Protein AF-A0A950HIV8-F1 (afdb_monomer)

Nearest PDB structures (foldseek):
  5yq4-assembly1_A  TM=6.514E-01  e=1.863E-06  Homo sapiens
  1iub-assembly1_A  TM=6.119E-01  e=8.762E-06  Aleuria aurantia
  5mxc-assembly1_A-2  TM=5.401E-01  e=3.933E-05  Aleuria aurantia
  1ofz-assembly1_B  TM=5.594E-01  e=1.104E-04  Aleuria aurantia
  6gke-assembly1_A-2  TM=5.506E-01  e=9.592E-05  Aleuria aurantia

Secondary structure (DSSP, 8-state):
-EE-STTSSTT---EETB--S--TTT--TTTEEEEEEEE-SS---SPPEEEEEEEETTTEEEEEEEEE-TTSEEEEEESSS-SS-SEEEE-S--EESS-TTSSSTT--SS-SEES--S--EEETTTTEEEEEEEEEETTEEEEEEEEEETTT--B-TT--EE---EEE--STT-BTTEEE--TTTEE--SPPEEETTEEEEEEEESTT-SS-B-EEEEEETTT-PBPS--EETTTTSSB----GGGPPPEE-TT--EEEE--SB-EESSEEEEEEEEEEEBSS--EEEEETTTEEEEEEEBSSTT-EEEEEEESSSS--EEEEEEEEEBSS--EEEEETTEEEEEEEBSSTT-EEEEEEESSSS-----EEEEEE-SS--EEEEETTEEEEEEE-TTSEEEEEEESSSSSB-PPEEEEEE-SS--EEEEETTEEEEEEE--STT-EEEEEEESSSS--EEEEEEEEE-SS--EEEEETTEEEEEEE-SSTT-EEEEEEESSGGGEEEEEEEEEEBSS--EEEEETTEEEEEEEBSSTT-EEEEEEEESPPEESS-EEEE-TTS-EEEEE--TTHHHHHHHT--STTB--EE-TTT--EEEE-TT-EEEEEBTTB-----TT--TTT--TTSSEEEE---SSTT---PPPPPTT---SS---B--EEEEETTTEEEEEE--TTSEEEEEEB-SSSB-SS-SEEEEEEPPTT-SS--EEEEE-BTT-TT--EEEEEEESSS--SSS--BEEEEEEETT-TT-EEEETTSSGGG---BB-TT---EEETTEEEEEBSSSEEEEEEE-

Mean predicted aligned error: 7.16 Å

Radius of gyration: 31.29 Å; Cα contacts (8 Å, |Δi|>4): 2528; chains: 1; bounding box: 80×45×97 Å

Sequence (804 aa):
MQVLTQHYDSARTGANLQETVLSPATVAPDRFGKLFELTVRGHVYAQPLYVDGVSFPGVGRRNALYVATMHNQVSAFDADAGGDPLWSRSLGPFVSLPDANIGPGGYKDIADAVGIVSTPVVSLRHQAIYVVAMTHEGSQYHHRLHALDLVTGEEKLGGPVSVQGSVPGTGDGSSSGTVTFTSNLHNQRPALLLANETIYVAFASYGDRDPYHGWVFGFDAETLARRPNIFITTRFGGRGGIWMAGQGPAADAAGSVYLITGNGTFAQTNIADKVVLGETALGHPALVDHQGQLLVIGWTGTDARRHVNITQTVNGSGVTGKVTLDETSIDGPALASGDGRLFLAWTGTDSAHRLNVSSSTDLRSFGDKVTLSEQSNHGPALAFGDGRLFVAWTGLDGRLNVLSSTDGVTFGNKVSLGQISDSAPGLAFDSGTLFLLWRGTDPNHRLNVLESTDGVTFAGTVTLGDTSDFHPALARHAGGLRLTWTGRDNGQHLNQLAGASPAALGSKDTYGDSARAAPALAVLGTQLFLSWTGTDSGAHLNLAVLTDAPSLGDSIVKLAPDLSLADWFSPWNTQILNQADTDLGSGGALVLPSTGPIVGGGKEGKLYILDPNHLGRLCSTCGDPAGDTQVIQWFQATGTSKGNQSPPQPAPGQGGLHHIHGSPVFWRTRNDGARIYVWGEADWLRAFRFTGPKFDPTPVDISDVTTPAGSMPGGMLTLTANGDQDGTGIIWASHPISLNANQAVVPGMVRAIDAGNLRHELWNSTMRPADDIGLLAKFTPPIVANGKVYVATFSDKICVFGLR

Foldseek 3Di:
DWQFWQLRDLLNQLEAQADDQDFLVQFFPVWWFFDDWAFFPFFFLAFWTWDAFDQAPPPGTAIWIWTAHLQQKIFICRQVDHDHTSDMDHPEGWAAPPDPLAAHPPFFLDPGTGWFNAHWGDDPPQQWIWTWTWYDDPPAIWTWIFTAHNHHRDTPLPDTHTPWDKDQAQEWCDDPRIDTDGRRFWHQQAHWHQDPQKIKTWIFGRHPDPATWIKIWIAGNNRRHTQPDIDTQARHYGGFGQQALSHHWHADPQGKTKTFTAFIAWDQWAWGLKDFDPFFAPAEKEWEDAPLAKIKIWGQGPPPQRWIKIWIDRPQNDIDDIDTDPFHALYYKEWEYDPLKIKIWGQGPPPQSWIKIWIDNPSHDIDDIDTDPFHANEYWYWYDDPQKIKIWFQGPVQWIKIWIDNPRHDIDDIATDPFGAPYYWYWYDDDQKIWIWWQGPPPQRWIWIWIDNPRHDIDDIDTDPFHANATWEWDDAPQWIKIWFQGPPPQSWIKIWIANDSNGTFDMHTHPFHAPYYKYWYDRDRWIKIWGQGPDPRSTIMITTIGSDINRHQKIFIAHNSRHTDAIAHWLCSVLCSQQVQGQSQHHWRQDPPQGWIWGGWSVQKIFTAHPNPRQYHDRPDDPPNISV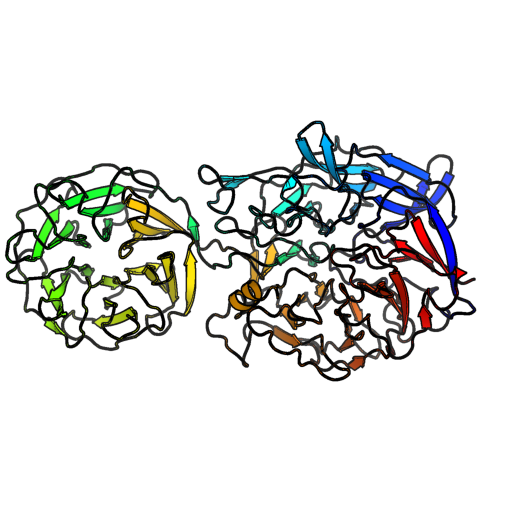SGLDMARRWDPDDQDRDFPPDDRHHRGAFIFHYYWNWAAADPQGIWTWTWAGQTWIFIWHDPRSDTDNGTPATEPDHAEPPAPDTWQWRWYANRRHASRIWIKTKHAPDDYSSSDWGFIKIWIANPNHRHDTNDMQPVDVVNGPGTASGSHTWDDDDQWIWHGHSPSIITIMGTD

Structure (mmCIF, N/CA/C/O backbone):
data_AF-A0A950HIV8-F1
#
_entry.id   AF-A0A950HIV8-F1
#
loop_
_atom_site.group_PDB
_atom_site.id
_atom_site.type_symbol
_atom_site.label_atom_id
_atom_site.label_alt_id
_atom_site.label_comp_id
_atom_site.label_asym_id
_atom_site.label_entity_id
_atom_site.label_seq_id
_atom_site.pdbx_PDB_ins_code
_atom_site.Cartn_x
_atom_site.Cartn_y
_atom_site.Cartn_z
_atom_site.occupancy
_atom_site.B_iso_or_equiv
_atom_site.auth_seq_id
_atom_site.auth_comp_id
_atom_sit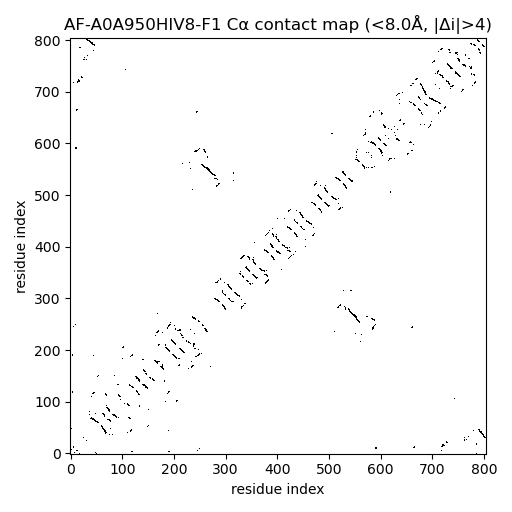e.auth_asym_id
_atom_site.auth_atom_id
_atom_site.pdbx_PDB_model_num
ATOM 1 N N . MET A 1 1 ? 16.633 -12.908 -27.829 1.00 86.44 1 MET A N 1
ATOM 2 C CA . MET A 1 1 ? 16.434 -12.310 -26.482 1.00 86.44 1 MET A CA 1
ATOM 3 C C . MET A 1 1 ? 15.155 -11.480 -26.485 1.00 86.44 1 MET A C 1
ATOM 5 O O . MET A 1 1 ? 14.822 -10.937 -27.527 1.00 86.44 1 MET A O 1
ATOM 9 N N . GLN A 1 2 ? 14.431 -11.387 -25.367 1.00 93.81 2 GLN A N 1
ATOM 10 C CA . GLN A 1 2 ? 13.165 -10.649 -25.259 1.00 93.81 2 GLN A CA 1
ATOM 11 C C . GLN A 1 2 ? 13.173 -9.761 -24.007 1.00 93.81 2 GLN A C 1
ATOM 13 O O . GLN A 1 2 ? 13.502 -10.246 -22.930 1.00 93.81 2 GLN A O 1
ATOM 18 N N . VAL A 1 3 ? 12.779 -8.492 -24.128 1.00 97.25 3 VAL A N 1
ATOM 19 C CA . VAL A 1 3 ? 12.569 -7.571 -22.996 1.00 97.25 3 VAL A CA 1
ATOM 20 C C . VAL A 1 3 ? 11.121 -7.101 -23.059 1.00 97.25 3 VAL A C 1
ATOM 22 O O . VAL A 1 3 ? 10.810 -6.083 -23.671 1.00 97.25 3 VAL A O 1
ATOM 25 N N . LEU A 1 4 ? 10.223 -7.908 -22.492 1.00 97.88 4 LEU A N 1
ATOM 26 C CA . LEU A 1 4 ? 8.771 -7.747 -22.656 1.00 97.88 4 LEU A CA 1
ATOM 27 C C . LEU A 1 4 ? 8.119 -6.926 -21.541 1.00 97.88 4 LEU A C 1
ATOM 29 O O . LEU A 1 4 ? 6.966 -6.526 -21.661 1.00 97.88 4 LEU A O 1
ATOM 33 N N . THR A 1 5 ? 8.832 -6.702 -20.443 1.00 97.62 5 THR A N 1
ATOM 34 C CA . THR A 1 5 ? 8.353 -5.955 -19.282 1.00 97.62 5 THR A CA 1
ATOM 35 C C . THR A 1 5 ? 9.523 -5.246 -18.603 1.00 97.62 5 THR A C 1
ATOM 37 O O . THR A 1 5 ? 10.697 -5.513 -18.890 1.00 97.62 5 THR A O 1
ATOM 40 N N . GLN A 1 6 ? 9.198 -4.333 -17.696 1.00 96.25 6 GLN A N 1
ATOM 41 C CA . GLN A 1 6 ? 10.167 -3.652 -16.848 1.00 96.25 6 GLN A CA 1
ATOM 42 C C . GLN A 1 6 ? 11.005 -4.676 -16.053 1.00 96.25 6 GLN A C 1
ATOM 44 O O . GLN A 1 6 ? 10.465 -5.645 -15.527 1.00 96.25 6 GLN A O 1
ATOM 49 N N . HIS A 1 7 ? 12.330 -4.502 -15.997 1.00 93.88 7 HIS A N 1
ATOM 50 C CA . HIS A 1 7 ? 13.245 -5.463 -15.345 1.00 93.88 7 HIS A CA 1
ATOM 51 C C . HIS A 1 7 ? 13.159 -6.923 -15.853 1.00 93.88 7 HIS A C 1
ATOM 53 O O . HIS A 1 7 ? 13.382 -7.865 -15.094 1.00 93.88 7 HIS A O 1
ATOM 59 N N . TYR A 1 8 ? 12.943 -7.092 -17.164 1.00 95.88 8 TYR A N 1
ATOM 60 C CA . TYR A 1 8 ? 13.047 -8.338 -17.954 1.00 95.88 8 TYR A CA 1
ATOM 61 C C . TYR A 1 8 ? 11.995 -9.416 -17.690 1.00 95.88 8 TYR A C 1
ATOM 63 O O . TYR A 1 8 ? 11.556 -10.056 -18.645 1.00 95.88 8 TYR A O 1
ATOM 71 N N . ASP A 1 9 ? 11.564 -9.609 -16.449 1.00 95.44 9 ASP A N 1
ATOM 72 C CA . ASP A 1 9 ? 10.622 -10.658 -16.070 1.00 95.44 9 ASP A CA 1
ATOM 73 C C . ASP A 1 9 ? 9.637 -10.207 -14.981 1.00 95.44 9 ASP A C 1
ATOM 75 O O . ASP A 1 9 ? 9.755 -9.131 -14.392 1.00 95.44 9 ASP A O 1
ATOM 79 N N . SER A 1 10 ? 8.623 -11.039 -14.724 1.00 95.50 10 SER A N 1
ATOM 80 C CA . SER A 1 10 ? 7.608 -10.771 -13.702 1.00 95.50 10 SER A CA 1
ATOM 81 C C . SER A 1 10 ? 8.161 -10.834 -12.280 1.00 95.50 10 SER A C 1
ATOM 83 O O . SER A 1 10 ? 7.574 -10.233 -11.389 1.00 95.50 10 SER A O 1
ATOM 85 N N . ALA A 1 11 ? 9.281 -11.523 -12.054 1.00 95.75 11 ALA A N 1
ATOM 86 C CA . ALA A 1 11 ? 9.949 -11.579 -10.757 1.00 95.75 11 ALA A CA 1
ATOM 87 C C . ALA A 1 11 ? 10.765 -10.305 -10.461 1.00 95.75 11 ALA A C 1
ATOM 89 O O . ALA A 1 11 ? 11.200 -10.117 -9.325 1.00 95.75 11 ALA A O 1
ATOM 90 N N . ARG A 1 12 ? 10.923 -9.423 -11.462 1.00 95.81 12 ARG A N 1
ATOM 91 C CA . ARG A 1 12 ? 11.681 -8.164 -11.427 1.00 95.81 12 ARG A CA 1
ATOM 92 C C . ARG A 1 12 ? 13.169 -8.371 -11.151 1.00 95.81 12 ARG A C 1
ATOM 94 O O . ARG A 1 12 ? 13.795 -7.538 -10.500 1.00 95.81 12 ARG A O 1
ATOM 101 N N . THR A 1 13 ? 13.756 -9.450 -11.682 1.00 95.56 13 THR A N 1
ATOM 102 C CA . THR A 1 13 ? 15.174 -9.793 -11.442 1.00 95.56 13 THR A CA 1
ATOM 103 C C . THR A 1 13 ? 16.154 -8.720 -11.902 1.00 95.56 13 THR A C 1
ATOM 105 O O . THR A 1 13 ? 17.254 -8.624 -11.353 1.00 95.56 13 THR A O 1
ATOM 108 N N . GLY A 1 14 ? 15.774 -7.931 -12.913 1.00 96.00 14 GLY A N 1
ATOM 109 C CA . GLY A 1 14 ? 16.622 -6.894 -13.492 1.00 96.00 14 GLY A CA 1
ATOM 110 C C . GLY A 1 14 ? 17.810 -7.451 -14.282 1.00 96.00 14 GLY A C 1
ATOM 111 O O . GLY A 1 14 ? 18.764 -6.712 -14.522 1.00 96.00 14 GLY A O 1
ATOM 112 N N . ALA A 1 15 ? 17.781 -8.732 -14.672 1.00 96.00 15 ALA A N 1
ATOM 113 C CA . ALA A 1 15 ? 18.905 -9.408 -15.314 1.00 96.00 15 ALA A CA 1
ATOM 114 C C . ALA A 1 15 ? 18.555 -10.011 -16.686 1.00 96.00 15 ALA A C 1
ATOM 116 O O . ALA A 1 15 ? 17.660 -10.844 -16.817 1.00 96.00 15 ALA A O 1
ATOM 117 N N . ASN A 1 16 ? 19.346 -9.670 -17.705 1.00 96.50 16 ASN A N 1
ATOM 118 C CA . ASN A 1 16 ? 19.404 -10.390 -18.974 1.00 96.50 16 ASN A CA 1
ATOM 119 C C . ASN A 1 16 ? 20.524 -11.438 -18.938 1.00 96.50 16 ASN A C 1
ATOM 121 O O . ASN A 1 16 ? 21.700 -11.107 -19.077 1.00 96.50 16 ASN A O 1
ATOM 125 N N . LEU A 1 17 ? 20.155 -12.712 -18.816 1.00 96.38 17 LEU A N 1
ATOM 126 C CA . LEU A 1 17 ? 21.110 -13.826 -18.787 1.00 96.38 17 LEU A CA 1
ATOM 127 C C . LEU A 1 17 ? 21.357 -14.475 -20.165 1.00 96.38 17 LEU A C 1
ATOM 129 O O . LEU A 1 17 ? 21.941 -15.553 -20.236 1.00 96.38 17 LEU A O 1
ATOM 133 N N . GLN A 1 18 ? 20.889 -13.860 -21.255 1.00 96.69 18 GLN A N 1
ATOM 134 C CA . GLN A 1 18 ? 21.079 -14.327 -22.637 1.00 96.69 18 GLN A CA 1
ATOM 135 C C . GLN A 1 18 ? 22.081 -13.456 -23.419 1.00 96.69 18 GLN A C 1
ATOM 137 O O . GLN A 1 18 ? 22.141 -13.546 -24.645 1.00 96.69 18 GLN A O 1
ATOM 142 N N . GLU A 1 19 ? 22.829 -12.574 -22.750 1.00 96.31 19 GLU A N 1
ATOM 143 C CA . GLU A 1 19 ? 23.775 -11.667 -23.403 1.00 96.31 19 GLU A CA 1
ATOM 144 C C . GLU A 1 19 ? 25.130 -12.357 -23.610 1.00 96.31 19 GLU A C 1
ATOM 146 O O . GLU A 1 19 ? 25.777 -12.789 -22.658 1.00 96.31 19 GLU A O 1
ATOM 151 N N . THR A 1 20 ? 25.560 -12.467 -24.868 1.00 96.31 20 THR A N 1
ATOM 152 C CA . THR A 1 20 ? 26.787 -13.187 -25.256 1.00 96.31 20 THR A CA 1
ATOM 153 C C . THR A 1 20 ? 27.813 -12.308 -25.969 1.00 96.31 20 THR A C 1
ATOM 155 O O . THR A 1 20 ? 28.905 -12.780 -26.277 1.00 96.31 20 THR A O 1
ATOM 158 N N . VAL A 1 21 ? 27.471 -11.057 -26.283 1.00 96.94 21 VAL A N 1
ATOM 159 C CA . VAL A 1 21 ? 28.315 -10.118 -27.036 1.00 96.94 21 VAL A CA 1
ATOM 160 C C . VAL A 1 21 ? 29.008 -9.143 -26.086 1.00 96.94 21 VAL A C 1
ATOM 162 O O . VAL A 1 21 ? 30.223 -8.935 -26.180 1.00 96.94 21 VAL A O 1
ATOM 165 N N . LEU A 1 22 ? 28.259 -8.548 -25.155 1.00 98.50 22 LEU A N 1
ATOM 166 C CA . LEU A 1 22 ? 28.808 -7.618 -24.166 1.00 98.50 22 LEU A CA 1
ATOM 167 C C . LEU A 1 22 ? 29.269 -8.374 -22.921 1.00 98.50 22 LEU A C 1
ATOM 169 O O . LEU A 1 22 ? 28.490 -9.056 -22.266 1.00 98.50 22 LEU A O 1
ATOM 173 N N . SER A 1 23 ? 30.548 -8.229 -22.590 1.00 98.06 23 SER A N 1
ATOM 174 C CA . SER A 1 23 ? 31.164 -8.769 -21.377 1.00 98.06 23 SER A CA 1
ATOM 175 C C . SER A 1 23 ? 32.275 -7.829 -20.893 1.00 98.06 23 SER A C 1
ATOM 177 O O . SER A 1 23 ? 32.719 -6.972 -21.669 1.00 98.06 23 SER A O 1
ATOM 179 N N . PRO A 1 24 ? 32.785 -7.997 -19.659 1.00 98.38 24 PRO A N 1
ATOM 180 C CA . PRO A 1 24 ? 33.962 -7.271 -19.184 1.00 98.38 24 PRO A CA 1
ATOM 181 C C . PRO A 1 24 ? 35.174 -7.326 -20.130 1.00 98.38 24 PRO A C 1
ATOM 183 O O . PRO A 1 24 ? 35.992 -6.413 -20.138 1.00 98.38 24 PRO A O 1
ATOM 186 N N . ALA A 1 25 ? 35.292 -8.361 -20.971 1.00 97.31 25 ALA A N 1
ATOM 187 C CA . ALA A 1 25 ? 36.370 -8.461 -21.955 1.00 97.31 25 ALA A CA 1
ATOM 188 C C . ALA A 1 25 ? 36.154 -7.587 -23.212 1.00 97.31 25 ALA A C 1
ATOM 190 O O . ALA A 1 25 ? 37.121 -7.141 -23.842 1.00 97.31 25 ALA A O 1
ATOM 191 N N . THR A 1 26 ? 34.902 -7.348 -23.610 1.00 97.62 26 THR A N 1
ATOM 192 C CA . THR A 1 26 ? 34.567 -6.649 -24.863 1.00 97.62 26 THR A CA 1
ATOM 193 C C . THR A 1 26 ? 34.245 -5.172 -24.650 1.00 97.62 26 THR A C 1
ATOM 195 O O . THR A 1 26 ? 34.585 -4.357 -25.510 1.00 97.62 26 THR A O 1
ATOM 198 N N . VAL A 1 27 ? 33.673 -4.804 -23.500 1.00 98.44 27 VAL A N 1
ATOM 199 C CA . VAL A 1 27 ? 33.315 -3.418 -23.168 1.00 98.44 27 VAL A CA 1
ATOM 200 C C . VAL A 1 27 ? 34.532 -2.664 -22.632 1.00 98.44 27 VAL A C 1
ATOM 202 O O . VAL A 1 27 ? 35.021 -2.947 -21.545 1.00 98.44 27 VAL A O 1
ATOM 205 N N . ALA A 1 28 ? 35.012 -1.692 -23.408 1.00 96.81 28 ALA A N 1
ATOM 206 C CA . ALA A 1 28 ? 36.108 -0.799 -23.038 1.00 96.81 28 ALA A CA 1
ATOM 207 C C . ALA A 1 28 ? 35.982 0.550 -23.772 1.00 96.81 28 ALA A C 1
ATOM 209 O O . ALA A 1 28 ? 35.357 0.595 -24.838 1.00 96.81 28 ALA A O 1
ATOM 210 N N . PRO A 1 29 ? 36.594 1.647 -23.284 1.00 95.44 29 PRO A N 1
ATOM 211 C CA . PRO A 1 29 ? 36.381 2.984 -23.848 1.00 95.44 29 PRO A CA 1
ATOM 212 C C . PRO A 1 29 ? 36.804 3.147 -25.305 1.00 95.44 29 PRO A C 1
ATOM 214 O O . PRO A 1 29 ? 36.261 3.987 -26.016 1.00 95.44 29 PRO A O 1
ATOM 217 N N . ASP A 1 30 ? 37.766 2.354 -25.766 1.00 94.88 30 ASP A N 1
ATOM 218 C CA . ASP A 1 30 ? 38.263 2.329 -27.138 1.00 94.88 30 ASP A CA 1
ATOM 219 C C . ASP A 1 30 ? 37.427 1.480 -28.101 1.00 94.88 30 ASP A C 1
ATOM 221 O O . ASP A 1 30 ? 37.451 1.766 -29.297 1.00 94.88 30 ASP A O 1
ATOM 225 N N . ARG A 1 31 ? 36.655 0.512 -27.594 1.00 95.94 31 ARG A N 1
ATOM 226 C CA . ARG A 1 31 ? 35.910 -0.473 -28.400 1.00 95.94 31 ARG A CA 1
ATOM 227 C C . ARG A 1 31 ? 34.395 -0.414 -28.240 1.00 95.94 31 ARG A C 1
ATOM 229 O O . ARG A 1 31 ? 33.686 -1.036 -29.016 1.00 95.94 31 ARG A O 1
ATOM 236 N N . PHE A 1 32 ? 33.888 0.318 -27.255 1.00 98.56 32 PHE A N 1
ATOM 237 C CA . PHE A 1 32 ? 32.463 0.470 -26.983 1.00 98.56 32 PHE A CA 1
ATOM 238 C C . PHE A 1 32 ? 32.079 1.953 -26.970 1.00 98.56 32 PHE A C 1
ATOM 240 O O . PHE A 1 32 ? 32.867 2.816 -26.576 1.00 98.56 32 PHE A O 1
ATOM 247 N N . GLY A 1 33 ? 30.868 2.264 -27.422 1.00 98.31 33 GLY A N 1
ATOM 248 C CA . GLY A 1 33 ? 30.280 3.589 -27.265 1.00 98.31 33 GLY A CA 1
ATOM 249 C C . GLY A 1 33 ? 29.034 3.784 -28.118 1.00 98.31 33 GLY A C 1
ATOM 250 O O . GLY A 1 33 ? 28.449 2.821 -28.613 1.00 98.31 33 GLY A O 1
ATOM 251 N N . LYS A 1 34 ? 28.597 5.037 -28.254 1.00 98.12 34 LYS A N 1
ATOM 252 C CA . LYS A 1 34 ? 27.352 5.380 -28.938 1.00 98.12 34 LYS A CA 1
ATOM 253 C C . LYS A 1 34 ? 27.465 5.061 -30.426 1.00 98.12 34 LYS A C 1
ATOM 255 O O . LYS A 1 34 ? 28.443 5.454 -31.067 1.00 98.12 34 LYS A O 1
ATOM 260 N N . LEU A 1 35 ? 26.466 4.352 -30.942 1.00 97.69 35 LEU A N 1
ATOM 261 C CA . LEU A 1 35 ? 26.338 3.966 -32.345 1.00 97.69 35 LEU A CA 1
ATOM 262 C C . LEU A 1 35 ? 25.451 4.957 -33.097 1.00 97.69 35 LEU A C 1
ATOM 264 O O . LEU A 1 35 ? 25.840 5.472 -34.140 1.00 97.69 35 LEU A O 1
ATOM 268 N N . PHE A 1 36 ? 24.262 5.226 -32.556 1.00 97.44 36 PHE A N 1
ATOM 269 C CA . PHE A 1 36 ? 23.275 6.133 -33.133 1.00 97.44 36 PHE A CA 1
ATOM 270 C C . PHE A 1 36 ? 22.260 6.585 -32.074 1.00 97.44 36 PHE A C 1
ATOM 272 O O . PHE A 1 36 ? 22.275 6.133 -30.925 1.00 97.44 36 PHE A O 1
ATOM 279 N N . GLU A 1 37 ? 21.383 7.504 -32.468 1.00 97.75 37 GLU A N 1
ATOM 280 C CA . GLU A 1 37 ? 20.292 8.031 -31.651 1.00 97.75 37 GLU A CA 1
ATOM 281 C C . GLU A 1 37 ? 18.967 7.818 -32.394 1.00 97.75 37 GLU A C 1
ATOM 283 O O . GLU A 1 37 ? 18.924 7.892 -33.623 1.00 97.75 37 GLU A O 1
ATOM 288 N N . LEU A 1 38 ? 17.897 7.536 -31.652 1.00 98.25 38 LEU A N 1
ATOM 289 C CA . LEU A 1 38 ? 16.535 7.440 -32.179 1.00 98.25 38 LEU A CA 1
ATOM 290 C C . LEU A 1 38 ? 15.740 8.634 -31.665 1.00 98.25 38 LEU A C 1
ATOM 292 O O . LEU A 1 38 ? 15.583 8.782 -30.453 1.00 98.25 38 LEU A O 1
ATOM 296 N N . THR A 1 39 ? 15.258 9.487 -32.564 1.00 98.06 39 THR A N 1
ATOM 297 C CA . THR A 1 39 ? 14.462 10.660 -32.190 1.00 98.06 39 THR A CA 1
ATOM 298 C C . THR A 1 39 ? 13.071 10.236 -31.742 1.00 98.06 39 THR A C 1
ATOM 300 O O . THR A 1 39 ? 12.390 9.470 -32.421 1.00 98.06 39 THR A O 1
ATOM 303 N N . VAL A 1 40 ? 12.634 10.764 -30.603 1.00 97.69 40 VAL A N 1
ATOM 304 C CA . VAL A 1 40 ? 11.280 10.581 -30.072 1.00 97.69 40 VAL A CA 1
ATOM 305 C C . VAL A 1 40 ? 10.666 11.940 -29.764 1.00 97.69 40 VAL A C 1
ATOM 307 O O . VAL A 1 40 ? 11.321 12.971 -29.879 1.00 97.69 40 VAL A O 1
ATOM 310 N N . ARG A 1 41 ? 9.388 11.959 -29.391 1.00 95.00 41 ARG A N 1
ATOM 311 C CA . ARG A 1 41 ? 8.687 13.187 -29.025 1.00 95.00 41 ARG A CA 1
ATOM 312 C C . ARG A 1 41 ? 8.325 13.166 -27.547 1.00 95.00 41 ARG A C 1
ATOM 314 O O . ARG A 1 41 ? 7.481 12.363 -27.142 1.00 95.00 41 ARG A O 1
ATOM 321 N N . GLY A 1 42 ? 8.908 14.079 -26.781 1.00 95.69 42 GLY A N 1
ATOM 322 C CA . GLY A 1 42 ? 8.669 14.217 -25.354 1.00 95.69 42 GLY A CA 1
ATOM 323 C C . GLY A 1 42 ? 9.550 13.295 -24.516 1.00 95.69 42 GLY A C 1
ATOM 324 O O . GLY A 1 42 ? 10.158 12.334 -24.997 1.00 95.69 42 GLY A O 1
ATOM 325 N N . HIS A 1 43 ? 9.576 13.582 -23.218 1.00 97.62 43 HIS A N 1
ATOM 326 C CA . HIS A 1 43 ? 10.362 12.834 -22.242 1.00 97.62 43 HIS A CA 1
ATOM 327 C C . HIS A 1 43 ? 9.967 11.351 -22.176 1.00 97.62 43 HIS A C 1
ATOM 329 O O . HIS A 1 43 ? 8.788 10.996 -22.258 1.00 97.62 43 HIS A O 1
ATOM 335 N N . VAL A 1 44 ? 10.961 10.487 -21.958 1.00 97.88 44 VAL A N 1
ATOM 336 C CA . VAL A 1 44 ? 10.783 9.035 -21.832 1.00 97.88 44 VAL A CA 1
ATOM 337 C C . VAL A 1 44 ? 10.971 8.622 -20.371 1.00 97.88 44 VAL A C 1
ATOM 339 O O . VAL A 1 44 ? 12.098 8.462 -19.917 1.00 97.88 44 VAL A O 1
ATOM 342 N N . TYR A 1 45 ? 9.869 8.484 -19.627 1.00 96.56 45 TYR A N 1
ATOM 343 C CA . TYR A 1 45 ? 9.858 7.929 -18.257 1.00 96.56 45 TYR A CA 1
ATOM 344 C C . TYR A 1 45 ? 9.677 6.402 -18.241 1.00 96.56 45 TYR A C 1
ATOM 346 O O . TYR A 1 45 ? 9.996 5.739 -17.257 1.00 96.56 45 TYR A O 1
ATOM 354 N N . ALA A 1 46 ? 9.148 5.851 -19.333 1.00 96.88 46 ALA A N 1
ATOM 355 C CA . ALA A 1 46 ? 8.932 4.429 -19.515 1.00 96.88 46 ALA A CA 1
ATOM 356 C C . ALA A 1 46 ? 10.221 3.744 -19.987 1.00 96.88 46 ALA A C 1
ATOM 358 O O . ALA A 1 46 ? 10.835 4.170 -20.967 1.00 96.88 46 ALA A O 1
ATOM 359 N N . GLN A 1 47 ? 10.604 2.638 -19.350 1.00 97.56 47 GLN A N 1
ATOM 360 C CA . GLN A 1 47 ? 11.681 1.787 -19.849 1.00 97.56 47 GLN A CA 1
ATOM 361 C C . GLN A 1 47 ? 11.300 1.274 -21.254 1.00 97.56 47 GLN A C 1
ATOM 363 O O . GLN A 1 47 ? 10.208 0.723 -21.420 1.00 97.56 47 GLN A O 1
ATOM 368 N N . PRO A 1 48 ? 12.168 1.413 -22.272 1.00 97.88 48 PRO A N 1
ATOM 369 C CA . PRO A 1 48 ? 11.916 0.812 -23.575 1.00 97.88 48 PRO A CA 1
ATOM 370 C C . PRO A 1 48 ? 11.781 -0.715 -23.485 1.00 97.88 48 PRO A C 1
ATOM 372 O O . PRO A 1 48 ? 12.354 -1.358 -22.599 1.00 97.88 48 PRO A O 1
ATOM 375 N N . LEU A 1 49 ? 11.046 -1.299 -24.431 1.00 98.62 49 LEU A N 1
ATOM 376 C CA . LEU A 1 49 ? 10.864 -2.748 -24.557 1.00 98.62 49 LEU A CA 1
ATOM 377 C C . LEU A 1 49 ? 11.478 -3.244 -25.862 1.00 98.62 49 LEU A C 1
ATOM 379 O O . LEU A 1 49 ? 11.471 -2.534 -26.864 1.00 98.62 49 LEU A O 1
ATOM 383 N N . TYR A 1 50 ? 11.987 -4.472 -25.866 1.00 98.50 50 TYR A N 1
ATOM 384 C CA . TYR A 1 50 ? 12.681 -5.052 -27.014 1.00 98.50 50 TYR A CA 1
ATOM 385 C C . TYR A 1 50 ? 12.062 -6.392 -27.391 1.00 98.50 50 TYR A C 1
ATOM 387 O O . TYR A 1 50 ? 11.922 -7.276 -26.541 1.00 98.50 50 TYR A O 1
ATOM 395 N N . VAL A 1 51 ? 11.750 -6.560 -28.676 1.00 98.31 51 VAL A N 1
ATOM 396 C CA . VAL A 1 51 ? 11.267 -7.825 -29.228 1.00 98.31 51 VAL A CA 1
ATOM 397 C C . VAL A 1 51 ? 12.128 -8.251 -30.408 1.00 98.31 51 VAL A C 1
ATOM 399 O O . VAL A 1 51 ? 12.229 -7.547 -31.411 1.00 98.31 51 VAL A O 1
ATOM 402 N N . ASP A 1 52 ? 12.727 -9.432 -30.296 1.00 96.06 52 ASP A N 1
ATOM 403 C CA . ASP A 1 52 ? 13.528 -10.038 -31.361 1.00 96.06 52 ASP A CA 1
ATOM 404 C C . ASP A 1 52 ? 12.637 -10.579 -32.488 1.00 96.06 52 ASP A C 1
ATOM 406 O O . ASP A 1 52 ? 11.663 -11.299 -32.243 1.00 96.06 52 ASP A O 1
ATOM 410 N N . GLY A 1 53 ? 13.006 -10.259 -33.730 1.00 95.69 53 GLY A N 1
ATOM 411 C CA . GLY A 1 53 ? 12.499 -10.940 -34.917 1.00 95.69 53 GLY A CA 1
ATOM 412 C C . GLY A 1 53 ? 11.030 -10.697 -35.276 1.00 95.69 53 GLY A C 1
ATOM 413 O O . GLY A 1 53 ? 10.388 -11.595 -35.828 1.00 95.69 53 GLY A O 1
ATOM 414 N N . VAL A 1 54 ? 10.504 -9.502 -35.013 1.00 97.12 54 VAL A N 1
ATOM 415 C CA . VAL A 1 54 ? 9.151 -9.083 -35.412 1.00 97.12 54 VAL A CA 1
ATOM 416 C C . VAL A 1 54 ? 9.081 -8.908 -36.930 1.00 97.12 54 VAL A C 1
ATOM 418 O O . VAL A 1 54 ? 9.986 -8.352 -37.549 1.00 97.12 54 VAL A O 1
ATOM 421 N N . SER A 1 55 ? 8.017 -9.406 -37.561 1.00 96.75 55 SER A N 1
ATOM 422 C CA . SER A 1 55 ? 7.843 -9.330 -39.018 1.00 96.75 55 SER A CA 1
ATOM 423 C C . SER A 1 55 ? 6.947 -8.157 -39.401 1.00 96.75 55 SER A C 1
ATOM 425 O O . SER A 1 55 ? 5.734 -8.225 -39.225 1.00 96.75 55 SER A O 1
ATOM 427 N N . PHE A 1 56 ? 7.544 -7.100 -39.954 1.00 96.19 56 PHE A N 1
ATOM 428 C CA . PHE A 1 56 ? 6.838 -5.883 -40.351 1.00 96.19 56 PHE A CA 1
ATOM 429 C C . PHE A 1 56 ? 6.434 -5.916 -41.838 1.00 96.19 56 PHE A C 1
ATOM 431 O O . PHE A 1 56 ? 7.289 -6.178 -42.695 1.00 96.19 56 PHE A O 1
ATOM 438 N N . PRO A 1 57 ? 5.160 -5.644 -42.185 1.00 91.44 57 PRO A N 1
ATOM 439 C CA . PRO A 1 57 ? 4.688 -5.570 -43.563 1.00 91.44 57 PRO A CA 1
ATOM 440 C C . PRO A 1 57 ? 5.525 -4.602 -44.400 1.00 91.44 57 PRO A C 1
ATOM 442 O O . PRO A 1 57 ? 5.784 -3.477 -43.989 1.00 91.44 57 PRO A O 1
ATOM 445 N N . GLY A 1 58 ? 5.980 -5.046 -45.573 1.00 92.56 58 GLY A N 1
ATOM 446 C CA . GLY A 1 58 ? 6.786 -4.226 -46.489 1.00 92.56 58 GLY A CA 1
ATOM 447 C C . GLY A 1 58 ? 8.239 -3.972 -46.059 1.00 92.56 58 GLY A C 1
ATOM 448 O O . GLY A 1 58 ? 9.027 -3.521 -46.884 1.00 92.56 58 GLY A O 1
ATOM 449 N N . VAL A 1 59 ? 8.622 -4.306 -44.822 1.00 93.75 59 VAL A N 1
ATOM 450 C CA . VAL A 1 59 ? 9.983 -4.102 -44.280 1.00 93.75 59 VAL A CA 1
ATOM 451 C C . VAL A 1 59 ? 10.712 -5.434 -44.053 1.00 93.75 59 VAL A C 1
ATOM 453 O O . VAL A 1 59 ? 11.928 -5.539 -44.249 1.00 93.75 59 VAL A O 1
ATOM 456 N N . GLY A 1 60 ? 9.972 -6.479 -43.677 1.00 95.12 60 GLY A N 1
ATOM 457 C CA . GLY A 1 60 ? 10.497 -7.797 -43.333 1.00 95.12 60 GLY A CA 1
ATOM 458 C C . GLY A 1 60 ? 10.788 -7.947 -41.839 1.00 95.12 60 GLY A C 1
ATOM 459 O O . GLY A 1 60 ? 10.307 -7.182 -41.005 1.00 95.12 60 GLY A O 1
ATOM 460 N N . ARG A 1 61 ? 11.562 -8.977 -41.491 1.00 96.75 61 ARG A N 1
ATOM 461 C CA . ARG A 1 61 ? 11.904 -9.292 -40.100 1.00 96.75 61 ARG A CA 1
ATOM 462 C C . ARG A 1 61 ? 12.893 -8.265 -39.544 1.00 96.75 61 ARG A C 1
ATOM 464 O O . ARG A 1 61 ? 13.899 -7.998 -40.202 1.00 96.75 61 ARG A O 1
ATOM 471 N N . ARG A 1 62 ? 12.607 -7.702 -38.369 1.00 96.75 62 ARG A N 1
ATOM 472 C CA . ARG A 1 62 ? 13.447 -6.743 -37.634 1.00 96.75 62 ARG A CA 1
ATOM 473 C C . ARG A 1 62 ? 13.424 -7.019 -36.141 1.00 96.75 62 ARG A C 1
ATOM 475 O O . ARG A 1 62 ? 12.460 -7.577 -35.622 1.00 96.75 62 ARG A O 1
ATOM 482 N N . ASN A 1 63 ? 14.469 -6.582 -35.458 1.00 97.12 63 ASN A N 1
ATOM 483 C CA . ASN A 1 63 ? 14.434 -6.425 -34.015 1.00 97.12 63 ASN A CA 1
ATOM 484 C C . ASN A 1 63 ? 13.738 -5.106 -33.701 1.00 97.12 63 ASN A C 1
ATOM 486 O O . ASN A 1 63 ? 14.105 -4.078 -34.259 1.00 97.12 63 ASN A O 1
ATOM 490 N N . ALA A 1 64 ? 12.715 -5.140 -32.858 1.00 97.88 64 ALA A N 1
ATOM 491 C CA . ALA A 1 64 ? 11.875 -3.984 -32.587 1.00 97.88 64 ALA A CA 1
ATOM 492 C C . ALA A 1 64 ? 12.175 -3.413 -31.203 1.00 97.88 64 ALA A C 1
ATOM 494 O O . ALA A 1 64 ? 12.127 -4.141 -30.210 1.00 97.88 64 ALA A O 1
ATOM 495 N N . LEU A 1 65 ? 12.430 -2.108 -31.140 1.00 98.62 65 LEU A N 1
ATOM 496 C CA . LEU A 1 65 ? 12.464 -1.342 -29.899 1.00 98.62 65 LEU A CA 1
ATOM 497 C C . LEU A 1 65 ? 11.174 -0.525 -29.780 1.00 98.62 65 LEU A C 1
ATOM 499 O O . LEU A 1 65 ? 10.933 0.363 -30.594 1.00 98.62 65 LEU A O 1
ATOM 503 N N . TYR A 1 66 ? 10.366 -0.798 -28.761 1.00 98.81 66 TYR A N 1
ATOM 504 C CA . TYR A 1 66 ? 9.150 -0.042 -28.473 1.00 98.81 66 TYR A CA 1
ATOM 505 C C . TYR A 1 66 ? 9.429 1.033 -27.430 1.00 98.81 66 TYR A C 1
ATOM 507 O O . TYR A 1 66 ? 9.989 0.751 -26.368 1.00 98.81 66 TYR A O 1
ATOM 515 N N . VAL A 1 67 ? 9.013 2.260 -27.730 1.00 98.81 67 VAL A N 1
ATOM 516 C CA . VAL A 1 67 ? 9.215 3.430 -26.873 1.00 98.81 67 VAL A CA 1
ATOM 517 C C . VAL A 1 67 ? 7.885 4.138 -26.666 1.00 98.81 67 VAL A C 1
ATOM 519 O O . VAL A 1 67 ? 7.178 4.409 -27.638 1.00 98.81 67 VAL A O 1
ATOM 522 N N . ALA A 1 68 ? 7.567 4.447 -25.409 1.00 98.62 68 ALA A N 1
ATOM 523 C CA . ALA A 1 68 ? 6.402 5.228 -25.017 1.00 98.62 68 ALA A CA 1
ATOM 524 C C . ALA A 1 68 ? 6.836 6.526 -24.321 1.00 98.62 68 ALA A C 1
ATOM 526 O O . ALA A 1 68 ? 7.802 6.520 -23.555 1.00 98.62 68 ALA A O 1
ATOM 527 N N . THR A 1 69 ? 6.148 7.634 -24.600 1.00 98.56 69 THR A N 1
ATOM 528 C CA . THR A 1 69 ? 6.557 8.966 -24.126 1.00 98.56 69 THR A CA 1
ATOM 529 C C . THR A 1 69 ? 5.451 9.714 -23.386 1.00 98.56 69 THR A C 1
ATOM 531 O O . THR A 1 69 ? 4.254 9.446 -23.536 1.00 98.56 69 THR A O 1
ATOM 534 N N . MET A 1 70 ? 5.861 10.749 -22.651 1.00 97.94 70 MET A N 1
ATOM 535 C CA . MET A 1 70 ? 4.964 11.664 -21.938 1.00 97.94 70 MET A CA 1
ATOM 536 C C . MET A 1 70 ? 4.048 12.476 -22.861 1.00 97.94 70 MET A C 1
ATOM 538 O O . MET A 1 70 ? 3.090 13.077 -22.389 1.00 97.94 70 MET A O 1
ATOM 542 N N . HIS A 1 71 ? 4.291 12.474 -24.177 1.00 98.19 71 HIS A N 1
ATOM 543 C CA . HIS A 1 71 ? 3.397 13.087 -25.169 1.00 98.19 71 HIS A CA 1
ATOM 544 C C . HIS A 1 71 ? 2.373 12.090 -25.736 1.00 98.19 71 HIS A C 1
ATOM 546 O O . HIS A 1 71 ? 1.802 12.325 -26.802 1.00 98.19 71 HIS A O 1
ATOM 552 N N . ASN A 1 72 ? 2.140 10.971 -25.037 1.00 98.44 72 ASN A N 1
ATOM 553 C CA . ASN A 1 72 ? 1.259 9.874 -25.454 1.00 98.44 72 ASN A CA 1
ATOM 554 C C . ASN A 1 72 ? 1.629 9.281 -26.819 1.00 98.44 72 ASN A C 1
ATOM 556 O O . ASN A 1 72 ? 0.755 8.837 -27.566 1.00 98.44 72 ASN A O 1
ATOM 560 N N . GLN A 1 73 ? 2.917 9.286 -27.166 1.00 98.56 73 GLN A N 1
ATOM 561 C CA . GLN A 1 73 ? 3.397 8.674 -28.396 1.00 98.56 73 GLN A CA 1
ATOM 562 C C . GLN A 1 73 ? 3.980 7.295 -28.098 1.00 98.56 73 GLN A C 1
ATOM 564 O O . GLN A 1 73 ? 4.843 7.163 -27.233 1.00 98.56 73 GLN A O 1
ATOM 569 N N . VAL A 1 74 ? 3.524 6.282 -28.834 1.00 98.81 74 VAL A N 1
ATOM 570 C CA . VAL A 1 74 ? 4.104 4.934 -28.841 1.00 98.81 74 VAL A CA 1
ATOM 571 C C . VAL A 1 74 ? 4.687 4.679 -30.219 1.00 98.81 74 VAL A C 1
ATOM 573 O O . VAL A 1 74 ? 4.020 4.906 -31.228 1.00 98.81 74 VAL A O 1
ATOM 576 N N . SER A 1 75 ? 5.940 4.240 -30.276 1.00 98.69 75 SER A N 1
ATOM 577 C CA . SER A 1 75 ? 6.635 3.981 -31.539 1.00 98.69 75 SER A CA 1
ATOM 578 C C . SER A 1 75 ? 7.408 2.676 -31.483 1.00 98.69 75 SER A C 1
ATOM 580 O O . SER A 1 75 ? 7.992 2.359 -30.448 1.00 98.69 75 SER A O 1
ATOM 582 N N . ALA A 1 76 ? 7.453 1.961 -32.605 1.00 98.62 76 ALA A N 1
ATOM 583 C CA . ALA A 1 76 ? 8.377 0.856 -32.824 1.00 98.62 76 ALA A CA 1
ATOM 584 C C . ALA A 1 76 ? 9.516 1.321 -33.730 1.00 98.62 76 ALA A C 1
ATOM 586 O O . ALA A 1 76 ? 9.267 1.827 -34.820 1.00 98.62 76 ALA A O 1
ATOM 587 N N . PHE A 1 77 ? 10.755 1.123 -33.304 1.00 98.50 77 PHE A N 1
ATOM 588 C CA . PHE A 1 77 ? 11.958 1.398 -34.084 1.00 98.50 77 PHE A CA 1
ATOM 589 C C . PHE A 1 77 ? 12.641 0.098 -34.494 1.00 98.50 77 PHE A C 1
ATOM 591 O O . PHE A 1 77 ? 12.546 -0.907 -33.786 1.00 98.50 77 PHE A O 1
ATOM 598 N N . ASP A 1 78 ? 13.368 0.135 -35.609 1.00 97.38 78 ASP A N 1
ATOM 599 C CA . ASP A 1 78 ? 14.361 -0.892 -35.909 1.00 97.38 78 ASP A CA 1
ATOM 600 C C . ASP A 1 78 ? 15.501 -0.768 -34.887 1.00 97.38 78 ASP A C 1
ATOM 602 O O . ASP A 1 78 ? 16.139 0.271 -34.758 1.00 97.38 78 ASP A O 1
ATOM 606 N N . ALA A 1 79 ? 15.735 -1.808 -34.097 1.00 96.50 79 ALA A N 1
ATOM 607 C CA . ALA A 1 79 ? 16.745 -1.795 -33.047 1.00 96.50 79 ALA A CA 1
ATOM 608 C C . ALA A 1 79 ? 18.171 -1.997 -33.598 1.00 96.50 79 ALA A C 1
ATOM 610 O O . ALA A 1 79 ? 19.158 -1.820 -32.875 1.00 96.50 79 ALA A O 1
ATOM 611 N N . ASP A 1 80 ? 18.302 -2.400 -34.865 1.00 94.62 80 ASP A N 1
ATOM 612 C CA . ASP A 1 80 ? 19.583 -2.628 -35.538 1.00 94.62 80 ASP A CA 1
ATOM 613 C C . ASP A 1 80 ? 19.994 -1.484 -36.467 1.00 94.62 80 ASP A C 1
ATOM 615 O O . ASP A 1 80 ? 21.165 -1.403 -36.839 1.00 94.62 80 ASP A O 1
ATOM 619 N N . ALA A 1 81 ? 19.072 -0.575 -36.785 1.00 89.38 81 ALA A N 1
ATOM 620 C CA . ALA A 1 81 ? 19.315 0.575 -37.642 1.00 89.38 81 ALA A CA 1
ATOM 621 C C . ALA A 1 81 ? 18.763 1.859 -37.009 1.00 89.38 81 ALA A C 1
ATOM 623 O O . ALA A 1 81 ? 17.638 1.892 -36.526 1.00 89.38 81 ALA A O 1
ATOM 624 N N . GLY A 1 82 ? 19.541 2.944 -37.035 1.00 83.44 82 GLY A N 1
ATOM 625 C CA . GLY A 1 82 ? 19.007 4.271 -36.719 1.00 83.44 82 GLY A CA 1
ATOM 626 C C . GLY A 1 82 ? 18.015 4.753 -37.786 1.00 83.44 82 GLY A C 1
ATOM 627 O O . GLY A 1 82 ? 18.023 4.254 -38.912 1.00 83.44 82 GLY A O 1
ATOM 628 N N . GLY A 1 83 ? 17.200 5.756 -37.457 1.00 92.50 83 GLY A N 1
ATOM 629 C CA . GLY A 1 83 ? 16.273 6.393 -38.399 1.00 92.50 83 GLY A CA 1
ATOM 630 C C . GLY A 1 83 ? 14.854 6.543 -37.857 1.00 92.50 83 GLY A C 1
ATOM 631 O O . GLY A 1 83 ? 14.628 6.491 -36.646 1.00 92.50 83 GLY A O 1
ATOM 632 N N . ASP A 1 84 ? 13.915 6.753 -38.779 1.00 96.06 84 ASP A N 1
ATOM 633 C CA . ASP A 1 84 ? 12.493 6.915 -38.476 1.00 96.06 84 ASP A CA 1
ATOM 634 C C . ASP A 1 84 ? 11.880 5.624 -37.902 1.00 96.06 84 ASP A C 1
ATOM 636 O O . ASP A 1 84 ? 12.329 4.517 -38.223 1.00 96.06 84 ASP A O 1
ATOM 640 N N . PRO A 1 85 ? 10.834 5.734 -37.064 1.00 97.69 85 PRO A N 1
ATOM 641 C CA . PRO A 1 85 ? 10.156 4.565 -36.528 1.00 97.69 85 PRO A CA 1
ATOM 642 C C . PRO A 1 85 ? 9.479 3.745 -37.636 1.00 97.69 85 PRO A C 1
ATOM 644 O O . PRO A 1 85 ? 8.899 4.287 -38.575 1.00 97.69 85 PRO A O 1
ATOM 647 N N . LEU A 1 86 ? 9.477 2.422 -37.466 1.00 97.50 86 LEU A N 1
ATOM 648 C CA . LEU A 1 86 ? 8.730 1.462 -38.286 1.00 97.50 86 LEU A CA 1
ATOM 649 C C . LEU A 1 86 ? 7.228 1.768 -38.267 1.00 97.50 86 LEU A C 1
ATOM 651 O O . LEU A 1 86 ? 6.546 1.652 -39.284 1.00 97.50 86 LEU A O 1
ATOM 655 N N . TRP A 1 87 ? 6.722 2.183 -37.107 1.00 98.00 87 TRP A N 1
ATOM 656 C CA . TRP A 1 87 ? 5.417 2.810 -36.956 1.00 98.00 87 TRP A CA 1
ATOM 657 C C . TRP A 1 87 ? 5.401 3.704 -35.719 1.00 98.00 87 TRP A C 1
ATOM 659 O O . TRP A 1 87 ? 6.143 3.488 -34.761 1.00 98.00 87 TRP A O 1
ATOM 669 N N . SER A 1 88 ? 4.512 4.697 -35.719 1.00 98.06 88 SER A N 1
ATOM 670 C CA . SER A 1 88 ? 4.270 5.554 -34.561 1.00 98.06 88 SER A CA 1
ATOM 671 C C . SER A 1 88 ? 2.788 5.902 -34.428 1.00 98.06 88 SER A C 1
ATOM 673 O O . SER A 1 88 ? 2.103 6.086 -35.440 1.00 98.06 88 SER A O 1
ATOM 675 N N . ARG A 1 89 ? 2.276 5.961 -33.196 1.00 98.12 89 ARG A N 1
ATOM 676 C CA . ARG A 1 89 ? 0.875 6.263 -32.873 1.00 98.12 89 ARG A CA 1
ATOM 677 C C . ARG A 1 89 ? 0.782 7.237 -31.708 1.00 98.12 89 ARG A C 1
ATOM 679 O O . ARG A 1 89 ? 1.494 7.099 -30.718 1.00 98.12 89 ARG A O 1
ATOM 686 N N . SER A 1 90 ? -0.111 8.215 -31.840 1.00 97.94 90 SER A N 1
ATOM 687 C CA . SER A 1 90 ? -0.515 9.093 -30.742 1.00 97.94 90 SER A CA 1
ATOM 688 C C . SER A 1 90 ? -1.788 8.538 -30.115 1.00 97.94 90 SER A C 1
ATOM 690 O O . SER A 1 90 ? -2.747 8.260 -30.830 1.00 97.94 90 SER A O 1
ATOM 692 N N . LEU A 1 91 ? -1.793 8.395 -28.792 1.00 98.38 91 LEU A N 1
ATOM 693 C CA . LEU A 1 91 ? -2.921 7.858 -28.024 1.00 98.38 91 LEU A CA 1
ATOM 694 C C . LEU A 1 91 ? -3.853 8.952 -27.477 1.00 98.38 91 LEU A C 1
ATOM 696 O O . LEU A 1 91 ? -4.679 8.689 -26.609 1.00 98.38 91 LEU A O 1
ATOM 700 N N . GLY A 1 92 ? -3.729 10.180 -27.989 1.00 97.00 92 GLY A N 1
ATOM 701 C CA . GLY A 1 92 ? -4.569 11.318 -27.617 1.00 97.00 92 GLY A CA 1
ATOM 702 C C . GLY A 1 92 ? -3.807 12.463 -26.938 1.00 97.00 92 GLY A C 1
ATOM 703 O O . GLY A 1 92 ? -2.591 12.383 -26.738 1.00 97.00 92 GLY A O 1
ATOM 704 N N . PRO A 1 93 ? -4.509 13.560 -26.600 1.00 97.56 93 PRO A N 1
ATOM 705 C CA . PRO A 1 93 ? -3.903 14.755 -26.018 1.00 97.56 93 PRO A CA 1
ATOM 706 C C . PRO A 1 93 ? -3.369 14.473 -24.610 1.00 97.56 93 PRO A C 1
ATOM 708 O O . PRO A 1 93 ? -4.123 14.063 -23.734 1.00 97.56 93 PRO A O 1
ATOM 711 N N . PHE A 1 94 ? -2.076 14.700 -24.387 1.00 97.44 94 PHE A N 1
ATOM 712 C CA . PHE A 1 94 ? -1.446 14.616 -23.065 1.00 97.44 94 PHE A CA 1
ATOM 713 C C . PHE A 1 94 ? -1.787 15.836 -22.194 1.00 97.44 94 PHE A C 1
ATOM 715 O O . PHE A 1 94 ? -2.256 16.862 -22.691 1.00 97.44 94 PHE A O 1
ATOM 722 N N . VAL A 1 95 ? -1.517 15.752 -20.891 1.00 97.56 95 VAL A N 1
ATOM 723 C CA . VAL A 1 95 ? -1.648 16.891 -19.972 1.00 97.56 95 VAL A CA 1
ATOM 724 C C . VAL A 1 95 ? -0.374 17.736 -20.046 1.00 97.56 95 VAL A C 1
ATOM 726 O O . VAL A 1 95 ? 0.687 17.268 -19.648 1.00 97.56 95 VAL A O 1
ATOM 729 N N . SER A 1 96 ? -0.432 18.970 -20.545 1.00 95.81 96 SER A N 1
ATOM 730 C CA . SER A 1 96 ? 0.719 19.889 -20.484 1.00 95.81 96 SER A CA 1
ATOM 731 C C . SER A 1 96 ? 0.944 20.393 -19.056 1.00 95.81 96 SER A C 1
ATOM 733 O O . SER A 1 96 ? -0.020 20.736 -18.378 1.00 95.81 96 SER A O 1
ATOM 735 N N . LEU A 1 97 ? 2.199 20.476 -18.605 1.00 95.06 97 LEU A N 1
ATOM 736 C CA . LEU A 1 97 ? 2.548 21.032 -17.296 1.00 95.06 97 LEU A CA 1
ATOM 737 C C . LEU A 1 97 ? 3.144 22.451 -17.418 1.00 95.06 97 LEU A C 1
ATOM 739 O O . LEU A 1 97 ? 3.865 22.735 -18.375 1.00 95.06 97 LEU A O 1
ATOM 743 N N . PRO A 1 98 ? 2.895 23.348 -16.442 1.00 94.56 98 PRO A N 1
ATOM 744 C CA . PRO A 1 98 ? 2.112 23.121 -15.226 1.00 94.56 98 PRO A CA 1
ATOM 745 C C . PRO A 1 98 ? 0.598 23.069 -15.488 1.00 94.56 98 PRO A C 1
ATOM 747 O O . PRO A 1 98 ? 0.069 23.835 -16.289 1.00 94.56 98 PRO A O 1
ATOM 750 N N . ASP A 1 99 ? -0.097 22.210 -14.743 1.00 94.88 99 ASP A N 1
ATOM 751 C CA . ASP A 1 99 ? -1.558 22.124 -14.689 1.00 94.88 99 ASP A CA 1
ATOM 752 C C . ASP A 1 99 ? -1.990 22.251 -13.218 1.00 94.88 99 ASP A C 1
ATOM 754 O O . ASP A 1 99 ? -1.459 21.563 -12.349 1.00 94.88 99 ASP A O 1
ATOM 758 N N . ALA A 1 100 ? -2.934 23.148 -12.914 1.00 93.44 100 ALA A N 1
ATOM 759 C CA . ALA A 1 100 ? -3.367 23.427 -11.539 1.00 93.44 100 ALA A CA 1
ATOM 760 C C . ALA A 1 100 ? -4.098 22.246 -10.862 1.00 93.44 100 ALA A C 1
ATOM 762 O O . ALA A 1 100 ? -4.242 22.206 -9.634 1.00 93.44 100 ALA A O 1
ATOM 763 N N . ASN A 1 101 ? -4.571 21.280 -11.646 1.00 94.75 101 ASN A N 1
ATOM 764 C CA . ASN A 1 101 ? -5.276 20.093 -11.178 1.00 94.75 101 ASN A CA 1
ATOM 765 C C . ASN A 1 101 ? -4.367 18.866 -11.051 1.00 94.75 101 ASN A C 1
ATOM 767 O O . ASN A 1 101 ? -4.858 17.829 -10.606 1.00 94.75 101 ASN A O 1
ATOM 771 N N . ILE A 1 102 ? -3.082 18.983 -11.405 1.00 95.62 102 ILE A N 1
ATOM 772 C CA . ILE A 1 102 ? -2.072 17.932 -11.263 1.00 95.62 102 ILE A CA 1
ATOM 773 C C . ILE A 1 102 ? -1.066 18.333 -10.187 1.00 95.62 102 ILE A C 1
ATOM 775 O O . ILE A 1 102 ? -0.289 19.273 -10.345 1.00 95.62 102 ILE A O 1
ATOM 779 N N . GLY A 1 103 ? -1.071 17.579 -9.089 1.00 94.44 103 GLY A N 1
ATOM 780 C CA . GLY A 1 103 ? -0.176 17.792 -7.956 1.00 94.44 103 GLY A CA 1
ATOM 781 C C . GLY A 1 103 ? -0.404 19.100 -7.190 1.00 94.44 103 GLY A C 1
ATOM 782 O O . GLY A 1 103 ? -1.355 19.838 -7.476 1.00 94.44 103 GLY A O 1
ATOM 783 N N . PRO A 1 104 ? 0.391 19.351 -6.135 1.00 92.62 104 PRO A N 1
ATOM 784 C CA . PRO A 1 104 ? 0.293 20.562 -5.326 1.00 92.62 104 PRO A CA 1
ATOM 785 C C . PRO A 1 104 ? 0.810 21.800 -6.080 1.00 92.62 104 PRO A C 1
ATOM 787 O O . PRO A 1 104 ? 1.453 21.709 -7.126 1.00 92.62 104 PRO A O 1
ATOM 790 N N . GLY A 1 105 ? 0.559 22.992 -5.532 1.00 89.88 105 GLY A N 1
ATOM 791 C CA . GLY A 1 105 ? 1.065 24.240 -6.109 1.00 89.88 105 GLY A CA 1
ATOM 792 C C . GLY A 1 105 ? 2.591 24.219 -6.272 1.00 89.88 105 GLY A C 1
ATOM 793 O O . GLY A 1 105 ? 3.315 23.989 -5.308 1.00 89.88 105 GLY A O 1
ATOM 794 N N . GLY A 1 106 ? 3.079 24.469 -7.491 1.00 88.50 106 GLY A N 1
ATOM 795 C CA . GLY A 1 106 ? 4.511 24.416 -7.805 1.00 88.50 106 GLY A CA 1
ATOM 796 C C . GLY A 1 106 ? 5.063 23.012 -8.083 1.00 88.50 106 GLY A C 1
ATOM 797 O O . GLY A 1 106 ? 6.280 22.848 -8.037 1.00 88.50 106 GLY A O 1
ATOM 798 N N . TYR A 1 107 ? 4.197 22.032 -8.375 1.00 93.12 107 TYR A N 1
ATOM 799 C CA . TYR A 1 107 ? 4.553 20.657 -8.740 1.00 93.12 107 TYR A CA 1
ATOM 800 C C . TYR A 1 107 ? 5.653 20.569 -9.815 1.00 93.12 107 TYR A C 1
ATOM 802 O O . TYR A 1 107 ? 5.562 21.208 -10.866 1.00 93.12 107 TYR A O 1
ATOM 810 N N . LYS A 1 108 ? 6.697 19.770 -9.535 1.00 93.19 108 LYS A N 1
ATOM 811 C CA . LYS A 1 108 ? 7.893 19.596 -10.388 1.00 93.19 108 LYS A CA 1
ATOM 812 C C . LYS A 1 108 ? 8.427 18.160 -10.444 1.00 93.19 108 LYS A C 1
ATOM 814 O O . LYS A 1 108 ? 9.485 17.924 -11.029 1.00 93.19 108 LYS A O 1
ATOM 819 N N . ASP A 1 109 ? 7.732 17.192 -9.845 1.00 91.81 109 ASP A N 1
ATOM 820 C CA . ASP A 1 109 ? 8.201 15.800 -9.850 1.00 91.81 109 ASP A CA 1
ATOM 821 C C . ASP A 1 109 ? 8.155 15.212 -11.261 1.00 91.81 109 ASP A C 1
ATOM 823 O O . ASP A 1 109 ? 9.012 14.416 -11.633 1.00 91.81 109 ASP A O 1
ATOM 827 N N . ILE A 1 110 ? 7.173 15.618 -12.063 1.00 93.44 110 ILE A N 1
ATOM 828 C CA . ILE A 1 110 ? 7.140 15.374 -13.499 1.00 93.44 110 ILE A CA 1
ATOM 829 C C . ILE A 1 110 ? 7.335 16.718 -14.198 1.00 93.44 110 ILE A C 1
ATOM 831 O O . ILE A 1 110 ? 6.746 17.728 -13.817 1.00 93.44 110 ILE A O 1
ATOM 835 N N . ALA A 1 111 ? 8.199 16.723 -15.206 1.00 88.12 111 ALA A N 1
ATOM 836 C CA . ALA A 1 111 ? 8.439 17.879 -16.064 1.00 88.12 111 ALA A CA 1
ATOM 837 C C . ALA A 1 111 ? 7.576 17.812 -17.333 1.00 88.12 111 ALA A C 1
ATOM 839 O O . ALA A 1 111 ? 7.085 16.739 -17.663 1.00 88.12 111 ALA A O 1
ATOM 840 N N . ASP A 1 112 ? 7.495 18.925 -18.070 1.00 90.88 112 ASP A N 1
ATOM 841 C CA . ASP A 1 112 ? 6.940 19.067 -19.432 1.00 90.88 112 ASP A CA 1
ATOM 842 C C . ASP A 1 112 ? 5.462 18.655 -19.619 1.00 90.88 112 ASP A C 1
ATOM 844 O O . ASP A 1 112 ? 4.608 19.501 -19.885 1.00 90.88 112 ASP A O 1
ATOM 848 N N . ALA A 1 113 ? 5.130 17.377 -19.443 1.00 95.88 113 ALA A N 1
ATOM 849 C CA . ALA A 1 113 ? 3.808 16.816 -19.684 1.00 95.88 113 ALA A CA 1
ATOM 850 C C . ALA A 1 113 ? 3.535 15.568 -18.832 1.00 95.88 113 ALA A C 1
ATOM 852 O O . ALA A 1 113 ? 4.465 14.882 -18.425 1.00 95.88 113 ALA A O 1
ATOM 853 N N . VAL A 1 114 ? 2.260 15.224 -18.630 1.00 97.44 114 VAL A N 1
ATOM 854 C CA . VAL A 1 114 ? 1.814 13.909 -18.146 1.00 97.44 114 VAL A CA 1
ATOM 855 C C . VAL A 1 114 ? 1.083 13.173 -19.265 1.00 97.44 114 VAL A C 1
ATOM 857 O O . VAL A 1 114 ? 0.026 13.609 -19.722 1.00 97.44 114 VAL A O 1
ATOM 860 N N . GLY A 1 115 ? 1.648 12.040 -19.674 1.00 98.06 115 GLY A N 1
ATOM 861 C CA . GLY A 1 115 ? 1.073 11.130 -20.662 1.00 98.06 115 GLY A CA 1
ATOM 862 C C . GLY A 1 115 ? 1.313 9.682 -20.255 1.00 98.06 115 GLY A C 1
ATOM 863 O O . GLY A 1 115 ? 0.825 9.249 -19.212 1.00 98.06 115 GLY A O 1
ATOM 864 N N . ILE A 1 116 ? 2.094 8.939 -21.042 1.00 98.56 116 ILE A N 1
ATOM 865 C CA . ILE A 1 116 ? 2.519 7.584 -20.678 1.00 98.56 116 ILE A CA 1
ATOM 866 C C . ILE A 1 116 ? 3.748 7.686 -19.771 1.00 98.56 116 ILE A C 1
ATOM 868 O O . ILE A 1 116 ? 4.866 7.909 -20.237 1.00 98.56 116 ILE A O 1
ATOM 872 N N . VAL A 1 117 ? 3.519 7.545 -18.465 1.00 96.69 117 VAL A N 1
ATOM 873 C CA . VAL A 1 117 ? 4.574 7.573 -17.439 1.00 96.69 117 VAL A CA 1
ATOM 874 C C . VAL A 1 117 ? 5.171 6.183 -17.223 1.00 96.69 117 VAL A C 1
ATOM 876 O O . VAL A 1 117 ? 6.385 6.046 -17.087 1.00 96.69 117 VAL A O 1
ATOM 879 N N . SER A 1 118 ? 4.324 5.154 -17.156 1.00 96.75 118 SER A N 1
ATOM 880 C CA . SER A 1 118 ? 4.738 3.801 -16.795 1.00 96.75 118 SER A CA 1
ATOM 881 C C . SER A 1 118 ? 5.337 3.023 -17.959 1.00 96.75 118 SER A C 1
ATOM 883 O O . SER A 1 118 ? 5.021 3.238 -19.130 1.00 96.75 118 SER A O 1
ATOM 885 N N . THR A 1 119 ? 6.176 2.042 -17.621 1.00 98.44 119 THR A N 1
ATOM 886 C CA . THR A 1 119 ? 6.651 1.063 -18.604 1.00 98.44 119 THR A CA 1
ATOM 887 C C . THR A 1 119 ? 5.495 0.152 -19.052 1.00 98.44 119 THR A C 1
ATOM 889 O O . THR A 1 119 ? 4.864 -0.472 -18.187 1.00 98.44 119 THR A O 1
ATOM 892 N N . PRO A 1 120 ? 5.239 0.026 -20.372 1.00 98.75 120 PRO A N 1
ATOM 893 C CA . PRO A 1 120 ? 4.268 -0.915 -20.936 1.00 98.75 120 PRO A CA 1
ATOM 894 C C . PRO A 1 120 ? 4.602 -2.391 -20.651 1.00 98.75 120 PRO A C 1
ATOM 896 O O . PRO A 1 120 ? 5.656 -2.726 -20.107 1.00 98.75 120 PRO A O 1
ATOM 899 N N . VAL A 1 121 ? 3.737 -3.305 -21.096 1.00 98.81 121 VAL A N 1
ATOM 900 C CA . VAL A 1 121 ? 4.039 -4.747 -21.123 1.00 98.81 121 VAL A CA 1
ATOM 901 C C . VAL A 1 121 ? 3.637 -5.377 -22.455 1.00 98.81 121 VAL A C 1
ATOM 903 O O . VAL A 1 121 ? 2.580 -5.073 -23.000 1.00 98.81 121 VAL A O 1
ATOM 906 N N . VAL A 1 122 ? 4.478 -6.259 -22.993 1.00 98.75 122 VAL A N 1
ATOM 907 C CA . VAL A 1 122 ? 4.248 -6.969 -24.259 1.00 98.75 122 VAL A CA 1
ATOM 908 C C . VAL A 1 122 ? 3.771 -8.396 -24.002 1.00 98.75 122 VAL A C 1
ATOM 910 O O . VAL A 1 122 ? 4.390 -9.145 -23.249 1.00 98.75 122 VAL A O 1
ATOM 913 N N . SER A 1 123 ? 2.721 -8.809 -24.714 1.00 98.00 123 SER A N 1
ATOM 914 C CA . SER A 1 123 ? 2.338 -10.213 -24.863 1.00 98.00 123 SER A CA 1
ATOM 915 C C . SER A 1 123 ? 2.631 -10.693 -26.279 1.00 98.00 123 SER A C 1
ATOM 917 O O . SER A 1 123 ? 1.970 -10.300 -27.242 1.00 98.00 123 SER A O 1
ATOM 919 N N . LEU A 1 124 ? 3.588 -11.615 -26.408 1.00 97.12 124 LEU A N 1
ATOM 920 C CA . LEU A 1 124 ? 3.847 -12.293 -27.681 1.00 97.12 124 LEU A CA 1
ATOM 921 C C . LEU A 1 124 ? 2.710 -13.251 -28.060 1.00 97.12 124 LEU A C 1
ATOM 923 O O . LEU A 1 124 ? 2.475 -13.469 -29.243 1.00 97.12 124 LEU A O 1
ATOM 927 N N . ARG A 1 125 ? 1.974 -13.794 -27.082 1.00 96.44 125 ARG A N 1
ATOM 928 C CA . ARG A 1 125 ? 0.793 -14.636 -27.336 1.00 96.44 125 ARG A CA 1
ATOM 929 C C . ARG A 1 125 ? -0.296 -13.842 -28.055 1.00 96.44 125 ARG A C 1
ATOM 931 O O . ARG A 1 125 ? -0.820 -14.302 -29.061 1.00 96.44 125 ARG A O 1
ATOM 938 N N . HIS A 1 126 ? -0.592 -12.645 -27.552 1.00 96.88 126 HIS A N 1
ATOM 939 C CA . HIS A 1 126 ? -1.658 -11.783 -28.078 1.00 96.88 126 HIS A CA 1
ATOM 940 C C . HIS A 1 126 ? -1.181 -10.865 -29.209 1.00 96.88 126 HIS A C 1
ATOM 942 O O . HIS A 1 126 ? -1.979 -10.152 -29.822 1.00 96.88 126 HIS A O 1
ATOM 948 N N . GL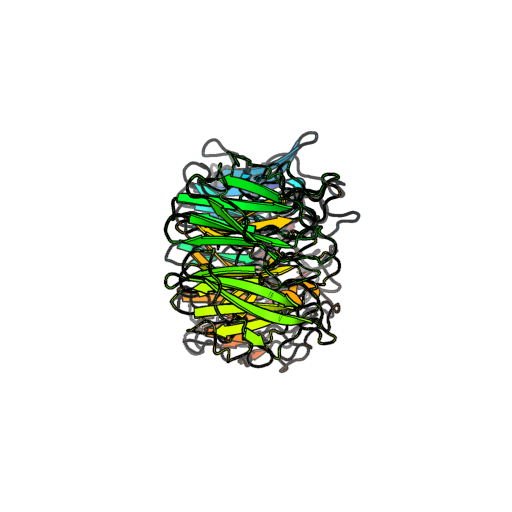N A 1 127 ? 0.124 -10.890 -29.508 1.00 97.19 127 GLN A N 1
ATOM 949 C CA . GL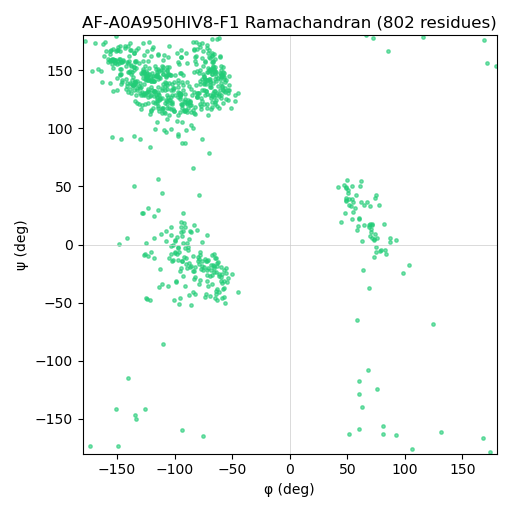N A 1 127 ? 0.780 -9.970 -30.438 1.00 97.19 127 GLN A CA 1
ATOM 950 C C . GLN A 1 127 ? 0.389 -8.518 -30.123 1.00 97.19 127 GLN A C 1
ATOM 952 O O . GLN A 1 127 ? -0.051 -7.781 -31.006 1.00 97.19 127 GLN A O 1
ATOM 957 N N . ALA A 1 128 ? 0.484 -8.141 -28.844 1.00 98.06 128 ALA A N 1
ATOM 958 C CA . ALA A 1 128 ? 0.056 -6.836 -28.356 1.00 98.06 128 ALA A CA 1
ATOM 959 C C . ALA A 1 128 ? 1.057 -6.217 -27.371 1.00 98.06 128 ALA A C 1
ATOM 961 O O . ALA A 1 128 ? 1.708 -6.929 -26.602 1.00 98.06 128 ALA A O 1
ATOM 962 N N . ILE A 1 129 ? 1.137 -4.888 -27.377 1.00 98.75 129 ILE A N 1
ATOM 963 C CA . ILE A 1 129 ? 1.719 -4.073 -26.310 1.00 98.75 129 ILE A CA 1
ATOM 964 C C . ILE A 1 129 ? 0.583 -3.380 -25.553 1.00 98.75 129 ILE A C 1
ATOM 966 O O . ILE A 1 129 ? -0.230 -2.668 -26.142 1.00 98.75 129 ILE A O 1
ATOM 970 N N . TYR A 1 130 ? 0.525 -3.601 -24.242 1.00 98.88 130 TYR A N 1
ATOM 971 C CA . TYR A 1 130 ? -0.440 -2.966 -23.353 1.00 98.88 130 TYR A CA 1
ATOM 972 C C . TYR A 1 130 ? 0.191 -1.753 -22.693 1.00 98.88 130 TYR A C 1
ATOM 974 O O . TYR A 1 130 ? 1.292 -1.847 -22.145 1.00 98.88 130 TYR A O 1
ATOM 982 N N . VAL A 1 131 ? -0.505 -0.622 -22.739 1.00 98.88 131 VAL A N 1
ATOM 983 C CA . VAL A 1 131 ? 0.013 0.668 -22.277 1.00 98.88 131 VAL A CA 1
ATOM 984 C C . VAL A 1 131 ? -1.102 1.503 -21.665 1.00 98.88 131 VAL A C 1
ATOM 986 O O . VAL A 1 131 ? -2.229 1.489 -22.157 1.00 98.88 131 VAL A O 1
ATOM 989 N N . VAL A 1 132 ? -0.794 2.225 -20.587 1.00 98.81 132 VAL A N 1
ATOM 990 C CA . VAL A 1 132 ? -1.729 3.173 -19.977 1.00 98.81 132 VAL A CA 1
ATOM 991 C C . VAL A 1 132 ? -1.330 4.590 -20.356 1.00 98.81 132 VAL A C 1
ATOM 993 O O . VAL A 1 132 ? -0.211 5.018 -20.081 1.00 98.81 132 VAL A O 1
ATOM 996 N N . ALA A 1 133 ? -2.253 5.310 -20.988 1.00 98.56 133 ALA A N 1
ATOM 997 C CA . ALA A 1 133 ? -2.079 6.709 -21.354 1.00 98.56 133 ALA A CA 1
ATOM 998 C C . ALA A 1 133 ? -2.988 7.594 -20.499 1.00 98.56 133 ALA A C 1
ATOM 1000 O O . ALA A 1 133 ? -4.158 7.268 -20.272 1.00 98.56 133 ALA A O 1
ATOM 1001 N N . MET A 1 134 ? -2.445 8.723 -20.045 1.00 98.25 134 MET A N 1
ATOM 1002 C CA . MET A 1 134 ? -3.205 9.797 -19.416 1.00 98.25 134 MET A CA 1
ATOM 1003 C C . MET A 1 134 ? -3.560 10.849 -20.465 1.00 98.25 134 MET A C 1
ATOM 1005 O O . MET A 1 134 ? -2.678 11.381 -21.138 1.00 98.25 134 MET A O 1
ATOM 1009 N N . THR A 1 135 ? -4.844 11.168 -20.596 1.00 97.88 135 THR A N 1
ATOM 1010 C CA . THR A 1 135 ? -5.341 12.142 -21.578 1.00 97.88 135 THR A CA 1
ATOM 1011 C C . THR A 1 135 ? -6.101 13.287 -20.923 1.00 97.88 135 THR A C 1
ATOM 1013 O O . THR A 1 135 ? -6.762 13.093 -19.899 1.00 97.88 135 THR A O 1
ATOM 1016 N N . HIS A 1 136 ? -6.000 14.475 -21.524 1.00 97.00 136 HIS A N 1
ATOM 1017 C CA . HIS A 1 136 ? -6.742 15.673 -21.133 1.00 97.00 136 HIS A CA 1
ATOM 1018 C C . HIS A 1 136 ? -7.699 16.085 -22.256 1.00 97.00 136 HIS A C 1
ATOM 1020 O O . HIS A 1 136 ? -7.288 16.614 -23.289 1.00 97.00 136 HIS A O 1
ATOM 1026 N N . GLU A 1 137 ? -8.988 15.826 -22.059 1.00 95.69 137 GLU A N 1
ATOM 1027 C CA . GLU A 1 137 ? -10.038 16.029 -23.058 1.00 95.69 137 GLU A CA 1
ATOM 1028 C C . GLU A 1 137 ? -11.032 17.078 -22.549 1.00 95.69 137 GLU A C 1
ATOM 1030 O O . GLU A 1 137 ? -11.906 16.808 -21.723 1.00 95.69 137 GLU A O 1
ATOM 1035 N N . GLY A 1 138 ? -10.885 18.318 -23.022 1.00 91.81 138 GLY A N 1
ATOM 1036 C CA . GLY A 1 138 ? -11.678 19.437 -22.516 1.00 91.81 138 GLY A CA 1
ATOM 1037 C C . GLY A 1 138 ? -11.306 19.766 -21.070 1.00 91.81 138 GLY A C 1
ATOM 1038 O O . GLY A 1 138 ? -10.246 20.327 -20.838 1.00 91.81 138 GLY A O 1
ATOM 1039 N N . SER A 1 139 ? -12.186 19.448 -20.117 1.00 91.44 139 SER A N 1
ATOM 1040 C CA . SER A 1 139 ? -11.944 19.611 -18.671 1.00 91.44 139 SER A CA 1
ATOM 1041 C C . SER A 1 139 ? -11.728 18.286 -17.935 1.00 91.44 139 SER A C 1
ATOM 1043 O O . SER A 1 139 ? -11.660 18.271 -16.706 1.00 91.44 139 SER A O 1
ATOM 1045 N N . GLN A 1 140 ? -11.719 17.168 -18.666 1.00 96.38 140 GLN A N 1
ATOM 1046 C CA . GLN A 1 140 ? -11.709 15.830 -18.092 1.00 96.38 140 GLN A CA 1
ATOM 1047 C C . GLN A 1 140 ? -10.354 15.156 -18.265 1.00 96.38 140 GLN A C 1
ATOM 1049 O O . GLN A 1 140 ? -9.678 15.298 -19.284 1.00 96.38 140 GLN A O 1
ATOM 1054 N N . TYR A 1 141 ? -9.996 14.383 -17.248 1.00 98.25 141 TYR A N 1
ATOM 1055 C CA . TYR A 1 141 ? -8.739 13.667 -17.149 1.00 98.25 141 TYR A CA 1
ATOM 1056 C C . TYR A 1 141 ? -9.018 12.165 -17.155 1.00 98.25 141 TYR A C 1
ATOM 1058 O O . TYR A 1 141 ? -9.798 11.676 -16.331 1.00 98.25 141 TYR A O 1
ATOM 1066 N N . HIS A 1 142 ? -8.372 11.421 -18.051 1.00 98.00 142 HIS A N 1
ATOM 1067 C CA . HIS A 1 142 ? -8.646 9.996 -18.229 1.00 98.00 142 HIS A CA 1
ATOM 1068 C C . HIS A 1 142 ? -7.368 9.172 -18.318 1.00 98.00 142 HIS A C 1
ATOM 1070 O O . HIS A 1 142 ? -6.575 9.366 -19.238 1.00 98.00 142 HIS A O 1
ATOM 1076 N N . HIS A 1 143 ? -7.236 8.184 -17.433 1.00 98.75 143 HIS A N 1
ATOM 1077 C CA . HIS A 1 143 ? -6.364 7.041 -17.675 1.00 98.75 143 HIS A CA 1
ATOM 1078 C C . HIS A 1 143 ? -7.107 5.992 -18.499 1.00 98.75 143 HIS A C 1
ATOM 1080 O O . HIS A 1 143 ? -8.214 5.575 -18.139 1.00 98.75 143 HIS A O 1
ATOM 1086 N N . ARG A 1 144 ? -6.491 5.536 -19.589 1.00 98.50 144 ARG A N 1
ATOM 1087 C CA . ARG A 1 144 ? -7.031 4.465 -20.430 1.00 98.50 144 ARG A CA 1
ATOM 1088 C C . ARG A 1 144 ? -5.980 3.401 -20.693 1.00 98.50 144 ARG A C 1
ATOM 1090 O O . ARG A 1 144 ? -4.819 3.730 -20.917 1.00 98.50 144 ARG A O 1
ATOM 1097 N N . LEU A 1 145 ? -6.394 2.139 -20.646 1.00 98.88 145 LEU A N 1
ATOM 1098 C CA . LEU A 1 145 ? -5.583 0.993 -21.036 1.00 98.88 145 LEU A CA 1
ATOM 1099 C C . LEU A 1 145 ? -5.815 0.705 -22.522 1.00 98.88 145 LEU A C 1
ATOM 1101 O O . LEU A 1 145 ? -6.945 0.455 -22.945 1.00 98.88 145 LEU A O 1
ATOM 1105 N N . HIS A 1 146 ? -4.730 0.730 -23.283 1.00 98.88 146 HIS A N 1
ATOM 1106 C CA . HIS A 1 146 ? -4.669 0.446 -24.713 1.00 98.88 146 HIS A CA 1
ATOM 1107 C C . HIS A 1 146 ? -4.060 -0.942 -24.946 1.00 98.88 146 HIS A C 1
ATOM 1109 O O . HIS A 1 146 ? -3.236 -1.393 -24.142 1.00 98.88 146 HIS A O 1
ATOM 1115 N N . ALA A 1 147 ? -4.416 -1.595 -26.054 1.00 98.75 147 ALA A N 1
ATOM 1116 C CA . ALA A 1 147 ? -3.794 -2.839 -26.506 1.00 98.75 147 ALA A CA 1
ATOM 1117 C C . ALA A 1 147 ? -3.408 -2.696 -27.975 1.00 98.75 147 ALA A C 1
ATOM 1119 O O . ALA A 1 147 ? 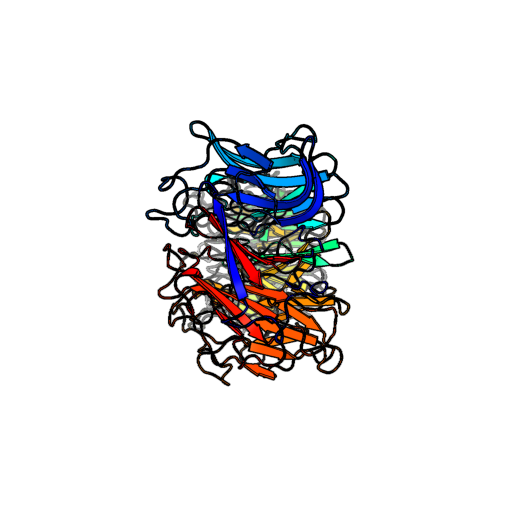-4.187 -3.010 -28.868 1.00 98.75 147 ALA A O 1
ATOM 1120 N N . LEU A 1 148 ? -2.184 -2.247 -28.230 1.00 98.81 148 LEU A N 1
ATOM 1121 C CA . LEU A 1 148 ? -1.736 -1.958 -29.587 1.00 98.81 148 LEU A CA 1
ATOM 1122 C C . LEU A 1 148 ? -1.116 -3.197 -30.219 1.00 98.81 148 LEU A C 1
ATOM 1124 O O . LEU A 1 148 ? -0.358 -3.925 -29.580 1.00 98.81 148 LEU A O 1
ATOM 1128 N N . ASP A 1 149 ? -1.390 -3.419 -31.493 1.00 98.44 149 ASP A N 1
ATOM 1129 C CA . ASP A 1 149 ? -0.747 -4.457 -32.280 1.00 98.44 149 ASP A CA 1
ATOM 1130 C C . ASP A 1 149 ? 0.760 -4.213 -32.400 1.00 98.44 149 ASP A C 1
ATOM 1132 O O . ASP A 1 149 ? 1.198 -3.126 -32.777 1.00 98.44 149 ASP A O 1
ATOM 1136 N N . LEU A 1 150 ? 1.571 -5.236 -32.112 1.00 97.12 150 LEU A N 1
ATOM 1137 C CA . LEU A 1 150 ? 3.037 -5.104 -32.128 1.00 97.12 150 LEU A CA 1
ATOM 1138 C C . LEU A 1 150 ? 3.579 -4.680 -33.498 1.00 97.12 150 LEU A C 1
ATOM 1140 O O . LEU A 1 150 ? 4.592 -3.990 -33.599 1.00 97.12 150 LEU A O 1
ATOM 1144 N N . VAL A 1 151 ? 2.907 -5.090 -34.568 1.00 97.88 151 VAL A N 1
ATOM 1145 C CA . VAL A 1 151 ? 3.403 -4.922 -35.930 1.00 97.88 151 VAL A CA 1
ATOM 1146 C C . VAL A 1 151 ? 2.938 -3.606 -36.538 1.00 97.88 151 VAL A C 1
ATOM 1148 O O . VAL A 1 151 ? 3.683 -2.991 -37.298 1.00 97.88 151 VAL A O 1
ATOM 1151 N N . THR A 1 152 ? 1.719 -3.174 -36.228 1.00 97.44 152 THR A N 1
ATOM 1152 C CA . THR A 1 152 ? 1.094 -2.017 -36.887 1.00 97.44 152 THR A CA 1
ATOM 1153 C C . THR A 1 152 ? 0.897 -0.813 -35.971 1.00 97.44 152 THR A C 1
ATOM 1155 O O . THR A 1 152 ? 0.752 0.303 -36.474 1.00 97.44 152 THR A O 1
ATOM 1158 N N . GLY A 1 153 ? 0.886 -1.022 -34.653 1.00 97.94 153 GLY A N 1
ATOM 1159 C CA . GLY A 1 153 ? 0.509 -0.029 -33.650 1.00 97.94 153 GLY A CA 1
ATOM 1160 C C . GLY A 1 153 ? -0.998 0.234 -33.562 1.00 97.94 153 GLY A C 1
ATOM 1161 O O . GLY A 1 153 ? -1.410 1.043 -32.739 1.00 97.94 153 GLY A O 1
ATOM 1162 N N . GLU A 1 154 ? -1.824 -0.405 -34.394 1.00 98.06 154 GLU A N 1
ATOM 1163 C CA . GLU A 1 154 ? -3.280 -0.221 -34.371 1.00 98.06 154 GLU A CA 1
ATOM 1164 C C . GLU A 1 154 ? -3.910 -0.821 -33.116 1.00 98.06 154 GLU A C 1
ATOM 1166 O O . GLU A 1 154 ? -3.413 -1.810 -32.575 1.00 98.06 154 GLU A O 1
ATOM 1171 N N . GLU A 1 155 ? -5.029 -0.250 -32.673 1.00 98.19 155 GLU A N 1
ATOM 1172 C CA . GLU A 1 155 ? -5.750 -0.789 -31.522 1.00 98.19 155 GLU A CA 1
ATOM 1173 C C . GLU A 1 155 ? -6.314 -2.185 -31.778 1.00 98.19 155 GLU A C 1
ATOM 1175 O O . GLU A 1 155 ? -6.835 -2.499 -32.852 1.00 98.19 155 GLU A O 1
ATOM 1180 N N . LYS A 1 156 ? -6.256 -3.018 -30.739 1.00 95.94 156 LYS A N 1
ATOM 1181 C CA . LYS A 1 156 ? -6.829 -4.364 -30.701 1.00 95.94 156 LYS A CA 1
ATOM 1182 C C . LYS A 1 156 ? -7.890 -4.460 -29.616 1.00 95.94 156 LYS A C 1
ATOM 1184 O O . LYS A 1 156 ? -8.050 -3.591 -28.764 1.00 95.94 156 LYS A O 1
ATOM 1189 N N . LEU A 1 157 ? -8.617 -5.577 -29.648 1.00 94.94 157 LEU A N 1
ATOM 1190 C CA . LEU A 1 157 ? -9.511 -6.010 -28.567 1.00 94.94 157 LEU A CA 1
ATOM 1191 C C . LEU A 1 157 ? -10.642 -5.012 -28.247 1.00 94.94 157 LEU A C 1
ATOM 1193 O O . LEU A 1 157 ? -11.193 -5.028 -27.153 1.00 94.94 157 LEU A O 1
ATOM 1197 N N . GLY A 1 158 ? -10.992 -4.139 -29.200 1.00 93.00 158 GLY A N 1
ATOM 1198 C CA . GLY A 1 158 ? -12.006 -3.098 -29.005 1.00 93.00 158 GLY A CA 1
ATOM 1199 C C . GLY A 1 158 ? -11.589 -1.985 -28.037 1.00 93.00 158 GLY A C 1
ATOM 1200 O O . GLY A 1 158 ? -12.461 -1.273 -27.544 1.00 93.00 158 GLY A O 1
ATOM 1201 N N . GLY A 1 159 ? -10.288 -1.857 -27.747 1.00 91.94 159 GLY A N 1
ATOM 1202 C CA . GLY A 1 159 ? -9.737 -0.813 -26.890 1.00 91.94 159 GLY A CA 1
ATOM 1203 C C . GLY A 1 159 ? -9.733 0.588 -27.527 1.00 91.94 159 GLY A C 1
ATOM 1204 O O . GLY A 1 159 ? -10.019 0.738 -28.719 1.00 91.94 159 GLY A O 1
ATOM 1205 N N . PRO A 1 160 ? -9.397 1.622 -26.733 1.00 97.88 160 PRO A N 1
ATOM 1206 C CA . PRO A 1 160 ? -8.973 1.531 -25.333 1.00 97.88 160 PRO A CA 1
ATOM 1207 C C . PRO A 1 160 ? -10.12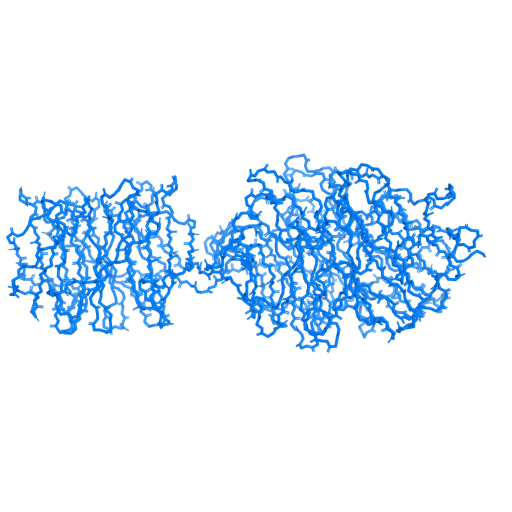9 1.398 -24.329 1.00 97.88 160 PRO A C 1
ATOM 1209 O O . PRO A 1 160 ? -11.270 1.748 -24.622 1.00 97.88 160 PRO A O 1
ATOM 1212 N N . VAL A 1 161 ? -9.821 0.955 -23.106 1.00 98.44 161 VAL A N 1
ATOM 1213 C CA . VAL A 1 161 ? -10.778 0.875 -21.985 1.00 98.44 161 VAL A CA 1
ATOM 1214 C C . VAL A 1 161 ? -10.400 1.831 -20.851 1.00 98.44 161 VAL A C 1
ATOM 1216 O O . VAL A 1 161 ? -9.223 2.013 -20.544 1.00 98.44 161 VAL A O 1
ATOM 1219 N N . SER A 1 162 ? -11.388 2.454 -20.203 1.00 98.12 162 SER A N 1
ATOM 1220 C CA . SER A 1 162 ? -11.141 3.363 -19.074 1.00 98.12 162 SER A CA 1
ATOM 1221 C C . SER A 1 162 ? -10.623 2.619 -17.844 1.00 98.12 162 SER A C 1
ATOM 1223 O O . SER A 1 162 ? -11.200 1.612 -17.427 1.00 98.12 162 SER A O 1
ATOM 1225 N N . VAL A 1 163 ? -9.596 3.173 -17.197 1.00 98.62 163 VAL A N 1
ATOM 1226 C CA . VAL A 1 163 ? -9.184 2.752 -15.854 1.00 98.62 163 VAL A CA 1
ATOM 1227 C C . VAL A 1 163 ? -9.953 3.593 -14.840 1.00 98.62 163 VAL A C 1
ATOM 1229 O O . VAL A 1 163 ? -9.631 4.751 -14.588 1.00 98.62 163 VAL A O 1
ATOM 1232 N N . GLN A 1 164 ? -11.032 3.019 -14.314 1.00 97.56 164 GLN A N 1
ATOM 1233 C CA . GLN A 1 164 ? -11.953 3.686 -13.397 1.00 97.56 164 GLN A CA 1
ATOM 1234 C C . GLN A 1 164 ? -12.621 2.677 -12.461 1.00 97.56 164 GLN A C 1
ATOM 1236 O O . GLN A 1 164 ? -12.763 1.496 -12.792 1.00 97.56 164 GLN A O 1
ATOM 1241 N N . GLY A 1 165 ? -13.082 3.154 -11.309 1.00 97.31 165 GLY A N 1
ATOM 1242 C CA . GLY A 1 165 ? -13.841 2.348 -10.363 1.00 97.31 165 GLY A CA 1
ATOM 1243 C C . GLY A 1 165 ? -14.014 3.033 -9.015 1.00 97.31 165 GLY A C 1
ATOM 1244 O O . GLY A 1 165 ? -13.479 4.114 -8.766 1.00 97.31 165 GLY A O 1
ATOM 1245 N N . SER A 1 166 ? -14.771 2.380 -8.147 1.00 97.44 166 SER A N 1
ATOM 1246 C CA . SER A 1 166 ? -14.987 2.789 -6.767 1.00 97.44 166 SER A CA 1
ATOM 1247 C C . SER A 1 166 ? -15.101 1.557 -5.877 1.00 97.44 166 SER A C 1
ATOM 1249 O O . SER A 1 166 ? -15.376 0.452 -6.355 1.00 97.44 166 SER A O 1
ATOM 1251 N N . VAL A 1 167 ? -14.850 1.743 -4.585 1.00 94.69 167 VAL A N 1
ATOM 1252 C CA . VAL A 1 167 ? -14.888 0.684 -3.573 1.00 94.69 167 VAL A CA 1
ATOM 1253 C C . VAL A 1 167 ? -15.545 1.203 -2.293 1.00 94.69 167 VAL A C 1
ATOM 1255 O O . VAL A 1 167 ? -15.408 2.390 -1.984 1.00 94.69 167 VAL A O 1
ATOM 1258 N N . PRO A 1 168 ? -16.237 0.350 -1.518 1.00 91.00 168 PRO A N 1
ATOM 1259 C CA . PRO A 1 168 ? -16.729 0.740 -0.202 1.00 91.00 168 PRO A CA 1
ATOM 1260 C C . PRO A 1 168 ? -15.571 1.122 0.729 1.00 91.00 168 PRO A C 1
ATOM 1262 O O . PRO A 1 168 ? -14.587 0.384 0.843 1.00 91.00 168 PRO A O 1
ATOM 1265 N N . GLY A 1 169 ? -15.685 2.243 1.426 1.00 88.38 169 GLY A N 1
ATOM 1266 C CA . GLY A 1 169 ? -14.645 2.751 2.314 1.00 88.38 169 GLY A CA 1
ATOM 1267 C C . GLY A 1 169 ? -14.954 4.155 2.818 1.00 88.38 169 GLY A C 1
ATOM 1268 O O . GLY A 1 169 ? -15.706 4.904 2.195 1.00 88.38 169 GLY A O 1
ATOM 1269 N N . THR A 1 170 ? -14.370 4.499 3.958 1.00 84.81 170 THR A N 1
ATOM 1270 C CA . THR A 1 170 ? -14.528 5.796 4.637 1.00 84.81 170 THR A CA 1
ATOM 1271 C C . THR A 1 170 ? -13.243 6.622 4.617 1.00 84.81 170 THR A C 1
ATOM 1273 O O . THR A 1 170 ? -13.175 7.649 5.282 1.00 84.81 170 THR A O 1
ATOM 1276 N N . GLY A 1 171 ? -12.235 6.185 3.854 1.00 87.56 171 GLY A N 1
ATOM 1277 C CA . GLY A 1 171 ? -10.971 6.897 3.700 1.00 87.56 171 GLY A CA 1
ATOM 1278 C C . GLY A 1 171 ? -11.107 8.277 3.051 1.00 87.56 171 GLY A C 1
ATOM 1279 O O . GLY A 1 171 ? -12.193 8.697 2.634 1.00 87.56 171 GLY A O 1
ATOM 1280 N N . ASP A 1 172 ? -9.983 8.980 2.960 1.00 89.75 172 ASP A N 1
ATOM 1281 C CA . ASP A 1 172 ? -9.900 10.339 2.428 1.00 89.75 172 ASP A CA 1
ATOM 1282 C C . ASP A 1 172 ? -10.532 10.459 1.032 1.00 89.75 172 ASP A C 1
ATOM 1284 O O . ASP A 1 172 ? -10.378 9.611 0.160 1.00 89.75 172 ASP A O 1
ATOM 1288 N N . GLY A 1 173 ? -11.292 11.530 0.800 1.00 91.00 173 GLY A N 1
ATOM 1289 C CA . GLY A 1 173 ? -12.010 11.716 -0.466 1.00 91.00 173 GLY A CA 1
ATOM 1290 C C . GLY A 1 173 ? -13.215 10.787 -0.672 1.00 91.00 173 GLY A C 1
ATOM 1291 O O . GLY A 1 173 ? -13.822 10.823 -1.745 1.00 91.00 173 GLY A O 1
ATOM 1292 N N . SER A 1 174 ? -13.600 9.981 0.326 1.00 92.00 174 SER A N 1
ATOM 1293 C CA . SER A 1 174 ? -14.849 9.217 0.277 1.00 92.00 174 SER A CA 1
ATOM 1294 C C . SER A 1 174 ? -16.090 10.113 0.316 1.00 92.00 174 SER A C 1
ATOM 1296 O O . SER A 1 174 ? -16.106 11.214 0.869 1.00 92.00 174 SER A O 1
ATOM 1298 N N . SER A 1 175 ? -17.177 9.613 -0.267 1.00 90.19 175 SER A N 1
ATOM 1299 C CA . SER A 1 175 ? -18.511 10.192 -0.147 1.00 90.19 175 SER A CA 1
ATOM 1300 C C . SER A 1 175 ? -19.521 9.070 0.044 1.00 90.19 175 SER A C 1
ATOM 1302 O O . SER A 1 175 ? -19.507 8.088 -0.696 1.00 90.19 175 SER A O 1
ATOM 1304 N N . SER A 1 176 ? -20.392 9.199 1.048 1.00 84.19 176 SER A N 1
ATOM 1305 C CA . SER A 1 176 ? -21.442 8.212 1.356 1.00 84.19 176 SER A CA 1
ATOM 1306 C C . SER A 1 176 ? -20.913 6.768 1.467 1.00 84.19 176 SER A C 1
ATOM 1308 O O . SER A 1 176 ? -21.482 5.843 0.893 1.00 84.19 176 SER A O 1
ATOM 1310 N N . GLY A 1 177 ? -19.783 6.582 2.163 1.00 82.50 177 GLY A N 1
ATOM 1311 C CA . GLY A 1 177 ? -19.165 5.265 2.377 1.00 82.50 177 GLY A CA 1
ATOM 1312 C C . GLY A 1 177 ? -18.505 4.652 1.138 1.00 82.50 177 GLY A C 1
ATOM 1313 O O . GLY A 1 177 ? -18.264 3.446 1.110 1.00 82.50 177 GLY A O 1
ATOM 1314 N N . THR A 1 178 ? -18.232 5.451 0.103 1.00 92.19 178 THR A N 1
ATOM 1315 C CA . THR A 1 178 ? -17.579 5.006 -1.133 1.00 92.19 178 THR A CA 1
ATOM 1316 C C . THR A 1 178 ? -16.366 5.875 -1.451 1.00 92.19 178 THR A C 1
ATOM 1318 O O . THR A 1 178 ? -16.481 7.097 -1.530 1.00 92.19 178 THR A O 1
ATOM 1321 N N . VAL A 1 179 ? -15.218 5.246 -1.710 1.00 95.81 179 VAL A N 1
ATOM 1322 C CA . VAL A 1 179 ? -14.007 5.892 -2.241 1.00 95.81 179 VAL A CA 1
ATOM 1323 C C . VAL A 1 179 ? -13.986 5.702 -3.759 1.00 95.81 179 VAL A C 1
ATOM 1325 O O . VAL A 1 179 ? -14.153 4.581 -4.247 1.00 95.81 179 VAL A O 1
ATOM 1328 N N . THR A 1 180 ? -13.789 6.779 -4.524 1.00 97.50 180 THR A N 1
ATOM 1329 C CA . THR A 1 180 ? -13.821 6.751 -6.000 1.00 97.50 180 THR A CA 1
ATOM 1330 C C . THR A 1 180 ? -12.473 7.143 -6.595 1.00 97.50 180 THR A C 1
ATOM 1332 O O . THR A 1 180 ? -11.891 8.163 -6.225 1.00 97.50 180 THR A O 1
ATOM 1335 N N . PHE A 1 181 ? -11.983 6.349 -7.549 1.00 98.25 181 PHE A N 1
ATOM 1336 C CA . PHE A 1 181 ? -10.744 6.645 -8.261 1.00 98.25 181 PHE A CA 1
ATOM 1337 C C . PHE A 1 181 ? -10.887 7.908 -9.119 1.00 98.25 181 PHE A C 1
ATOM 1339 O O . PHE A 1 181 ? -11.834 8.043 -9.894 1.00 98.25 181 PHE A O 1
ATOM 1346 N N . THR A 1 182 ? -9.912 8.811 -9.009 1.00 97.06 182 THR A N 1
ATOM 1347 C CA . THR A 1 182 ? -9.906 10.103 -9.708 1.00 97.06 182 THR A CA 1
ATOM 1348 C C . THR A 1 182 ? -8.575 10.302 -10.427 1.00 97.06 182 THR A C 1
ATOM 1350 O O . THR A 1 182 ? -7.527 10.387 -9.783 1.00 97.06 182 THR A O 1
ATOM 1353 N N . SER A 1 183 ? -8.608 10.391 -11.760 1.00 97.69 183 SER A N 1
ATOM 1354 C CA . SER A 1 183 ? -7.403 10.342 -12.602 1.00 97.69 183 SER A CA 1
ATOM 1355 C C . SER A 1 183 ? -6.407 11.473 -12.342 1.00 97.69 183 SER A C 1
ATOM 1357 O O . SER A 1 183 ? -5.212 11.219 -12.310 1.00 97.69 183 SER A O 1
ATOM 1359 N N . ASN A 1 184 ? -6.850 12.713 -12.130 1.00 95.94 184 ASN A N 1
ATOM 1360 C CA . ASN A 1 184 ? -5.930 13.839 -11.917 1.00 95.94 184 ASN A CA 1
ATOM 1361 C C . ASN A 1 184 ? -5.324 13.894 -10.500 1.00 95.94 184 ASN A C 1
ATOM 1363 O O . ASN A 1 184 ? -4.429 14.695 -10.252 1.00 95.94 184 ASN A O 1
ATOM 1367 N N . LEU A 1 185 ? -5.773 13.031 -9.583 1.00 96.69 185 LEU A N 1
ATOM 1368 C CA . LEU A 1 185 ? -5.161 12.866 -8.258 1.00 96.69 185 LEU A CA 1
ATOM 1369 C C . LEU A 1 185 ? -4.153 11.711 -8.225 1.00 96.69 185 LEU A C 1
ATOM 1371 O O . LEU A 1 185 ? -3.246 11.718 -7.398 1.00 96.69 185 LEU A O 1
ATOM 1375 N N . HIS A 1 186 ? -4.276 10.744 -9.140 1.00 97.31 186 HIS A N 1
ATOM 1376 C CA . HIS A 1 186 ? -3.530 9.494 -9.072 1.00 97.31 186 HIS A CA 1
ATOM 1377 C C . HIS A 1 186 ? -2.542 9.335 -10.225 1.00 97.31 186 HIS A C 1
ATOM 1379 O O . HIS A 1 186 ? -2.927 9.269 -11.389 1.00 97.31 186 HIS A O 1
ATOM 1385 N N . ASN A 1 187 ? -1.258 9.224 -9.894 1.00 96.31 187 ASN A N 1
ATOM 1386 C CA . ASN A 1 187 ? -0.184 9.080 -10.871 1.00 96.31 187 ASN A CA 1
ATOM 1387 C C . ASN A 1 187 ? 0.074 7.607 -11.191 1.00 96.31 187 ASN A C 1
ATOM 1389 O O . ASN A 1 187 ? 0.433 6.824 -10.304 1.00 96.31 187 ASN A O 1
ATOM 1393 N N . GLN A 1 188 ? -0.057 7.236 -12.464 1.00 96.44 188 GLN A N 1
ATOM 1394 C CA . GLN A 1 188 ? 0.228 5.889 -12.953 1.00 96.44 188 GLN A CA 1
ATOM 1395 C C . GLN A 1 188 ? 1.730 5.728 -13.234 1.00 96.44 188 GLN A C 1
ATOM 1397 O O . GLN A 1 188 ? 2.172 5.592 -14.370 1.00 96.44 188 GLN A O 1
ATOM 1402 N N . ARG A 1 189 ? 2.534 5.799 -12.168 1.00 93.06 189 ARG A N 1
ATOM 1403 C CA . ARG A 1 189 ? 3.998 5.701 -12.239 1.00 93.06 189 ARG A CA 1
ATOM 1404 C C . ARG A 1 189 ? 4.536 4.262 -12.309 1.00 93.06 189 ARG A C 1
ATOM 1406 O O . ARG A 1 189 ? 5.464 4.046 -13.086 1.00 93.06 189 ARG A O 1
ATOM 1413 N N . PRO A 1 190 ? 4.023 3.285 -11.532 1.00 97.25 190 PRO A N 1
ATOM 1414 C CA . PRO A 1 190 ? 4.515 1.907 -11.586 1.00 97.25 190 PRO A CA 1
ATOM 1415 C C . PRO A 1 190 ? 4.356 1.277 -12.969 1.00 97.25 190 PRO A C 1
ATOM 1417 O O . PRO A 1 190 ? 3.309 1.423 -13.602 1.00 97.25 190 PRO A O 1
ATOM 1420 N N . ALA A 1 191 ? 5.367 0.531 -13.414 1.00 98.19 191 ALA A N 1
ATOM 1421 C CA . ALA A 1 191 ? 5.275 -0.272 -14.629 1.00 98.19 191 ALA A CA 1
ATOM 1422 C C . ALA A 1 191 ? 4.133 -1.296 -14.570 1.00 98.19 191 ALA A C 1
ATOM 1424 O O . ALA A 1 191 ? 3.775 -1.798 -13.501 1.00 98.19 191 ALA A O 1
ATOM 1425 N N . LEU A 1 192 ? 3.602 -1.656 -15.738 1.00 98.81 192 LEU A N 1
ATOM 1426 C CA . LEU A 1 192 ? 2.593 -2.703 -15.832 1.00 98.81 192 LEU A CA 1
ATOM 1427 C C . LEU A 1 192 ? 3.188 -4.082 -15.511 1.00 98.81 192 LEU A C 1
ATOM 1429 O O . LEU A 1 192 ? 4.362 -4.377 -15.767 1.00 98.81 192 LEU A O 1
ATOM 1433 N N . LEU A 1 193 ? 2.347 -4.959 -14.973 1.00 98.69 193 LEU A N 1
ATOM 1434 C CA . LEU A 1 193 ? 2.633 -6.383 -14.817 1.00 98.69 193 LEU A CA 1
ATOM 1435 C C . LEU A 1 193 ? 1.613 -7.173 -15.637 1.00 98.69 193 LEU A C 1
ATOM 1437 O O . LEU A 1 193 ? 0.417 -6.943 -15.500 1.00 98.69 193 LEU A O 1
ATOM 1441 N N . LEU A 1 194 ? 2.080 -8.124 -16.445 1.00 98.50 194 LEU A N 1
ATOM 1442 C CA . LEU A 1 194 ? 1.240 -9.157 -17.046 1.00 98.50 194 LEU A CA 1
ATOM 1443 C C . LEU A 1 194 ? 1.571 -10.492 -16.379 1.00 98.50 194 LEU A C 1
ATOM 1445 O O . LEU A 1 194 ? 2.678 -11.001 -16.540 1.00 98.50 194 LEU A O 1
ATOM 1449 N N . ALA A 1 195 ? 0.616 -11.053 -15.642 1.00 97.19 195 ALA A N 1
ATOM 1450 C CA . ALA A 1 195 ? 0.732 -12.369 -15.020 1.00 97.19 195 ALA A CA 1
ATOM 1451 C C . ALA A 1 195 ? -0.637 -13.057 -15.019 1.00 97.19 195 ALA A C 1
ATOM 1453 O O . ALA A 1 195 ? -1.653 -12.402 -14.804 1.00 97.19 195 ALA A O 1
ATOM 1454 N N . ASN A 1 196 ? -0.676 -14.368 -15.283 1.00 94.50 196 ASN A N 1
ATOM 1455 C CA . ASN A 1 196 ? -1.917 -15.158 -15.319 1.00 94.50 196 ASN A CA 1
ATOM 1456 C C . ASN A 1 196 ? -3.033 -14.520 -16.166 1.00 94.50 196 ASN A C 1
ATOM 1458 O O . ASN A 1 196 ? -4.157 -14.339 -15.696 1.00 94.50 196 ASN A O 1
ATOM 1462 N N . GLU A 1 197 ? -2.694 -14.112 -17.396 1.00 96.19 197 GLU A N 1
ATOM 1463 C CA . GLU A 1 197 ? -3.608 -13.425 -18.328 1.00 96.19 197 GLU A CA 1
ATOM 1464 C C . GLU A 1 197 ? -4.270 -12.163 -17.735 1.00 96.19 197 GLU A C 1
ATOM 1466 O O . GLU A 1 197 ? -5.324 -11.720 -18.188 1.00 96.19 197 GLU A O 1
ATOM 1471 N N . THR A 1 198 ? -3.663 -11.568 -16.704 1.00 98.44 198 THR A N 1
ATOM 1472 C CA . THR A 1 198 ? -4.129 -10.341 -16.060 1.00 98.44 198 THR A CA 1
ATOM 1473 C C . THR A 1 198 ? -3.064 -9.256 -16.154 1.00 98.44 198 THR A C 1
ATOM 1475 O O . THR A 1 198 ? -1.903 -9.464 -15.802 1.00 98.44 198 THR A O 1
ATOM 1478 N N . ILE A 1 199 ? -3.478 -8.088 -16.635 1.00 98.75 199 ILE A N 1
ATOM 1479 C CA . ILE A 1 199 ? -2.703 -6.852 -16.676 1.00 98.75 199 ILE A CA 1
ATOM 1480 C C . ILE A 1 199 ? -3.011 -6.081 -15.396 1.00 98.75 199 ILE A C 1
ATOM 1482 O O . ILE A 1 199 ? -4.144 -5.642 -15.194 1.00 98.75 199 ILE A O 1
ATOM 1486 N N . TYR A 1 200 ? -2.009 -5.915 -14.542 1.00 98.88 200 TYR A N 1
ATOM 1487 C CA . TYR A 1 200 ? -2.107 -5.162 -13.299 1.00 98.88 200 TYR A CA 1
ATOM 1488 C C . TYR A 1 200 ? -1.624 -3.729 -13.519 1.00 98.88 200 TYR A C 1
ATOM 1490 O O . TYR A 1 200 ? -0.519 -3.505 -14.022 1.00 98.88 200 TYR A O 1
ATOM 1498 N N . VAL A 1 201 ? -2.452 -2.768 -13.112 1.00 98.81 201 VAL A N 1
ATOM 1499 C CA . VAL A 1 201 ? -2.193 -1.329 -13.226 1.00 98.81 201 VAL A CA 1
ATOM 1500 C C . VAL A 1 201 ? -2.228 -0.721 -11.830 1.00 98.81 201 VAL A C 1
ATOM 1502 O O . VAL A 1 201 ? -3.291 -0.682 -11.209 1.00 98.81 201 VAL A O 1
ATOM 1505 N N . ALA A 1 202 ? -1.076 -0.256 -11.342 1.00 98.69 202 ALA A N 1
ATOM 1506 C CA . ALA A 1 202 ? -0.941 0.348 -10.019 1.00 98.69 202 ALA A CA 1
ATOM 1507 C C . ALA A 1 202 ? -0.763 1.875 -10.084 1.00 98.69 202 ALA A C 1
ATOM 1509 O O . ALA A 1 202 ? -0.251 2.404 -11.076 1.00 98.69 202 ALA A O 1
ATOM 1510 N N . PHE A 1 203 ? -1.179 2.566 -9.018 1.00 98.62 203 PHE A N 1
ATOM 1511 C CA . PHE A 1 203 ? -1.177 4.028 -8.919 1.00 98.62 203 PHE A CA 1
ATOM 1512 C C . PHE A 1 203 ? -0.644 4.532 -7.571 1.00 98.62 203 PHE A C 1
ATOM 1514 O O . PHE A 1 203 ? -0.800 3.884 -6.535 1.00 98.62 203 PHE A O 1
ATOM 1521 N N . ALA A 1 204 ? -0.083 5.740 -7.598 1.00 96.94 204 ALA A N 1
ATOM 1522 C CA . ALA A 1 204 ? 0.216 6.568 -6.430 1.00 96.94 204 ALA A CA 1
ATOM 1523 C C . ALA A 1 204 ? -0.423 7.957 -6.598 1.00 96.94 204 ALA A C 1
ATOM 1525 O O . ALA A 1 204 ? -1.520 8.046 -7.138 1.00 96.94 204 ALA A O 1
ATOM 1526 N N . SER A 1 205 ? 0.255 9.032 -6.184 1.00 96.25 205 SER A N 1
ATOM 1527 C CA . SER A 1 205 ? -0.225 10.418 -6.274 1.00 96.25 205 SER A CA 1
ATOM 1528 C C . SER A 1 205 ? 0.613 11.280 -7.218 1.00 96.25 205 SER A C 1
ATOM 1530 O O . SER A 1 205 ? 1.746 10.946 -7.567 1.00 96.25 205 SER A O 1
ATOM 1532 N N . TYR A 1 206 ? 0.080 12.427 -7.619 1.00 96.12 206 TYR A N 1
ATOM 1533 C CA . TYR A 1 206 ? 0.909 13.522 -8.116 1.00 96.12 206 TYR A CA 1
ATOM 1534 C C . TYR A 1 206 ? 1.385 14.360 -6.919 1.00 96.12 206 TYR A C 1
ATOM 1536 O O . TYR A 1 206 ? 0.617 15.143 -6.370 1.00 96.12 206 TYR A O 1
ATOM 1544 N N . GLY A 1 207 ? 2.647 14.190 -6.505 1.00 90.88 207 GLY A N 1
ATOM 1545 C CA . GLY A 1 207 ? 3.304 15.028 -5.490 1.00 90.88 207 GLY A CA 1
ATOM 1546 C C . GLY A 1 207 ? 2.595 15.070 -4.136 1.00 90.88 207 GLY A C 1
ATOM 1547 O O . GLY A 1 207 ? 2.412 16.154 -3.589 1.00 90.88 207 GLY A O 1
ATOM 1548 N N . ASP A 1 208 ? 2.129 13.917 -3.650 1.00 92.38 208 ASP A N 1
ATOM 1549 C CA . ASP A 1 208 ? 1.450 13.776 -2.353 1.00 92.38 208 ASP A CA 1
ATOM 1550 C C . ASP A 1 208 ? 0.232 14.695 -2.158 1.00 92.38 208 ASP A C 1
ATOM 1552 O O . ASP A 1 208 ? -0.125 15.059 -1.038 1.00 92.38 208 ASP A O 1
ATOM 1556 N N . ARG A 1 209 ? -0.439 15.080 -3.252 1.00 94.12 209 ARG A N 1
ATOM 1557 C CA . ARG A 1 209 ? -1.670 15.867 -3.171 1.00 94.12 209 ARG A CA 1
ATOM 1558 C C . ARG A 1 209 ? -2.811 15.007 -2.637 1.00 94.12 209 ARG A C 1
ATOM 1560 O O . ARG A 1 209 ? -3.304 14.129 -3.343 1.00 94.12 209 ARG A O 1
ATOM 1567 N N . ASP A 1 210 ? -3.254 15.313 -1.423 1.00 93.88 210 ASP A N 1
ATOM 1568 C CA . ASP A 1 210 ? -4.455 14.732 -0.826 1.00 93.88 210 ASP A CA 1
ATOM 1569 C C . ASP A 1 210 ? -5.740 15.223 -1.549 1.00 93.88 210 ASP A C 1
ATOM 1571 O O . ASP A 1 210 ? -5.780 16.355 -2.056 1.00 93.88 210 ASP A O 1
ATOM 1575 N N . PRO A 1 211 ? -6.816 14.412 -1.593 1.00 95.00 211 PRO A N 1
ATOM 1576 C CA . PRO A 1 211 ? -6.865 13.013 -1.168 1.00 95.00 211 PRO A CA 1
ATOM 1577 C C . PRO A 1 211 ? -6.245 12.082 -2.224 1.00 95.00 211 PRO A C 1
ATOM 1579 O O . PRO A 1 211 ? -6.472 12.251 -3.423 1.00 95.00 211 PRO A O 1
ATOM 1582 N N . TYR A 1 212 ? -5.498 11.066 -1.794 1.00 96.25 212 TYR A N 1
ATOM 1583 C CA . TYR A 1 212 ? -4.994 10.020 -2.688 1.00 96.25 212 TYR A CA 1
ATOM 1584 C C . TYR A 1 212 ? -4.866 8.675 -1.978 1.00 96.25 212 TYR A C 1
ATOM 1586 O O . TYR A 1 212 ? -4.744 8.627 -0.756 1.00 96.25 212 TYR A O 1
ATOM 1594 N N . HIS A 1 213 ? -4.837 7.591 -2.759 1.00 97.75 213 HIS A N 1
ATOM 1595 C CA . HIS A 1 213 ? -4.544 6.243 -2.272 1.00 97.75 213 HIS A CA 1
ATOM 1596 C C . HIS A 1 213 ? -3.627 5.476 -3.226 1.00 97.75 213 HIS A C 1
ATOM 1598 O O . HIS A 1 213 ? -3.449 5.853 -4.386 1.00 97.75 213 HIS A O 1
ATOM 1604 N N . GLY A 1 214 ? -3.080 4.352 -2.771 1.00 98.12 214 GLY A N 1
ATOM 1605 C CA . GLY A 1 214 ? -2.575 3.330 -3.681 1.00 98.12 214 GLY A CA 1
ATOM 1606 C C . GLY A 1 214 ? -3.738 2.541 -4.279 1.00 98.12 214 GLY A C 1
ATOM 1607 O O . GLY A 1 214 ? -4.523 1.970 -3.528 1.00 98.12 214 GLY A O 1
ATOM 1608 N N . TRP A 1 215 ? -3.847 2.489 -5.608 1.00 98.69 215 TRP A N 1
ATOM 1609 C CA . TRP A 1 215 ? -4.870 1.700 -6.313 1.00 98.69 215 TRP A CA 1
ATOM 1610 C C . TRP A 1 215 ? -4.233 0.620 -7.169 1.00 98.69 215 TRP A C 1
ATOM 1612 O O . TRP A 1 215 ? -3.195 0.869 -7.780 1.00 98.69 215 TRP A O 1
ATOM 1622 N N . VAL A 1 216 ? -4.889 -0.538 -7.276 1.00 98.81 216 VAL A N 1
ATOM 1623 C CA . VAL A 1 216 ? -4.537 -1.586 -8.238 1.00 98.81 216 VAL A CA 1
ATOM 1624 C C . VAL A 1 216 ? -5.782 -2.074 -8.966 1.00 98.81 216 VAL A C 1
ATOM 1626 O O . VAL A 1 216 ? -6.728 -2.581 -8.358 1.00 98.81 216 VAL A O 1
ATOM 1629 N N . PHE A 1 217 ? -5.744 -1.955 -10.288 1.00 98.88 217 PHE A N 1
ATOM 1630 C CA . PHE A 1 217 ? -6.744 -2.493 -11.200 1.00 98.88 217 PHE A CA 1
ATOM 1631 C C . PHE A 1 217 ? -6.180 -3.704 -11.938 1.00 98.88 217 PHE A C 1
ATOM 1633 O O . PHE A 1 217 ? -4.981 -3.773 -12.203 1.00 98.88 217 PHE A O 1
ATOM 1640 N N . GLY A 1 218 ? -7.057 -4.637 -12.297 1.00 98.62 218 GLY A N 1
ATOM 1641 C CA . GLY A 1 218 ? -6.729 -5.803 -13.110 1.00 98.62 218 GLY A CA 1
ATOM 1642 C C . GLY A 1 218 ? -7.566 -5.802 -14.380 1.00 98.62 218 GLY A C 1
ATOM 1643 O O . GLY A 1 218 ? -8.755 -5.490 -14.320 1.00 98.62 218 GLY A O 1
ATOM 1644 N N . PHE A 1 219 ? -6.978 -6.187 -15.506 1.00 98.75 219 PHE A N 1
ATOM 1645 C CA . PHE A 1 219 ? -7.674 -6.343 -16.784 1.00 98.75 219 PHE A CA 1
ATOM 1646 C C . PHE A 1 219 ? -7.294 -7.664 -17.433 1.00 98.75 219 PHE A C 1
ATOM 1648 O O . PHE A 1 219 ? -6.144 -8.082 -17.370 1.00 98.75 219 PHE A O 1
ATOM 1655 N N . ASP A 1 220 ? -8.256 -8.328 -18.047 1.00 98.31 220 ASP A N 1
ATOM 1656 C CA . ASP A 1 220 ? -8.021 -9.537 -18.818 1.00 98.31 220 ASP A CA 1
ATOM 1657 C C . ASP A 1 220 ? -7.209 -9.221 -20.083 1.00 98.31 220 ASP A C 1
ATOM 1659 O O . ASP A 1 220 ? -7.554 -8.312 -20.835 1.00 98.31 220 ASP A O 1
ATOM 1663 N N . ALA A 1 221 ? -6.113 -9.940 -20.315 1.00 97.94 221 ALA A N 1
ATOM 1664 C CA . ALA A 1 221 ? -5.209 -9.637 -21.422 1.00 97.94 221 ALA A CA 1
ATOM 1665 C C . ALA A 1 221 ? -5.800 -9.991 -22.797 1.00 97.94 221 ALA A C 1
ATOM 1667 O O . ALA A 1 221 ? -5.442 -9.368 -23.796 1.00 97.94 221 ALA A O 1
ATOM 1668 N N . GLU A 1 222 ? -6.715 -10.956 -22.861 1.00 97.06 222 GLU A N 1
ATOM 1669 C CA . GLU A 1 222 ? -7.342 -11.391 -24.110 1.00 97.06 222 GLU A CA 1
ATOM 1670 C C . GLU A 1 222 ? -8.523 -10.495 -24.505 1.00 97.06 222 GLU A C 1
ATOM 1672 O O . GLU A 1 222 ? -8.791 -10.314 -25.689 1.00 97.06 222 GLU A O 1
ATOM 1677 N N . THR A 1 223 ? -9.219 -9.906 -23.528 1.00 97.50 223 THR A N 1
ATOM 1678 C CA . THR A 1 223 ? -10.487 -9.190 -23.767 1.00 97.50 223 THR A CA 1
ATOM 1679 C C . THR A 1 223 ? -10.510 -7.733 -23.308 1.00 97.50 223 THR A C 1
ATOM 1681 O O . THR A 1 223 ? -11.470 -7.028 -23.602 1.00 97.50 223 THR A O 1
ATOM 1684 N N . LEU A 1 224 ? -9.501 -7.278 -22.558 1.00 97.81 224 LEU A N 1
ATOM 1685 C CA . LEU A 1 224 ? -9.479 -5.997 -21.833 1.00 97.81 224 LEU A CA 1
ATOM 1686 C C . LEU A 1 224 ? -10.609 -5.811 -20.808 1.00 97.81 224 LEU A C 1
ATOM 1688 O O . LEU A 1 224 ? -10.793 -4.715 -20.273 1.00 97.81 224 LEU A O 1
ATOM 1692 N N . ALA A 1 225 ? -11.349 -6.867 -20.466 1.00 97.88 225 ALA A N 1
ATOM 1693 C CA . ALA A 1 225 ? -12.369 -6.794 -19.431 1.00 97.88 225 ALA A CA 1
ATOM 1694 C C . ALA A 1 225 ? -11.724 -6.537 -18.059 1.00 97.88 225 ALA A C 1
ATOM 1696 O O . ALA A 1 225 ? -10.836 -7.275 -17.626 1.00 97.88 225 ALA A O 1
ATOM 1697 N N . ARG A 1 226 ? -12.188 -5.509 -17.337 1.00 97.88 226 ARG A N 1
ATOM 1698 C CA . ARG A 1 226 ? -11.733 -5.241 -15.964 1.00 97.88 226 ARG A CA 1
ATOM 1699 C C . ARG A 1 226 ? -12.086 -6.429 -15.060 1.00 97.88 226 ARG A C 1
ATOM 1701 O O . ARG A 1 226 ? -13.241 -6.853 -15.009 1.00 97.88 226 ARG A O 1
ATOM 1708 N N . ARG A 1 227 ? -11.111 -6.931 -14.301 1.00 97.31 227 ARG A N 1
ATOM 1709 C CA . ARG A 1 227 ? -11.326 -7.893 -13.211 1.00 97.31 227 ARG A CA 1
ATOM 1710 C C . ARG A 1 227 ? -12.263 -7.271 -12.162 1.00 97.31 227 ARG A C 1
ATOM 1712 O O . ARG A 1 227 ? -12.206 -6.061 -11.957 1.00 97.31 227 ARG A O 1
ATOM 1719 N N . PRO A 1 228 ? -13.136 -8.050 -11.501 1.00 96.19 228 PRO A N 1
ATOM 1720 C CA . PRO A 1 228 ? -14.188 -7.498 -10.643 1.00 96.19 228 PRO A CA 1
ATOM 1721 C C . PRO A 1 228 ? -13.635 -6.745 -9.428 1.00 96.19 228 PRO A C 1
ATOM 1723 O O . PRO A 1 228 ? -14.099 -5.640 -9.133 1.00 96.19 228 PRO A O 1
ATOM 1726 N N . ASN A 1 229 ? -12.615 -7.307 -8.782 1.00 97.19 229 ASN A N 1
ATOM 1727 C CA . ASN A 1 229 ? -11.988 -6.730 -7.600 1.00 97.19 229 ASN A CA 1
ATOM 1728 C C . ASN A 1 229 ? -11.085 -5.547 -7.967 1.00 97.19 229 ASN A C 1
ATOM 1730 O O . ASN A 1 229 ? -10.450 -5.523 -9.022 1.00 97.19 229 ASN A O 1
ATOM 1734 N N . ILE A 1 230 ? -11.032 -4.571 -7.065 1.00 98.25 230 ILE A N 1
ATOM 1735 C CA . ILE A 1 230 ? -10.091 -3.453 -7.087 1.00 98.25 230 ILE A CA 1
ATOM 1736 C C . ILE A 1 230 ? -9.434 -3.439 -5.717 1.00 98.25 230 ILE A C 1
ATOM 1738 O O . ILE A 1 230 ? -10.136 -3.451 -4.703 1.00 98.25 230 ILE A O 1
ATOM 1742 N N . PHE A 1 231 ? -8.106 -3.416 -5.688 1.00 98.38 231 PHE A N 1
ATOM 1743 C CA . PHE A 1 231 ? -7.381 -3.260 -4.437 1.00 98.38 231 PHE A CA 1
ATOM 1744 C C . PHE A 1 231 ? -7.056 -1.786 -4.201 1.00 98.38 231 PHE A C 1
ATOM 1746 O O . PHE A 1 231 ? -6.690 -1.056 -5.125 1.00 98.38 231 PHE A O 1
ATOM 1753 N N . ILE A 1 232 ? -7.183 -1.367 -2.948 1.00 97.25 232 ILE A N 1
ATOM 1754 C CA . ILE A 1 232 ? -6.851 -0.031 -2.467 1.00 97.25 232 ILE A CA 1
ATOM 1755 C C . ILE A 1 232 ? -6.071 -0.181 -1.160 1.00 97.25 232 ILE A C 1
ATOM 1757 O O . ILE A 1 232 ? -6.457 -0.955 -0.285 1.00 97.25 232 ILE A O 1
ATOM 1761 N N . THR A 1 233 ? -4.961 0.536 -1.030 1.00 96.94 233 THR A N 1
ATOM 1762 C CA . THR A 1 233 ? -4.027 0.352 0.091 1.00 96.94 233 THR A CA 1
ATOM 1763 C C . THR A 1 233 ? -4.590 0.858 1.416 1.00 96.94 233 THR A C 1
ATOM 1765 O O . THR A 1 233 ? -4.347 0.248 2.450 1.00 96.94 233 THR A O 1
ATOM 1768 N N . THR A 1 234 ? -5.366 1.943 1.404 1.00 95.00 234 THR A N 1
ATOM 1769 C CA . THR A 1 234 ? -5.813 2.673 2.607 1.00 95.00 234 THR A CA 1
ATOM 1770 C C . THR A 1 234 ? -7.303 3.032 2.539 1.00 95.00 234 THR A C 1
ATOM 1772 O O . THR A 1 234 ? -7.697 4.172 2.760 1.00 95.00 234 THR A O 1
ATOM 1775 N N . ARG A 1 235 ? -8.176 2.059 2.234 1.00 91.69 235 ARG A N 1
ATOM 1776 C CA . ARG A 1 235 ? -9.631 2.283 2.027 1.00 91.69 235 ARG A CA 1
ATOM 1777 C C . ARG A 1 235 ? -10.390 2.965 3.174 1.00 91.69 235 ARG A C 1
ATOM 1779 O O . ARG A 1 235 ? -11.491 3.464 2.948 1.00 91.69 235 ARG A O 1
ATOM 1786 N N . PHE A 1 236 ? -9.841 2.938 4.385 1.00 88.50 236 PHE A N 1
ATOM 1787 C CA . PHE A 1 236 ? -10.407 3.552 5.593 1.00 88.50 236 PHE A CA 1
ATOM 1788 C C . PHE A 1 236 ? -9.501 4.651 6.179 1.00 88.50 236 PHE A C 1
ATOM 1790 O O . PHE A 1 236 ? -9.775 5.166 7.255 1.00 88.50 236 PHE A O 1
ATOM 1797 N N . GLY A 1 237 ? -8.414 4.993 5.485 1.00 89.06 237 GLY A N 1
ATOM 1798 C CA . GLY A 1 237 ? -7.464 6.033 5.872 1.00 89.06 237 GLY A CA 1
ATOM 1799 C C . GLY A 1 237 ? -7.131 6.924 4.680 1.00 89.06 237 GLY A C 1
ATOM 1800 O O . GLY A 1 237 ? -7.973 7.127 3.811 1.00 89.06 237 GLY A O 1
ATOM 1801 N N . GLY A 1 238 ? -5.904 7.427 4.607 1.00 92.75 238 GLY A N 1
ATOM 1802 C CA . GLY A 1 238 ? -5.427 8.240 3.488 1.00 92.75 238 GLY A CA 1
ATOM 1803 C C . GLY A 1 238 ? -4.034 7.835 3.022 1.00 92.75 238 GLY A C 1
ATOM 1804 O O . GLY A 1 238 ? -3.295 7.143 3.734 1.00 92.75 238 GLY A O 1
ATOM 1805 N N . ARG A 1 239 ? -3.658 8.301 1.827 1.00 95.69 239 ARG A N 1
ATOM 1806 C CA . ARG A 1 239 ? -2.328 8.139 1.221 1.00 95.69 239 ARG A CA 1
ATOM 1807 C C . ARG A 1 239 ? -1.963 6.671 0.960 1.00 95.69 239 ARG A C 1
ATOM 1809 O O . ARG A 1 239 ? -2.792 5.894 0.501 1.00 95.69 239 ARG A O 1
ATOM 1816 N N . GLY A 1 240 ? -0.725 6.247 1.201 1.00 95.62 240 GLY A N 1
ATOM 1817 C CA . GLY A 1 240 ? -0.275 4.869 0.978 1.00 95.62 240 GLY A CA 1
ATOM 1818 C C . GLY A 1 240 ? -0.102 4.550 -0.507 1.00 95.62 240 GLY A C 1
ATOM 1819 O O . GLY A 1 240 ? -0.506 3.482 -0.967 1.00 95.62 240 GLY A O 1
ATOM 1820 N N . GLY A 1 241 ? 0.428 5.501 -1.280 1.00 97.12 241 GLY A N 1
ATOM 1821 C CA . GLY A 1 241 ? 0.613 5.369 -2.727 1.00 97.12 241 GLY A CA 1
ATOM 1822 C C . GLY A 1 241 ? 1.596 4.256 -3.109 1.00 97.12 241 GLY A C 1
ATOM 1823 O O . GLY A 1 241 ? 2.556 3.987 -2.387 1.00 97.12 241 GLY A O 1
ATOM 1824 N N . ILE A 1 242 ? 1.378 3.625 -4.269 1.00 98.12 242 ILE A N 1
ATOM 1825 C CA . ILE A 1 242 ? 2.270 2.590 -4.818 1.00 98.12 242 ILE A CA 1
ATOM 1826 C C . ILE A 1 242 ? 3.256 3.271 -5.762 1.00 98.12 242 ILE A C 1
ATOM 1828 O O . ILE A 1 242 ? 3.000 3.469 -6.946 1.00 98.12 242 ILE A O 1
ATOM 1832 N N . TRP A 1 243 ? 4.357 3.734 -5.191 1.00 95.12 243 TRP A N 1
ATOM 1833 C CA . TRP A 1 243 ? 5.304 4.648 -5.819 1.00 95.12 243 TRP A CA 1
ATOM 1834 C C . TRP A 1 243 ? 6.359 3.924 -6.659 1.00 95.12 243 TRP A C 1
ATOM 1836 O O . TRP A 1 243 ? 6.616 4.330 -7.799 1.00 95.12 243 TRP A O 1
ATOM 1846 N N . MET A 1 244 ? 7.006 2.938 -6.034 1.00 94.44 244 MET A N 1
ATOM 1847 C CA . MET A 1 244 ? 7.986 1.963 -6.523 1.00 94.44 244 MET A CA 1
ATOM 1848 C C . MET A 1 244 ? 9.100 2.500 -7.435 1.00 94.44 244 MET A C 1
ATOM 1850 O O . MET A 1 244 ? 9.689 1.732 -8.179 1.00 94.44 244 MET A O 1
ATOM 1854 N N . ALA A 1 245 ? 9.384 3.809 -7.438 1.00 92.38 245 ALA A N 1
ATOM 1855 C CA . ALA A 1 245 ? 10.325 4.454 -8.366 1.00 92.38 245 ALA A CA 1
ATOM 1856 C C . ALA A 1 245 ? 10.209 3.941 -9.822 1.00 92.38 245 ALA A C 1
ATOM 1858 O O . ALA A 1 245 ? 11.194 3.535 -10.431 1.00 92.38 245 ALA A O 1
ATOM 1859 N N . GLY A 1 246 ? 8.986 3.887 -10.365 1.00 92.38 246 GLY A N 1
ATOM 1860 C CA . GLY A 1 246 ? 8.732 3.429 -11.742 1.00 92.38 246 GLY A CA 1
ATOM 1861 C C . GLY A 1 246 ? 8.831 1.912 -11.958 1.00 92.38 246 GLY A C 1
ATOM 1862 O O . GLY A 1 246 ? 8.470 1.418 -13.027 1.00 92.38 246 GLY A O 1
ATOM 1863 N N . GLN A 1 247 ? 9.259 1.155 -10.945 1.00 94.31 247 GLN A N 1
ATOM 1864 C CA . GLN A 1 247 ? 9.240 -0.304 -10.953 1.00 94.31 247 GLN A CA 1
ATOM 1865 C C . GLN A 1 247 ? 7.794 -0.801 -10.932 1.00 94.31 247 GLN A C 1
ATOM 1867 O O . GLN A 1 247 ? 6.907 -0.162 -10.360 1.00 94.31 247 GLN A O 1
ATOM 1872 N N . GLY A 1 248 ? 7.543 -1.930 -11.584 1.00 95.56 248 GLY A N 1
ATOM 1873 C CA . GLY A 1 248 ? 6.212 -2.532 -11.594 1.00 95.56 248 GLY A CA 1
ATOM 1874 C C . GLY A 1 248 ? 6.008 -3.507 -10.439 1.00 95.56 248 GLY A C 1
ATOM 1875 O O . GLY A 1 248 ? 6.990 -3.981 -9.862 1.00 95.56 248 GLY A O 1
ATOM 1876 N N . PRO A 1 249 ? 4.753 -3.895 -10.145 1.00 97.94 249 PRO A N 1
ATOM 1877 C CA . PRO A 1 249 ? 4.478 -5.022 -9.260 1.00 97.94 249 PRO A CA 1
ATOM 1878 C C . PRO A 1 249 ? 5.231 -6.273 -9.724 1.00 97.94 249 PRO A C 1
ATOM 1880 O O . PRO A 1 249 ? 5.390 -6.483 -10.933 1.00 97.94 249 PRO A O 1
ATOM 1883 N N . ALA A 1 250 ? 5.688 -7.094 -8.782 1.00 97.56 250 ALA A N 1
ATOM 1884 C CA . ALA A 1 250 ? 6.315 -8.381 -9.073 1.00 97.56 250 ALA A CA 1
ATOM 1885 C C . ALA A 1 250 ? 5.297 -9.519 -8.933 1.00 97.56 250 ALA A C 1
ATOM 1887 O O . ALA A 1 250 ? 4.312 -9.370 -8.215 1.00 97.56 250 ALA A O 1
ATOM 1888 N N . ALA A 1 251 ? 5.530 -10.655 -9.583 1.00 96.88 251 ALA A N 1
ATOM 1889 C CA . ALA A 1 251 ? 4.733 -11.859 -9.404 1.00 96.88 251 ALA A CA 1
ATOM 1890 C C . ALA A 1 251 ? 5.593 -13.110 -9.244 1.00 96.88 251 ALA A C 1
ATOM 1892 O O . ALA A 1 251 ? 6.599 -13.284 -9.939 1.00 96.88 251 ALA A O 1
ATOM 1893 N N . ASP A 1 252 ? 5.160 -13.985 -8.337 1.00 94.62 252 ASP A N 1
ATOM 1894 C CA . ASP A 1 252 ? 5.738 -15.315 -8.164 1.00 94.62 252 ASP A CA 1
ATOM 1895 C C . ASP A 1 252 ? 5.140 -16.336 -9.152 1.00 94.62 252 ASP A C 1
ATOM 1897 O O . ASP A 1 252 ? 4.200 -16.060 -9.901 1.00 94.62 252 ASP A O 1
ATOM 1901 N N . ALA A 1 253 ? 5.686 -17.554 -9.145 1.00 91.50 253 ALA A N 1
ATOM 1902 C CA . ALA A 1 253 ? 5.208 -18.646 -9.994 1.00 91.50 253 ALA A CA 1
ATOM 1903 C C . ALA A 1 253 ? 3.806 -19.165 -9.613 1.00 91.50 253 ALA A C 1
ATOM 1905 O O . ALA A 1 253 ? 3.176 -19.844 -10.422 1.00 91.50 253 ALA A O 1
ATOM 1906 N N . ALA A 1 254 ? 3.321 -18.870 -8.402 1.00 91.12 254 ALA A N 1
ATOM 1907 C CA . ALA A 1 254 ? 1.962 -19.193 -7.969 1.00 91.12 254 ALA A CA 1
ATOM 1908 C C . ALA A 1 254 ? 0.943 -18.133 -8.426 1.00 91.12 254 ALA A C 1
ATOM 1910 O O . ALA A 1 254 ? -0.264 -18.357 -8.331 1.00 91.12 254 ALA A O 1
ATOM 1911 N N . GLY A 1 255 ? 1.414 -16.997 -8.948 1.00 92.94 255 GLY A N 1
ATOM 1912 C CA . GLY A 1 255 ? 0.579 -15.894 -9.391 1.00 92.94 255 GLY A CA 1
ATOM 1913 C C . GLY A 1 255 ? 0.316 -14.817 -8.353 1.00 92.94 255 GLY A C 1
ATOM 1914 O O . GLY A 1 255 ? -0.461 -13.906 -8.636 1.00 92.94 255 GLY A O 1
ATOM 1915 N N . SER A 1 256 ? 0.914 -14.915 -7.166 1.00 96.81 256 SER A N 1
ATOM 1916 C CA . SER A 1 256 ? 0.794 -13.864 -6.161 1.00 96.81 256 SER A CA 1
ATOM 1917 C C . SER A 1 256 ? 1.487 -12.607 -6.664 1.00 96.81 256 SER A C 1
ATOM 1919 O O . SER A 1 256 ? 2.582 -12.694 -7.218 1.00 96.81 256 SER A O 1
ATOM 1921 N N . VAL A 1 257 ? 0.876 -11.449 -6.435 1.00 98.31 257 VAL A N 1
ATOM 1922 C CA . VAL A 1 257 ? 1.401 -10.147 -6.855 1.00 98.31 257 VAL A CA 1
ATOM 1923 C C . VAL A 1 257 ? 1.922 -9.384 -5.643 1.00 98.31 257 VAL A C 1
ATOM 1925 O O . VAL A 1 257 ? 1.238 -9.296 -4.627 1.00 98.31 257 VAL A O 1
ATOM 1928 N N . TYR A 1 258 ? 3.114 -8.807 -5.762 1.00 98.25 258 TYR A N 1
ATOM 1929 C CA . TYR A 1 258 ? 3.809 -8.092 -4.697 1.00 98.25 258 TYR A CA 1
ATOM 1930 C C . TYR A 1 258 ? 4.020 -6.627 -5.061 1.00 98.25 258 TYR A C 1
ATOM 1932 O O . TYR A 1 258 ? 4.485 -6.303 -6.158 1.00 98.25 258 TYR A O 1
ATOM 1940 N N . LEU A 1 259 ? 3.695 -5.745 -4.122 1.00 97.12 259 LEU A N 1
ATOM 1941 C CA . LEU A 1 259 ? 3.806 -4.294 -4.261 1.00 97.12 259 LEU A CA 1
ATOM 1942 C C . LEU A 1 259 ? 4.281 -3.660 -2.954 1.00 97.12 259 LEU A C 1
ATOM 1944 O O . LEU A 1 259 ? 4.129 -4.250 -1.885 1.00 97.12 259 LEU A O 1
ATOM 1948 N N . ILE A 1 260 ? 4.861 -2.465 -3.052 1.00 97.56 260 ILE A N 1
ATOM 1949 C CA . ILE A 1 260 ? 5.374 -1.715 -1.903 1.00 97.56 260 ILE A CA 1
ATOM 1950 C C . ILE A 1 260 ? 4.681 -0.353 -1.845 1.00 97.56 260 ILE A C 1
ATOM 1952 O O . ILE A 1 260 ? 4.577 0.341 -2.861 1.00 97.56 260 ILE A O 1
ATOM 1956 N N . THR A 1 261 ? 4.179 0.005 -0.667 1.00 97.69 261 THR A N 1
ATOM 1957 C CA . THR A 1 261 ? 3.435 1.242 -0.411 1.00 97.69 261 THR A CA 1
ATOM 1958 C C . THR A 1 261 ? 4.294 2.241 0.359 1.00 97.69 261 THR A C 1
ATOM 1960 O O . THR A 1 261 ? 5.146 1.852 1.157 1.00 97.69 261 THR A O 1
ATOM 1963 N N . GLY A 1 262 ? 4.095 3.533 0.089 1.00 95.25 262 GLY A N 1
ATOM 1964 C CA . GLY A 1 262 ? 4.760 4.616 0.819 1.00 95.25 262 GLY A CA 1
ATOM 1965 C C . GLY A 1 262 ? 3.943 5.149 1.993 1.00 95.25 262 GLY A C 1
ATOM 1966 O O . GLY A 1 262 ? 3.001 4.494 2.452 1.00 95.25 262 GLY A O 1
ATOM 1967 N N . ASN A 1 263 ? 4.269 6.374 2.415 1.00 93.31 263 ASN A N 1
ATOM 1968 C CA . ASN A 1 263 ? 3.618 7.087 3.514 1.00 93.31 263 ASN A CA 1
ATOM 1969 C C . ASN A 1 263 ? 2.097 6.997 3.451 1.00 93.31 263 ASN A C 1
ATOM 1971 O O . ASN A 1 263 ? 1.486 7.333 2.434 1.00 93.31 263 ASN A O 1
ATOM 1975 N N . GLY A 1 264 ? 1.467 6.631 4.562 1.00 93.19 264 GLY A N 1
ATOM 1976 C CA . GLY A 1 264 ? 0.022 6.728 4.708 1.00 93.19 264 GLY A CA 1
ATOM 1977 C C . GLY A 1 264 ? -0.502 6.121 5.989 1.00 93.19 264 GLY A C 1
ATOM 1978 O O . GLY A 1 264 ? 0.266 5.657 6.827 1.00 93.19 264 GLY A O 1
ATOM 1979 N N . THR A 1 265 ? -1.821 6.159 6.162 1.00 90.88 265 THR A N 1
ATOM 1980 C CA . THR A 1 265 ? -2.453 5.561 7.338 1.00 90.88 265 THR A CA 1
ATOM 1981 C C . THR A 1 265 ? -2.104 4.077 7.402 1.00 90.88 265 THR A C 1
ATOM 1983 O O . THR A 1 265 ? -2.417 3.318 6.482 1.00 90.88 265 THR A O 1
ATOM 1986 N N . PHE A 1 266 ? -1.479 3.669 8.502 1.00 90.25 266 PHE A N 1
ATOM 1987 C CA . PHE A 1 266 ? -1.312 2.269 8.851 1.00 90.25 266 PHE A CA 1
ATOM 1988 C C . PHE A 1 266 ? -2.263 1.927 10.000 1.00 90.25 266 PHE A C 1
ATOM 1990 O O . PHE A 1 266 ? -2.269 2.614 11.021 1.00 90.25 266 PHE A O 1
ATOM 1997 N N . ALA A 1 267 ? -3.063 0.881 9.818 1.00 86.88 267 ALA A N 1
ATOM 1998 C CA . ALA A 1 267 ? -3.908 0.307 10.859 1.00 86.88 267 ALA A CA 1
ATOM 1999 C C . ALA A 1 267 ? -4.205 -1.156 10.515 1.00 86.88 267 ALA A C 1
ATOM 2001 O O . ALA A 1 267 ? -4.469 -1.477 9.355 1.00 86.88 267 ALA A O 1
ATOM 2002 N N . GLN A 1 268 ? -4.182 -2.043 11.506 1.00 87.00 268 GLN A N 1
ATOM 2003 C CA . GLN A 1 268 ? -4.510 -3.459 11.310 1.00 87.00 268 GLN A CA 1
ATOM 2004 C C . GLN A 1 268 ? -6.016 -3.687 11.236 1.00 87.00 268 GLN A C 1
ATOM 2006 O O . GLN A 1 268 ? -6.477 -4.549 10.489 1.00 87.00 268 GLN A O 1
ATOM 2011 N N . THR A 1 269 ? -6.772 -2.891 11.983 1.00 85.62 269 THR A N 1
ATOM 2012 C CA . THR A 1 269 ? -8.232 -2.855 11.953 1.00 85.62 269 THR A CA 1
ATOM 2013 C C . THR A 1 269 ? -8.722 -1.465 11.576 1.00 85.62 269 THR A C 1
ATOM 2015 O O . THR A 1 269 ? -7.975 -0.493 11.659 1.00 85.62 269 THR A O 1
ATOM 2018 N N . ASN A 1 270 ? -9.982 -1.349 11.159 1.00 86.25 270 ASN A N 1
ATOM 2019 C CA . ASN A 1 270 ? -10.594 -0.057 10.845 1.00 86.25 270 ASN A CA 1
ATOM 2020 C C . ASN A 1 270 ? -12.086 -0.023 11.185 1.00 86.25 270 ASN A C 1
ATOM 2022 O O . ASN A 1 270 ? -12.758 -1.057 11.204 1.00 86.25 270 ASN A O 1
ATOM 2026 N N . ILE A 1 271 ? -12.595 1.194 11.380 1.00 86.75 271 ILE A N 1
ATOM 2027 C CA . ILE A 1 271 ? -14.020 1.502 11.503 1.00 86.75 271 ILE A CA 1
ATOM 2028 C C . ILE A 1 271 ? -14.654 1.480 10.104 1.00 86.75 271 ILE A C 1
ATOM 2030 O O . ILE A 1 271 ? -14.291 2.270 9.232 1.00 86.75 271 ILE A O 1
ATOM 2034 N N . ALA A 1 272 ? -15.623 0.590 9.897 1.00 85.44 272 ALA A N 1
ATOM 2035 C CA . ALA A 1 272 ? -16.430 0.494 8.685 1.00 85.44 272 ALA A CA 1
ATOM 2036 C C . ALA A 1 272 ? -17.925 0.596 9.003 1.00 85.44 272 ALA A C 1
ATOM 2038 O O . ALA A 1 272 ? -18.343 0.499 10.157 1.00 85.44 272 ALA A O 1
ATOM 2039 N N . ASP A 1 273 ? -18.730 0.801 7.958 1.00 84.50 273 ASP A N 1
ATOM 2040 C CA . ASP A 1 273 ? -20.195 0.870 8.040 1.00 84.50 273 ASP A CA 1
ATOM 2041 C C . ASP A 1 273 ? -20.696 1.851 9.115 1.00 84.50 273 ASP A C 1
ATOM 2043 O O . ASP A 1 273 ? -21.713 1.628 9.769 1.00 84.50 273 ASP A O 1
ATOM 2047 N N . LYS A 1 274 ? -19.954 2.950 9.308 1.00 87.94 274 LYS A N 1
ATOM 2048 C CA . LYS A 1 274 ? -20.280 3.981 10.290 1.00 87.94 274 LYS A CA 1
ATOM 2049 C C . LYS A 1 274 ? -21.632 4.613 9.971 1.00 87.94 274 LYS A C 1
ATOM 2051 O O . LYS A 1 274 ? -21.842 5.162 8.888 1.00 87.94 274 LYS A O 1
ATOM 2056 N N . VAL A 1 275 ? -22.494 4.643 10.977 1.00 89.31 275 VAL A N 1
ATOM 2057 C CA . VAL A 1 275 ? -23.765 5.358 10.985 1.00 89.31 275 VAL A CA 1
ATOM 2058 C C . VAL A 1 275 ? -23.709 6.464 12.032 1.00 89.31 275 VAL A C 1
ATOM 2060 O O . VAL A 1 275 ? -23.486 6.206 13.215 1.00 89.31 275 VAL A O 1
ATOM 2063 N N . VAL A 1 276 ? -23.955 7.701 11.597 1.00 91.88 276 VAL A N 1
ATOM 2064 C CA . VAL A 1 276 ? -24.253 8.825 12.494 1.00 91.88 276 VAL A CA 1
ATOM 2065 C C . VAL A 1 276 ? -25.752 8.797 12.772 1.00 91.88 276 VAL A C 1
ATOM 2067 O O . VAL A 1 276 ? -26.561 8.975 11.860 1.00 91.88 276 VAL A O 1
ATOM 2070 N N . LEU A 1 277 ? -26.141 8.531 14.014 1.00 91.38 277 LEU A N 1
ATOM 2071 C CA . LEU A 1 277 ? -27.540 8.526 14.423 1.00 91.38 277 LEU A CA 1
ATOM 2072 C C . LEU A 1 277 ? -28.027 9.969 14.601 1.00 91.38 277 LEU A C 1
ATOM 2074 O O . LEU A 1 277 ? -27.272 10.846 15.006 1.00 91.38 277 LEU A O 1
ATOM 2078 N N . GLY A 1 278 ? -29.319 10.213 14.367 1.00 91.50 278 GLY A N 1
ATOM 2079 C CA . GLY A 1 278 ? -29.948 11.516 14.638 1.00 91.50 278 GLY A CA 1
ATOM 2080 C C . GLY A 1 278 ? -30.128 11.833 16.131 1.00 91.50 278 GLY A C 1
ATOM 2081 O O . GLY A 1 278 ? -30.811 12.792 16.474 1.00 91.50 278 GLY A O 1
ATOM 2082 N N . GLU A 1 279 ? -29.565 11.006 17.010 1.00 94.62 279 GLU A N 1
ATOM 2083 C CA . GLU A 1 279 ? -29.655 11.113 18.462 1.00 94.62 279 GLU A CA 1
ATOM 2084 C C . GLU A 1 279 ? -28.392 11.756 19.021 1.00 94.62 279 GLU A C 1
ATOM 2086 O O . GLU A 1 279 ? -27.295 11.521 18.516 1.00 94.62 279 GLU A O 1
ATOM 2091 N N . THR A 1 280 ? -28.540 12.535 20.087 1.00 97.00 280 THR A N 1
ATOM 2092 C CA . THR A 1 280 ? -27.444 13.287 20.700 1.00 97.00 280 THR A CA 1
ATOM 2093 C C . THR A 1 280 ? -27.259 12.866 22.151 1.00 97.00 280 THR A C 1
ATOM 2095 O O . THR A 1 280 ? -28.233 12.714 22.897 1.00 97.00 280 THR A O 1
ATOM 2098 N N . ALA A 1 281 ? -26.008 12.664 22.563 1.00 97.44 281 ALA A N 1
ATOM 2099 C CA . ALA A 1 281 ? -25.685 12.144 23.889 1.00 97.44 281 ALA A CA 1
ATOM 2100 C C . ALA A 1 281 ? -24.845 13.122 24.723 1.00 97.44 281 ALA A C 1
ATOM 2102 O O . ALA A 1 281 ? -23.945 13.798 24.225 1.00 97.44 281 ALA A O 1
ATOM 2103 N N . LEU A 1 282 ? -25.155 13.194 26.018 1.00 95.19 282 LEU A N 1
ATOM 2104 C CA . LEU A 1 282 ? -24.440 14.030 26.983 1.00 95.19 282 LEU A CA 1
ATOM 2105 C C . LEU A 1 282 ? -23.049 13.464 27.314 1.00 95.19 282 LEU A C 1
ATOM 2107 O O . LEU A 1 282 ? -22.090 14.225 27.397 1.00 95.19 282 LEU A O 1
ATOM 2111 N N . GLY A 1 283 ? -22.960 12.145 27.497 1.00 94.31 283 GLY A N 1
ATOM 2112 C CA . GLY A 1 283 ? -21.762 11.430 27.946 1.00 94.31 283 GLY A CA 1
ATOM 2113 C C . GLY A 1 283 ? -21.475 10.190 27.102 1.00 94.31 283 GLY A C 1
ATOM 2114 O O . GLY A 1 283 ? -21.790 10.159 25.909 1.00 94.31 283 GLY A O 1
ATOM 2115 N N . HIS A 1 284 ? -20.869 9.172 27.715 1.00 96.88 284 HIS A N 1
ATOM 2116 C CA . HIS A 1 284 ? -20.593 7.901 27.045 1.00 96.88 284 HIS A CA 1
ATOM 2117 C C . HIS A 1 284 ? -21.897 7.131 26.762 1.00 96.88 284 HIS A C 1
ATOM 2119 O O . HIS A 1 284 ? -22.808 7.135 27.597 1.00 96.88 284 HIS A O 1
ATOM 2125 N N . PRO A 1 285 ? -22.029 6.475 25.597 1.00 98.06 285 PRO A N 1
ATOM 2126 C CA . PRO A 1 285 ? -23.114 5.535 25.377 1.00 98.06 285 PRO A CA 1
ATOM 2127 C C . PRO A 1 285 ? -22.826 4.195 26.064 1.00 98.06 285 PRO A C 1
ATOM 2129 O O . PRO A 1 285 ? -21.711 3.917 26.505 1.00 98.06 285 PRO A O 1
ATOM 2132 N N . ALA A 1 286 ? -23.840 3.340 26.103 1.00 98.44 286 ALA A N 1
ATOM 2133 C CA . ALA A 1 286 ? -23.735 1.926 26.424 1.00 98.44 286 ALA A CA 1
ATOM 2134 C C . ALA A 1 286 ? -24.136 1.097 25.203 1.00 98.44 286 ALA A C 1
ATOM 2136 O O . ALA A 1 286 ? -25.048 1.478 24.471 1.00 98.44 286 ALA A O 1
ATOM 2137 N N . LEU A 1 287 ? -23.480 -0.043 25.002 1.00 98.19 287 LEU A N 1
ATOM 2138 C CA . LEU A 1 287 ? -23.735 -0.953 23.891 1.00 98.19 287 LEU A CA 1
ATOM 2139 C C . LEU A 1 287 ? -23.636 -2.391 24.401 1.00 98.19 287 LEU A C 1
ATOM 2141 O O . LEU A 1 287 ? -22.663 -2.729 25.070 1.00 98.19 287 LEU A O 1
ATOM 2145 N N . VAL A 1 288 ? -24.623 -3.232 24.096 1.00 97.88 288 VAL A N 1
ATOM 2146 C CA . VAL A 1 288 ? -24.613 -4.646 24.499 1.00 97.88 288 VAL A CA 1
ATOM 2147 C C . VAL A 1 288 ? -25.309 -5.522 23.461 1.00 97.88 288 VAL A C 1
ATOM 2149 O O . VAL A 1 288 ? -26.277 -5.088 22.835 1.00 97.88 288 VAL A O 1
ATOM 2152 N N . ASP A 1 289 ? -24.837 -6.758 23.299 1.00 96.25 289 ASP A N 1
ATOM 2153 C CA . ASP A 1 289 ? -25.594 -7.814 22.624 1.00 96.25 289 ASP A CA 1
ATOM 2154 C C . ASP A 1 289 ? -26.726 -8.316 23.528 1.00 96.25 289 ASP A C 1
ATOM 2156 O O . ASP A 1 289 ? -26.523 -8.688 24.688 1.00 96.25 289 ASP A O 1
ATOM 2160 N N . HIS A 1 290 ? -27.936 -8.340 22.984 1.00 96.94 290 HIS A N 1
ATOM 2161 C CA . HIS A 1 290 ? -29.090 -8.918 23.632 1.00 96.94 290 HIS A CA 1
ATOM 2162 C C . HIS A 1 290 ? -29.471 -10.246 22.980 1.00 96.94 290 HIS A C 1
ATOM 2164 O O . HIS A 1 290 ? -30.028 -10.298 21.882 1.00 96.94 290 HIS A O 1
ATOM 2170 N N . GLN A 1 291 ? -29.195 -11.325 23.719 1.00 93.19 291 GLN A N 1
ATOM 2171 C CA . GLN A 1 291 ? -29.576 -12.702 23.394 1.00 93.19 291 GLN A CA 1
ATOM 2172 C C . GLN A 1 291 ? -28.999 -13.231 22.067 1.00 93.19 291 GLN A C 1
ATOM 2174 O O . GLN A 1 291 ? -29.561 -14.162 21.490 1.00 93.19 291 GLN A O 1
ATOM 2179 N N . GLY A 1 292 ? -27.898 -12.660 21.565 1.00 91.81 292 GLY A N 1
ATOM 2180 C CA . GLY A 1 292 ? -27.309 -13.033 20.278 1.00 91.81 292 GLY A CA 1
ATOM 2181 C C . GLY A 1 292 ? -28.163 -12.636 19.072 1.00 91.81 292 GLY A C 1
ATOM 2182 O O . GLY A 1 292 ? -27.964 -13.179 17.985 1.00 91.81 292 GLY A O 1
ATOM 2183 N N . GLN A 1 293 ? -29.148 -11.751 19.256 1.00 92.69 293 GLN A N 1
ATOM 2184 C CA . GLN A 1 293 ? -30.127 -11.395 18.223 1.00 92.69 293 GLN A CA 1
ATOM 2185 C C . GLN A 1 293 ? -30.004 -9.950 17.752 1.00 92.69 293 GLN A C 1
ATOM 2187 O O . GLN A 1 293 ? -30.249 -9.663 16.580 1.00 92.69 293 GLN A O 1
ATOM 2192 N N . LEU A 1 294 ? -29.683 -9.034 18.663 1.00 95.62 294 LEU A N 1
ATOM 2193 C CA . LEU A 1 294 ? -29.667 -7.605 18.385 1.00 95.62 294 LEU A CA 1
ATOM 2194 C C . LEU A 1 294 ? -28.713 -6.875 19.322 1.00 95.62 294 LEU A C 1
ATOM 2196 O O . LEU A 1 294 ? -28.412 -7.339 20.416 1.00 95.62 294 LEU A O 1
ATOM 2200 N N . LEU A 1 295 ? -28.294 -5.688 18.908 1.00 97.44 295 LEU A N 1
ATOM 2201 C CA . LEU A 1 295 ? -27.597 -4.731 19.752 1.00 97.44 295 LEU A CA 1
ATOM 2202 C C . LEU A 1 295 ? -28.601 -3.772 20.380 1.00 97.44 295 LEU A C 1
ATOM 2204 O O . LEU A 1 295 ? -29.477 -3.247 19.686 1.00 97.44 295 LEU A O 1
ATOM 2208 N N . VAL A 1 296 ? -28.420 -3.489 21.667 1.00 98.12 296 VAL A N 1
ATOM 2209 C CA . VAL A 1 296 ? -29.104 -2.395 22.363 1.00 98.12 296 VAL A CA 1
ATOM 2210 C C . VAL A 1 296 ? -28.103 -1.290 22.649 1.00 98.12 296 VAL A C 1
ATOM 2212 O O . VAL A 1 296 ? -27.010 -1.549 23.153 1.00 98.12 296 VAL A O 1
ATOM 2215 N N . ILE A 1 297 ? -28.501 -0.058 22.344 1.00 98.25 297 ILE A N 1
ATOM 2216 C CA . ILE A 1 297 ? -27.721 1.151 22.595 1.00 98.25 297 ILE A CA 1
ATOM 2217 C C . ILE A 1 297 ? -28.457 1.977 23.642 1.00 98.25 297 ILE A C 1
ATOM 2219 O O . ILE A 1 297 ? -29.645 2.247 23.470 1.00 98.25 297 ILE A O 1
ATOM 2223 N N . GLY A 1 298 ? -27.766 2.382 24.704 1.00 98.25 298 GLY A N 1
ATOM 2224 C CA . GLY A 1 298 ? -28.295 3.242 25.762 1.00 98.25 298 GLY A CA 1
ATOM 2225 C C . GLY A 1 298 ? -27.536 4.560 25.835 1.00 98.25 298 GLY A C 1
ATOM 2226 O O . GLY A 1 298 ? -26.319 4.576 25.672 1.00 98.25 298 GLY A O 1
ATOM 2227 N N . TRP A 1 299 ? -28.226 5.673 26.074 1.00 98.62 299 TRP A N 1
ATOM 2228 C CA . TRP A 1 299 ? -27.575 6.975 26.235 1.00 98.62 299 TRP A CA 1
ATOM 2229 C C . TRP A 1 299 ? -28.400 7.939 27.085 1.00 98.62 299 TRP A C 1
ATOM 2231 O O . TRP A 1 299 ? -29.620 7.821 27.205 1.00 98.62 299 TRP A O 1
ATOM 2241 N N . THR A 1 300 ? -27.719 8.938 27.635 1.00 98.62 300 THR A N 1
ATOM 2242 C CA . THR A 1 300 ? -28.352 10.097 28.268 1.00 98.62 300 THR A CA 1
ATOM 2243 C C . THR A 1 300 ? -28.469 11.204 27.234 1.00 98.62 300 THR A C 1
ATOM 2245 O O . THR A 1 300 ? -27.460 11.624 26.665 1.00 98.62 300 THR A O 1
ATOM 2248 N N . GLY A 1 301 ? -29.691 11.659 26.963 1.00 97.81 301 GLY A N 1
ATOM 2249 C CA . GLY A 1 301 ? -29.968 12.679 25.956 1.00 97.81 301 GLY A CA 1
ATOM 2250 C C . GLY A 1 301 ? -29.410 14.053 26.329 1.00 97.81 301 GLY A C 1
ATOM 2251 O O . GLY A 1 301 ? -29.232 14.376 27.503 1.00 97.81 301 GLY A O 1
ATOM 2252 N N . THR A 1 302 ? -29.181 14.901 25.326 1.00 96.94 302 THR A N 1
ATOM 2253 C CA . THR A 1 302 ? -28.846 16.324 25.539 1.00 96.94 302 THR A CA 1
ATOM 2254 C C . THR A 1 302 ? -30.083 17.213 25.696 1.00 96.94 302 THR A C 1
ATOM 2256 O O . THR A 1 302 ? -29.982 18.439 25.627 1.00 96.94 302 THR A O 1
ATOM 2259 N N . ASP A 1 303 ? -31.268 16.620 25.845 1.00 96.00 303 ASP A N 1
ATOM 2260 C CA . ASP A 1 303 ? -32.491 17.366 26.104 1.00 96.00 303 ASP A CA 1
ATOM 2261 C C . ASP A 1 303 ? -32.442 18.051 27.483 1.00 96.00 303 ASP A C 1
ATOM 2263 O O . ASP A 1 303 ? -31.632 17.711 28.346 1.00 96.00 303 ASP A O 1
ATOM 2267 N N . ALA A 1 304 ? -33.328 19.025 27.708 1.00 95.19 304 ALA A N 1
ATOM 2268 C CA . ALA A 1 304 ? -33.294 19.859 28.910 1.00 95.19 304 ALA A CA 1
ATOM 2269 C C . ALA A 1 304 ? -33.412 19.073 30.230 1.00 95.19 304 ALA A C 1
ATOM 2271 O O . ALA A 1 304 ? -32.944 19.557 31.261 1.00 95.19 304 ALA A O 1
ATOM 2272 N N . ARG A 1 305 ? -34.032 17.885 30.214 1.00 95.31 305 ARG A N 1
ATOM 2273 C CA . ARG A 1 305 ? -34.162 17.021 31.394 1.00 95.31 305 ARG A CA 1
ATOM 2274 C C . ARG A 1 305 ? -33.090 15.935 31.460 1.00 95.31 305 ARG A C 1
ATOM 2276 O O . ARG A 1 305 ? -32.913 15.376 32.535 1.00 95.31 305 ARG A O 1
ATOM 2283 N N . ARG A 1 306 ? -32.349 15.687 30.372 1.00 97.44 306 ARG A N 1
ATOM 2284 C CA . ARG A 1 306 ? -31.311 14.646 30.264 1.00 97.44 306 ARG A CA 1
ATOM 2285 C C . ARG A 1 306 ? -31.890 13.246 30.455 1.00 97.44 306 ARG A C 1
ATOM 2287 O O . ARG A 1 306 ? -31.465 12.503 31.343 1.00 97.44 306 ARG A O 1
ATOM 2294 N N . HIS A 1 307 ? -32.904 12.909 29.660 1.00 98.50 307 HIS A N 1
ATOM 2295 C CA . HIS A 1 307 ? -33.574 11.620 29.802 1.00 98.50 307 HIS A CA 1
ATOM 2296 C C . HIS A 1 307 ? -32.636 10.460 29.463 1.00 98.50 307 HIS A C 1
ATOM 2298 O O . HIS A 1 307 ? -31.774 10.570 28.585 1.00 98.50 307 HIS A O 1
ATOM 2304 N N . VAL A 1 308 ? -32.851 9.323 30.118 1.00 98.44 308 VAL A N 1
ATOM 2305 C CA . VAL A 1 308 ? -32.233 8.049 29.749 1.00 98.44 308 VAL A CA 1
ATOM 2306 C C . VAL A 1 308 ? -33.016 7.437 28.589 1.00 98.44 308 VAL A C 1
ATOM 2308 O O . VAL A 1 308 ? -34.244 7.349 28.616 1.00 98.44 308 VAL A O 1
ATOM 2311 N N . ASN A 1 309 ? -32.304 7.021 27.549 1.00 98.62 309 ASN A N 1
ATOM 2312 C CA . ASN A 1 309 ? -32.877 6.480 26.326 1.00 98.62 309 ASN A CA 1
ATOM 2313 C C . ASN A 1 309 ? -32.250 5.129 25.996 1.00 98.62 309 ASN A C 1
ATOM 2315 O O . ASN A 1 309 ? -31.073 4.904 26.285 1.00 98.62 309 ASN A O 1
ATOM 2319 N N . ILE A 1 310 ? -33.018 4.273 25.323 1.00 98.12 310 ILE A N 1
ATOM 2320 C CA . ILE A 1 310 ? -32.497 3.092 24.635 1.00 98.12 310 ILE A CA 1
ATOM 2321 C C . ILE A 1 310 ? -33.036 2.998 23.206 1.00 98.12 310 ILE A C 1
ATOM 2323 O O . ILE A 1 310 ? -34.098 3.533 22.894 1.00 98.12 310 ILE A O 1
ATOM 2327 N N . THR A 1 311 ? -32.314 2.301 22.336 1.00 97.25 311 THR A N 1
ATOM 2328 C CA . THR A 1 311 ? -32.754 1.906 20.991 1.00 97.25 311 THR A CA 1
ATOM 2329 C C . THR A 1 311 ? -32.091 0.587 20.607 1.00 97.25 311 THR A C 1
ATOM 2331 O O . THR A 1 311 ? -31.179 0.131 21.298 1.00 97.25 311 THR A O 1
ATOM 2334 N N . GLN A 1 312 ? -32.524 -0.032 19.512 1.00 96.44 312 GLN A N 1
ATOM 2335 C CA . GLN A 1 312 ? -32.016 -1.340 19.095 1.00 96.44 312 GLN A CA 1
ATOM 2336 C C . GLN A 1 312 ? -31.753 -1.450 17.595 1.00 96.44 312 GLN A C 1
ATOM 2338 O O . GLN A 1 312 ? -32.394 -0.783 16.779 1.00 96.44 312 GLN A O 1
ATOM 2343 N N . THR A 1 313 ? -30.838 -2.345 17.225 1.00 94.88 313 THR A N 1
ATOM 2344 C CA . THR A 1 313 ? -30.516 -2.683 15.833 1.00 94.88 313 THR A CA 1
ATOM 2345 C C . THR A 1 313 ? -30.111 -4.147 15.691 1.00 94.88 313 THR A C 1
ATOM 2347 O O . THR A 1 313 ? -29.478 -4.706 16.577 1.00 94.88 313 THR A O 1
ATOM 2350 N N . VAL A 1 314 ? -30.455 -4.772 14.565 1.00 91.69 314 VAL A N 1
ATOM 2351 C CA . VAL A 1 314 ? -30.105 -6.176 14.271 1.00 91.69 314 VAL A CA 1
ATOM 2352 C C . VAL A 1 314 ? -28.807 -6.320 13.473 1.00 91.69 314 VAL A C 1
ATOM 2354 O O . VAL A 1 314 ? -28.293 -7.423 13.335 1.00 91.69 314 VAL A O 1
ATOM 2357 N N . ASN A 1 315 ? -28.299 -5.228 12.897 1.00 81.62 315 ASN A N 1
ATOM 2358 C CA . ASN A 1 315 ? -27.181 -5.268 11.948 1.00 81.62 315 ASN A CA 1
ATOM 2359 C C . ASN A 1 315 ? -26.269 -4.029 11.989 1.00 81.62 315 ASN A C 1
ATOM 2361 O O . ASN A 1 315 ? -25.341 -3.931 11.193 1.00 81.62 315 ASN A O 1
ATOM 2365 N N . GLY A 1 316 ? -26.553 -3.053 12.853 1.00 80.12 316 GLY A N 1
ATOM 2366 C CA . GLY A 1 316 ? -25.755 -1.836 12.991 1.00 80.12 316 GLY A CA 1
ATOM 2367 C C . GLY A 1 316 ? -25.990 -0.752 11.935 1.00 80.12 316 GLY A C 1
ATOM 2368 O O . GLY A 1 316 ? -25.458 0.341 12.089 1.00 80.12 316 GLY A O 1
ATOM 2369 N N . SER A 1 317 ? -26.813 -0.992 10.906 1.00 75.31 317 SER A N 1
ATOM 2370 C CA . SER A 1 317 ? -27.034 -0.030 9.812 1.00 75.31 317 SER A CA 1
ATOM 2371 C C . SER A 1 317 ? -28.331 0.785 9.947 1.00 75.31 317 SER A C 1
ATOM 2373 O O . SER A 1 317 ? -28.583 1.694 9.158 1.00 75.31 317 SER A O 1
ATOM 2375 N N . GLY A 1 318 ? -29.184 0.455 10.924 1.00 80.88 318 GLY A N 1
ATOM 2376 C CA . GLY A 1 318 ? -30.440 1.155 11.201 1.00 80.88 318 GLY A CA 1
ATOM 2377 C C . GLY A 1 318 ? -30.985 0.842 12.593 1.00 80.88 318 GLY A C 1
ATOM 2378 O O . GLY A 1 318 ? -30.919 -0.303 13.040 1.00 80.88 318 GLY A O 1
ATOM 2379 N N . VAL A 1 319 ? -31.520 1.855 13.278 1.00 90.31 319 VAL A N 1
ATOM 2380 C CA . VAL A 1 319 ? -32.046 1.738 14.648 1.00 90.31 319 VAL A CA 1
ATOM 2381 C C . VAL A 1 319 ? -33.572 1.800 14.674 1.00 90.31 319 VAL A C 1
ATOM 2383 O O . VAL A 1 319 ? -34.195 2.515 13.890 1.00 90.31 319 VAL A O 1
ATOM 2386 N N . THR A 1 320 ? -34.191 1.049 15.580 1.00 92.69 320 THR A N 1
ATOM 2387 C CA . THR A 1 320 ? -35.648 0.986 15.762 1.00 92.69 320 THR A CA 1
ATOM 2388 C C . THR A 1 320 ? -36.000 0.865 17.239 1.00 92.69 320 THR A C 1
ATOM 2390 O O . THR A 1 320 ? -35.136 0.600 18.067 1.00 92.69 320 THR A O 1
ATOM 2393 N N . GLY A 1 321 ? -37.283 1.025 17.576 1.00 92.25 321 GLY A N 1
ATOM 2394 C CA . GLY A 1 321 ? -37.765 0.727 18.926 1.00 92.25 321 GLY A CA 1
ATOM 2395 C C . GLY A 1 321 ? -37.181 1.634 20.006 1.00 92.25 321 GLY A C 1
ATOM 2396 O O . GLY A 1 321 ? -36.956 1.164 21.114 1.00 92.25 321 GLY A O 1
ATOM 2397 N N . LYS A 1 322 ? -36.925 2.913 19.689 1.00 96.00 322 LYS A N 1
ATOM 2398 C CA . LYS A 1 322 ? -36.459 3.887 20.678 1.00 96.00 322 LYS A CA 1
ATOM 2399 C C . LYS A 1 322 ? -37.450 3.985 21.840 1.00 96.00 322 LYS A C 1
ATOM 2401 O O . LYS A 1 322 ? -38.645 4.186 21.617 1.00 96.00 322 LYS A O 1
ATOM 2406 N N . VAL A 1 323 ? -36.928 3.924 23.058 1.00 97.62 323 VAL A N 1
ATOM 2407 C CA . VAL A 1 323 ? -37.658 4.185 24.300 1.00 97.62 323 VAL A CA 1
ATOM 2408 C C . VAL A 1 323 ? -36.960 5.320 25.031 1.00 97.62 323 VAL A C 1
ATOM 2410 O O . VAL A 1 323 ? -35.757 5.257 25.274 1.00 97.62 323 VAL A O 1
ATOM 2413 N N . THR A 1 324 ? -37.721 6.346 25.395 1.00 97.56 324 THR A N 1
ATOM 2414 C CA . THR A 1 324 ? -37.279 7.413 26.298 1.00 97.56 324 THR A CA 1
ATOM 2415 C C . THR A 1 324 ? -37.933 7.168 27.648 1.00 97.56 324 THR A C 1
ATOM 2417 O O . THR A 1 324 ? -39.160 7.158 27.741 1.00 97.56 324 THR A O 1
ATOM 2420 N N . LEU A 1 325 ? -37.124 6.926 28.675 1.00 97.00 325 LEU A N 1
ATOM 2421 C CA . LEU A 1 325 ? -37.607 6.709 30.032 1.00 97.00 325 LEU A CA 1
ATOM 2422 C C . LEU A 1 325 ? -37.904 8.068 30.681 1.00 97.00 325 LEU A C 1
ATOM 2424 O O . LEU A 1 325 ? -37.205 9.045 30.416 1.00 97.00 325 LEU A O 1
ATOM 2428 N N . ASP A 1 326 ? -38.884 8.126 31.586 1.00 95.06 326 ASP A N 1
ATOM 2429 C CA . ASP A 1 326 ? -39.116 9.294 32.462 1.00 95.06 326 ASP A CA 1
ATOM 2430 C C . ASP A 1 326 ? -38.118 9.309 33.638 1.00 95.06 326 ASP A C 1
ATOM 2432 O O . ASP A 1 326 ? -38.454 9.516 34.800 1.00 95.06 326 ASP A O 1
ATOM 2436 N N . GLU A 1 327 ? -36.863 9.006 33.321 1.00 96.88 327 GLU A N 1
ATOM 2437 C CA . GLU A 1 327 ? -35.736 8.919 34.236 1.00 96.88 327 GLU A CA 1
ATOM 2438 C C . GLU A 1 327 ? -34.611 9.785 33.687 1.00 96.88 327 GLU A C 1
ATOM 2440 O O . GLU A 1 327 ? -34.402 9.860 32.474 1.00 96.88 327 GLU A O 1
ATOM 2445 N N . THR A 1 328 ? -33.879 10.441 34.578 1.00 97.88 328 THR A N 1
ATOM 2446 C CA . THR A 1 328 ? -32.872 11.440 34.219 1.00 97.88 328 THR A CA 1
ATOM 2447 C C . THR A 1 328 ? -31.515 11.062 34.789 1.00 97.88 328 THR A C 1
ATOM 2449 O O . THR A 1 328 ? -31.416 10.574 35.919 1.00 97.88 328 THR A O 1
ATOM 2452 N N . SER A 1 329 ? -30.456 11.304 34.016 1.00 98.25 329 SER A N 1
ATOM 2453 C CA . SER A 1 329 ? -29.084 10.973 34.409 1.00 98.25 329 SER A CA 1
ATOM 2454 C C . SER A 1 329 ? -28.150 12.177 34.304 1.00 98.25 329 SER A C 1
ATOM 2456 O O . SER A 1 329 ? -28.323 13.051 33.451 1.00 98.25 329 SER A O 1
ATOM 2458 N N . ILE A 1 330 ? -27.149 12.235 35.185 1.00 97.44 330 ILE A N 1
ATOM 2459 C CA . ILE A 1 330 ? -26.102 13.269 35.135 1.00 97.44 330 ILE A CA 1
ATOM 2460 C C . ILE A 1 330 ? -24.984 12.944 34.134 1.00 97.44 330 ILE A C 1
ATOM 2462 O O . ILE A 1 330 ? -24.277 13.859 33.721 1.00 97.44 330 ILE A O 1
ATOM 2466 N N . ASP A 1 331 ? -24.849 11.675 33.743 1.00 97.31 331 ASP A N 1
ATOM 2467 C CA . ASP A 1 331 ? -23.783 11.151 32.877 1.00 97.31 331 ASP A CA 1
ATOM 2468 C C . ASP A 1 331 ? -24.297 9.953 32.044 1.00 97.31 331 ASP A C 1
ATOM 2470 O O . ASP A 1 331 ? -25.499 9.659 32.055 1.00 97.31 331 ASP A O 1
ATOM 2474 N N . GLY A 1 332 ? -23.425 9.271 31.300 1.00 97.31 332 GLY A N 1
ATOM 2475 C CA . GLY A 1 332 ? -23.745 8.076 30.519 1.00 97.31 332 GLY A CA 1
ATOM 2476 C C . GLY A 1 332 ? -24.354 6.936 31.356 1.00 97.31 332 GLY A C 1
ATOM 2477 O O . GLY A 1 332 ? -23.932 6.709 32.493 1.00 97.31 332 GLY A O 1
ATOM 2478 N N . PRO A 1 333 ? -25.370 6.218 30.840 1.00 98.50 333 PRO A N 1
ATOM 2479 C CA . PRO A 1 333 ? -25.898 5.026 31.490 1.00 98.50 333 PRO A CA 1
ATOM 2480 C C . PRO A 1 333 ? -25.018 3.804 31.183 1.00 98.50 333 PRO A C 1
ATOM 2482 O O . PRO A 1 333 ? -24.127 3.856 30.336 1.00 98.50 333 PRO A O 1
ATOM 2485 N N . ALA A 1 334 ? -25.326 2.672 31.812 1.00 98.62 334 ALA A N 1
ATOM 2486 C CA . ALA A 1 334 ? -24.727 1.377 31.507 1.00 98.62 334 ALA A CA 1
ATOM 2487 C C . ALA A 1 334 ? -25.784 0.304 31.240 1.00 98.62 334 ALA A C 1
ATOM 2489 O O . ALA A 1 334 ? -26.872 0.330 31.817 1.00 98.62 334 ALA A O 1
ATOM 2490 N N . LEU A 1 335 ? -25.436 -0.653 30.377 1.00 98.62 335 LEU A N 1
ATOM 2491 C CA . LEU A 1 335 ? -26.279 -1.781 29.988 1.00 98.62 335 LEU A CA 1
ATOM 2492 C C . LEU A 1 335 ? -25.567 -3.106 30.256 1.00 98.62 335 LEU A C 1
ATOM 2494 O O . LEU A 1 335 ? -24.362 -3.216 30.050 1.00 98.62 335 LEU A O 1
ATOM 2498 N N . ALA A 1 336 ? -26.326 -4.124 30.651 1.00 98.25 336 ALA A N 1
ATOM 2499 C CA . ALA A 1 336 ? -25.889 -5.516 30.634 1.00 98.25 336 ALA A CA 1
ATOM 2500 C C . ALA A 1 336 ? -27.048 -6.423 30.216 1.00 98.25 336 ALA A C 1
ATOM 2502 O O . ALA A 1 336 ? -28.214 -6.084 30.403 1.00 98.25 336 ALA A O 1
ATOM 2503 N N . SER A 1 337 ? -26.735 -7.579 29.643 1.00 97.50 337 SER A N 1
ATOM 2504 C CA . SER A 1 337 ? -27.721 -8.509 29.098 1.00 97.50 337 SER A CA 1
ATOM 2505 C C . SER A 1 337 ? -27.464 -9.908 29.639 1.00 97.50 337 SER A C 1
ATOM 2507 O O . SER A 1 337 ? -26.335 -10.391 29.592 1.00 97.50 337 SER A O 1
ATOM 2509 N N . GLY A 1 338 ? -28.503 -10.544 30.173 1.00 95.69 338 GLY A N 1
ATOM 2510 C CA . GLY A 1 338 ? -28.385 -11.840 30.831 1.00 95.69 338 GLY A CA 1
ATOM 2511 C C . GLY A 1 338 ? -29.712 -12.345 31.371 1.00 95.69 338 GLY A C 1
ATOM 2512 O O . GLY A 1 338 ? -30.613 -11.551 31.630 1.00 95.69 338 GLY A O 1
ATOM 2513 N N . ASP A 1 339 ? -29.858 -13.665 31.496 1.00 93.44 339 ASP A N 1
ATOM 2514 C CA . ASP A 1 339 ? -31.084 -14.323 31.979 1.00 93.44 339 ASP A CA 1
ATOM 2515 C C . ASP A 1 339 ? -32.372 -13.826 31.293 1.00 93.44 339 ASP A C 1
ATOM 2517 O O . ASP A 1 339 ? -33.423 -13.654 31.909 1.00 93.44 339 ASP A O 1
ATOM 2521 N N . GLY A 1 340 ? -32.280 -13.554 29.986 1.00 93.94 340 GLY A N 1
ATOM 2522 C CA . GLY A 1 340 ? -33.397 -13.057 29.179 1.00 93.94 340 GLY A CA 1
ATOM 2523 C C . GLY A 1 340 ? -33.812 -11.608 29.471 1.00 93.94 340 GLY A C 1
ATOM 2524 O O . GLY A 1 340 ? -34.856 -11.170 28.992 1.00 93.94 340 GLY A O 1
ATOM 2525 N N . ARG A 1 341 ? -33.022 -10.857 30.247 1.00 95.75 341 ARG A N 1
ATOM 2526 C CA . ARG A 1 341 ? -33.296 -9.471 30.646 1.00 95.75 341 ARG A CA 1
ATOM 2527 C C . ARG A 1 341 ? -32.213 -8.532 30.134 1.00 95.75 341 ARG A C 1
ATOM 2529 O O . ARG A 1 341 ? -31.033 -8.878 30.084 1.00 95.75 341 ARG A O 1
ATOM 2536 N N . LEU A 1 342 ? -32.626 -7.324 29.776 1.00 98.00 342 LEU A N 1
ATOM 2537 C CA . LEU A 1 342 ? -31.741 -6.174 29.672 1.00 98.00 342 LEU A CA 1
ATOM 2538 C C . LEU A 1 342 ? -31.749 -5.458 31.021 1.00 98.00 342 LEU A C 1
ATOM 2540 O O . LEU A 1 342 ? -32.809 -5.048 31.487 1.00 98.00 342 LEU A O 1
ATOM 2544 N N . PHE A 1 343 ? -30.583 -5.282 31.623 1.00 98.38 343 PHE A N 1
ATOM 2545 C CA . PHE A 1 343 ? -30.372 -4.450 32.800 1.00 98.38 343 PHE A CA 1
ATOM 2546 C C . PHE A 1 343 ? -29.856 -3.079 32.373 1.00 98.38 343 PHE A C 1
ATOM 2548 O O . PHE A 1 343 ? -29.009 -2.977 31.486 1.00 98.38 343 PHE A O 1
ATOM 2555 N N . LEU A 1 344 ? -30.362 -2.037 33.024 1.00 98.56 344 LEU A N 1
ATOM 2556 C CA . LEU A 1 344 ? -30.016 -0.641 32.788 1.00 98.56 344 LEU A CA 1
ATOM 2557 C C . LEU A 1 344 ? -29.682 0.013 34.127 1.00 98.56 344 LEU A C 1
ATOM 2559 O O . LEU A 1 344 ? -30.467 -0.090 35.071 1.00 98.56 344 LEU A O 1
ATOM 2563 N N . ALA A 1 345 ? -28.547 0.705 34.197 1.00 98.56 345 ALA A N 1
ATOM 2564 C CA . ALA A 1 345 ? -28.160 1.494 35.358 1.00 98.56 345 ALA A CA 1
ATOM 2565 C C . ALA A 1 345 ? -27.766 2.918 34.973 1.00 98.56 345 ALA A C 1
ATOM 2567 O O . ALA A 1 345 ? -27.228 3.155 33.892 1.00 98.56 345 ALA A O 1
ATOM 2568 N N . TRP A 1 346 ? -28.036 3.866 35.865 1.00 98.69 346 TRP A N 1
ATOM 2569 C CA . TRP A 1 346 ? -27.701 5.276 35.675 1.00 98.69 346 TRP A CA 1
ATOM 2570 C C . TRP A 1 346 ? -27.507 5.989 37.011 1.00 98.69 346 TRP A C 1
ATOM 2572 O O . TRP A 1 346 ? -28.004 5.553 38.054 1.00 98.69 346 TRP A O 1
ATOM 2582 N N . THR A 1 347 ? -26.812 7.121 36.961 1.00 98.56 347 THR A N 1
ATOM 2583 C CA . THR A 1 347 ? -26.622 8.005 38.113 1.00 98.56 347 THR A CA 1
ATOM 2584 C C . THR A 1 347 ? -27.652 9.122 38.042 1.00 98.56 347 THR A C 1
ATOM 2586 O O . THR A 1 347 ? -27.619 9.950 37.132 1.00 98.56 347 THR A O 1
ATOM 2589 N N . GLY A 1 348 ? -28.605 9.119 38.973 1.00 97.94 348 GLY A N 1
ATOM 2590 C CA . GLY A 1 348 ? -29.764 10.007 38.926 1.00 97.94 348 GLY A CA 1
ATOM 2591 C C . GLY A 1 348 ? -29.406 11.483 39.098 1.00 97.94 348 GLY A C 1
ATOM 2592 O O . GLY A 1 348 ? -28.405 11.830 39.718 1.00 97.94 348 GLY A O 1
ATOM 2593 N N . THR A 1 349 ? -30.280 12.374 38.628 1.00 97.31 349 THR A N 1
ATOM 2594 C CA . THR A 1 349 ? -30.171 13.825 38.885 1.00 97.31 349 THR A CA 1
ATOM 2595 C C . THR A 1 349 ? -30.760 14.243 40.240 1.00 97.31 349 THR A C 1
ATOM 2597 O O . THR A 1 349 ? -31.092 15.414 40.431 1.00 97.31 349 THR A O 1
ATOM 2600 N N . ASP A 1 350 ? -30.976 13.298 41.162 1.00 96.50 350 ASP A N 1
ATOM 2601 C CA . ASP A 1 350 ? -31.389 13.633 42.526 1.00 96.50 350 ASP A CA 1
ATOM 2602 C C . ASP A 1 350 ? -30.249 14.327 43.281 1.00 96.50 350 ASP A C 1
ATOM 2604 O O . ASP A 1 350 ? -29.091 14.240 42.892 1.00 96.50 350 ASP A O 1
ATOM 2608 N N . SER A 1 351 ? -30.552 15.036 44.369 1.00 96.12 351 SER A N 1
ATOM 2609 C CA . SER A 1 351 ? -29.548 15.849 45.073 1.00 96.12 351 SER A CA 1
ATOM 2610 C C . SER A 1 351 ? -28.372 15.054 45.652 1.00 96.12 351 SER A C 1
ATOM 2612 O O . SER A 1 351 ? -27.389 15.660 46.068 1.00 96.12 351 SER A O 1
ATOM 2614 N N . ALA A 1 352 ? -28.496 13.729 45.752 1.00 96.56 352 ALA A N 1
ATOM 2615 C CA . ALA A 1 352 ? -27.460 12.835 46.251 1.00 96.56 352 ALA A CA 1
ATOM 2616 C C . ALA A 1 352 ? -26.744 12.069 45.122 1.00 96.56 352 ALA A C 1
ATOM 2618 O O . ALA A 1 352 ? -25.839 11.294 45.417 1.00 96.56 352 ALA A O 1
ATOM 2619 N N . HIS A 1 353 ? -27.144 12.265 43.860 1.00 97.75 353 HIS A N 1
ATOM 2620 C CA . HIS A 1 353 ? -26.644 11.545 42.689 1.00 97.75 353 HIS A CA 1
ATOM 2621 C C . HIS A 1 353 ? -26.594 10.024 42.910 1.00 97.75 353 HIS A C 1
ATOM 2623 O O . HIS A 1 353 ? -25.560 9.368 42.740 1.00 97.75 353 HIS A O 1
ATOM 2629 N N . ARG A 1 354 ? -27.716 9.455 43.369 1.00 98.50 354 ARG A N 1
ATOM 2630 C CA . ARG A 1 354 ? -27.792 8.021 43.673 1.00 98.50 354 ARG A CA 1
ATOM 2631 C C . ARG A 1 354 ? -27.802 7.161 42.417 1.00 98.50 354 ARG A C 1
ATOM 2633 O O . ARG A 1 354 ? -28.364 7.540 41.386 1.00 98.50 354 ARG A O 1
ATOM 2640 N N . LEU A 1 355 ? -27.230 5.967 42.543 1.00 98.56 355 LEU A N 1
ATOM 2641 C CA . LEU A 1 355 ? -27.280 4.943 41.504 1.00 98.56 355 LEU A CA 1
ATOM 2642 C C . LEU A 1 355 ? -28.670 4.308 41.440 1.00 98.56 355 LEU A C 1
ATOM 2644 O O . LEU A 1 355 ? -29.279 4.001 42.466 1.00 98.56 355 LEU A O 1
ATOM 2648 N N . ASN A 1 356 ? -29.157 4.077 40.227 1.00 98.62 356 ASN A N 1
ATOM 2649 C CA . ASN A 1 356 ? -30.429 3.417 39.968 1.00 98.62 356 ASN A CA 1
ATOM 2650 C C . ASN A 1 356 ? -30.207 2.219 39.052 1.00 98.62 356 ASN A C 1
ATOM 2652 O O . ASN A 1 356 ? -29.364 2.281 38.158 1.00 98.62 356 ASN A O 1
ATOM 2656 N N . VAL A 1 357 ? -30.978 1.154 39.265 1.00 98.31 357 VAL A N 1
ATOM 2657 C CA . VAL A 1 357 ? -30.992 -0.039 38.414 1.00 98.31 357 VAL A CA 1
ATOM 2658 C C . VAL A 1 357 ? -32.432 -0.383 38.058 1.00 98.31 357 VAL A C 1
ATOM 2660 O O . VAL A 1 357 ? -33.308 -0.384 38.918 1.00 98.31 357 VAL A O 1
ATOM 2663 N N . SER A 1 358 ? -32.684 -0.690 36.793 1.00 97.69 358 SER A N 1
ATOM 2664 C CA . SER A 1 358 ? -33.941 -1.270 36.322 1.00 97.69 358 SER A CA 1
ATOM 2665 C C . SER A 1 358 ? -33.645 -2.351 35.280 1.00 97.69 358 SER A C 1
ATOM 2667 O O . SER A 1 358 ? -32.501 -2.570 34.877 1.00 97.69 358 SER A O 1
ATOM 2669 N N . SER A 1 359 ? -34.677 -3.070 34.857 1.00 96.88 359 SER A N 1
ATOM 2670 C CA . SER A 1 359 ? -34.554 -4.105 33.838 1.00 96.88 359 SER A CA 1
ATOM 2671 C C . SER A 1 359 ? -35.809 -4.224 32.988 1.00 96.88 359 SER A C 1
ATOM 2673 O O . SER A 1 359 ? -36.899 -3.833 33.408 1.00 96.88 359 SER A O 1
ATOM 2675 N N . SER A 1 360 ? -35.648 -4.810 31.809 1.00 97.19 360 SER A N 1
ATOM 2676 C CA . SER A 1 360 ? -36.721 -5.082 30.861 1.00 97.19 360 SER A CA 1
ATOM 2677 C C . SER A 1 360 ? -36.554 -6.472 30.248 1.00 97.19 360 SER A C 1
ATOM 2679 O O . SER A 1 360 ? -35.432 -6.937 30.049 1.00 97.19 360 SER A O 1
ATOM 2681 N N . THR A 1 361 ? -37.668 -7.136 29.950 1.00 95.38 361 THR A N 1
ATOM 2682 C CA . THR A 1 361 ? -37.717 -8.402 29.195 1.00 95.38 361 THR A CA 1
ATOM 2683 C C . THR A 1 361 ? -38.195 -8.213 27.754 1.00 95.38 361 THR A C 1
ATOM 2685 O O . THR A 1 361 ? -38.102 -9.142 26.959 1.00 95.38 361 THR A O 1
ATOM 2688 N N . ASP A 1 362 ? -38.725 -7.035 27.410 1.00 94.56 362 ASP A N 1
ATOM 2689 C CA . ASP A 1 362 ? -39.328 -6.741 26.103 1.00 94.56 362 ASP A CA 1
ATOM 2690 C C . ASP A 1 362 ? -38.708 -5.520 25.402 1.00 94.56 362 ASP A C 1
ATOM 2692 O O . ASP A 1 362 ? -39.145 -5.153 24.308 1.00 94.56 362 ASP A O 1
ATOM 2696 N N . LEU A 1 363 ? -37.705 -4.895 26.034 1.00 95.94 363 LEU A N 1
ATOM 2697 C CA . LEU A 1 363 ? -37.000 -3.690 25.584 1.00 95.94 363 LEU A CA 1
ATOM 2698 C C . LEU A 1 363 ? -37.911 -2.467 25.401 1.00 95.94 363 LEU A C 1
ATOM 2700 O O . LEU A 1 363 ? -37.523 -1.497 24.755 1.00 95.94 363 LEU A O 1
ATOM 2704 N N . ARG A 1 364 ? -39.128 -2.504 25.954 1.00 93.69 364 ARG A N 1
ATOM 2705 C CA . ARG A 1 364 ? -40.132 -1.434 25.849 1.00 93.69 364 ARG A CA 1
ATOM 2706 C C . ARG A 1 364 ? -40.583 -0.953 27.213 1.00 93.69 364 ARG A C 1
ATOM 2708 O O . ARG A 1 364 ? -40.638 0.248 27.455 1.00 93.69 364 ARG A O 1
ATOM 2715 N N . SER A 1 365 ? -40.893 -1.897 28.088 1.00 93.75 365 SER A N 1
ATOM 2716 C CA . SER A 1 365 ? -41.365 -1.659 29.442 1.00 93.75 365 SER A CA 1
ATOM 2717 C C . SER A 1 365 ? -40.253 -2.007 30.422 1.00 93.75 365 SER A C 1
ATOM 2719 O O . SER A 1 365 ? -39.725 -3.121 30.418 1.00 93.75 365 SER A O 1
ATOM 2721 N N . PHE A 1 366 ? -39.895 -1.046 31.265 1.00 93.81 366 PHE A N 1
ATOM 2722 C CA . PHE A 1 366 ? -38.922 -1.229 32.334 1.00 93.81 366 PHE A CA 1
ATOM 2723 C C . PHE A 1 366 ? -39.661 -1.406 33.658 1.00 93.81 366 PHE A C 1
ATOM 2725 O O . PHE A 1 366 ? -40.620 -0.685 33.933 1.00 93.81 366 PHE A O 1
ATOM 2732 N N . GLY A 1 367 ? -39.241 -2.395 34.448 1.00 86.44 367 GLY A N 1
ATOM 2733 C CA . GLY A 1 367 ? -39.794 -2.627 35.780 1.00 86.44 367 GLY A CA 1
ATOM 2734 C C . GLY A 1 367 ? -39.441 -1.511 36.766 1.00 86.44 367 GLY A C 1
ATOM 2735 O O . GLY A 1 367 ? -38.676 -0.594 36.447 1.00 86.44 367 GLY A O 1
ATOM 2736 N N . ASP A 1 368 ? -39.965 -1.622 37.987 1.00 90.44 368 ASP A N 1
ATOM 2737 C CA . ASP A 1 368 ? -39.674 -0.674 39.065 1.00 90.44 368 ASP A CA 1
ATOM 2738 C C . ASP A 1 368 ? -38.162 -0.513 39.266 1.00 90.44 368 ASP A C 1
ATOM 2740 O O . ASP A 1 368 ? -37.415 -1.497 39.323 1.00 90.44 368 ASP A O 1
ATOM 2744 N N . LYS A 1 369 ? -37.703 0.739 39.366 1.00 94.38 369 LYS A N 1
ATOM 2745 C CA . LYS A 1 369 ? -36.289 1.018 39.618 1.00 94.38 369 LYS A CA 1
ATOM 2746 C C . LYS A 1 369 ? -35.930 0.715 41.068 1.00 94.38 369 LYS A C 1
ATOM 2748 O O . LYS A 1 369 ? -36.655 1.071 41.997 1.00 94.38 369 LYS A O 1
ATOM 2753 N N . VAL A 1 370 ? -34.748 0.152 41.259 1.00 97.56 370 VAL A N 1
ATOM 2754 C CA . VAL A 1 370 ? -34.082 0.077 42.555 1.00 97.56 370 VAL A CA 1
ATOM 2755 C C . VAL A 1 370 ? -33.126 1.250 42.667 1.00 97.56 370 VAL A C 1
ATOM 2757 O O . VAL A 1 370 ? -32.145 1.332 41.930 1.00 97.56 370 VAL A O 1
ATOM 2760 N N . THR A 1 371 ? -33.410 2.163 43.594 1.00 97.94 371 THR A N 1
ATOM 2761 C CA . THR A 1 371 ? -32.497 3.254 43.940 1.00 97.94 371 THR A CA 1
ATOM 2762 C C . THR A 1 371 ? -31.596 2.814 45.085 1.00 97.94 371 THR A C 1
ATOM 2764 O O . THR A 1 371 ? -32.060 2.580 46.203 1.00 97.94 371 THR A O 1
ATOM 2767 N N . LEU A 1 372 ? -30.305 2.711 44.797 1.00 97.56 372 LEU A N 1
ATOM 2768 C CA . LEU A 1 372 ? -29.276 2.317 45.748 1.00 97.56 372 LEU A CA 1
ATOM 2769 C C . LEU A 1 372 ? -28.948 3.473 46.709 1.00 97.56 372 LEU A C 1
ATOM 2771 O O . LEU A 1 372 ? -29.249 4.641 46.452 1.00 97.56 372 LEU A O 1
ATOM 2775 N N . SER A 1 373 ? -28.336 3.151 47.848 1.00 96.19 373 SER A N 1
ATOM 2776 C CA . SER A 1 373 ? -27.847 4.158 48.807 1.00 96.19 373 SER A CA 1
ATOM 2777 C C . SER A 1 373 ? -26.546 4.832 48.346 1.00 96.19 373 SER A C 1
ATOM 2779 O O . SER A 1 373 ? -26.170 5.907 48.815 1.00 96.19 373 SER A O 1
ATOM 2781 N N . GLU A 1 374 ? -25.879 4.171 47.411 1.00 97.81 374 GLU A N 1
ATOM 2782 C CA . GLU A 1 374 ? -24.611 4.467 46.788 1.00 97.81 374 GLU A CA 1
ATOM 2783 C C . GLU A 1 374 ? -24.711 5.689 45.870 1.00 97.81 374 GLU A C 1
ATOM 2785 O O . GLU A 1 374 ? -25.706 5.890 45.173 1.00 97.81 374 GLU A O 1
ATOM 2790 N N . GLN A 1 375 ? -23.651 6.498 45.867 1.00 98.19 375 GLN A N 1
ATOM 2791 C CA . GLN A 1 375 ? -23.601 7.807 45.213 1.00 98.19 375 GLN A CA 1
ATOM 2792 C C . GLN A 1 375 ? -22.375 7.899 44.307 1.00 98.19 375 GLN A C 1
ATOM 2794 O O . GLN A 1 375 ? -21.315 7.346 44.632 1.00 98.19 375 GLN A O 1
ATOM 2799 N N . SER A 1 376 ? -22.510 8.626 43.200 1.00 98.25 376 SER A N 1
ATOM 2800 C CA . SER A 1 376 ? -21.419 8.908 42.268 1.00 98.25 376 SER A CA 1
ATOM 2801 C C . SER A 1 376 ? -21.624 10.254 41.579 1.00 98.25 376 SER A C 1
ATOM 2803 O O . SER A 1 376 ? -22.748 10.712 41.437 1.00 98.25 376 SER A O 1
ATOM 2805 N N . ASN A 1 377 ? -20.543 10.875 41.109 1.00 97.25 377 ASN A N 1
ATOM 2806 C CA . ASN A 1 377 ? -20.617 12.023 40.197 1.00 97.25 377 ASN A CA 1
ATOM 2807 C C . ASN A 1 377 ? -20.436 11.620 38.724 1.00 97.25 377 ASN A C 1
ATOM 2809 O O . ASN A 1 377 ? -20.335 12.492 37.865 1.00 97.25 377 ASN A O 1
ATOM 2813 N N . HIS A 1 378 ? -20.381 10.318 38.442 1.00 97.88 378 HIS A N 1
ATOM 2814 C CA . HIS A 1 378 ? -20.115 9.752 37.123 1.00 97.88 378 HIS A CA 1
ATOM 2815 C C . HIS A 1 378 ? -21.108 8.632 36.802 1.00 97.88 378 HIS A C 1
ATOM 2817 O O . HIS A 1 378 ? -21.821 8.153 37.690 1.00 97.88 378 HIS A O 1
ATOM 2823 N N . GLY A 1 379 ? -21.151 8.207 35.542 1.00 97.56 379 GLY A N 1
ATOM 2824 C CA . GLY A 1 379 ? -21.919 7.041 35.107 1.00 97.56 379 GLY A CA 1
ATOM 2825 C C . GLY A 1 379 ? -21.462 5.740 35.791 1.00 97.56 379 GLY A C 1
ATOM 2826 O O . GLY A 1 379 ? -20.278 5.597 36.122 1.00 97.56 379 GLY A O 1
ATOM 2827 N N . PRO A 1 380 ? -22.375 4.782 36.049 1.00 98.44 380 PRO A N 1
ATOM 2828 C CA . PRO A 1 380 ? -22.003 3.444 36.499 1.00 98.44 380 PRO A CA 1
ATOM 2829 C C . PRO A 1 380 ? -21.523 2.581 35.321 1.00 98.44 380 PRO A C 1
ATOM 2831 O O . PRO A 1 380 ? -21.691 2.947 34.162 1.00 98.44 380 PRO A O 1
ATOM 2834 N N . ALA A 1 381 ? -21.014 1.386 35.618 1.00 98.69 381 ALA A N 1
ATOM 2835 C CA . ALA A 1 381 ? -20.758 0.333 34.638 1.00 98.69 381 ALA A CA 1
ATOM 2836 C C . ALA A 1 381 ? -21.457 -0.971 35.027 1.00 98.69 381 ALA A C 1
ATOM 2838 O O . ALA A 1 381 ? -21.549 -1.302 36.211 1.00 98.69 381 ALA A O 1
ATOM 2839 N N . LEU A 1 382 ? -21.927 -1.717 34.025 1.00 98.62 382 LEU A N 1
ATOM 2840 C CA . LEU A 1 382 ? -22.610 -2.994 34.201 1.00 98.62 382 LEU A CA 1
ATOM 2841 C C . LEU A 1 382 ? -21.916 -4.105 33.420 1.00 98.62 382 LEU A C 1
ATOM 2843 O O . LEU A 1 382 ? -21.411 -3.888 32.325 1.00 98.62 382 LEU A O 1
ATOM 2847 N N . ALA A 1 383 ? -21.968 -5.311 33.971 1.00 98.19 383 ALA A N 1
ATOM 2848 C CA . ALA A 1 383 ? -21.654 -6.546 33.271 1.00 98.19 383 ALA A CA 1
ATOM 2849 C C . ALA A 1 383 ? -22.537 -7.663 33.830 1.00 98.19 383 ALA A C 1
ATOM 2851 O O . ALA A 1 383 ? -22.929 -7.623 34.998 1.00 98.19 383 ALA A O 1
ATOM 2852 N N . PHE A 1 384 ? -22.855 -8.657 33.008 1.00 97.81 384 PHE A N 1
ATOM 2853 C CA . PHE A 1 384 ? -23.588 -9.838 33.445 1.00 97.81 384 PHE A CA 1
ATOM 2854 C C . PHE A 1 384 ? -22.779 -11.089 33.125 1.00 97.81 384 PHE A C 1
ATOM 2856 O O . PHE A 1 384 ? -22.256 -11.226 32.021 1.00 97.81 384 PHE A O 1
ATOM 2863 N N . GLY A 1 385 ? -22.687 -11.995 34.090 1.00 96.25 385 GLY A N 1
ATOM 2864 C CA . GLY A 1 385 ? -21.894 -13.208 33.976 1.00 96.25 385 GLY A CA 1
ATOM 2865 C C . GLY A 1 385 ? -22.139 -14.150 35.136 1.00 96.25 385 GLY A C 1
ATOM 2866 O O . GLY A 1 385 ? -22.464 -13.699 36.232 1.00 96.25 385 GLY A O 1
ATOM 2867 N N . ASP A 1 386 ? -22.026 -15.454 34.890 1.00 94.69 386 ASP A N 1
ATOM 2868 C CA . ASP A 1 386 ? -22.223 -16.500 35.903 1.00 94.69 386 ASP A CA 1
ATOM 2869 C C . ASP A 1 386 ? -23.515 -16.327 36.730 1.00 94.69 386 ASP A C 1
ATOM 2871 O O . ASP A 1 386 ? -23.540 -16.524 37.946 1.00 94.69 386 ASP A O 1
ATOM 2875 N N . GLY A 1 387 ? -24.604 -15.923 36.062 1.00 95.31 387 GLY A N 1
ATOM 2876 C CA . GLY A 1 387 ? -25.921 -15.720 36.677 1.00 95.31 387 GLY A CA 1
ATOM 2877 C C . GLY A 1 387 ? -26.016 -14.494 37.595 1.00 95.31 387 GLY A C 1
ATOM 2878 O O . GLY A 1 387 ? -26.903 -14.429 38.447 1.00 95.31 387 GLY A O 1
ATOM 2879 N N . ARG A 1 388 ? -25.082 -13.541 37.489 1.00 96.31 388 ARG A N 1
ATOM 2880 C CA . ARG A 1 388 ? -25.029 -12.344 38.336 1.00 96.31 388 ARG A CA 1
ATOM 2881 C C . ARG A 1 388 ? -24.897 -11.083 37.493 1.00 96.31 388 ARG A C 1
ATOM 2883 O O . ARG A 1 388 ? -24.073 -10.996 36.586 1.00 96.31 388 ARG A O 1
ATOM 2890 N N . LEU A 1 389 ? -25.680 -10.076 37.859 1.00 98.12 389 LEU A N 1
ATOM 2891 C CA . LEU A 1 389 ? -25.472 -8.691 37.469 1.00 98.12 389 LEU A CA 1
ATOM 2892 C C . LEU A 1 389 ? -24.407 -8.081 38.379 1.00 98.12 389 LEU A C 1
ATOM 2894 O O . LEU A 1 389 ? -24.562 -8.098 39.601 1.00 98.12 389 LEU A O 1
ATOM 2898 N N . PHE A 1 390 ? -23.373 -7.491 37.791 1.00 98.50 390 PHE A N 1
ATOM 2899 C CA . PHE A 1 390 ? -22.365 -6.698 38.484 1.00 98.50 390 PHE A CA 1
ATOM 2900 C C . PHE A 1 390 ? -22.567 -5.214 38.180 1.00 98.50 390 PHE A C 1
ATOM 2902 O O . PHE A 1 390 ? -22.816 -4.842 37.034 1.00 98.50 390 PHE A O 1
ATOM 2909 N N . VAL A 1 391 ? -22.443 -4.374 39.209 1.00 98.62 391 VAL A N 1
ATOM 2910 C CA . VAL A 1 391 ? -22.537 -2.911 39.118 1.00 98.62 391 VAL A CA 1
ATOM 2911 C C . VAL A 1 391 ? -21.257 -2.317 39.679 1.00 98.62 391 VAL A C 1
ATOM 2913 O O . VAL A 1 391 ? -20.941 -2.555 40.844 1.00 98.62 391 VAL A O 1
ATOM 2916 N N . ALA A 1 392 ? -20.537 -1.540 38.876 1.00 98.69 392 ALA A N 1
ATOM 2917 C CA . ALA A 1 392 ? -19.345 -0.820 39.305 1.00 98.69 392 ALA A CA 1
ATOM 2918 C C . ALA A 1 392 ? -19.548 0.695 39.226 1.00 98.69 392 ALA A C 1
ATOM 2920 O O . ALA A 1 392 ? -20.254 1.191 38.350 1.00 98.69 392 ALA A O 1
ATOM 2921 N N . TRP A 1 393 ? -18.929 1.437 40.144 1.00 98.75 393 TRP A N 1
ATOM 2922 C CA . TRP A 1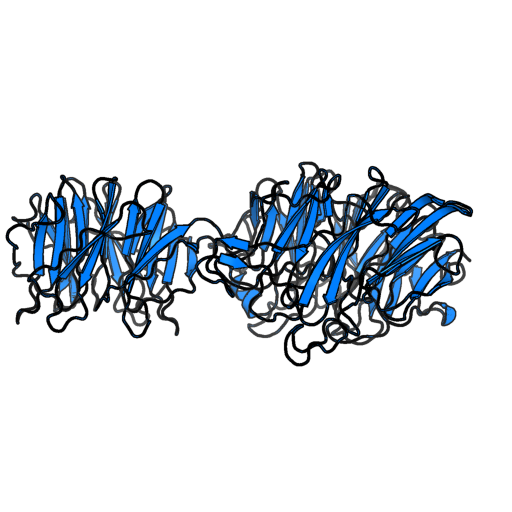 393 ? -18.970 2.901 40.136 1.00 98.75 393 TRP A CA 1
ATOM 2923 C C . TRP A 1 393 ? -17.774 3.516 40.863 1.00 98.75 393 TRP A C 1
ATOM 2925 O O . TRP A 1 393 ? -17.172 2.911 41.757 1.00 98.75 393 TRP A O 1
ATOM 2935 N N . THR A 1 394 ? -17.494 4.767 40.517 1.00 98.62 394 THR A N 1
ATOM 2936 C CA . THR A 1 394 ? -16.547 5.625 41.230 1.00 98.62 394 THR A CA 1
ATOM 2937 C C . THR A 1 394 ? -17.290 6.362 42.340 1.00 98.62 394 THR A C 1
ATOM 2939 O O . THR A 1 394 ? -18.236 7.106 42.075 1.00 98.62 394 THR A O 1
ATOM 2942 N N . GLY A 1 395 ? -16.918 6.121 43.596 1.00 98.25 395 GLY A N 1
ATOM 2943 C CA . GLY A 1 395 ? -17.528 6.772 44.757 1.00 98.25 395 GLY A CA 1
ATOM 2944 C C . GLY A 1 395 ? -17.177 8.259 44.848 1.00 98.25 395 GLY A C 1
ATOM 2945 O O . GLY A 1 395 ? -16.249 8.732 44.197 1.00 98.25 395 GLY A O 1
ATOM 2946 N N . LEU A 1 396 ? -17.882 9.005 45.703 1.00 97.56 396 LEU A N 1
ATOM 2947 C CA . LEU A 1 396 ? -17.577 10.424 45.959 1.00 97.56 396 LEU A CA 1
ATOM 2948 C C . LEU A 1 396 ? -16.184 10.652 46.579 1.00 97.56 396 LEU A C 1
ATOM 2950 O O . LEU A 1 396 ? -15.659 11.759 46.525 1.00 97.56 396 LEU A O 1
ATOM 2954 N N . ASP A 1 397 ? -15.588 9.610 47.161 1.00 96.81 397 ASP A N 1
ATOM 2955 C CA . ASP A 1 397 ? -14.208 9.577 47.653 1.00 96.81 397 ASP A CA 1
ATOM 2956 C C . ASP A 1 397 ? -13.186 9.170 46.570 1.00 96.81 397 ASP A C 1
ATOM 2958 O O . ASP A 1 397 ? -12.005 8.987 46.869 1.00 96.81 397 ASP A O 1
ATOM 2962 N N . GLY A 1 398 ? -13.637 8.997 45.324 1.00 97.69 398 GLY A N 1
ATOM 2963 C CA . GLY A 1 398 ? -12.848 8.564 44.172 1.00 97.69 398 GLY A CA 1
ATOM 2964 C C . GLY A 1 398 ? -12.565 7.061 44.122 1.00 97.69 398 GLY A C 1
ATOM 2965 O O . GLY A 1 398 ? -12.002 6.580 43.141 1.00 97.69 398 GLY A O 1
ATOM 2966 N N . ARG A 1 399 ? -12.929 6.277 45.145 1.00 98.25 399 ARG A N 1
ATOM 2967 C CA . ARG A 1 399 ? -12.642 4.834 45.148 1.00 98.25 399 ARG A CA 1
ATOM 2968 C C . ARG A 1 399 ? -13.551 4.086 44.190 1.00 98.25 399 ARG A C 1
ATOM 2970 O O . ARG A 1 399 ? -14.747 4.370 44.116 1.00 98.25 399 ARG A O 1
ATOM 2977 N N . LEU A 1 400 ? -13.000 3.080 43.520 1.00 98.56 400 LEU A N 1
ATOM 2978 C CA . LEU A 1 400 ? -13.785 2.136 42.732 1.00 98.56 400 LEU A CA 1
ATOM 2979 C C . LEU A 1 400 ? -14.526 1.164 43.648 1.00 98.56 400 LEU A C 1
ATOM 2981 O O . LEU A 1 400 ? -13.979 0.674 44.638 1.00 98.56 400 LEU A O 1
ATOM 2985 N N . ASN A 1 401 ? -15.777 0.877 43.312 1.00 98.69 401 ASN A N 1
ATOM 2986 C CA . ASN A 1 401 ? -16.627 -0.012 44.088 1.00 98.69 401 ASN A CA 1
ATOM 2987 C C . ASN A 1 401 ? -17.375 -0.977 43.177 1.00 98.69 401 ASN A C 1
ATOM 2989 O O . ASN A 1 401 ? -17.665 -0.631 42.033 1.00 98.69 401 ASN A O 1
ATOM 2993 N N . VAL A 1 402 ? -17.715 -2.152 43.709 1.00 98.44 402 VAL A N 1
ATOM 2994 C CA . VAL A 1 402 ? -18.486 -3.181 43.004 1.00 98.44 402 VAL A CA 1
ATOM 2995 C C . VAL A 1 402 ? -19.587 -3.742 43.905 1.00 98.44 402 VAL A C 1
ATOM 2997 O O . VAL A 1 402 ? -19.380 -3.997 45.093 1.00 98.44 402 VAL A O 1
ATOM 3000 N N . LEU A 1 403 ? -20.765 -3.942 43.319 1.00 97.69 403 LEU A N 1
ATOM 3001 C CA . LEU A 1 403 ? -21.893 -4.691 43.866 1.00 97.69 403 LEU A CA 1
ATOM 3002 C C . LEU A 1 403 ? -22.274 -5.811 42.904 1.00 97.69 403 LEU A C 1
ATOM 3004 O O . LEU A 1 403 ? -22.002 -5.740 41.706 1.00 97.69 403 LEU A O 1
ATOM 3008 N N . SER A 1 404 ? -22.951 -6.831 43.424 1.00 97.19 404 SER A N 1
ATOM 3009 C CA . SER A 1 404 ? -23.549 -7.873 42.593 1.00 97.19 404 SER A CA 1
ATOM 3010 C C . SER A 1 404 ? -24.946 -8.248 43.067 1.00 97.19 404 SER A C 1
ATOM 3012 O O . SER A 1 404 ? -25.274 -8.106 44.248 1.00 97.19 404 SER A O 1
ATOM 3014 N N . SER A 1 405 ? -25.761 -8.734 42.139 1.00 97.12 405 SER A N 1
ATOM 3015 C CA . SER A 1 405 ? -27.131 -9.184 42.369 1.00 97.12 405 SER A CA 1
ATOM 3016 C C . SER A 1 405 ? -27.462 -10.349 41.438 1.00 97.12 405 SER A C 1
ATOM 3018 O O . SER A 1 405 ? -26.972 -10.399 40.314 1.00 97.12 405 SER A O 1
ATOM 3020 N N . THR A 1 406 ? -28.288 -11.289 41.891 1.00 94.81 406 THR A N 1
ATOM 3021 C CA . THR A 1 406 ? -28.797 -12.396 41.059 1.00 94.81 406 THR A CA 1
ATOM 3022 C C . THR A 1 406 ? -30.110 -12.057 40.356 1.00 94.81 406 THR A C 1
ATOM 3024 O O . THR A 1 406 ? -30.507 -12.751 39.433 1.00 94.81 406 THR A O 1
ATOM 3027 N N . ASP A 1 407 ? -30.822 -11.018 40.798 1.00 91.38 407 ASP A N 1
ATOM 3028 C CA . ASP A 1 407 ? -32.164 -10.669 40.309 1.00 91.38 407 ASP A CA 1
ATOM 3029 C C . ASP A 1 407 ? -32.275 -9.217 39.803 1.00 91.38 407 ASP A C 1
ATOM 3031 O O . ASP A 1 407 ? -33.295 -8.849 39.208 1.00 91.38 407 ASP A O 1
ATOM 3035 N N . GLY A 1 408 ? -31.232 -8.406 40.009 1.00 93.50 408 GLY A N 1
ATOM 3036 C CA . GLY A 1 408 ? -31.202 -6.972 39.717 1.00 93.50 408 GLY A CA 1
ATOM 3037 C C . GLY A 1 408 ? -32.003 -6.121 40.706 1.00 93.50 408 GLY A C 1
ATOM 3038 O O . GLY A 1 408 ? -32.196 -4.935 40.452 1.00 93.50 408 GLY A O 1
ATOM 3039 N N . VAL A 1 409 ? -32.483 -6.716 41.803 1.00 94.38 409 VAL A N 1
ATOM 3040 C CA . VAL A 1 409 ? -33.340 -6.070 42.806 1.00 94.38 409 VAL A CA 1
ATOM 3041 C C . VAL A 1 409 ? -32.690 -6.107 44.187 1.00 94.38 409 VAL A C 1
ATOM 3043 O O . VAL A 1 409 ? -32.598 -5.088 44.869 1.00 94.38 409 VAL A O 1
ATOM 3046 N N . THR A 1 410 ? -32.196 -7.276 44.587 1.00 95.62 410 THR A N 1
ATOM 3047 C CA . THR A 1 410 ? -31.523 -7.512 45.861 1.00 95.62 410 THR A CA 1
ATOM 3048 C C . THR A 1 410 ? -30.018 -7.528 45.635 1.00 95.62 410 THR A C 1
ATOM 3050 O O . THR A 1 410 ? -29.490 -8.412 44.957 1.00 95.62 410 THR A O 1
ATOM 3053 N N . PHE A 1 411 ? -29.310 -6.554 46.204 1.00 96.31 411 PHE A N 1
ATOM 3054 C CA . PHE A 1 411 ? -27.860 -6.425 46.060 1.00 96.31 411 PHE A CA 1
ATOM 3055 C C . PHE A 1 411 ? -27.123 -6.968 47.286 1.00 96.31 411 PHE A C 1
ATOM 3057 O O . PHE A 1 411 ? -27.559 -6.790 48.423 1.00 96.31 411 PHE A O 1
ATOM 3064 N N . GLY A 1 412 ? -26.011 -7.661 47.033 1.00 93.31 412 GLY A N 1
ATOM 3065 C CA . GLY A 1 412 ? -25.126 -8.187 48.068 1.00 93.31 412 GLY A CA 1
ATOM 3066 C C . GLY A 1 412 ? -24.258 -7.110 48.726 1.00 93.31 412 GLY A C 1
ATOM 3067 O O . GLY A 1 412 ? -24.490 -5.912 48.589 1.00 93.31 412 GLY A O 1
ATOM 3068 N N . ASN A 1 413 ? -23.216 -7.545 49.438 1.00 94.44 413 ASN A N 1
ATOM 3069 C CA . ASN A 1 413 ? -22.297 -6.624 50.106 1.00 94.44 413 ASN A CA 1
ATOM 3070 C C . ASN A 1 413 ? -21.442 -5.843 49.099 1.00 94.44 413 ASN A C 1
ATOM 3072 O O . ASN A 1 413 ? -20.885 -6.419 48.163 1.00 94.44 413 ASN A O 1
ATOM 3076 N N . LYS A 1 414 ? -21.289 -4.541 49.356 1.00 96.06 414 LYS A N 1
ATOM 3077 C CA . LYS A 1 414 ? -20.391 -3.651 48.620 1.00 96.06 414 LYS A CA 1
ATOM 3078 C C . LYS A 1 414 ? -18.930 -4.054 48.819 1.00 96.06 414 LYS A C 1
ATOM 3080 O O . LYS A 1 414 ? -18.463 -4.186 49.951 1.00 96.06 414 LYS A O 1
ATOM 3085 N N . VAL A 1 415 ? -18.195 -4.136 47.717 1.00 97.81 415 VAL A N 1
ATOM 3086 C CA . VAL A 1 415 ? -16.737 -4.264 47.687 1.00 97.81 415 VAL A CA 1
ATOM 3087 C C . VAL A 1 415 ? -16.154 -2.891 47.369 1.00 97.81 415 VAL A C 1
ATOM 3089 O O . VAL A 1 415 ? -16.410 -2.350 46.297 1.00 97.81 415 VAL A O 1
ATOM 3092 N N . SER A 1 416 ? -15.388 -2.314 48.296 1.00 97.62 416 SER A N 1
ATOM 3093 C CA . SER A 1 416 ? -14.663 -1.053 48.082 1.00 97.62 416 SER A CA 1
ATOM 3094 C C . SER A 1 416 ? -13.193 -1.352 47.812 1.00 97.62 416 SER A C 1
ATOM 3096 O O . SER A 1 416 ? -12.525 -1.966 48.646 1.00 97.62 416 SER A O 1
ATOM 3098 N N . LEU A 1 417 ? -12.685 -0.906 46.669 1.00 97.56 417 LEU A N 1
ATOM 3099 C CA . LEU A 1 417 ? -11.326 -1.188 46.218 1.00 97.56 417 LEU A CA 1
ATOM 3100 C C . LEU A 1 417 ? -10.351 -0.071 46.619 1.00 97.56 417 LEU A C 1
ATOM 3102 O O . LEU A 1 417 ? -10.742 1.050 46.948 1.00 97.56 417 LEU A O 1
ATOM 3106 N N . GLY A 1 418 ? -9.053 -0.387 46.604 1.00 95.50 418 GLY A N 1
ATOM 3107 C CA . GLY A 1 418 ? -7.988 0.593 46.857 1.00 95.50 418 GLY A CA 1
ATOM 3108 C C . GLY A 1 418 ? -7.676 1.480 45.647 1.00 95.50 418 GLY A C 1
ATOM 3109 O O . GLY A 1 418 ? -7.029 2.514 45.796 1.00 95.50 418 GLY A O 1
ATOM 3110 N N . GLN A 1 419 ? -8.120 1.073 44.458 1.00 97.38 419 GLN A N 1
ATOM 3111 C CA . GLN A 1 419 ? -7.963 1.802 43.206 1.00 97.38 419 GLN A CA 1
ATOM 3112 C C . GLN A 1 419 ? -8.874 3.035 43.180 1.00 97.38 419 GLN A C 1
ATOM 3114 O O . GLN A 1 419 ? -10.014 2.993 43.648 1.00 97.38 419 GLN A O 1
ATOM 3119 N N . ILE A 1 420 ? -8.353 4.129 42.621 1.00 97.31 420 ILE A N 1
ATOM 3120 C CA . ILE A 1 420 ? -9.008 5.439 42.586 1.00 97.31 420 ILE A CA 1
ATOM 3121 C C . ILE A 1 420 ? -9.148 5.898 41.133 1.00 97.31 420 ILE A C 1
ATOM 3123 O O . ILE A 1 420 ? -8.240 5.696 40.320 1.00 97.31 420 ILE A O 1
ATOM 3127 N N . SER A 1 421 ? -10.281 6.525 40.835 1.00 97.81 421 SER A N 1
ATOM 3128 C CA . SER A 1 421 ? -10.563 7.233 39.593 1.00 97.81 421 SER A CA 1
ATOM 3129 C C . SER A 1 421 ? -11.332 8.522 39.895 1.00 97.81 421 SER A C 1
ATOM 3131 O O . SER A 1 421 ? -11.969 8.664 40.935 1.00 97.81 421 SER A O 1
ATOM 3133 N N . ASP A 1 422 ? -11.266 9.468 38.976 1.00 96.25 422 ASP A N 1
ATOM 3134 C CA . ASP A 1 422 ? -12.034 10.715 38.912 1.00 96.25 422 ASP A CA 1
ATOM 3135 C C . ASP A 1 422 ? -12.906 10.745 37.636 1.00 96.25 422 ASP A C 1
ATOM 3137 O O . ASP A 1 422 ? -13.237 11.806 37.110 1.00 96.25 422 ASP A O 1
ATOM 3141 N N . SER A 1 423 ? -13.233 9.559 37.112 1.00 97.00 423 SER A N 1
ATOM 3142 C CA . SER A 1 423 ? -14.090 9.323 35.948 1.00 97.00 423 SER A CA 1
ATOM 3143 C C . SER A 1 423 ? -14.986 8.101 36.195 1.00 97.00 423 SER A C 1
ATOM 3145 O O . SER A 1 423 ? -14.804 7.381 37.183 1.00 97.00 423 SER A O 1
ATOM 3147 N N . ALA A 1 424 ? -15.957 7.851 35.315 1.00 97.81 424 ALA A N 1
ATOM 3148 C CA . ALA A 1 424 ? -16.736 6.609 35.330 1.00 97.81 424 ALA A CA 1
ATOM 3149 C C . ALA A 1 424 ? -15.799 5.393 35.153 1.00 97.81 424 ALA A C 1
ATOM 3151 O O . ALA A 1 424 ? -14.791 5.519 34.454 1.00 97.81 424 ALA A O 1
ATOM 3152 N N . PRO A 1 425 ? -16.080 4.224 35.759 1.00 98.44 425 PRO A N 1
ATOM 3153 C CA . PRO A 1 425 ? -15.381 2.983 35.435 1.00 98.44 425 PRO A CA 1
ATOM 3154 C C . PRO A 1 425 ? -15.989 2.303 34.200 1.00 98.44 425 PRO A C 1
ATOM 3156 O O . PRO A 1 425 ? -17.093 2.627 33.786 1.00 98.44 425 PRO A O 1
ATOM 3159 N N . GLY A 1 426 ? -15.285 1.316 33.651 1.00 98.19 426 GLY A N 1
ATOM 3160 C CA . GLY A 1 426 ? -15.801 0.344 32.688 1.00 98.19 426 GLY A CA 1
ATOM 3161 C C . GLY A 1 426 ? -15.880 -1.048 33.316 1.00 98.19 426 GLY A C 1
ATOM 3162 O O . GLY A 1 426 ? -15.121 -1.367 34.234 1.00 98.19 426 GLY A O 1
ATOM 3163 N N . LEU A 1 427 ? -16.786 -1.892 32.825 1.00 98.00 427 LEU A N 1
ATOM 3164 C CA . LEU A 1 427 ? -16.953 -3.262 33.308 1.00 98.00 427 LEU A CA 1
ATOM 3165 C C . LEU A 1 427 ? -17.247 -4.189 32.128 1.00 98.00 427 LEU A C 1
ATOM 3167 O O . LEU A 1 427 ? -18.043 -3.848 31.258 1.00 98.00 427 LEU A O 1
ATOM 3171 N N . ALA A 1 428 ? -16.606 -5.352 32.100 1.00 97.62 428 ALA A N 1
ATOM 3172 C CA . ALA A 1 428 ? -16.871 -6.397 31.119 1.00 97.62 428 ALA A CA 1
ATOM 3173 C C . ALA A 1 428 ? -16.815 -7.762 31.801 1.00 97.62 428 ALA A C 1
ATOM 3175 O O . ALA A 1 428 ? -16.056 -7.955 32.748 1.00 97.62 428 ALA A O 1
ATOM 3176 N N . PHE A 1 429 ? -17.605 -8.714 31.318 1.00 96.88 429 PHE A N 1
ATOM 3177 C CA . PHE A 1 429 ? -17.541 -10.095 31.773 1.00 96.88 429 PHE A CA 1
ATOM 3178 C C . PHE A 1 429 ? -17.293 -11.001 30.582 1.00 96.88 429 PHE A C 1
ATOM 3180 O O . PHE A 1 429 ? -17.966 -10.890 29.558 1.00 96.88 429 PHE A O 1
ATOM 3187 N N . ASP A 1 430 ? -16.332 -11.899 30.720 1.00 94.50 430 ASP A N 1
ATOM 3188 C CA . ASP A 1 430 ? -16.015 -12.860 29.684 1.00 94.50 430 ASP A CA 1
ATOM 3189 C C . ASP A 1 430 ? -15.392 -14.116 30.296 1.00 94.50 430 ASP A C 1
ATOM 3191 O O . ASP A 1 430 ? -14.470 -14.043 31.104 1.00 94.50 430 ASP A O 1
ATOM 3195 N N . SER A 1 431 ? -15.896 -15.277 29.874 1.00 90.50 431 SER A N 1
ATOM 3196 C CA . SER A 1 431 ? -15.300 -16.587 30.161 1.00 90.50 431 SER A CA 1
ATOM 3197 C C . SER A 1 431 ? -14.989 -16.851 31.650 1.00 90.50 431 SER A C 1
ATOM 3199 O O . SER A 1 431 ? -13.961 -17.444 31.967 1.00 90.50 431 SER A O 1
ATOM 3201 N N . GLY A 1 432 ? -15.874 -16.426 32.563 1.00 94.69 432 GLY A N 1
ATOM 3202 C CA . GLY A 1 432 ? -15.704 -16.611 34.014 1.00 94.69 432 GLY A CA 1
ATOM 3203 C C . GLY A 1 432 ? -14.897 -15.508 34.711 1.00 94.69 432 GLY A C 1
ATOM 3204 O O . GLY A 1 432 ? -14.651 -15.591 35.913 1.00 94.69 432 GLY A O 1
ATOM 3205 N N . THR A 1 433 ? -14.477 -14.479 33.973 1.00 96.12 433 THR A N 1
ATOM 3206 C CA . THR A 1 433 ? -13.681 -13.368 34.495 1.00 96.12 433 THR A CA 1
ATOM 3207 C C . THR A 1 433 ? -14.434 -12.053 34.345 1.00 96.12 433 THR A C 1
ATOM 3209 O O . THR A 1 433 ? -14.870 -11.670 33.258 1.00 96.12 433 THR A O 1
ATOM 3212 N N . LEU A 1 434 ? -14.541 -11.332 35.455 1.00 98.00 434 LEU A N 1
ATOM 3213 C CA . LEU A 1 434 ? -14.966 -9.945 35.514 1.00 98.00 434 LEU A CA 1
ATOM 3214 C C . LEU A 1 434 ? -13.743 -9.035 35.354 1.00 98.00 434 LEU A C 1
ATOM 3216 O O . LEU A 1 434 ? -12.790 -9.115 36.129 1.00 98.00 434 LEU A O 1
ATOM 3220 N N . PHE A 1 435 ? -13.801 -8.138 34.378 1.00 98.19 435 PHE A N 1
ATOM 3221 C CA . PHE A 1 435 ? -12.795 -7.118 34.113 1.00 98.19 435 PHE A CA 1
ATOM 3222 C C . PHE A 1 435 ? -13.329 -5.758 34.550 1.00 98.19 435 PHE A C 1
ATOM 3224 O O . PHE A 1 435 ? -14.308 -5.267 33.988 1.00 98.19 435 PHE A O 1
ATOM 3231 N N . LEU A 1 436 ? -12.670 -5.136 35.525 1.00 98.62 436 LEU A N 1
ATOM 3232 C CA . LEU A 1 436 ? -12.892 -3.751 35.925 1.00 98.62 436 LEU A CA 1
ATOM 3233 C C . LEU A 1 436 ? -11.856 -2.862 35.241 1.00 98.62 436 LEU A C 1
ATOM 3235 O O . LEU A 1 436 ? -10.653 -3.100 35.355 1.00 98.62 436 LEU A O 1
ATOM 3239 N N . LEU A 1 437 ? -12.320 -1.826 34.550 1.00 98.44 437 LEU A N 1
ATOM 3240 C CA . LEU A 1 437 ? -11.476 -0.909 33.797 1.00 98.44 437 LEU A CA 1
ATOM 3241 C C . LEU A 1 437 ? -11.637 0.521 34.302 1.00 98.44 437 LEU A C 1
ATOM 3243 O O . LEU A 1 437 ? -12.731 0.930 34.678 1.00 98.44 437 LEU A O 1
ATOM 3247 N N . TRP A 1 438 ? -10.560 1.301 34.307 1.00 98.44 438 TRP A N 1
ATOM 3248 C CA . TRP A 1 438 ? -10.641 2.709 34.695 1.00 98.44 438 TRP A CA 1
ATOM 3249 C C . TRP A 1 438 ? -9.485 3.531 34.142 1.00 98.44 438 TRP A C 1
ATOM 3251 O O . TRP A 1 438 ? -8.388 3.030 33.873 1.00 98.44 438 TRP A O 1
ATOM 3261 N N . ARG A 1 439 ? -9.727 4.836 34.044 1.00 96.88 439 ARG A N 1
ATOM 3262 C CA . ARG A 1 439 ? -8.665 5.834 33.978 1.00 96.88 439 ARG A CA 1
ATOM 3263 C C . ARG A 1 439 ? -8.097 6.049 35.382 1.00 96.88 439 ARG A C 1
ATOM 3265 O O . ARG A 1 439 ? -8.844 6.386 36.302 1.00 96.88 439 ARG A O 1
ATOM 3272 N N . GLY A 1 440 ? -6.784 5.908 35.535 1.00 96.50 440 GLY A N 1
ATOM 3273 C CA . GLY A 1 440 ? -6.075 6.235 36.769 1.00 96.50 440 GLY A CA 1
ATOM 3274 C C . GLY A 1 440 ? -5.932 7.741 37.012 1.00 96.50 440 GLY A C 1
ATOM 3275 O O . GLY A 1 440 ? -5.940 8.550 36.087 1.00 96.50 440 GLY A O 1
ATOM 3276 N N . THR A 1 441 ? -5.732 8.112 38.275 1.00 96.31 441 THR A N 1
ATOM 3277 C CA . THR A 1 441 ? -5.449 9.496 38.697 1.00 96.31 441 THR A CA 1
ATOM 3278 C C . THR A 1 441 ? -3.949 9.812 38.736 1.00 96.31 441 THR A C 1
ATOM 3280 O O . THR A 1 441 ? -3.529 10.776 39.377 1.00 96.31 441 THR A O 1
ATOM 3283 N N . ASP A 1 442 ? -3.108 8.973 38.124 1.00 95.12 442 ASP A N 1
ATOM 3284 C CA . ASP A 1 442 ? -1.693 9.292 37.942 1.00 95.12 442 ASP A CA 1
ATOM 3285 C C . ASP A 1 442 ? -1.542 10.475 36.970 1.00 95.12 442 ASP A C 1
ATOM 3287 O O . ASP A 1 442 ? -2.437 10.679 36.156 1.00 95.12 442 ASP A O 1
ATOM 3291 N N . PRO A 1 443 ? -0.437 11.245 36.985 1.00 93.94 443 PRO A N 1
ATOM 3292 C CA . PRO A 1 443 ? -0.316 12.472 36.182 1.00 93.94 443 PRO A CA 1
ATOM 3293 C C . PRO A 1 443 ? -0.560 12.297 34.675 1.00 93.94 443 PRO A C 1
ATOM 3295 O O . PRO A 1 443 ? -0.938 13.249 33.993 1.00 93.94 443 PRO A O 1
ATOM 3298 N N . ASN A 1 444 ? -0.360 11.083 34.155 1.00 91.00 444 ASN A N 1
ATOM 3299 C CA . ASN A 1 444 ? -0.548 10.776 32.742 1.00 91.00 444 ASN A CA 1
ATOM 3300 C C . ASN A 1 444 ? -1.971 10.307 32.409 1.00 91.00 444 ASN A C 1
ATOM 3302 O O . ASN A 1 444 ? -2.320 10.289 31.233 1.00 91.00 444 ASN A O 1
ATOM 3306 N N . HIS A 1 445 ? -2.806 9.999 33.408 1.00 95.88 445 HIS A N 1
ATOM 3307 C CA . HIS A 1 445 ? -4.153 9.448 33.243 1.00 95.88 445 HIS A CA 1
ATOM 3308 C C . HIS A 1 445 ? -4.136 8.091 32.523 1.00 95.88 445 HIS A C 1
ATOM 3310 O O . HIS A 1 445 ? -4.810 7.893 31.507 1.00 95.88 445 HIS A O 1
ATOM 3316 N N . ARG A 1 446 ? -3.300 7.162 33.000 1.00 97.12 446 ARG A N 1
ATOM 3317 C CA . ARG A 1 446 ? -3.107 5.873 32.328 1.00 97.12 446 ARG A CA 1
ATOM 3318 C C . ARG A 1 446 ? -4.324 4.973 32.474 1.00 97.12 446 ARG A C 1
ATOM 3320 O O . ARG A 1 446 ? -5.024 5.002 33.489 1.00 97.12 446 ARG A O 1
ATOM 3327 N N . LEU A 1 447 ? -4.550 4.150 31.459 1.00 97.75 447 LEU A N 1
ATOM 3328 C CA . LEU A 1 447 ? -5.602 3.137 31.452 1.00 97.75 447 LEU A CA 1
ATOM 3329 C C . LEU A 1 447 ? -5.205 1.938 32.314 1.00 97.75 447 LEU A C 1
ATOM 3331 O O . LEU A 1 447 ? -4.046 1.520 32.324 1.00 97.75 447 LEU A O 1
ATOM 3335 N N . ASN A 1 448 ? -6.175 1.361 33.017 1.00 98.25 448 ASN A N 1
ATOM 3336 C CA . ASN A 1 448 ? -5.951 0.212 33.883 1.00 98.25 448 ASN A CA 1
ATOM 3337 C C . ASN A 1 448 ? -7.035 -0.849 33.701 1.00 98.25 448 ASN A C 1
ATOM 3339 O O . ASN A 1 448 ? -8.191 -0.524 33.419 1.00 98.25 448 ASN A O 1
ATOM 3343 N N . VAL A 1 449 ? -6.645 -2.104 33.918 1.00 97.94 449 VAL A N 1
ATOM 3344 C CA . VAL A 1 449 ? -7.518 -3.280 33.936 1.00 97.94 449 VAL A CA 1
ATOM 3345 C C . VAL A 1 449 ? -7.230 -4.088 35.199 1.00 97.94 449 VAL A C 1
ATOM 3347 O O . VAL A 1 449 ? -6.070 -4.270 35.565 1.00 97.94 449 VAL A O 1
ATOM 3350 N N . LEU A 1 450 ? -8.273 -4.563 35.871 1.00 97.50 450 LEU A N 1
ATOM 3351 C CA . LEU A 1 450 ? -8.200 -5.404 37.063 1.00 97.50 450 LEU A CA 1
ATOM 3352 C C . LEU A 1 450 ? -9.183 -6.563 36.925 1.00 97.50 450 LEU A C 1
ATOM 3354 O O . LEU A 1 450 ? -10.297 -6.371 36.441 1.00 97.50 450 LEU A O 1
ATOM 3358 N N . GLU A 1 451 ? -8.780 -7.752 37.359 1.00 97.25 451 GLU A N 1
ATOM 3359 C CA . GLU A 1 451 ? -9.543 -8.982 37.145 1.00 97.25 451 GLU A CA 1
ATOM 3360 C C . GLU A 1 451 ? -10.111 -9.536 38.457 1.00 97.25 451 GLU A C 1
ATOM 3362 O O . GLU A 1 451 ? -9.528 -9.370 39.534 1.00 97.25 451 GLU A O 1
ATOM 3367 N N . SER A 1 452 ? -11.249 -10.221 38.357 1.00 97.75 452 SER A N 1
ATOM 3368 C CA . SER A 1 452 ? -11.860 -11.001 39.434 1.00 97.75 452 SER A CA 1
ATOM 3369 C C . SER A 1 452 ? -12.643 -12.184 38.865 1.00 97.75 452 SER A C 1
ATOM 3371 O O . SER A 1 452 ? -13.290 -12.056 37.831 1.00 97.75 452 SER A O 1
ATOM 3373 N N . THR A 1 453 ? -12.619 -13.328 39.545 1.00 95.88 453 THR A N 1
ATOM 3374 C CA . THR A 1 453 ? -13.402 -14.525 39.175 1.00 95.88 453 THR A CA 1
ATOM 3375 C C . THR A 1 453 ? -14.636 -14.734 40.056 1.00 95.88 453 THR A C 1
ATOM 3377 O O . THR A 1 453 ? -15.450 -15.609 39.787 1.00 95.88 453 THR A O 1
ATOM 3380 N N . ASP A 1 454 ? -14.791 -13.951 41.127 1.00 92.75 454 ASP A N 1
ATOM 3381 C CA . ASP A 1 454 ? -15.877 -14.082 42.111 1.00 92.75 454 ASP A CA 1
ATOM 3382 C C . ASP A 1 454 ? -16.650 -12.767 42.345 1.00 92.75 454 ASP A C 1
ATOM 3384 O O . ASP A 1 454 ? -17.689 -12.762 43.018 1.00 92.75 454 ASP A O 1
ATOM 3388 N N . GLY A 1 455 ? -16.157 -11.651 41.793 1.00 93.62 455 GLY A N 1
ATOM 3389 C CA . GLY A 1 455 ? -16.680 -10.301 41.998 1.00 93.62 455 GLY A CA 1
ATOM 3390 C C . GLY A 1 455 ? -16.434 -9.738 43.401 1.00 93.62 455 GLY A C 1
ATOM 3391 O O . GLY A 1 455 ? -17.053 -8.740 43.768 1.00 93.62 455 GLY A O 1
ATOM 3392 N N . VAL A 1 456 ? -15.567 -10.374 44.195 1.00 94.69 456 VAL A N 1
ATOM 3393 C CA . VAL A 1 456 ? -15.237 -9.999 45.580 1.00 94.69 456 VAL A CA 1
ATOM 3394 C C . VAL A 1 456 ? -13.736 -9.791 45.746 1.00 94.69 456 VAL A C 1
ATOM 3396 O O . VAL A 1 456 ? -13.299 -8.792 46.317 1.00 94.69 456 VAL A O 1
ATOM 3399 N N . THR A 1 457 ? -12.946 -10.714 45.214 1.00 96.00 457 THR A N 1
ATOM 3400 C CA . THR A 1 457 ? -11.492 -10.706 45.249 1.00 96.00 457 THR A CA 1
ATOM 3401 C C . THR A 1 457 ? -10.973 -10.200 43.912 1.00 96.00 457 THR A C 1
ATOM 3403 O O . THR A 1 457 ? -11.150 -10.849 42.882 1.00 96.00 457 THR A O 1
ATOM 3406 N N . PHE A 1 458 ? -10.321 -9.039 43.928 1.00 96.56 458 PHE A N 1
ATOM 3407 C CA . PHE A 1 458 ? -9.732 -8.426 42.740 1.00 96.56 458 PHE A CA 1
ATOM 3408 C C . PHE A 1 458 ? -8.206 -8.448 42.826 1.00 96.56 458 PHE A C 1
ATOM 3410 O O . PHE A 1 458 ? -7.633 -8.076 43.853 1.00 96.56 458 PHE A O 1
ATOM 3417 N N . ALA A 1 459 ? -7.543 -8.871 41.752 1.00 92.25 459 ALA A N 1
ATOM 3418 C CA . ALA A 1 459 ? -6.088 -8.978 41.693 1.00 92.25 459 ALA A CA 1
ATOM 3419 C C . ALA A 1 459 ? -5.557 -8.766 40.268 1.00 92.25 459 ALA A C 1
ATOM 3421 O O . ALA A 1 459 ? -6.310 -8.760 39.299 1.00 92.25 459 ALA A O 1
ATOM 3422 N N . GLY A 1 460 ? -4.236 -8.592 40.147 1.00 89.62 460 GLY A N 1
ATOM 3423 C CA . GLY A 1 460 ? -3.568 -8.569 38.844 1.00 89.62 460 GLY A CA 1
ATOM 3424 C C . GLY A 1 460 ? -3.768 -7.281 38.043 1.00 89.62 460 GLY A C 1
ATOM 3425 O O . GLY A 1 460 ? -3.987 -7.357 36.841 1.00 89.62 460 GLY A O 1
ATOM 3426 N N . THR A 1 461 ? -3.687 -6.104 38.681 1.00 95.19 461 THR A N 1
ATOM 3427 C CA . THR A 1 461 ? -3.769 -4.823 37.959 1.00 95.19 461 THR A CA 1
ATOM 3428 C C . THR A 1 461 ? -2.757 -4.765 36.817 1.00 95.19 461 THR A C 1
ATOM 3430 O O . THR A 1 461 ? -1.550 -4.852 37.049 1.00 95.19 461 THR A O 1
ATOM 3433 N N . VAL A 1 462 ? -3.246 -4.510 35.609 1.00 96.88 462 VAL A N 1
ATOM 3434 C CA . VAL A 1 462 ? -2.433 -4.144 34.453 1.00 96.88 462 VAL A CA 1
ATOM 3435 C C . VAL A 1 462 ? -2.627 -2.658 34.177 1.00 96.88 462 VAL A C 1
ATOM 3437 O O . VAL A 1 462 ? -3.744 -2.215 33.924 1.00 96.88 462 VAL A O 1
ATOM 3440 N N . THR A 1 463 ? -1.538 -1.891 34.213 1.00 96.38 463 THR A N 1
ATOM 3441 C CA . THR A 1 463 ? -1.518 -0.475 33.820 1.00 96.38 463 THR A CA 1
ATOM 3442 C C . THR A 1 463 ? -0.899 -0.350 32.437 1.00 96.38 463 THR A C 1
ATOM 3444 O O . THR A 1 463 ? 0.256 -0.728 32.237 1.00 96.38 463 THR A O 1
ATOM 3447 N N . LEU A 1 464 ? -1.655 0.196 31.492 1.00 94.19 464 LEU A N 1
ATOM 3448 C CA . LEU A 1 464 ? -1.218 0.390 30.113 1.00 94.19 464 LEU A CA 1
ATOM 3449 C C . LEU A 1 464 ? -0.388 1.676 29.982 1.00 94.19 464 LEU A C 1
ATOM 3451 O O . LEU A 1 464 ? -0.473 2.583 30.814 1.00 94.19 464 LEU A O 1
ATOM 3455 N N . GLY A 1 465 ? 0.433 1.757 28.933 1.00 90.62 465 GLY A N 1
ATOM 3456 C CA . GLY A 1 465 ? 1.159 2.987 28.587 1.00 90.62 465 GLY A CA 1
ATOM 3457 C C . GLY A 1 465 ? 0.250 4.079 28.013 1.00 90.62 465 GLY A C 1
ATOM 3458 O O . GLY A 1 465 ? 0.592 5.258 28.078 1.00 90.62 465 GLY A O 1
ATOM 3459 N N . ASP A 1 466 ? -0.910 3.686 27.485 1.00 93.00 466 ASP A N 1
ATOM 3460 C CA . ASP A 1 466 ? -1.897 4.572 26.880 1.00 93.00 466 ASP A CA 1
ATOM 3461 C C . ASP A 1 466 ? -2.703 5.373 27.903 1.00 93.00 466 ASP A C 1
ATOM 3463 O O . ASP A 1 466 ? -2.906 4.967 29.053 1.00 93.00 466 ASP A O 1
ATOM 3467 N N . THR A 1 467 ? -3.182 6.530 27.453 1.00 95.50 467 THR A N 1
ATOM 3468 C CA . THR A 1 467 ? -3.823 7.538 28.294 1.00 95.50 467 THR A CA 1
ATOM 3469 C C . THR A 1 467 ? -5.192 7.933 27.748 1.00 95.50 467 THR A C 1
ATOM 3471 O O . THR A 1 467 ? -5.430 7.927 26.537 1.00 95.50 467 THR A O 1
ATOM 3474 N N . SER A 1 468 ? -6.103 8.282 28.656 1.00 97.12 468 SER A N 1
ATOM 3475 C CA . SER A 1 468 ? -7.452 8.765 28.340 1.00 97.12 468 SER A CA 1
ATOM 3476 C C . SER A 1 468 ? -7.951 9.685 29.447 1.00 97.12 468 SER A C 1
ATOM 3478 O O . SER A 1 468 ? -7.501 9.573 30.580 1.00 97.12 468 SER A O 1
ATOM 3480 N N . ASP A 1 469 ? -8.899 10.568 29.148 1.00 95.94 469 ASP A N 1
ATOM 3481 C CA . ASP A 1 469 ? -9.662 11.282 30.180 1.00 95.94 469 ASP A CA 1
ATOM 3482 C C . ASP A 1 469 ? -10.918 10.495 30.629 1.00 95.94 469 ASP A C 1
ATOM 3484 O O . ASP A 1 469 ? -11.598 10.880 31.583 1.00 95.94 469 ASP A O 1
ATOM 3488 N N . PHE A 1 470 ? -11.177 9.333 30.013 1.00 97.25 470 PHE A N 1
ATOM 3489 C CA . PHE A 1 470 ? -12.350 8.483 30.243 1.00 97.25 470 PHE A CA 1
ATOM 3490 C C . PHE A 1 470 ? -11.968 7.006 30.456 1.00 97.25 470 PHE A C 1
ATOM 3492 O O . PHE A 1 470 ? -10.825 6.609 30.220 1.00 97.25 470 PHE A O 1
ATOM 3499 N N . HIS A 1 471 ? -12.908 6.162 30.902 1.00 96.62 471 HIS A N 1
ATOM 3500 C CA . HIS A 1 471 ? -12.661 4.716 30.953 1.00 96.62 471 HIS A CA 1
ATOM 3501 C C . HIS A 1 471 ? -12.514 4.108 29.548 1.00 96.62 471 HIS A C 1
ATOM 3503 O O . HIS A 1 471 ? -13.109 4.600 28.585 1.00 96.62 471 HIS A O 1
ATOM 3509 N N . PRO A 1 472 ? -11.777 2.993 29.412 1.00 97.69 472 PRO A N 1
ATOM 3510 C CA . PRO A 1 472 ? -11.812 2.191 28.198 1.00 97.69 472 PRO A CA 1
ATOM 3511 C C . PRO A 1 472 ? -13.013 1.224 28.217 1.00 97.69 472 PRO A C 1
ATOM 3513 O O . PRO A 1 472 ? -13.650 1.016 29.252 1.00 97.69 472 PRO A O 1
ATOM 3516 N N . ALA A 1 473 ? -13.305 0.609 27.074 1.00 97.94 473 ALA A N 1
ATOM 3517 C CA . ALA A 1 473 ? -14.249 -0.500 26.928 1.00 97.94 473 ALA A CA 1
ATOM 3518 C C . ALA A 1 473 ? -13.509 -1.773 26.504 1.00 97.94 473 ALA A C 1
ATOM 3520 O O . ALA A 1 473 ? -12.477 -1.687 25.841 1.00 97.94 473 ALA A O 1
ATOM 3521 N N . LEU A 1 474 ? -14.036 -2.944 26.874 1.00 97.31 474 LEU A N 1
ATOM 3522 C CA . LEU A 1 474 ? -13.420 -4.246 26.613 1.00 97.31 474 LEU A CA 1
ATOM 3523 C C . LEU A 1 474 ? -14.462 -5.253 26.122 1.00 97.31 474 LEU A C 1
ATOM 3525 O O . LEU A 1 474 ? -15.544 -5.345 26.694 1.00 97.31 474 LEU A O 1
ATOM 3529 N N . ALA A 1 475 ? -14.111 -6.047 25.114 1.00 95.94 475 ALA A N 1
ATOM 3530 C CA . ALA A 1 475 ? -14.888 -7.207 24.683 1.00 95.94 475 ALA A CA 1
ATOM 3531 C C . ALA A 1 475 ? -13.965 -8.335 24.193 1.00 95.94 475 ALA A C 1
ATOM 3533 O O . ALA A 1 475 ? -12.836 -8.077 23.765 1.00 95.94 475 ALA A O 1
ATOM 3534 N N . ARG A 1 476 ? -14.442 -9.587 24.215 1.00 94.12 476 ARG A N 1
ATOM 3535 C CA . ARG A 1 476 ? -13.770 -10.701 23.527 1.00 94.12 476 ARG A CA 1
ATOM 3536 C C . ARG A 1 476 ? -14.307 -10.839 22.109 1.00 94.12 476 ARG A C 1
ATOM 3538 O O . ARG A 1 476 ? -15.500 -11.027 21.917 1.00 94.12 476 ARG A O 1
ATOM 3545 N N . HIS A 1 477 ? -13.417 -10.821 21.122 1.00 92.69 477 HIS A N 1
ATOM 3546 C CA . HIS A 1 477 ? -13.734 -11.004 19.707 1.00 92.69 477 HIS A CA 1
ATOM 3547 C C . HIS A 1 477 ? -12.651 -11.841 19.016 1.00 92.69 477 HIS A C 1
ATOM 3549 O O . HIS A 1 477 ? -11.462 -11.696 19.301 1.00 92.69 477 HIS A O 1
ATOM 3555 N N . ALA A 1 478 ? -13.070 -12.761 18.139 1.00 85.38 478 ALA A N 1
ATOM 3556 C CA . ALA A 1 478 ? -12.182 -13.665 17.397 1.00 85.38 478 ALA A CA 1
ATOM 3557 C C . ALA A 1 478 ? -11.132 -14.387 18.280 1.00 85.38 478 ALA A C 1
ATOM 3559 O O . ALA A 1 478 ? -9.979 -14.560 17.894 1.00 85.38 478 ALA A O 1
ATOM 3560 N N . GLY A 1 479 ? -11.524 -14.787 19.496 1.00 82.31 479 GLY A N 1
ATOM 3561 C CA . GLY A 1 479 ? -10.667 -15.510 20.445 1.00 82.31 479 GLY A CA 1
ATOM 3562 C C . GLY A 1 479 ? -9.743 -14.640 21.309 1.00 82.31 479 GLY A C 1
ATOM 3563 O O . GLY A 1 479 ? -9.177 -15.158 22.270 1.00 82.31 479 GLY A O 1
ATOM 3564 N N . GLY A 1 480 ? -9.635 -13.333 21.047 1.00 90.44 480 GLY A N 1
ATOM 3565 C CA . GLY A 1 480 ? -8.812 -12.396 21.822 1.00 90.44 480 GLY A CA 1
ATOM 3566 C C . GLY A 1 480 ? -9.613 -11.259 22.453 1.00 90.44 480 GLY A C 1
ATOM 3567 O O . GLY A 1 480 ? -10.776 -11.038 22.127 1.00 90.44 480 GLY A O 1
ATOM 3568 N N . LEU A 1 481 ? -8.980 -10.514 23.351 1.00 93.56 481 LEU A N 1
ATOM 3569 C CA . LEU A 1 481 ? -9.513 -9.275 23.900 1.00 93.56 481 LEU A CA 1
ATOM 3570 C C . LEU A 1 481 ? -9.332 -8.117 22.911 1.00 93.56 481 LEU A C 1
ATOM 3572 O O . LEU A 1 481 ? -8.360 -8.058 22.149 1.00 93.56 481 LEU A O 1
ATOM 3576 N N . ARG A 1 482 ? -10.292 -7.195 22.945 1.00 94.25 482 ARG A N 1
ATOM 3577 C CA . ARG A 1 482 ? -10.305 -5.915 22.237 1.00 94.25 482 ARG A CA 1
ATOM 3578 C C . ARG A 1 482 ? -10.603 -4.830 23.253 1.00 94.25 482 ARG A C 1
ATOM 3580 O O . ARG A 1 482 ? -11.645 -4.889 23.901 1.00 94.25 482 ARG A O 1
ATOM 3587 N N . LEU A 1 483 ? -9.684 -3.883 23.406 1.00 96.44 483 LEU A N 1
ATOM 3588 C CA . LEU A 1 483 ? -9.810 -2.757 24.325 1.00 96.44 483 LEU A CA 1
ATOM 3589 C C . LEU A 1 483 ? -9.834 -1.463 23.520 1.00 96.44 483 LEU A C 1
ATOM 3591 O O . LEU A 1 483 ? -8.876 -1.190 22.806 1.00 96.44 483 LEU A O 1
ATOM 3595 N N . THR A 1 484 ? -10.890 -0.661 23.638 1.00 97.06 484 THR A N 1
ATOM 3596 C CA . THR A 1 484 ? -11.002 0.628 22.935 1.00 97.06 484 THR A CA 1
ATOM 3597 C C . THR A 1 484 ? -11.130 1.797 23.888 1.00 97.06 484 THR A C 1
ATOM 3599 O O . THR A 1 484 ? -11.745 1.671 24.946 1.00 97.06 484 THR A O 1
ATOM 3602 N N . TRP A 1 485 ? -10.600 2.953 23.499 1.00 97.94 485 TRP A N 1
ATOM 3603 C CA . TRP A 1 485 ? -10.673 4.169 24.303 1.00 97.94 485 TRP A CA 1
ATOM 3604 C C . TRP A 1 485 ? -10.570 5.433 23.453 1.00 97.94 485 TRP A C 1
ATOM 3606 O O . TRP A 1 485 ? -10.164 5.401 22.291 1.00 97.94 485 TRP A O 1
ATOM 3616 N N . THR A 1 486 ? -10.896 6.556 24.081 1.00 97.81 486 THR A N 1
ATOM 3617 C CA . THR A 1 486 ? -10.728 7.903 23.529 1.00 97.81 486 THR A CA 1
ATOM 3618 C C . THR A 1 486 ? -9.385 8.465 23.986 1.00 97.81 486 THR A C 1
ATOM 3620 O O . THR A 1 486 ? -9.138 8.560 25.190 1.00 97.81 486 THR A O 1
ATOM 3623 N N . GLY A 1 487 ? -8.496 8.792 23.052 1.00 95.75 487 GLY A N 1
ATOM 3624 C CA . GLY A 1 487 ? -7.152 9.294 23.339 1.00 95.75 487 GLY A CA 1
ATOM 3625 C C . GLY A 1 487 ? -7.144 10.711 23.920 1.00 95.75 487 GLY A C 1
ATOM 3626 O O . GLY A 1 487 ? -8.112 11.455 23.794 1.00 95.75 487 GLY A O 1
ATOM 3627 N N . ARG A 1 488 ? -6.024 11.092 24.551 1.00 94.12 488 ARG A N 1
ATOM 3628 C CA . ARG A 1 488 ? -5.760 12.470 25.028 1.00 94.12 488 ARG A CA 1
ATOM 3629 C C . ARG A 1 488 ? -4.995 13.331 24.021 1.00 94.12 488 ARG A C 1
ATOM 3631 O O . ARG A 1 488 ? -4.459 14.379 24.373 1.00 94.12 488 ARG A O 1
ATOM 3638 N N . ASP A 1 489 ? -4.860 12.860 22.788 1.00 88.50 489 ASP A N 1
ATOM 3639 C CA . ASP A 1 489 ? -4.285 13.658 21.714 1.00 88.50 489 ASP A CA 1
ATOM 3640 C C . ASP A 1 489 ? -5.214 14.839 21.359 1.00 88.50 489 ASP A C 1
ATOM 3642 O O . ASP A 1 489 ? -6.390 14.856 21.724 1.00 88.50 489 ASP A O 1
ATOM 3646 N N . ASN A 1 490 ? -4.697 15.833 20.629 1.00 84.12 490 ASN A N 1
ATOM 3647 C CA . ASN A 1 490 ? -5.445 17.057 20.304 1.00 84.12 490 ASN A CA 1
ATOM 3648 C C . ASN A 1 490 ? -6.774 16.802 19.565 1.00 84.12 490 ASN A C 1
ATOM 3650 O O . ASN A 1 490 ? -7.643 17.672 19.579 1.00 84.12 490 ASN A O 1
ATOM 3654 N N . GLY A 1 491 ? -6.930 15.647 18.908 1.00 82.31 491 GLY A N 1
ATOM 3655 C CA . GLY A 1 491 ? -8.149 15.267 18.203 1.00 82.31 491 GLY A CA 1
ATOM 3656 C C . GLY A 1 491 ? -9.095 14.375 19.004 1.00 82.31 491 GLY A C 1
ATOM 3657 O O . GLY A 1 491 ? -10.197 14.131 18.524 1.00 82.31 491 GLY A O 1
ATOM 3658 N N . GLN A 1 492 ? -8.718 13.908 20.201 1.00 92.62 492 GLN A N 1
ATOM 3659 C CA . GLN A 1 492 ? -9.484 12.928 20.988 1.00 92.62 492 GLN A CA 1
ATOM 3660 C C . GLN A 1 492 ? -9.874 11.696 20.153 1.00 92.62 492 GLN A C 1
ATOM 3662 O O . GLN A 1 492 ? -11.039 11.283 20.115 1.00 92.62 492 GLN A O 1
ATOM 3667 N N . HIS A 1 493 ? -8.906 11.150 19.417 1.00 93.25 493 HIS A N 1
ATOM 3668 C CA . HIS A 1 493 ? -9.158 10.062 18.477 1.00 93.25 493 HIS A CA 1
ATOM 3669 C C . HIS A 1 493 ? -9.520 8.764 19.205 1.00 93.25 493 HIS A C 1
ATOM 3671 O O . HIS A 1 493 ? -9.050 8.492 20.314 1.00 93.25 493 HIS A O 1
ATOM 3677 N N . LEU A 1 494 ? -10.343 7.935 18.569 1.00 94.81 494 LEU A N 1
ATOM 3678 C CA . LEU A 1 494 ? -10.618 6.575 19.015 1.00 94.81 494 LEU A CA 1
ATOM 3679 C C . LEU A 1 494 ? -9.400 5.685 18.761 1.00 94.81 494 LEU A C 1
ATOM 3681 O O . LEU A 1 494 ? -8.728 5.787 17.736 1.00 94.81 494 LEU A O 1
ATOM 3685 N N . ASN A 1 495 ? -9.129 4.786 19.699 1.00 93.88 495 ASN A N 1
ATOM 3686 C CA . ASN A 1 495 ? -8.020 3.843 19.625 1.00 93.88 495 ASN A CA 1
ATOM 3687 C C . ASN A 1 495 ? -8.485 2.437 20.003 1.00 93.88 495 ASN A C 1
ATOM 3689 O O . ASN A 1 495 ? -9.463 2.286 20.740 1.00 93.88 495 ASN A O 1
ATOM 3693 N N . GLN A 1 496 ? -7.745 1.423 19.556 1.00 93.56 496 GLN A N 1
ATOM 3694 C CA . GLN A 1 496 ? -7.955 0.024 19.918 1.00 93.56 496 GLN A CA 1
ATOM 3695 C C . GLN A 1 496 ? -6.630 -0.674 20.219 1.00 93.56 496 GLN A C 1
ATOM 3697 O O . GLN A 1 496 ? -5.657 -0.485 19.501 1.00 93.56 496 GLN A O 1
ATOM 3702 N N . LEU A 1 497 ? -6.629 -1.550 21.222 1.00 92.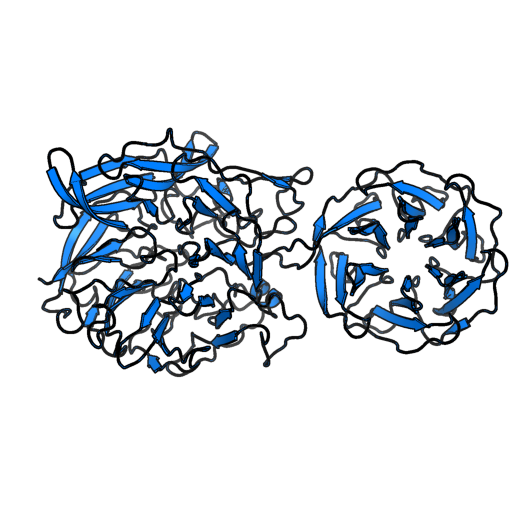25 497 LEU A N 1
ATOM 3703 C CA . LEU A 1 497 ? -5.627 -2.584 21.451 1.00 92.25 497 LEU A CA 1
ATOM 3704 C C . LEU A 1 497 ? -6.255 -3.967 21.273 1.00 92.25 497 LEU A C 1
ATOM 3706 O O . LEU A 1 497 ? -7.395 -4.202 21.681 1.00 92.25 497 LEU A O 1
ATOM 3710 N N . ALA A 1 498 ? -5.484 -4.901 20.723 1.00 89.19 498 ALA A N 1
ATOM 3711 C CA . ALA A 1 498 ? -5.849 -6.311 20.632 1.00 89.19 498 ALA A CA 1
ATOM 3712 C C . ALA A 1 498 ? -4.798 -7.202 21.313 1.00 89.19 498 ALA A C 1
ATOM 3714 O O . ALA A 1 498 ? -3.600 -6.908 21.277 1.00 89.19 498 ALA A O 1
ATOM 3715 N N . GLY A 1 499 ? -5.235 -8.301 21.933 1.00 88.88 499 GLY A N 1
ATOM 3716 C CA . GLY A 1 499 ? -4.332 -9.227 22.623 1.00 88.88 499 GLY A CA 1
ATOM 3717 C C . GLY A 1 499 ? -5.025 -10.442 23.230 1.00 88.88 499 GLY A C 1
ATOM 3718 O O . GLY A 1 499 ? -6.246 -10.552 23.195 1.00 88.88 499 GLY A O 1
ATOM 3719 N N . ALA A 1 500 ? -4.253 -11.374 23.789 1.00 89.56 500 ALA A N 1
ATOM 3720 C CA . ALA A 1 500 ? -4.798 -12.603 24.383 1.00 89.56 500 ALA A CA 1
ATOM 3721 C C . ALA A 1 500 ? -5.317 -12.409 25.823 1.00 89.56 500 ALA A C 1
ATOM 3723 O O . ALA A 1 500 ? -6.222 -13.121 26.259 1.00 89.56 500 ALA A O 1
ATOM 3724 N N . SER A 1 501 ? -4.748 -11.449 26.551 1.00 92.12 501 SER A N 1
ATOM 3725 C CA . SER A 1 501 ? -5.077 -11.090 27.935 1.00 92.12 501 SER A CA 1
ATOM 3726 C C . SER A 1 501 ? -4.736 -9.614 28.177 1.00 92.12 501 SER A C 1
ATOM 3728 O O . SER A 1 501 ? -4.029 -9.032 27.348 1.00 92.12 501 SER A O 1
ATOM 3730 N N . PRO A 1 502 ? -5.166 -8.989 29.291 1.00 92.25 502 PRO A N 1
ATOM 3731 C CA . PRO A 1 502 ? -4.817 -7.597 29.578 1.00 92.25 502 PRO A CA 1
ATOM 3732 C C . PRO A 1 502 ? -3.304 -7.355 29.624 1.00 92.25 502 PRO A C 1
ATOM 3734 O O . PRO A 1 502 ? -2.828 -6.349 29.109 1.00 92.25 502 PRO A O 1
ATOM 3737 N N . ALA A 1 503 ? -2.535 -8.310 30.157 1.00 90.50 503 ALA A N 1
ATOM 3738 C CA . ALA A 1 503 ? -1.072 -8.242 30.212 1.00 90.50 503 ALA A CA 1
ATOM 3739 C C . ALA A 1 503 ? -0.383 -8.477 28.852 1.00 90.50 503 ALA A C 1
ATOM 3741 O O . ALA A 1 503 ? 0.815 -8.236 28.725 1.00 90.50 503 ALA A O 1
ATOM 3742 N N . ALA A 1 504 ? -1.121 -8.960 27.850 1.00 88.50 504 ALA A N 1
ATOM 3743 C CA . ALA A 1 504 ? -0.632 -9.275 26.511 1.00 88.50 504 ALA A CA 1
ATOM 3744 C C . ALA A 1 504 ? -1.406 -8.510 25.420 1.00 88.50 504 ALA A C 1
ATOM 3746 O O . ALA A 1 504 ? -1.592 -9.024 24.314 1.00 88.50 504 ALA A O 1
ATOM 3747 N N . LEU A 1 505 ? -1.886 -7.301 25.735 1.00 87.06 505 LEU A N 1
ATOM 3748 C CA . LEU A 1 505 ? -2.373 -6.339 24.745 1.00 87.06 505 LEU A CA 1
ATOM 3749 C C . LEU A 1 505 ? -1.172 -5.774 23.980 1.00 87.06 505 LEU A C 1
ATOM 3751 O O . LEU A 1 505 ? -0.244 -5.243 24.585 1.00 87.06 505 LEU A O 1
ATOM 3755 N N . GLY A 1 506 ? -1.172 -5.951 22.660 1.00 74.81 506 GLY A N 1
ATOM 3756 C CA . GLY A 1 506 ? -0.026 -5.638 21.810 1.00 74.81 506 GLY A CA 1
ATOM 3757 C C . GLY A 1 506 ? -0.279 -4.435 20.914 1.00 74.81 506 GLY A C 1
ATOM 3758 O O . GLY A 1 506 ? 0.127 -3.319 21.217 1.00 74.81 506 GLY A O 1
ATOM 3759 N N . SER A 1 507 ? -0.895 -4.681 19.761 1.00 71.88 507 SER A N 1
ATOM 3760 C CA . SER A 1 507 ? -0.947 -3.705 18.676 1.00 71.88 507 SER A CA 1
ATOM 3761 C C . SER A 1 507 ? -2.014 -2.642 18.883 1.00 71.88 507 SER A C 1
ATOM 3763 O O . SER A 1 507 ? -3.181 -2.981 19.087 1.00 71.88 507 SER A O 1
ATOM 3765 N N . LYS A 1 508 ? -1.601 -1.375 18.777 1.00 84.12 508 LYS A N 1
ATOM 3766 C CA . LYS A 1 508 ? -2.481 -0.211 18.827 1.00 84.12 508 LYS A CA 1
ATOM 3767 C C . LYS A 1 508 ? -2.878 0.236 17.425 1.00 84.12 508 LYS A C 1
ATOM 3769 O O . LYS A 1 508 ? -2.003 0.514 16.611 1.00 84.12 508 LYS A O 1
ATOM 3774 N N . ASP A 1 509 ? -4.176 0.390 17.206 1.00 87.12 509 ASP A N 1
ATOM 3775 C CA . ASP A 1 509 ? -4.736 1.129 16.077 1.00 87.12 509 ASP A CA 1
ATOM 3776 C C . ASP A 1 509 ? -5.269 2.482 16.573 1.00 87.12 509 ASP A C 1
ATOM 3778 O O . ASP A 1 509 ? -5.890 2.553 17.638 1.00 87.12 509 ASP A O 1
ATOM 3782 N N . THR A 1 510 ? -5.039 3.551 15.807 1.00 84.38 510 THR A N 1
ATOM 3783 C CA . THR A 1 510 ? -5.673 4.866 16.007 1.00 84.38 510 THR A CA 1
ATOM 3784 C C . THR A 1 510 ? -6.542 5.167 14.796 1.00 84.38 510 THR A C 1
ATOM 3786 O O . THR A 1 510 ? -6.068 5.139 13.661 1.00 84.38 510 THR A O 1
ATOM 3789 N N . TYR A 1 511 ? -7.816 5.454 15.040 1.00 84.56 511 TYR A N 1
ATOM 3790 C CA . TYR A 1 511 ? -8.795 5.739 13.999 1.00 84.56 511 TYR A CA 1
ATOM 3791 C C . TYR A 1 511 ? -8.937 7.249 13.784 1.00 84.56 511 TYR A C 1
ATOM 3793 O O . TYR A 1 511 ? -8.691 8.037 14.692 1.00 84.56 511 TYR A O 1
ATOM 3801 N N . GLY A 1 512 ? -9.370 7.659 12.589 1.00 78.19 512 GLY A N 1
ATOM 3802 C CA . GLY A 1 512 ? -9.636 9.073 12.285 1.00 78.19 512 GLY A CA 1
ATOM 3803 C C . GLY A 1 512 ? -10.879 9.641 12.986 1.00 78.19 512 GLY A C 1
ATOM 3804 O O . GLY A 1 512 ? -11.068 10.853 13.020 1.00 78.19 512 GLY A O 1
ATOM 3805 N N . ASP A 1 513 ? -11.730 8.783 13.550 1.00 88.00 513 ASP A N 1
ATOM 3806 C CA . ASP A 1 513 ? -12.917 9.187 14.297 1.00 88.00 513 ASP A CA 1
ATOM 3807 C C . ASP A 1 513 ? -12.576 9.670 15.711 1.00 88.00 513 ASP A C 1
ATOM 3809 O O . ASP A 1 513 ? -11.806 9.039 16.435 1.00 88.00 513 ASP A O 1
ATOM 3813 N N . SER A 1 514 ? -13.226 10.755 16.130 1.00 92.12 514 SER A N 1
ATOM 3814 C CA . SER A 1 514 ? -13.052 11.364 17.449 1.00 92.12 514 SER A CA 1
ATOM 3815 C C . SER A 1 514 ? -14.278 11.173 18.334 1.00 92.12 514 SER A C 1
ATOM 3817 O O . SER A 1 514 ? -15.423 11.227 17.867 1.00 92.12 514 SER A O 1
ATOM 3819 N N . ALA A 1 515 ? -14.046 11.040 19.637 1.00 96.62 515 ALA A N 1
ATOM 3820 C CA . ALA A 1 515 ? -15.097 10.930 20.642 1.00 96.62 515 ALA A CA 1
ATOM 3821 C C . ALA A 1 515 ? -14.901 11.957 21.763 1.00 96.62 515 ALA A C 1
ATOM 3823 O O . ALA A 1 515 ? -13.774 12.305 22.092 1.00 96.62 515 ALA A O 1
ATOM 3824 N N . ARG A 1 516 ? -15.997 12.447 22.363 1.00 95.50 516 ARG A N 1
ATOM 3825 C CA . ARG A 1 516 ? -15.930 13.368 23.525 1.00 95.50 516 ARG A CA 1
ATOM 3826 C C . ARG A 1 516 ? -16.140 12.690 24.886 1.00 95.50 516 ARG A C 1
ATOM 3828 O O . ARG A 1 516 ? -16.234 13.370 25.901 1.00 95.50 516 ARG A O 1
ATOM 3835 N N . ALA A 1 517 ? -16.294 11.370 24.887 1.00 96.69 517 ALA A N 1
ATOM 3836 C CA . ALA A 1 517 ? -16.522 10.533 26.061 1.00 96.69 517 ALA A CA 1
ATOM 3837 C C . ALA A 1 517 ? -15.949 9.129 25.806 1.00 96.69 517 ALA A C 1
ATOM 3839 O O . ALA A 1 517 ? -15.428 8.868 24.718 1.00 96.69 517 ALA A O 1
ATOM 3840 N N . ALA A 1 518 ? -16.050 8.221 26.781 1.00 97.62 518 ALA A N 1
ATOM 3841 C CA . ALA A 1 518 ? -15.674 6.823 26.578 1.00 97.62 518 ALA A CA 1
ATOM 3842 C C . ALA A 1 518 ? -16.509 6.159 25.461 1.00 97.62 518 ALA A C 1
ATOM 3844 O O . ALA A 1 518 ? -17.708 6.437 25.351 1.00 97.62 518 ALA A O 1
ATOM 3845 N N . PRO A 1 519 ? -15.910 5.276 24.643 1.00 98.12 519 PRO A N 1
ATOM 3846 C CA . PRO A 1 519 ? -16.655 4.444 23.708 1.00 98.12 519 PRO A CA 1
ATOM 3847 C C . PRO A 1 519 ? -17.273 3.219 24.402 1.00 98.12 519 PRO A C 1
ATOM 3849 O O . PRO A 1 519 ? -16.901 2.870 25.522 1.00 98.12 519 PRO A O 1
ATOM 3852 N N . ALA A 1 520 ? -18.164 2.523 23.697 1.00 98.00 520 ALA A N 1
ATOM 3853 C CA . ALA A 1 520 ? -18.738 1.241 24.101 1.00 98.00 520 ALA A CA 1
ATOM 3854 C C . ALA A 1 520 ? -18.512 0.164 23.028 1.00 98.00 520 ALA A C 1
ATOM 3856 O O . ALA A 1 520 ? -18.584 0.454 21.832 1.00 98.00 520 ALA A O 1
ATOM 3857 N N . LEU A 1 521 ? -18.277 -1.078 23.464 1.00 97.00 521 LEU A N 1
ATOM 3858 C CA . LEU A 1 521 ? -18.034 -2.241 22.606 1.00 97.00 521 LEU A CA 1
ATOM 3859 C C . LEU A 1 521 ? -19.067 -3.337 22.844 1.00 97.00 521 LEU A C 1
ATOM 3861 O O . LEU A 1 521 ? -19.412 -3.624 23.987 1.00 97.00 521 LEU A O 1
ATOM 3865 N N . ALA A 1 522 ? -19.478 -4.013 21.774 1.00 96.50 522 ALA A N 1
ATOM 3866 C CA . ALA A 1 522 ? -20.248 -5.249 21.858 1.00 96.50 522 ALA A CA 1
ATOM 3867 C C . ALA A 1 522 ? -19.929 -6.175 20.686 1.00 96.50 522 ALA A C 1
ATOM 3869 O O . ALA A 1 522 ? -19.518 -5.724 19.618 1.00 96.50 522 ALA A O 1
ATOM 3870 N N . VAL A 1 523 ? -20.151 -7.472 20.873 1.00 95.50 523 VAL A N 1
ATOM 3871 C CA . VAL A 1 523 ? -20.007 -8.474 19.814 1.00 95.50 523 VAL A CA 1
ATOM 3872 C C . VAL A 1 523 ? -21.370 -9.080 19.530 1.00 95.50 523 VAL A C 1
ATOM 3874 O O . VAL A 1 523 ? -21.977 -9.644 20.432 1.00 95.50 523 VAL A O 1
ATOM 3877 N N . LEU A 1 524 ? -21.833 -8.978 18.282 1.00 94.31 524 LEU A N 1
ATOM 3878 C CA . LEU A 1 524 ? -23.044 -9.646 17.802 1.00 94.31 524 LEU A CA 1
ATOM 3879 C C . LEU A 1 524 ? -22.650 -10.605 16.674 1.00 94.31 524 LEU A C 1
ATOM 3881 O O . LEU A 1 524 ? -22.112 -10.198 15.641 1.00 94.31 524 LEU A O 1
ATOM 3885 N N . GLY A 1 525 ? -22.886 -11.900 16.889 1.00 91.62 525 GLY A N 1
ATOM 3886 C CA . GLY A 1 525 ? -22.412 -12.947 15.986 1.00 91.62 525 GLY A CA 1
ATOM 3887 C C . GLY A 1 525 ? -20.885 -12.937 15.873 1.00 91.62 525 GLY A C 1
ATOM 3888 O O . GLY A 1 525 ? -20.180 -13.156 16.854 1.00 91.62 525 GLY A O 1
ATOM 3889 N N . THR A 1 526 ? -20.365 -12.688 14.671 1.00 90.31 526 THR A N 1
ATOM 3890 C CA . THR A 1 526 ? -18.917 -12.616 14.399 1.00 90.31 526 THR A CA 1
ATOM 3891 C C . THR A 1 526 ? -18.387 -11.187 14.300 1.00 90.31 526 THR A C 1
ATOM 3893 O O . THR A 1 526 ? -17.201 -10.999 14.032 1.00 90.31 526 THR A O 1
ATOM 3896 N N . GLN A 1 527 ? -19.241 -10.176 14.458 1.00 92.12 527 GLN A N 1
ATOM 3897 C CA . GLN A 1 527 ? -18.881 -8.776 14.252 1.00 92.12 527 GLN A CA 1
ATOM 3898 C C . GLN A 1 527 ? -18.658 -8.066 15.587 1.00 92.12 527 GLN A C 1
ATOM 3900 O O . GLN A 1 527 ? -19.418 -8.251 16.537 1.00 92.12 527 GLN A O 1
ATOM 3905 N N . LEU A 1 528 ? -17.616 -7.238 15.634 1.00 94.31 528 LEU A N 1
ATOM 3906 C CA . LEU A 1 528 ? -17.342 -6.322 16.733 1.00 94.31 528 LEU A CA 1
ATOM 3907 C C . LEU A 1 528 ? -17.928 -4.954 16.389 1.00 94.31 528 LEU A C 1
ATOM 3909 O O . LEU A 1 528 ? -17.640 -4.403 15.329 1.00 94.31 528 LEU A O 1
ATOM 3913 N N . PHE A 1 529 ? -18.732 -4.407 17.288 1.00 95.56 529 PHE A N 1
ATOM 3914 C CA . PHE A 1 529 ? -19.385 -3.117 17.127 1.00 95.56 529 PHE A CA 1
ATOM 3915 C C . PHE A 1 529 ? -18.838 -2.109 18.122 1.00 95.56 529 PHE A C 1
ATOM 3917 O O . PHE A 1 529 ? -18.558 -2.442 19.275 1.00 95.56 529 PHE A O 1
ATOM 3924 N N . LEU A 1 530 ? -18.736 -0.868 17.659 1.00 96.19 530 LEU A N 1
ATOM 3925 C CA . LEU A 1 530 ? -18.266 0.280 18.418 1.00 96.19 530 LEU A CA 1
ATOM 3926 C C . LEU A 1 530 ? -19.332 1.372 18.388 1.00 96.19 530 LEU A C 1
ATOM 3928 O O . LEU A 1 530 ? -19.816 1.734 17.316 1.00 96.19 530 LEU A O 1
ATOM 3932 N N . SER A 1 531 ? -19.670 1.927 19.550 1.00 97.19 531 SER A N 1
ATOM 3933 C CA . SER A 1 531 ? -20.514 3.118 19.657 1.00 97.19 531 SER A CA 1
ATOM 3934 C C . SER A 1 531 ? -19.819 4.211 20.456 1.00 97.19 531 SER A C 1
ATOM 3936 O O . SER A 1 531 ? -19.117 3.932 21.427 1.00 97.19 531 SER A O 1
ATOM 3938 N N . TRP A 1 532 ? -19.990 5.463 20.036 1.00 98.00 532 TRP A N 1
ATOM 3939 C CA . TRP A 1 532 ? -19.380 6.615 20.696 1.00 98.00 532 TRP A CA 1
ATOM 3940 C C . TRP A 1 532 ? -20.178 7.893 20.462 1.00 98.00 532 TRP A C 1
ATOM 3942 O O . TRP A 1 532 ? -20.920 8.028 19.485 1.00 98.00 532 TRP A O 1
ATOM 3952 N N . THR A 1 533 ? -19.967 8.866 21.340 1.00 98.12 533 THR A N 1
ATOM 3953 C CA . THR A 1 533 ? -20.502 10.219 21.180 1.00 98.12 533 THR A CA 1
ATOM 3954 C C . THR A 1 533 ? -19.476 11.080 20.447 1.00 98.12 533 THR A C 1
ATOM 3956 O O . THR A 1 533 ? -18.377 11.309 20.962 1.00 98.12 533 THR A O 1
ATOM 3959 N N . GLY A 1 534 ? -19.818 11.538 19.242 1.00 96.31 534 GLY A N 1
ATOM 3960 C CA . GLY A 1 534 ? -18.912 12.256 18.343 1.00 96.31 534 GLY A CA 1
ATOM 3961 C C . GLY A 1 534 ? -18.582 13.668 18.819 1.00 96.31 534 GLY A C 1
ATOM 3962 O O . GLY A 1 534 ? -19.377 14.304 19.502 1.00 96.31 534 GLY A O 1
ATOM 3963 N N . THR A 1 535 ? -17.413 14.194 18.457 1.00 95.31 535 THR A N 1
ATOM 3964 C CA . THR A 1 535 ? -16.980 15.567 18.806 1.00 95.31 535 THR A CA 1
ATOM 3965 C C . THR A 1 535 ? -17.657 16.665 17.978 1.00 95.31 535 THR A C 1
ATOM 3967 O O . THR A 1 535 ? -17.372 17.845 18.175 1.00 95.31 535 THR A O 1
ATOM 3970 N N . ASP A 1 536 ? -18.572 16.303 17.077 1.00 92.94 536 ASP A N 1
ATOM 3971 C CA . ASP A 1 536 ? -19.357 17.257 16.305 1.00 92.94 536 ASP A CA 1
ATOM 3972 C C . ASP A 1 536 ? -20.216 18.159 17.214 1.00 92.94 536 ASP A C 1
ATOM 3974 O O . ASP A 1 536 ? -20.471 17.854 18.387 1.00 92.94 536 ASP A O 1
ATOM 3978 N N . SER A 1 537 ? -20.679 19.286 16.667 1.00 92.94 537 SER A N 1
ATOM 3979 C CA . SER A 1 537 ? -21.412 20.311 17.421 1.00 92.94 537 SER A CA 1
ATOM 3980 C C . SER A 1 537 ? -22.718 19.809 18.038 1.00 92.94 537 SER A C 1
ATOM 3982 O O . SER A 1 537 ? -23.167 20.370 19.038 1.00 92.94 537 SER A O 1
ATOM 3984 N N . GLY A 1 538 ? -23.316 18.765 17.462 1.00 93.81 538 GLY A N 1
ATOM 3985 C CA . GLY A 1 538 ? -24.563 18.175 17.924 1.00 93.81 538 GLY A CA 1
ATOM 3986 C C . GLY A 1 538 ? -24.385 17.106 18.992 1.00 93.81 538 GLY A C 1
ATOM 3987 O O . GLY A 1 538 ? -25.359 16.826 19.677 1.00 93.81 538 GLY A O 1
ATOM 3988 N N . ALA A 1 539 ? -23.179 16.561 19.195 1.00 95.94 539 ALA A N 1
ATOM 3989 C CA . ALA A 1 539 ? -22.963 15.387 20.051 1.00 95.94 539 ALA A CA 1
ATOM 3990 C C . ALA A 1 539 ? -23.572 14.099 19.512 1.00 95.94 539 ALA A C 1
ATOM 3992 O O . ALA A 1 539 ? -24.114 13.307 20.291 1.00 95.94 539 ALA A O 1
ATOM 3993 N N . HIS A 1 540 ? -23.552 13.910 18.196 1.00 97.12 540 HIS A N 1
ATOM 3994 C CA . HIS A 1 540 ? -24.288 12.800 17.619 1.00 97.12 540 HIS A CA 1
ATOM 3995 C C . HIS A 1 540 ? -23.725 11.462 18.094 1.00 97.12 540 HIS A C 1
ATOM 3997 O O . HIS A 1 540 ? -22.513 11.265 18.239 1.00 97.12 540 HIS A O 1
ATOM 4003 N N . LEU A 1 541 ? -24.640 10.538 18.354 1.00 96.25 541 LEU A N 1
ATOM 4004 C CA . LEU A 1 541 ? -24.327 9.162 18.671 1.00 96.25 541 LEU A CA 1
ATOM 4005 C C . LEU A 1 541 ? -23.935 8.436 17.385 1.00 96.25 541 LEU A C 1
ATOM 4007 O O . LEU A 1 541 ? -24.610 8.542 16.364 1.00 96.25 541 LEU A O 1
ATOM 4011 N N . ASN A 1 542 ? -22.842 7.690 17.432 1.00 96.19 542 ASN A N 1
ATOM 4012 C CA . ASN A 1 542 ? -22.326 6.940 16.297 1.00 96.19 542 ASN A CA 1
ATOM 4013 C C . ASN A 1 542 ? -22.364 5.445 16.604 1.00 96.19 542 ASN A C 1
ATOM 4015 O O . ASN A 1 542 ? -22.237 5.035 17.762 1.00 96.19 542 ASN A O 1
ATOM 4019 N N . LEU A 1 543 ? -22.511 4.639 15.560 1.00 95.06 543 LEU A N 1
ATOM 4020 C CA . LEU A 1 543 ? -22.384 3.188 15.604 1.00 95.06 543 LEU A CA 1
ATOM 4021 C C . LEU A 1 543 ? -21.603 2.727 14.379 1.00 95.06 543 LEU A C 1
ATOM 4023 O O . LEU A 1 543 ? -21.838 3.226 13.282 1.00 95.06 543 LEU A O 1
ATOM 4027 N N . ALA A 1 544 ? -20.686 1.785 14.552 1.00 93.38 544 ALA A N 1
ATOM 4028 C CA . ALA A 1 544 ? -19.903 1.241 13.452 1.00 93.38 544 ALA A CA 1
ATOM 4029 C C . ALA A 1 544 ? -19.475 -0.203 13.715 1.00 93.38 544 ALA A C 1
ATOM 4031 O O . ALA A 1 544 ? -19.539 -0.691 14.847 1.00 93.38 544 ALA A O 1
ATOM 4032 N N . VAL A 1 545 ? -18.996 -0.857 12.660 1.00 91.12 545 VAL A N 1
ATOM 4033 C CA . VAL A 1 545 ? -18.356 -2.171 12.718 1.00 91.12 545 VAL A CA 1
ATOM 4034 C C . VAL A 1 545 ? -16.843 -1.976 12.747 1.00 91.12 545 VAL A C 1
ATOM 4036 O O . VAL A 1 545 ? -16.287 -1.260 11.916 1.00 91.12 545 VAL A O 1
ATOM 4039 N N . LEU A 1 546 ? -16.160 -2.638 13.675 1.00 89.44 546 LEU A N 1
ATOM 4040 C CA . LEU A 1 546 ? -14.708 -2.777 13.643 1.00 89.44 546 LEU A CA 1
ATOM 4041 C C . LEU A 1 546 ? -14.348 -3.989 12.783 1.00 89.44 546 LEU A C 1
ATOM 4043 O O . LEU A 1 546 ? -14.779 -5.111 13.052 1.00 89.44 546 LEU A O 1
ATOM 4047 N N . THR A 1 547 ? -13.588 -3.747 11.719 1.00 84.25 547 THR A N 1
ATOM 4048 C CA . THR A 1 547 ? -13.201 -4.766 10.737 1.00 84.25 547 THR A CA 1
ATOM 4049 C C . THR A 1 547 ? -11.720 -5.083 10.838 1.00 84.25 547 THR A C 1
ATOM 4051 O O . THR A 1 547 ? -10.916 -4.192 11.100 1.00 84.25 547 THR A O 1
ATOM 4054 N N . ASP A 1 548 ? -11.352 -6.318 10.510 1.00 80.69 548 ASP A N 1
ATOM 4055 C CA . ASP A 1 548 ? -9.952 -6.738 10.376 1.00 80.69 548 ASP A CA 1
ATOM 4056 C C . ASP A 1 548 ? -9.339 -6.349 9.013 1.00 80.69 548 ASP A C 1
ATOM 4058 O O . ASP A 1 548 ? -8.294 -6.868 8.623 1.00 80.69 548 ASP A O 1
ATOM 4062 N N . ALA A 1 549 ? -10.005 -5.484 8.237 1.00 86.00 549 ALA A N 1
ATOM 4063 C CA . ALA A 1 549 ? -9.476 -5.005 6.968 1.00 86.00 549 ALA A CA 1
ATOM 4064 C C . ALA A 1 549 ? -8.488 -3.851 7.226 1.00 86.00 549 ALA A C 1
ATOM 4066 O O . ALA A 1 549 ? -8.901 -2.807 7.745 1.00 86.00 549 ALA A O 1
ATOM 4067 N N . PRO A 1 550 ? -7.205 -4.006 6.856 1.00 91.12 550 PRO A N 1
ATOM 4068 C CA . PRO A 1 550 ? -6.170 -3.056 7.231 1.00 91.12 550 PRO A CA 1
ATOM 4069 C C . PRO A 1 550 ? -6.121 -1.834 6.304 1.00 91.12 550 PRO A C 1
ATOM 4071 O O . PRO A 1 550 ? -6.584 -1.868 5.161 1.00 91.12 550 PRO A O 1
ATOM 4074 N N . SER A 1 551 ? -5.484 -0.776 6.800 1.00 93.12 551 SER A N 1
ATOM 4075 C CA . SER A 1 551 ? -4.910 0.304 5.995 1.00 93.12 551 SER A CA 1
ATOM 4076 C C . SER A 1 551 ? -3.395 0.087 5.963 1.00 93.12 551 SER A C 1
ATOM 4078 O O . SER A 1 551 ? -2.773 -0.054 7.012 1.00 93.12 551 SER A O 1
ATOM 4080 N N . LEU A 1 552 ? -2.814 -0.006 4.769 1.00 95.50 552 LEU A N 1
ATOM 4081 C CA . LEU A 1 552 ? -1.462 -0.520 4.525 1.00 95.50 552 LEU A CA 1
ATOM 4082 C C . LEU A 1 552 ? -0.525 0.573 3.990 1.00 95.50 552 LEU A C 1
ATOM 4084 O O . LEU A 1 552 ? 0.059 0.426 2.914 1.00 95.50 552 LEU A O 1
ATOM 4088 N N . GLY A 1 553 ? -0.390 1.683 4.721 1.00 94.56 553 GLY A N 1
ATOM 4089 C CA . GLY A 1 553 ? 0.752 2.593 4.558 1.00 94.56 553 GLY A CA 1
ATOM 4090 C C . GLY A 1 553 ? 2.064 1.902 4.951 1.00 94.56 553 GLY A C 1
ATOM 4091 O O . GLY A 1 553 ? 2.053 1.021 5.809 1.00 94.56 553 GLY A O 1
ATOM 4092 N N . ASP A 1 554 ? 3.176 2.257 4.305 1.00 94.00 554 ASP A N 1
ATOM 4093 C CA . ASP A 1 554 ? 4.519 1.740 4.618 1.00 94.00 554 ASP A CA 1
ATOM 4094 C C . ASP A 1 554 ? 4.596 0.212 4.730 1.00 94.00 554 ASP A C 1
ATOM 4096 O O . ASP A 1 554 ? 4.980 -0.352 5.758 1.00 94.00 554 ASP A O 1
ATOM 4100 N N . SER A 1 555 ? 4.169 -0.476 3.672 1.00 96.94 555 SER A N 1
ATOM 4101 C CA . SER A 1 555 ? 3.954 -1.921 3.695 1.00 96.94 555 SER A CA 1
ATOM 4102 C C . SER A 1 555 ? 4.429 -2.617 2.421 1.00 96.94 555 SER A C 1
ATOM 4104 O O . SER A 1 555 ? 4.326 -2.083 1.317 1.00 96.94 555 SER A O 1
ATOM 4106 N N . ILE A 1 556 ? 4.880 -3.864 2.563 1.00 98.00 556 ILE A N 1
ATOM 4107 C CA . ILE A 1 556 ? 4.997 -4.819 1.456 1.00 98.00 556 ILE A CA 1
ATOM 4108 C C . ILE A 1 556 ? 3.720 -5.656 1.446 1.00 98.00 556 ILE A C 1
ATOM 4110 O O . ILE A 1 556 ? 3.388 -6.314 2.430 1.00 98.00 556 ILE A O 1
ATOM 4114 N N . VAL A 1 557 ? 2.990 -5.625 0.335 1.00 98.44 557 VAL A N 1
ATOM 4115 C CA . VAL A 1 557 ? 1.654 -6.217 0.209 1.00 98.44 557 VAL A CA 1
ATOM 4116 C C . VAL A 1 557 ? 1.688 -7.375 -0.778 1.00 98.44 557 VAL A C 1
ATOM 4118 O O . VAL A 1 557 ? 2.252 -7.246 -1.865 1.00 98.44 557 VAL A O 1
ATOM 4121 N N . LYS A 1 558 ? 1.043 -8.487 -0.411 1.00 98.38 558 LYS A N 1
ATOM 4122 C CA . LYS A 1 558 ? 0.794 -9.642 -1.275 1.00 98.38 558 LYS A CA 1
ATOM 4123 C C . LYS A 1 558 ? -0.682 -9.705 -1.648 1.00 98.38 558 LYS A C 1
ATOM 4125 O O . LYS A 1 558 ? -1.547 -9.847 -0.783 1.00 98.38 558 LYS A O 1
ATOM 4130 N N . LEU A 1 559 ? -0.961 -9.676 -2.943 1.00 98.56 559 LEU A N 1
ATOM 4131 C CA . LEU A 1 559 ? -2.282 -9.916 -3.509 1.00 98.56 559 LEU A CA 1
ATOM 4132 C C . LEU A 1 559 ? -2.343 -11.306 -4.141 1.00 98.56 559 LEU A C 1
ATOM 4134 O O . LEU A 1 559 ? -1.364 -11.788 -4.713 1.00 98.56 559 LEU A O 1
ATOM 4138 N N . ALA A 1 560 ? -3.506 -11.942 -4.072 1.00 97.69 560 ALA A N 1
ATOM 4139 C CA . ALA A 1 560 ? -3.818 -13.085 -4.919 1.00 97.69 560 ALA A CA 1
ATOM 4140 C C . ALA A 1 560 ? -4.016 -12.628 -6.385 1.00 97.69 560 ALA A C 1
ATOM 4142 O O . ALA A 1 560 ? -4.217 -11.433 -6.636 1.00 97.69 560 ALA A O 1
ATOM 4143 N N . PRO A 1 561 ? -4.010 -13.551 -7.372 1.00 95.50 561 PRO A N 1
ATOM 4144 C CA . PRO A 1 561 ? -4.207 -13.195 -8.780 1.00 95.50 561 PRO A CA 1
ATOM 4145 C C . PRO A 1 561 ? -5.487 -12.387 -9.048 1.00 95.50 561 PRO A C 1
ATOM 4147 O O . PRO A 1 561 ? -5.534 -11.585 -9.979 1.00 95.50 561 PRO A O 1
ATOM 4150 N N . ASP A 1 562 ? -6.518 -12.572 -8.225 1.00 95.50 562 ASP A N 1
ATOM 4151 C CA . ASP A 1 562 ? -7.805 -11.887 -8.322 1.00 95.50 562 ASP A CA 1
ATOM 4152 C C . ASP A 1 562 ? -7.855 -10.533 -7.591 1.00 95.50 562 ASP A C 1
ATOM 4154 O O . ASP A 1 562 ? -8.946 -9.993 -7.439 1.00 95.50 562 ASP A O 1
ATOM 4158 N N . LEU A 1 563 ? -6.715 -9.988 -7.144 1.00 97.25 563 LEU A N 1
ATOM 4159 C CA . LEU A 1 563 ? -6.575 -8.742 -6.370 1.00 97.25 563 LEU A CA 1
ATOM 4160 C C . LEU A 1 563 ? -7.101 -8.780 -4.928 1.00 97.25 563 LEU A C 1
ATOM 4162 O O . LEU A 1 563 ? -7.111 -7.740 -4.266 1.00 97.25 563 LEU A O 1
ATOM 4166 N N . SER A 1 564 ? -7.510 -9.935 -4.402 1.00 96.62 564 SER A N 1
ATOM 4167 C CA . SER A 1 564 ? -7.785 -10.043 -2.968 1.00 96.62 564 SER A CA 1
ATOM 4168 C C . SER A 1 564 ? -6.488 -9.941 -2.151 1.00 96.62 564 SER A C 1
ATOM 4170 O O . SER A 1 564 ? -5.429 -10.419 -2.569 1.00 96.62 564 SER A O 1
ATOM 4172 N N . LEU A 1 565 ? -6.551 -9.283 -0.988 1.00 97.38 565 LEU A N 1
ATOM 4173 C CA . LEU A 1 565 ? -5.416 -9.177 -0.070 1.00 97.38 565 LEU A CA 1
ATOM 4174 C C . LEU A 1 565 ? -5.116 -10.556 0.527 1.00 97.38 565 LEU A C 1
ATOM 4176 O O . LEU A 1 565 ? -5.950 -11.106 1.244 1.00 97.38 565 LEU A O 1
ATOM 4180 N N . ALA A 1 566 ? -3.930 -11.095 0.247 1.00 96.56 566 ALA A N 1
ATOM 4181 C CA . ALA A 1 566 ? -3.514 -12.407 0.731 1.00 96.56 566 ALA A CA 1
ATOM 4182 C C . ALA A 1 566 ? -2.677 -12.308 2.016 1.00 96.56 566 ALA A C 1
ATOM 4184 O O . ALA A 1 566 ? -2.923 -13.049 2.964 1.00 96.56 566 ALA A O 1
ATOM 4185 N N . ASP A 1 567 ? -1.697 -11.401 2.055 1.00 97.25 567 ASP A N 1
ATOM 4186 C CA . ASP A 1 567 ? -0.876 -11.136 3.243 1.00 97.25 567 ASP A CA 1
ATOM 4187 C C . ASP A 1 567 ? -0.158 -9.783 3.123 1.00 97.25 567 ASP A C 1
ATOM 4189 O O . ASP A 1 567 ? -0.182 -9.147 2.066 1.00 97.25 567 ASP A O 1
ATOM 4193 N N . TRP A 1 568 ? 0.497 -9.335 4.191 1.00 97.25 568 TRP A N 1
ATOM 4194 C CA . TRP A 1 568 ? 1.271 -8.093 4.196 1.00 97.25 568 TRP A CA 1
ATOM 4195 C C . TRP A 1 568 ? 2.356 -8.094 5.281 1.00 97.25 568 TRP A C 1
ATOM 4197 O O . TRP A 1 568 ? 2.329 -8.888 6.221 1.00 97.25 568 TRP A O 1
ATOM 4207 N N . PHE A 1 569 ? 3.310 -7.181 5.148 1.00 96.81 569 PHE A N 1
ATOM 4208 C CA . PHE A 1 569 ? 4.328 -6.848 6.140 1.00 96.81 569 PHE A CA 1
ATOM 4209 C C . PHE A 1 569 ? 4.437 -5.330 6.262 1.00 96.81 569 PHE A C 1
ATOM 4211 O O . PHE A 1 569 ? 4.429 -4.642 5.242 1.00 96.81 569 PHE A O 1
ATOM 4218 N N . SER A 1 570 ? 4.603 -4.834 7.486 1.00 93.88 570 SER A N 1
ATOM 4219 C CA . SER A 1 570 ? 4.912 -3.429 7.764 1.00 93.88 570 SER A CA 1
ATOM 4220 C C . SER A 1 570 ? 6.005 -3.377 8.833 1.00 93.88 570 SER A C 1
ATOM 4222 O O . SER A 1 570 ? 5.903 -4.131 9.808 1.00 93.88 570 SER A O 1
ATOM 4224 N N . PRO A 1 571 ? 7.030 -2.516 8.688 1.00 90.75 571 PRO A N 1
ATOM 4225 C CA . PRO A 1 571 ? 8.071 -2.362 9.696 1.00 90.75 571 PRO A CA 1
ATOM 4226 C C . PRO A 1 571 ? 7.489 -1.976 11.055 1.00 90.75 571 PRO A C 1
ATOM 4228 O O . PRO A 1 571 ? 6.568 -1.161 11.131 1.00 90.75 571 PRO A O 1
ATOM 4231 N N . TRP A 1 572 ? 8.056 -2.501 12.141 1.00 86.00 572 TRP A N 1
ATOM 4232 C CA . TRP A 1 572 ? 7.622 -2.183 13.509 1.00 86.00 572 TRP A CA 1
ATOM 4233 C C . TRP A 1 572 ? 7.612 -0.669 13.800 1.00 86.00 572 TRP A C 1
ATOM 4235 O O . TRP A 1 572 ? 6.770 -0.185 14.552 1.00 86.00 572 TRP A O 1
ATOM 4245 N N . ASN A 1 573 ? 8.525 0.086 13.173 1.00 81.56 573 ASN A N 1
ATOM 4246 C CA . ASN A 1 573 ? 8.662 1.537 13.292 1.00 81.56 573 ASN A CA 1
ATOM 4247 C C . ASN A 1 573 ? 7.917 2.317 12.193 1.00 81.56 573 ASN A C 1
ATOM 4249 O O . ASN A 1 573 ? 8.218 3.491 11.988 1.00 81.56 573 ASN A O 1
ATOM 4253 N N . THR A 1 574 ? 6.941 1.707 11.507 1.00 85.56 574 THR A N 1
ATOM 4254 C CA . THR A 1 574 ? 6.154 2.315 10.413 1.00 85.56 574 THR A CA 1
ATOM 4255 C C . THR A 1 574 ? 5.676 3.742 10.716 1.00 85.56 574 THR A C 1
ATOM 4257 O O . THR A 1 574 ? 5.819 4.635 9.886 1.00 85.56 574 THR A O 1
ATOM 4260 N N . GLN A 1 575 ? 5.223 4.021 11.944 1.00 80.62 575 GLN A N 1
ATOM 4261 C CA . GLN A 1 575 ? 4.785 5.365 12.334 1.00 80.62 575 GLN A CA 1
ATOM 4262 C C . GLN A 1 575 ? 5.920 6.405 12.289 1.00 80.62 575 GLN A C 1
ATOM 4264 O O . GLN A 1 575 ? 5.690 7.546 11.889 1.00 80.62 575 GLN A O 1
ATOM 4269 N N . ILE A 1 576 ? 7.138 6.020 12.682 1.00 80.38 576 ILE A N 1
ATOM 4270 C CA . ILE A 1 576 ? 8.327 6.882 12.620 1.00 80.38 576 ILE A CA 1
ATOM 4271 C C . ILE A 1 576 ? 8.720 7.104 11.160 1.00 80.38 576 ILE A C 1
ATOM 4273 O O . ILE A 1 576 ? 8.978 8.244 10.778 1.00 80.38 576 ILE A O 1
ATOM 4277 N N . LEU A 1 577 ? 8.708 6.043 10.344 1.00 84.94 577 LEU A N 1
ATOM 4278 C CA . LEU A 1 577 ? 9.012 6.140 8.914 1.00 84.94 577 LEU A CA 1
ATOM 4279 C C . LEU A 1 577 ? 8.078 7.130 8.220 1.00 84.94 577 LEU A C 1
ATOM 4281 O O . LEU A 1 577 ? 8.531 8.014 7.492 1.00 84.94 577 LEU A O 1
ATOM 4285 N N . ASN A 1 578 ? 6.788 7.035 8.536 1.00 85.12 578 ASN A N 1
ATOM 4286 C CA . ASN A 1 578 ? 5.780 7.907 7.970 1.00 85.12 578 ASN A CA 1
ATOM 4287 C C . ASN A 1 578 ? 5.990 9.382 8.376 1.00 85.12 578 ASN A C 1
ATOM 4289 O O . ASN A 1 578 ? 5.860 10.283 7.552 1.00 85.12 578 ASN A O 1
ATOM 4293 N N . GLN A 1 579 ? 6.363 9.648 9.634 1.00 81.88 579 GLN A N 1
ATOM 4294 C CA . GLN A 1 579 ? 6.624 11.010 10.129 1.00 81.88 579 GLN A CA 1
ATOM 4295 C C . GLN A 1 579 ? 7.925 11.621 9.592 1.00 81.88 579 GLN A C 1
ATOM 4297 O O . GLN A 1 579 ? 8.015 12.841 9.456 1.00 81.88 579 GLN A O 1
ATOM 4302 N N . ALA A 1 580 ? 8.940 10.795 9.330 1.00 81.62 580 ALA A N 1
ATOM 4303 C CA . ALA A 1 580 ? 10.262 11.235 8.892 1.00 81.62 580 ALA A CA 1
ATOM 4304 C C . ALA A 1 580 ? 10.430 11.270 7.363 1.00 81.62 580 ALA A C 1
ATOM 4306 O O . ALA A 1 580 ? 11.514 11.610 6.893 1.00 81.62 580 ALA A O 1
ATOM 4307 N N . ASP A 1 581 ? 9.386 10.926 6.599 1.00 86.12 581 ASP A N 1
ATOM 4308 C CA . ASP A 1 581 ? 9.472 10.706 5.149 1.00 86.12 581 ASP A CA 1
ATOM 4309 C C . ASP A 1 581 ? 10.559 9.678 4.775 1.00 86.12 581 ASP A C 1
ATOM 4311 O O . ASP A 1 581 ? 11.294 9.835 3.803 1.00 86.12 581 ASP A O 1
ATOM 4315 N N . THR A 1 582 ? 10.689 8.613 5.573 1.00 87.06 582 THR A N 1
ATOM 4316 C CA . THR A 1 582 ? 11.604 7.493 5.300 1.00 87.06 582 THR A CA 1
ATOM 4317 C C . THR A 1 582 ? 10.842 6.222 4.948 1.00 87.06 582 THR A C 1
ATOM 4319 O O . THR A 1 582 ? 11.146 5.137 5.444 1.00 87.06 582 THR A O 1
ATOM 4322 N N . ASP A 1 583 ? 9.837 6.381 4.093 1.00 88.75 583 ASP A N 1
ATOM 4323 C CA . ASP A 1 583 ? 8.878 5.356 3.706 1.00 88.75 583 ASP A CA 1
ATOM 4324 C C . ASP A 1 583 ? 9.463 4.199 2.887 1.00 88.75 583 ASP A C 1
ATOM 4326 O O . ASP A 1 583 ? 10.544 4.282 2.292 1.00 88.75 583 ASP A O 1
ATOM 4330 N N . LEU A 1 584 ? 8.716 3.096 2.826 1.00 90.81 584 LEU A N 1
ATOM 4331 C CA . LEU A 1 584 ? 9.094 1.929 2.021 1.00 90.81 584 LEU A CA 1
ATOM 4332 C C . LEU A 1 584 ? 8.838 2.107 0.517 1.00 90.81 584 LEU A C 1
ATOM 4334 O O . LEU A 1 584 ? 9.454 1.419 -0.298 1.00 90.81 584 LEU A O 1
ATOM 4338 N N . GLY A 1 585 ? 7.954 3.023 0.126 1.00 90.81 585 GLY A N 1
ATOM 4339 C CA . GLY A 1 585 ? 7.384 3.109 -1.217 1.00 90.81 585 GLY A CA 1
ATOM 4340 C C . GLY A 1 585 ? 8.365 3.502 -2.321 1.00 90.81 585 GLY A C 1
ATOM 4341 O O . GLY A 1 585 ? 8.009 3.433 -3.497 1.00 90.81 585 GLY A O 1
ATOM 4342 N N . SER A 1 586 ? 9.593 3.913 -2.002 1.00 91.12 586 SER A N 1
ATOM 4343 C CA . SER A 1 586 ? 10.583 4.326 -3.002 1.00 91.12 586 SER A CA 1
ATOM 4344 C C . SER A 1 586 ? 11.232 3.168 -3.770 1.00 91.12 586 SER A C 1
ATOM 4346 O O . SER A 1 586 ? 11.724 3.398 -4.876 1.00 91.12 586 SER A O 1
ATOM 4348 N N . GLY A 1 587 ? 11.231 1.943 -3.240 1.00 89.62 587 GLY A N 1
ATOM 4349 C CA . GLY A 1 587 ? 11.815 0.773 -3.903 1.00 89.62 587 GLY A CA 1
ATOM 4350 C C . GLY A 1 587 ? 10.786 -0.191 -4.491 1.00 89.62 587 GLY A C 1
ATOM 4351 O O . GLY A 1 587 ? 9.578 -0.062 -4.286 1.00 89.62 587 GLY A O 1
ATOM 4352 N N . GLY A 1 588 ? 11.273 -1.160 -5.265 1.00 92.69 588 GLY A N 1
ATOM 4353 C CA . GLY A 1 588 ? 10.452 -2.232 -5.830 1.00 92.69 588 GLY A CA 1
ATOM 4354 C C . GLY A 1 588 ? 10.659 -3.576 -5.130 1.00 92.69 588 GLY A C 1
ATOM 4355 O O . GLY A 1 588 ? 11.656 -3.792 -4.439 1.00 92.69 588 GLY A O 1
ATOM 4356 N N . ALA A 1 589 ? 9.697 -4.483 -5.311 1.00 95.25 589 ALA A N 1
ATOM 4357 C CA . ALA A 1 589 ? 9.787 -5.854 -4.820 1.00 95.25 589 ALA A CA 1
ATOM 4358 C C . ALA A 1 589 ? 10.487 -6.748 -5.852 1.00 95.25 589 ALA A C 1
ATOM 4360 O O . ALA A 1 589 ? 10.172 -6.702 -7.040 1.00 95.25 589 ALA A O 1
ATOM 4361 N N . LEU A 1 590 ? 11.396 -7.594 -5.377 1.00 96.00 590 LEU A N 1
ATOM 4362 C CA . LEU A 1 590 ? 12.064 -8.651 -6.127 1.00 96.00 590 LEU A CA 1
ATOM 4363 C C . LEU A 1 590 ? 11.606 -10.003 -5.577 1.00 96.00 590 LEU A C 1
ATOM 4365 O O . LEU A 1 590 ? 11.754 -10.268 -4.384 1.00 96.00 590 LEU A O 1
ATOM 4369 N N . VAL A 1 591 ? 11.109 -10.883 -6.444 1.00 95.88 591 VAL A N 1
ATOM 4370 C CA . VAL A 1 591 ? 10.895 -12.295 -6.098 1.00 95.88 591 VAL A CA 1
ATOM 4371 C C . VAL A 1 591 ? 12.182 -13.042 -6.426 1.00 95.88 591 VAL A C 1
ATOM 4373 O O . VAL A 1 591 ? 12.556 -13.132 -7.595 1.00 95.88 591 VAL A O 1
ATOM 4376 N N . LEU A 1 592 ? 12.887 -13.580 -5.427 1.00 92.94 592 LEU A N 1
ATOM 4377 C CA . LEU A 1 592 ? 14.130 -14.301 -5.698 1.00 92.94 592 LEU A CA 1
ATOM 4378 C C . LEU A 1 592 ? 13.851 -15.577 -6.512 1.00 92.94 592 LEU A C 1
ATOM 4380 O O . LEU A 1 592 ? 13.135 -16.468 -6.034 1.00 92.94 592 LEU A O 1
ATOM 4384 N N . PRO A 1 593 ? 14.442 -15.720 -7.717 1.00 85.31 593 PRO A N 1
ATOM 4385 C CA . PRO A 1 593 ? 14.242 -16.902 -8.543 1.00 85.31 593 PRO A CA 1
ATOM 4386 C C . PRO A 1 593 ? 14.675 -18.173 -7.815 1.00 85.31 593 PRO A C 1
ATOM 4388 O O . PRO A 1 593 ? 15.680 -18.172 -7.103 1.00 85.31 593 PRO A O 1
ATOM 4391 N N . SER A 1 594 ? 13.971 -19.284 -8.051 1.00 72.69 594 SER A N 1
ATOM 4392 C CA . SER A 1 594 ? 14.225 -20.637 -7.509 1.00 72.69 594 SER A CA 1
ATOM 4393 C C . SER A 1 594 ? 14.102 -20.822 -5.990 1.00 72.69 594 SER A C 1
ATOM 4395 O O . SER A 1 594 ? 13.893 -21.949 -5.551 1.00 72.69 594 SER A O 1
ATOM 4397 N N . THR A 1 595 ? 14.214 -19.761 -5.190 1.00 69.38 595 THR A N 1
ATOM 4398 C CA . THR A 1 595 ? 14.207 -19.845 -3.724 1.00 69.38 595 THR A CA 1
ATOM 4399 C C . THR A 1 595 ? 12.891 -19.358 -3.133 1.00 69.38 595 THR A C 1
ATOM 4401 O O . THR A 1 595 ? 12.434 -19.949 -2.160 1.00 69.38 595 THR A O 1
ATOM 4404 N N . GLY A 1 596 ? 12.263 -18.332 -3.724 1.00 82.88 596 GLY A N 1
ATOM 4405 C CA . GLY A 1 596 ? 10.936 -17.845 -3.336 1.00 82.88 596 GLY A CA 1
ATOM 4406 C C . GLY A 1 596 ? 10.863 -16.617 -2.410 1.00 82.88 596 GLY A C 1
ATOM 4407 O O . GLY A 1 596 ? 9.833 -15.949 -2.489 1.00 82.88 596 GLY A O 1
ATOM 4408 N N . PRO A 1 597 ? 11.868 -16.254 -1.573 1.00 93.38 597 PRO A N 1
ATOM 4409 C CA . PRO A 1 597 ? 11.769 -15.064 -0.738 1.00 93.38 597 PRO A CA 1
ATOM 4410 C C . PRO A 1 597 ? 11.536 -13.783 -1.527 1.00 93.38 597 PRO A C 1
ATOM 4412 O O . PRO A 1 597 ? 12.045 -13.609 -2.638 1.00 93.38 597 PRO A O 1
ATOM 4415 N N . ILE A 1 598 ? 10.823 -12.865 -0.888 1.00 95.69 598 ILE A N 1
ATOM 4416 C CA . ILE A 1 598 ? 10.586 -11.519 -1.398 1.00 95.69 598 ILE A CA 1
ATOM 4417 C C . ILE A 1 598 ? 11.629 -10.593 -0.793 1.00 95.69 598 ILE A C 1
ATOM 4419 O O . ILE A 1 598 ? 11.825 -10.602 0.421 1.00 95.69 598 ILE A O 1
ATOM 4423 N N . VAL A 1 599 ? 12.289 -9.802 -1.631 1.00 95.81 599 VAL A N 1
ATOM 4424 C CA . VAL A 1 599 ? 13.261 -8.793 -1.207 1.00 95.81 599 VAL A CA 1
ATOM 4425 C C . VAL A 1 599 ? 12.740 -7.416 -1.591 1.00 95.81 599 VAL A C 1
ATOM 4427 O O . VAL A 1 599 ? 12.372 -7.192 -2.741 1.00 95.81 599 VAL A O 1
ATOM 4430 N N . GLY A 1 600 ? 12.715 -6.487 -0.641 1.00 94.19 600 GLY A N 1
ATOM 4431 C CA . GLY A 1 600 ? 12.264 -5.116 -0.875 1.00 94.19 600 GLY A CA 1
ATOM 4432 C C . GLY A 1 600 ? 12.824 -4.152 0.162 1.00 94.19 600 GLY A C 1
ATOM 4433 O O . GLY A 1 600 ? 13.257 -4.567 1.234 1.00 94.19 600 GLY A O 1
ATOM 4434 N N . GLY A 1 601 ? 12.834 -2.865 -0.160 1.00 91.75 601 GLY A N 1
ATOM 4435 C CA . GLY A 1 601 ? 13.345 -1.806 0.707 1.00 91.75 601 GLY A CA 1
ATOM 4436 C C . GLY A 1 601 ? 12.984 -0.431 0.169 1.00 91.75 601 GLY A C 1
ATOM 4437 O O . GLY A 1 601 ? 12.456 -0.330 -0.936 1.00 91.75 601 GLY A O 1
ATOM 4438 N N . GLY A 1 602 ? 13.275 0.615 0.938 1.00 91.81 602 GLY A N 1
ATOM 4439 C CA . GLY A 1 602 ? 12.908 1.984 0.577 1.00 91.81 602 GLY A CA 1
ATOM 4440 C C . GLY A 1 602 ? 13.855 3.035 1.142 1.00 91.81 602 GLY A C 1
ATOM 4441 O O . GLY A 1 602 ? 15.075 2.835 1.190 1.00 91.81 602 GLY A O 1
ATOM 4442 N N . LYS A 1 603 ? 13.304 4.169 1.574 1.00 89.69 603 LYS A N 1
ATOM 4443 C CA . LYS A 1 603 ? 14.077 5.339 1.995 1.00 89.69 603 LYS A CA 1
ATOM 4444 C C . LYS A 1 603 ? 14.876 5.108 3.277 1.00 89.69 603 LYS A C 1
ATOM 4446 O O . LYS A 1 603 ? 15.950 5.671 3.421 1.00 89.69 603 LYS A O 1
ATOM 4451 N N . GLU A 1 604 ? 14.471 4.197 4.161 1.00 86.62 604 GLU A N 1
ATOM 4452 C CA . GLU A 1 604 ? 15.320 3.834 5.314 1.00 86.62 604 GLU A CA 1
ATOM 4453 C C . GLU A 1 604 ? 16.648 3.149 4.896 1.00 86.62 604 GLU A C 1
ATOM 4455 O O . GLU A 1 604 ? 17.557 2.961 5.705 1.00 86.62 604 GLU A O 1
ATOM 4460 N N . GLY A 1 605 ? 16.791 2.743 3.627 1.00 87.75 605 GLY A N 1
ATOM 4461 C CA . GLY A 1 605 ? 18.004 2.098 3.116 1.00 87.75 605 GLY A CA 1
ATOM 4462 C C . GLY A 1 605 ? 18.189 0.648 3.583 1.00 87.75 605 GLY A C 1
ATOM 4463 O O . GLY A 1 605 ? 19.209 0.010 3.294 1.00 87.75 605 GLY A O 1
ATOM 4464 N N . LYS A 1 606 ? 17.201 0.112 4.305 1.00 89.56 606 LYS A N 1
ATOM 4465 C CA . LYS A 1 606 ? 17.119 -1.294 4.691 1.00 89.56 606 LYS A CA 1
ATOM 4466 C C . LYS A 1 606 ? 16.531 -2.136 3.573 1.00 89.56 606 LYS A C 1
ATOM 4468 O O . LYS A 1 606 ? 15.650 -1.690 2.840 1.00 89.56 606 LYS A O 1
ATOM 4473 N N . LEU A 1 607 ? 16.983 -3.383 3.509 1.00 93.31 607 LEU A N 1
ATOM 4474 C CA . LEU A 1 607 ? 16.302 -4.447 2.790 1.00 93.31 607 LEU A CA 1
ATOM 4475 C C . LEU A 1 607 ? 15.662 -5.416 3.774 1.00 93.31 607 LEU A C 1
ATOM 4477 O O . LEU A 1 607 ? 16.281 -5.817 4.761 1.00 93.31 607 LEU A O 1
ATOM 4481 N N . TYR A 1 608 ? 14.451 -5.830 3.435 1.00 94.62 608 TYR A N 1
ATOM 4482 C CA . TYR A 1 608 ? 13.673 -6.861 4.098 1.00 94.62 608 TYR A CA 1
ATOM 4483 C C . TYR A 1 608 ? 13.621 -8.099 3.216 1.00 94.62 608 TYR A C 1
ATOM 4485 O O . TYR A 1 608 ? 13.481 -7.996 1.998 1.00 94.62 608 TYR A O 1
ATOM 4493 N N . ILE A 1 609 ? 13.728 -9.263 3.846 1.00 95.75 609 ILE A N 1
ATOM 4494 C CA . ILE A 1 609 ? 13.645 -10.576 3.222 1.00 95.75 609 ILE A CA 1
ATOM 4495 C C . ILE A 1 609 ? 12.485 -11.305 3.880 1.00 95.75 609 ILE A C 1
ATOM 4497 O O . ILE A 1 609 ? 12.515 -11.580 5.082 1.00 95.75 609 ILE A O 1
ATOM 4501 N N . LEU A 1 610 ? 11.455 -11.586 3.090 1.00 96.31 610 LEU A N 1
ATOM 4502 C CA . LEU A 1 610 ? 10.176 -12.101 3.565 1.00 96.31 610 LEU A CA 1
ATOM 4503 C C . LEU A 1 610 ? 9.918 -13.505 3.018 1.00 96.31 610 LEU A C 1
ATOM 4505 O O . LEU A 1 610 ? 10.261 -13.803 1.871 1.00 96.31 610 LEU A O 1
ATOM 4509 N N . ASP A 1 611 ? 9.278 -14.352 3.823 1.00 95.00 611 ASP A N 1
ATOM 4510 C CA . ASP A 1 611 ? 8.752 -15.638 3.362 1.00 95.00 611 ASP A CA 1
ATOM 4511 C C . ASP A 1 611 ? 7.446 -15.385 2.591 1.00 95.00 611 ASP A C 1
ATOM 4513 O O . ASP A 1 611 ? 6.504 -14.843 3.168 1.00 95.00 611 ASP A O 1
ATOM 4517 N N . PRO A 1 612 ? 7.325 -15.773 1.309 1.00 93.19 612 PRO A N 1
ATOM 4518 C CA . PRO A 1 612 ? 6.097 -15.564 0.546 1.00 93.19 612 PRO A CA 1
ATOM 4519 C C . PRO A 1 612 ? 4.869 -16.262 1.152 1.00 93.19 612 PRO A C 1
ATOM 4521 O O . PRO A 1 612 ? 3.749 -15.881 0.808 1.00 93.19 612 PRO A O 1
ATOM 4524 N N . ASN A 1 613 ? 5.039 -17.270 2.014 1.00 93.00 613 ASN A N 1
ATOM 4525 C CA . ASN A 1 613 ? 3.940 -17.958 2.701 1.00 93.00 613 ASN A CA 1
ATOM 4526 C C . ASN A 1 613 ? 3.526 -17.277 4.010 1.00 93.00 613 ASN A C 1
ATOM 4528 O O . ASN A 1 613 ? 2.430 -17.533 4.506 1.00 93.00 613 ASN A O 1
ATOM 4532 N N . HIS A 1 614 ? 4.398 -16.438 4.569 1.00 94.19 614 HIS A N 1
ATOM 4533 C CA . HIS A 1 614 ? 4.152 -15.696 5.794 1.00 94.19 614 HIS A CA 1
ATOM 4534 C C . HIS A 1 614 ? 5.014 -14.432 5.794 1.00 94.19 614 HIS A C 1
ATOM 4536 O O . HIS A 1 614 ? 6.167 -14.453 6.226 1.00 94.19 614 HIS A O 1
ATOM 4542 N N . LEU A 1 615 ? 4.461 -13.319 5.303 1.00 95.94 615 LEU A N 1
ATOM 4543 C CA . LEU A 1 615 ? 5.222 -12.072 5.189 1.00 95.94 615 LEU A CA 1
ATOM 4544 C C . LEU A 1 615 ? 5.612 -11.498 6.561 1.00 95.94 615 LEU A C 1
ATOM 4546 O O . LEU A 1 615 ? 6.538 -10.697 6.647 1.00 95.94 615 LEU A O 1
ATOM 4550 N N . GLY A 1 616 ? 4.939 -11.934 7.628 1.00 91.19 616 GLY A N 1
ATOM 4551 C CA . GLY A 1 616 ? 5.278 -11.635 9.019 1.00 91.19 616 GLY A CA 1
ATOM 4552 C C . GLY A 1 616 ? 4.379 -10.585 9.670 1.00 91.19 616 GLY A C 1
ATOM 4553 O O . GLY A 1 616 ? 4.302 -10.553 10.895 1.00 91.19 616 GLY A O 1
ATOM 4554 N N . ARG A 1 617 ? 3.635 -9.783 8.889 1.00 91.56 617 ARG A N 1
ATOM 4555 C CA . ARG A 1 617 ? 2.782 -8.683 9.388 1.00 91.56 617 ARG A CA 1
ATOM 4556 C C . ARG A 1 617 ? 3.552 -7.730 10.323 1.00 91.56 617 ARG A C 1
ATOM 4558 O O . ARG A 1 617 ? 4.785 -7.677 10.302 1.00 91.56 617 ARG A O 1
ATOM 4565 N N . LEU A 1 618 ? 2.832 -6.922 11.100 1.00 88.12 618 LEU A N 1
ATOM 4566 C CA . LEU A 1 618 ? 3.419 -6.027 12.096 1.00 88.12 618 LEU A CA 1
ATOM 4567 C C . LEU A 1 618 ? 3.795 -6.798 13.369 1.00 88.12 618 LEU A C 1
ATOM 4569 O O . LEU A 1 618 ? 2.950 -7.456 13.975 1.00 88.12 618 LEU A O 1
ATOM 4573 N N . CYS A 1 619 ? 5.024 -6.618 13.848 1.00 84.44 619 CYS A N 1
ATOM 4574 C CA . CYS A 1 619 ? 5.414 -7.001 15.203 1.00 84.44 619 CYS A CA 1
ATOM 4575 C C . CYS A 1 619 ? 5.346 -5.791 16.145 1.00 84.44 619 CYS A C 1
ATOM 4577 O O . CYS A 1 619 ? 6.298 -5.025 16.260 1.00 84.44 619 CYS A O 1
ATOM 4579 N N . SER A 1 620 ? 4.232 -5.619 16.861 1.00 70.50 620 SER A N 1
ATOM 4580 C CA . SER A 1 620 ? 4.049 -4.463 17.760 1.00 70.50 620 SER A CA 1
ATOM 4581 C C . SER A 1 620 ? 4.878 -4.515 19.047 1.00 70.50 620 SER A C 1
ATOM 4583 O O . SER A 1 620 ? 4.971 -3.519 19.754 1.00 70.50 620 SER A O 1
ATOM 4585 N N . THR A 1 621 ? 5.444 -5.674 19.388 1.00 69.19 621 THR A N 1
ATOM 4586 C CA . THR A 1 621 ? 6.331 -5.848 20.553 1.00 69.19 621 THR A CA 1
ATOM 4587 C C . THR A 1 621 ? 7.810 -5.770 20.185 1.00 69.19 621 THR A C 1
ATOM 4589 O O . THR A 1 621 ? 8.668 -5.891 21.058 1.00 69.19 621 THR A O 1
ATOM 4592 N N . CYS A 1 622 ? 8.120 -5.624 18.897 1.00 74.88 622 CYS A N 1
ATOM 4593 C CA . CYS A 1 622 ? 9.479 -5.434 18.429 1.00 74.88 622 CYS A CA 1
ATOM 4594 C C . CYS A 1 622 ? 9.940 -4.007 18.754 1.00 74.88 622 CYS A C 1
ATOM 4596 O O . CYS A 1 622 ? 9.151 -3.066 18.736 1.00 74.88 622 CYS A O 1
ATOM 4598 N N . GLY A 1 623 ? 11.221 -3.851 19.081 1.00 64.19 623 GLY A N 1
ATOM 4599 C CA . GLY A 1 623 ? 11.824 -2.562 19.415 1.00 64.19 623 GLY A CA 1
ATOM 4600 C C . GLY A 1 623 ? 13.284 -2.505 18.984 1.00 64.19 623 GLY A C 1
ATOM 4601 O O . GLY A 1 623 ? 13.867 -3.515 18.590 1.00 64.19 623 GLY A O 1
ATOM 4602 N N . ASP A 1 624 ? 13.885 -1.325 19.056 1.00 52.34 624 ASP A N 1
ATOM 4603 C CA . ASP A 1 624 ? 15.308 -1.114 18.773 1.00 52.34 624 ASP A CA 1
ATOM 4604 C C . ASP A 1 624 ? 16.186 -1.759 19.878 1.00 52.34 624 ASP A C 1
ATOM 4606 O O . ASP A 1 624 ? 15.916 -1.523 21.060 1.00 52.34 624 ASP A O 1
ATOM 4610 N N . PRO A 1 625 ? 17.205 -2.596 19.573 1.00 49.59 625 PRO A N 1
ATOM 4611 C CA . PRO A 1 625 ? 17.725 -2.973 18.252 1.00 49.59 625 PRO A CA 1
ATOM 4612 C C . PRO A 1 625 ? 17.238 -4.327 17.725 1.00 49.59 625 PRO A C 1
ATOM 4614 O O . PRO A 1 625 ? 17.699 -4.765 16.673 1.00 49.59 625 PRO A O 1
ATOM 4617 N N . ALA A 1 626 ? 16.339 -5.015 18.439 1.00 56.66 626 ALA A N 1
ATOM 4618 C CA . ALA A 1 626 ? 15.825 -6.325 18.028 1.00 56.66 626 ALA A CA 1
ATOM 4619 C C . ALA A 1 626 ? 15.144 -6.275 16.644 1.00 56.66 626 ALA A C 1
ATOM 4621 O O . ALA A 1 626 ? 15.262 -7.224 15.867 1.00 56.66 626 ALA A O 1
ATOM 4622 N N . GLY A 1 627 ? 14.507 -5.144 16.317 1.00 75.06 627 GLY A N 1
ATOM 4623 C CA . GLY A 1 627 ? 13.914 -4.857 15.012 1.00 75.06 627 GLY A CA 1
ATOM 4624 C C . GLY A 1 627 ? 12.826 -5.854 14.611 1.00 75.06 627 GLY A C 1
ATOM 4625 O O . GLY A 1 627 ? 12.258 -6.541 15.455 1.00 75.06 627 GLY A O 1
ATOM 4626 N N . ASP A 1 628 ? 12.542 -5.944 13.311 1.00 85.94 628 ASP A N 1
ATOM 4627 C CA . ASP A 1 628 ? 11.531 -6.843 12.742 1.00 85.94 628 ASP A CA 1
ATOM 4628 C C . ASP A 1 628 ? 11.955 -8.326 12.829 1.00 85.94 628 ASP A C 1
ATOM 4630 O O . ASP A 1 628 ? 12.446 -8.916 11.869 1.00 85.94 628 ASP A O 1
ATOM 4634 N N . THR A 1 629 ? 11.807 -8.947 14.002 1.00 89.06 629 THR A N 1
ATOM 4635 C CA . THR A 1 629 ? 12.187 -10.360 14.238 1.00 89.06 629 THR A CA 1
ATOM 4636 C C . THR A 1 629 ? 11.264 -11.385 13.568 1.00 89.06 629 THR A C 1
ATOM 4638 O O . THR A 1 629 ? 11.622 -12.557 13.462 1.00 89.06 629 THR A O 1
ATOM 4641 N N . GLN A 1 630 ? 10.090 -10.948 13.113 1.00 91.31 630 GLN A N 1
ATOM 4642 C CA . GLN A 1 630 ? 9.059 -11.754 12.458 1.00 91.31 630 GLN A CA 1
ATOM 4643 C C . GLN A 1 630 ? 9.341 -12.041 10.976 1.00 91.31 630 GLN A C 1
ATOM 4645 O O . GLN A 1 630 ? 8.650 -12.860 10.373 1.00 91.31 630 GLN A O 1
ATOM 4650 N N . VAL A 1 631 ? 10.340 -11.381 10.381 1.00 93.88 631 VAL A N 1
ATOM 4651 C CA . VAL A 1 631 ? 10.763 -11.626 8.994 1.00 93.88 631 VAL A CA 1
ATOM 4652 C C . VAL A 1 631 ? 11.975 -12.559 8.938 1.00 93.88 631 VAL A C 1
ATOM 4654 O O . VAL A 1 631 ? 12.665 -12.760 9.938 1.00 93.88 631 VAL A O 1
ATOM 4657 N N . ILE A 1 632 ? 12.291 -13.119 7.762 1.00 94.88 632 ILE A N 1
ATOM 4658 C CA . ILE A 1 632 ? 13.468 -13.996 7.605 1.00 94.88 632 ILE A CA 1
ATOM 4659 C C . ILE A 1 632 ? 14.744 -13.239 7.993 1.00 94.88 632 ILE A C 1
ATOM 4661 O O . ILE A 1 632 ? 15.624 -13.768 8.689 1.00 94.88 632 ILE A O 1
ATOM 4665 N N . GLN A 1 633 ? 14.855 -12.008 7.499 1.00 93.62 633 GLN A N 1
ATOM 4666 C CA . GLN A 1 633 ? 15.960 -11.106 7.770 1.00 93.62 633 GLN A CA 1
ATOM 4667 C C . GLN A 1 633 ? 15.574 -9.681 7.376 1.00 93.62 633 GLN A C 1
ATOM 4669 O O . GLN A 1 633 ? 14.872 -9.466 6.393 1.00 93.62 633 GLN A O 1
ATOM 4674 N N . TRP A 1 634 ? 16.125 -8.711 8.088 1.00 92.19 634 TRP A N 1
ATOM 4675 C CA . TRP A 1 634 ? 16.335 -7.368 7.571 1.00 92.19 634 TRP A CA 1
ATOM 4676 C C . TRP A 1 634 ? 17.811 -7.005 7.754 1.00 92.19 634 TRP A C 1
ATOM 4678 O O . TRP A 1 634 ? 18.487 -7.559 8.627 1.00 92.19 634 TRP A O 1
ATOM 4688 N N . PHE A 1 635 ? 18.341 -6.120 6.916 1.00 89.94 635 PHE A N 1
ATOM 4689 C CA . PHE A 1 635 ? 19.676 -5.553 7.107 1.00 89.94 635 PHE A CA 1
ATOM 4690 C C . PHE A 1 635 ? 19.805 -4.204 6.404 1.00 89.94 635 PHE A C 1
ATOM 4692 O O . PHE A 1 635 ? 19.061 -3.898 5.470 1.00 89.94 635 PHE A O 1
ATOM 4699 N N . GLN A 1 636 ? 20.772 -3.398 6.836 1.00 88.56 636 GLN A N 1
ATOM 4700 C CA . GLN A 1 636 ? 21.071 -2.143 6.168 1.00 88.56 636 GLN A CA 1
ATOM 4701 C C . GLN A 1 636 ? 21.866 -2.378 4.877 1.00 88.56 636 GLN A C 1
ATOM 4703 O O . GLN A 1 636 ? 23.014 -2.828 4.915 1.00 88.56 636 GLN A O 1
ATOM 4708 N N . ALA A 1 637 ? 21.287 -2.014 3.734 1.00 90.56 637 ALA A N 1
ATOM 4709 C CA . ALA A 1 637 ? 21.930 -2.187 2.435 1.00 90.56 637 ALA A CA 1
ATOM 4710 C C . ALA A 1 637 ? 22.719 -0.951 1.979 1.00 90.56 637 ALA A C 1
ATOM 4712 O O . ALA A 1 637 ? 23.690 -1.103 1.239 1.00 90.56 637 ALA A O 1
ATOM 4713 N N . THR A 1 638 ? 22.342 0.247 2.431 1.00 88.38 638 THR A N 1
ATOM 4714 C CA . THR A 1 638 ? 23.013 1.509 2.070 1.00 88.38 638 THR A CA 1
ATOM 4715 C C . THR A 1 638 ? 23.795 2.119 3.234 1.00 88.38 638 THR A C 1
ATOM 4717 O O . THR A 1 638 ? 23.606 1.749 4.394 1.00 88.38 638 THR A O 1
ATOM 4720 N N . GLY A 1 639 ? 24.713 3.049 2.961 1.00 80.38 639 GLY A N 1
ATOM 4721 C CA . GLY A 1 639 ? 25.490 3.684 4.027 1.00 80.38 639 GLY A CA 1
ATOM 4722 C C . GLY A 1 639 ? 26.163 5.002 3.660 1.00 80.38 639 GLY A C 1
ATOM 4723 O O . GLY A 1 639 ? 26.383 5.316 2.497 1.00 80.38 639 GLY A O 1
ATOM 4724 N N . THR A 1 640 ? 26.552 5.746 4.697 1.00 75.31 640 THR A N 1
ATOM 4725 C CA . THR A 1 640 ? 27.168 7.085 4.605 1.00 75.31 640 THR A CA 1
ATOM 4726 C C . THR A 1 640 ? 28.658 7.067 4.254 1.00 75.31 640 THR A C 1
ATOM 4728 O O . THR A 1 640 ? 29.240 8.096 3.913 1.00 75.31 640 THR A O 1
ATOM 4731 N N . SER A 1 641 ? 29.308 5.905 4.350 1.00 73.56 641 SER A N 1
ATOM 4732 C CA . SER A 1 641 ? 30.710 5.727 3.981 1.00 73.56 641 SER A CA 1
ATOM 4733 C C . SER A 1 641 ? 30.988 4.316 3.463 1.00 73.56 641 SER A C 1
ATOM 4735 O O . SER A 1 641 ? 30.250 3.356 3.720 1.00 73.56 641 SER A O 1
ATOM 4737 N N . LYS A 1 642 ? 32.074 4.185 2.697 1.00 76.00 642 LYS A N 1
ATOM 4738 C CA . LYS A 1 642 ? 32.509 2.913 2.121 1.00 76.00 642 LYS A CA 1
ATOM 4739 C C . LYS A 1 642 ? 32.904 1.934 3.230 1.00 76.00 642 LYS A C 1
ATOM 4741 O O . LYS A 1 642 ? 33.772 2.237 4.041 1.00 76.00 642 LYS A O 1
ATOM 4746 N N . GLY A 1 643 ? 32.265 0.765 3.261 1.00 65.44 643 GLY A N 1
ATOM 4747 C CA . GLY A 1 643 ? 32.474 -0.249 4.304 1.00 65.44 643 GLY A CA 1
ATOM 4748 C C . GLY A 1 643 ? 31.685 -0.019 5.600 1.00 65.44 643 GLY A C 1
ATOM 4749 O O . GLY A 1 643 ? 31.699 -0.889 6.463 1.00 65.44 643 GLY A O 1
ATOM 4750 N N . ASN A 1 644 ? 30.960 1.099 5.726 1.00 64.44 644 ASN A N 1
ATOM 4751 C CA . ASN A 1 644 ? 29.966 1.301 6.778 1.00 64.44 644 ASN A CA 1
ATOM 4752 C C . ASN A 1 644 ? 28.569 0.930 6.257 1.00 64.44 644 ASN A C 1
ATOM 4754 O O . ASN A 1 644 ? 28.257 1.122 5.076 1.00 64.44 644 ASN A O 1
ATOM 4758 N N . GLN A 1 645 ? 27.740 0.417 7.161 1.00 60.81 645 GLN A N 1
ATOM 4759 C CA . GLN A 1 645 ? 26.325 0.096 6.956 1.00 60.81 645 GLN A CA 1
ATOM 4760 C C . GLN A 1 645 ? 25.453 0.740 8.037 1.00 60.81 645 GLN A C 1
ATOM 4762 O O . GLN A 1 645 ? 24.410 0.217 8.399 1.00 60.81 645 GLN A O 1
ATOM 4767 N N . SER A 1 646 ? 25.913 1.849 8.610 1.00 56.59 646 SER A N 1
ATOM 4768 C CA . SER A 1 646 ? 25.157 2.627 9.585 1.00 56.59 646 SER A CA 1
ATOM 4769 C C . SER A 1 646 ? 24.731 3.932 8.917 1.00 56.59 646 SER A C 1
ATOM 4771 O O . SER A 1 646 ? 25.553 4.853 8.820 1.00 56.59 646 SER A O 1
ATOM 4773 N N . PRO A 1 647 ? 23.496 4.067 8.413 1.00 52.88 647 PRO A N 1
ATOM 4774 C CA . PRO A 1 647 ? 22.891 5.382 8.326 1.00 52.88 647 PRO A CA 1
ATOM 4775 C C . PRO A 1 647 ? 22.639 5.880 9.759 1.00 52.88 647 PRO A C 1
ATOM 4777 O O . PRO A 1 647 ? 22.420 5.070 10.667 1.00 52.88 647 PRO A O 1
ATOM 4780 N N . PRO A 1 648 ? 22.653 7.194 10.015 1.00 48.34 648 PRO A N 1
ATOM 4781 C CA . PRO A 1 648 ? 21.975 7.690 11.201 1.00 48.34 648 PRO A CA 1
ATOM 4782 C C . PRO A 1 648 ? 20.503 7.257 11.117 1.00 48.34 648 PRO A C 1
ATOM 4784 O O . PRO A 1 648 ? 19.881 7.429 10.071 1.00 48.34 648 PRO A O 1
ATOM 4787 N N . GLN A 1 649 ? 19.942 6.715 12.205 1.00 52.88 649 GLN A N 1
ATOM 4788 C CA . GLN A 1 649 ? 18.491 6.783 12.404 1.00 52.88 649 GLN A CA 1
ATOM 4789 C C . GLN A 1 649 ? 18.117 8.259 12.207 1.00 52.88 649 GLN A C 1
ATOM 4791 O O . GLN A 1 649 ? 18.671 9.102 12.926 1.00 52.88 649 GLN A O 1
ATOM 4796 N N . PRO A 1 650 ? 17.286 8.616 11.214 1.00 49.28 650 PRO A N 1
ATOM 4797 C CA . PRO A 1 650 ? 16.898 10.002 11.058 1.00 49.28 650 PRO A CA 1
ATOM 4798 C C . PRO A 1 650 ? 16.191 10.425 12.342 1.00 49.28 650 PRO A C 1
ATOM 4800 O O . PRO A 1 650 ? 15.254 9.773 12.804 1.00 49.28 650 PRO A O 1
ATOM 4803 N N . ALA A 1 651 ? 16.666 11.508 12.957 1.00 44.38 651 ALA A N 1
ATOM 4804 C CA . ALA A 1 651 ? 15.871 12.168 13.979 1.00 44.38 651 ALA A CA 1
ATOM 4805 C C . ALA A 1 651 ? 14.528 12.575 13.339 1.00 44.38 651 ALA A C 1
ATOM 4807 O O . ALA A 1 651 ? 14.521 12.937 12.156 1.00 44.38 651 ALA A O 1
ATOM 4808 N N . PRO A 1 652 ? 13.404 12.551 14.077 1.00 42.75 652 PRO A N 1
ATOM 4809 C CA . PRO A 1 652 ? 12.116 12.986 13.546 1.00 42.75 652 PRO A CA 1
ATOM 4810 C C . PRO A 1 652 ? 12.241 14.342 12.831 1.00 42.75 652 PRO A C 1
ATOM 4812 O O . PRO A 1 652 ? 12.729 15.311 13.415 1.00 42.75 652 PRO A O 1
ATOM 4815 N N . GLY A 1 653 ? 11.846 14.402 11.555 1.00 41.59 653 GLY A N 1
ATOM 4816 C CA . GLY A 1 653 ? 11.920 15.616 10.729 1.00 41.59 653 GLY A CA 1
ATOM 4817 C C . GLY A 1 653 ? 13.242 15.861 9.983 1.00 41.59 653 GLY A C 1
ATOM 4818 O O . GLY A 1 653 ? 13.389 16.912 9.361 1.00 41.59 653 GLY A O 1
ATOM 4819 N N . GLN A 1 654 ? 14.200 14.930 10.013 1.00 45.88 654 GLN A N 1
ATOM 4820 C CA . GLN A 1 654 ? 15.376 14.938 9.135 1.00 45.88 654 GLN A CA 1
ATOM 4821 C C . GLN A 1 654 ? 15.159 13.891 8.034 1.00 45.88 654 GLN A C 1
ATOM 4823 O O . GLN A 1 654 ? 15.359 12.706 8.282 1.00 45.88 654 GLN A O 1
ATOM 4828 N N . GLY A 1 655 ? 14.736 14.309 6.836 1.00 51.94 655 GLY A N 1
ATOM 4829 C CA . GLY A 1 655 ? 14.666 13.403 5.684 1.00 51.94 655 GLY A CA 1
ATOM 4830 C C . GLY A 1 655 ? 16.020 12.716 5.473 1.00 51.94 655 GLY A C 1
ATOM 4831 O O . GLY A 1 655 ? 17.066 13.368 5.558 1.00 51.94 655 GLY A O 1
ATOM 4832 N N . GLY A 1 656 ? 16.006 11.399 5.278 1.00 56.88 656 GLY A N 1
ATOM 4833 C CA . GLY A 1 656 ? 17.224 10.612 5.115 1.00 56.88 656 GLY A CA 1
ATOM 4834 C C . GLY A 1 656 ? 18.057 11.038 3.897 1.00 56.88 656 GLY A C 1
ATOM 4835 O O . GLY A 1 656 ? 17.591 11.699 2.970 1.00 56.88 656 GLY A O 1
ATOM 4836 N N . LEU A 1 657 ? 19.329 10.645 3.905 1.00 64.50 657 LEU A N 1
ATOM 4837 C CA . LEU A 1 657 ? 20.150 10.489 2.702 1.00 64.50 657 LEU A CA 1
ATOM 4838 C C . LEU A 1 657 ? 20.387 8.979 2.531 1.00 64.50 657 LEU A C 1
ATOM 4840 O O . LEU A 1 657 ? 20.307 8.241 3.513 1.00 64.50 657 LEU A O 1
ATOM 4844 N N . HIS A 1 658 ? 20.727 8.513 1.325 1.00 79.88 658 HIS A N 1
ATOM 4845 C CA . HIS A 1 658 ? 20.993 7.088 1.032 1.00 79.88 658 HIS A CA 1
ATOM 4846 C C . HIS A 1 658 ? 19.768 6.186 0.893 1.00 79.88 658 HIS A C 1
ATOM 4848 O O . HIS A 1 658 ? 19.812 4.991 1.201 1.00 79.88 658 HIS A O 1
ATOM 4854 N N . HIS A 1 659 ? 18.692 6.752 0.357 1.00 88.56 659 HIS A N 1
ATOM 4855 C CA . HIS A 1 659 ? 17.485 6.019 0.022 1.00 88.56 659 HIS A CA 1
ATOM 4856 C C . HIS A 1 659 ? 17.729 4.985 -1.081 1.00 88.56 659 HIS A C 1
ATOM 4858 O O . HIS A 1 659 ? 18.551 5.183 -1.982 1.00 88.56 659 HIS A O 1
ATOM 4864 N N . ILE A 1 660 ? 16.969 3.892 -1.043 1.00 92.12 660 ILE A N 1
ATOM 4865 C CA . ILE A 1 660 ? 16.870 2.961 -2.165 1.00 92.12 660 ILE A CA 1
ATOM 4866 C C . ILE A 1 660 ? 15.717 3.429 -3.052 1.00 92.12 660 ILE A C 1
ATOM 4868 O O . ILE A 1 660 ? 14.559 3.419 -2.632 1.00 92.12 660 ILE A O 1
ATOM 4872 N N . HIS A 1 661 ? 16.034 3.817 -4.285 1.00 91.38 661 HIS A N 1
ATOM 4873 C CA . HIS A 1 661 ? 15.048 4.036 -5.338 1.00 91.38 661 HIS A CA 1
ATOM 4874 C C . HIS A 1 661 ? 15.277 2.990 -6.429 1.00 91.38 661 HIS A C 1
ATOM 4876 O O . HIS A 1 661 ? 16.348 2.928 -7.022 1.00 91.38 661 HIS A O 1
ATOM 4882 N N . GLY A 1 662 ? 14.284 2.136 -6.666 1.00 87.56 662 GLY A N 1
ATOM 4883 C CA . GLY A 1 662 ? 14.403 0.978 -7.558 1.00 87.56 662 GLY A CA 1
ATOM 4884 C C . GLY A 1 662 ? 14.478 -0.361 -6.818 1.00 87.56 662 GLY A C 1
ATOM 4885 O O . GLY A 1 662 ? 14.319 -0.431 -5.600 1.00 87.56 662 GLY A O 1
ATOM 4886 N N . SER A 1 663 ? 14.675 -1.440 -7.573 1.00 86.69 663 SER A N 1
ATOM 4887 C CA . SER A 1 663 ? 14.720 -2.811 -7.044 1.00 86.69 663 SER A CA 1
ATOM 4888 C C . SER A 1 663 ? 16.158 -3.338 -7.043 1.00 86.69 663 SER A C 1
ATOM 4890 O O . SER A 1 663 ? 16.903 -3.023 -7.977 1.00 86.69 663 SER A O 1
ATOM 4892 N N . PRO A 1 664 ? 16.560 -4.173 -6.066 1.00 93.12 664 PRO A N 1
ATOM 4893 C CA . PRO A 1 664 ? 17.808 -4.921 -6.165 1.00 93.12 664 PRO A CA 1
ATOM 4894 C C . PRO A 1 664 ? 17.847 -5.755 -7.450 1.00 93.12 664 PRO A C 1
ATOM 4896 O O . PRO A 1 664 ? 16.839 -6.343 -7.838 1.00 93.12 664 PRO A O 1
ATOM 4899 N N . VAL A 1 665 ? 19.014 -5.847 -8.085 1.00 95.94 665 VAL A N 1
ATOM 4900 C CA . VAL A 1 665 ? 19.219 -6.718 -9.254 1.00 95.94 665 VAL A CA 1
ATOM 4901 C C . VAL A 1 665 ? 19.838 -8.030 -8.802 1.00 95.94 665 VAL A C 1
ATOM 4903 O O . VAL A 1 665 ? 20.772 -8.021 -8.003 1.00 95.94 665 VAL A O 1
ATOM 4906 N N . PHE A 1 666 ? 19.336 -9.157 -9.303 1.00 95.56 666 PHE A N 1
ATOM 4907 C CA . PHE A 1 666 ? 19.758 -10.493 -8.883 1.00 95.56 666 PHE A CA 1
ATOM 4908 C C . PHE A 1 666 ? 20.592 -11.202 -9.949 1.00 95.56 666 PHE A C 1
ATOM 4910 O O . PHE A 1 666 ? 20.212 -11.253 -11.117 1.00 95.56 666 PHE A O 1
ATOM 4917 N N . TRP A 1 667 ? 21.683 -11.846 -9.533 1.00 95.69 667 TRP A N 1
ATOM 4918 C CA . TRP A 1 667 ? 22.418 -12.773 -10.390 1.00 95.69 667 TRP A CA 1
ATOM 4919 C C . TRP A 1 667 ? 23.020 -13.916 -9.583 1.00 95.69 667 TRP A C 1
ATOM 4921 O O . TRP A 1 667 ? 23.560 -13.721 -8.495 1.00 95.69 667 TRP A O 1
ATOM 4931 N N . ARG A 1 668 ? 22.933 -15.129 -10.129 1.00 94.00 668 ARG A N 1
ATOM 4932 C CA . ARG A 1 668 ? 23.589 -16.315 -9.584 1.00 94.00 668 ARG A CA 1
ATOM 4933 C C . ARG A 1 668 ? 24.691 -16.742 -10.531 1.00 94.00 668 ARG A C 1
ATOM 4935 O O . ARG A 1 668 ? 24.402 -17.157 -11.649 1.00 94.00 668 ARG A O 1
ATOM 4942 N N . THR A 1 669 ? 25.925 -16.683 -10.051 1.00 93.06 669 THR A N 1
ATOM 4943 C CA . THR A 1 669 ? 27.073 -17.203 -10.788 1.00 93.06 669 THR A CA 1
ATOM 4944 C C . THR A 1 669 ? 27.384 -18.635 -10.371 1.00 93.06 669 THR A C 1
ATOM 4946 O O . THR A 1 669 ? 26.954 -19.105 -9.308 1.00 93.06 669 THR A O 1
ATOM 4949 N N . ARG A 1 670 ? 28.136 -19.334 -11.221 1.00 91.50 670 ARG A N 1
ATOM 4950 C CA . ARG A 1 670 ? 28.512 -20.732 -11.024 1.00 91.50 670 ARG A CA 1
ATOM 4951 C C . ARG A 1 670 ? 29.407 -20.938 -9.806 1.00 91.50 670 ARG A C 1
ATOM 4953 O O . ARG A 1 670 ? 29.156 -21.863 -9.037 1.00 91.50 670 ARG A O 1
ATOM 4960 N N . ASN A 1 671 ? 30.433 -20.101 -9.635 1.00 89.38 671 ASN A N 1
ATOM 4961 C CA . ASN A 1 671 ? 31.434 -20.291 -8.580 1.00 89.38 671 ASN A CA 1
ATOM 4962 C C . ASN A 1 671 ? 31.188 -19.429 -7.333 1.00 89.38 671 ASN A C 1
ATOM 4964 O O . ASN A 1 671 ? 31.492 -19.865 -6.225 1.00 89.38 671 ASN A O 1
ATOM 4968 N N . ASP A 1 672 ? 30.620 -18.231 -7.484 1.00 84.50 672 ASP A N 1
ATOM 4969 C CA . ASP A 1 672 ? 30.476 -17.263 -6.388 1.00 84.50 672 ASP A CA 1
ATOM 4970 C C . ASP A 1 672 ? 29.087 -17.230 -5.734 1.00 84.50 672 ASP A C 1
ATOM 4972 O O . ASP A 1 672 ? 28.897 -16.554 -4.708 1.00 84.50 672 ASP A O 1
ATOM 4976 N N . GLY A 1 673 ? 28.138 -17.977 -6.302 1.00 89.69 673 GLY A N 1
ATOM 4977 C CA . GLY A 1 673 ? 26.778 -18.124 -5.805 1.00 89.69 673 GLY A CA 1
ATOM 4978 C C . GLY A 1 673 ? 25.854 -16.969 -6.188 1.00 89.69 673 GLY A C 1
ATOM 4979 O O . GLY A 1 673 ? 26.102 -16.206 -7.119 1.00 89.69 673 GLY A O 1
ATOM 4980 N N . ALA A 1 674 ? 24.729 -16.876 -5.481 1.00 93.06 674 ALA A N 1
ATOM 4981 C CA . ALA A 1 674 ? 23.727 -15.840 -5.703 1.00 93.06 674 ALA A CA 1
ATOM 4982 C C . ALA A 1 674 ? 24.117 -14.526 -5.020 1.00 93.06 674 ALA A C 1
ATOM 4984 O O . ALA A 1 674 ? 24.555 -14.523 -3.868 1.00 93.06 674 ALA A O 1
ATOM 4985 N N . ARG A 1 675 ? 23.927 -13.411 -5.724 1.00 95.00 675 ARG A N 1
ATOM 4986 C CA . ARG A 1 675 ? 24.159 -12.053 -5.237 1.00 95.00 675 ARG A CA 1
ATOM 4987 C C . ARG A 1 675 ? 22.989 -11.148 -5.601 1.00 95.00 675 ARG A C 1
ATOM 4989 O O . ARG A 1 675 ? 22.322 -11.363 -6.615 1.00 95.00 675 ARG A O 1
ATOM 4996 N N . ILE A 1 676 ? 22.786 -10.122 -4.784 1.00 96.38 676 ILE A N 1
ATOM 4997 C CA . ILE A 1 676 ? 22.003 -8.946 -5.161 1.00 96.38 676 ILE A CA 1
ATOM 4998 C C . ILE A 1 676 ? 22.902 -7.718 -5.244 1.00 96.38 676 ILE A C 1
ATOM 5000 O O . ILE A 1 676 ? 23.876 -7.615 -4.496 1.00 96.38 676 ILE A O 1
ATOM 5004 N N . TYR A 1 677 ? 22.546 -6.794 -6.129 1.00 97.56 677 TYR A N 1
ATOM 5005 C CA . TYR A 1 677 ? 23.237 -5.529 -6.352 1.00 97.56 677 TYR A CA 1
ATOM 5006 C C . TYR A 1 677 ? 22.289 -4.366 -6.070 1.00 97.56 677 TYR A C 1
ATOM 5008 O O . TYR A 1 677 ? 21.148 -4.375 -6.538 1.00 97.56 677 TYR A O 1
ATOM 5016 N N . VAL A 1 678 ? 22.754 -3.377 -5.306 1.00 95.69 678 VAL A N 1
ATOM 5017 C CA . VAL A 1 678 ? 21.962 -2.208 -4.889 1.00 95.69 678 VAL A CA 1
ATOM 5018 C C . VAL A 1 678 ? 22.810 -0.950 -4.980 1.00 95.69 678 VAL A C 1
ATOM 5020 O O . VAL A 1 678 ? 23.981 -0.968 -4.598 1.00 95.69 678 VAL A O 1
ATOM 5023 N N . TRP A 1 679 ? 22.218 0.143 -5.463 1.00 94.25 679 TRP A N 1
ATOM 5024 C CA . TRP A 1 679 ? 22.882 1.442 -5.532 1.00 94.25 679 TRP A CA 1
ATOM 5025 C C . TRP A 1 679 ? 21.958 2.565 -5.053 1.00 94.25 679 TRP A C 1
ATOM 5027 O O . TRP A 1 679 ? 21.178 3.120 -5.824 1.00 94.25 679 TRP A O 1
ATOM 5037 N N . GLY A 1 680 ? 22.068 2.894 -3.766 1.00 91.44 680 GLY A N 1
ATOM 5038 C CA . GLY A 1 680 ? 21.312 3.981 -3.150 1.00 91.44 680 GLY A CA 1
ATOM 5039 C C . GLY A 1 680 ? 21.836 5.378 -3.490 1.00 91.44 680 GLY A C 1
ATOM 5040 O O . GLY A 1 680 ? 22.887 5.565 -4.113 1.00 91.44 680 GLY A O 1
ATOM 5041 N N . GLU A 1 681 ? 21.086 6.376 -3.049 1.00 89.50 681 GLU A N 1
ATOM 5042 C CA . GLU A 1 681 ? 21.411 7.796 -3.200 1.00 89.50 681 GLU A CA 1
ATOM 5043 C C . GLU A 1 681 ? 22.704 8.186 -2.492 1.00 89.50 681 GLU A C 1
ATOM 5045 O O . GLU A 1 681 ? 22.942 7.792 -1.355 1.00 89.50 681 GLU A O 1
ATOM 5050 N N . ALA A 1 682 ? 23.552 8.987 -3.140 1.00 86.12 682 ALA A N 1
ATOM 5051 C CA . ALA A 1 682 ? 24.831 9.425 -2.574 1.00 86.12 682 ALA A CA 1
ATOM 5052 C C . ALA A 1 682 ? 25.675 8.275 -1.961 1.00 86.12 682 ALA A C 1
ATOM 5054 O O . ALA A 1 682 ? 26.441 8.495 -1.024 1.00 86.12 682 ALA A O 1
ATOM 5055 N N . ASP A 1 683 ? 25.505 7.047 -2.459 1.00 89.44 683 ASP A N 1
ATOM 5056 C CA . ASP A 1 683 ? 26.168 5.824 -1.996 1.00 89.44 683 ASP A CA 1
ATOM 5057 C C . ASP A 1 683 ? 26.933 5.172 -3.162 1.00 89.44 683 ASP A C 1
ATOM 5059 O O . ASP A 1 683 ? 26.869 5.607 -4.319 1.00 89.44 683 ASP A O 1
ATOM 5063 N N . TRP A 1 684 ? 27.674 4.118 -2.848 1.00 92.94 684 TRP A N 1
ATOM 5064 C CA . TRP A 1 684 ? 28.356 3.231 -3.781 1.00 92.94 684 TRP A CA 1
ATOM 5065 C C . TRP A 1 684 ? 27.440 2.075 -4.202 1.00 92.94 684 TRP A C 1
ATOM 5067 O O . TRP A 1 684 ? 26.529 1.682 -3.472 1.00 92.94 684 TRP A O 1
ATOM 5077 N N . LEU A 1 685 ? 27.721 1.485 -5.364 1.00 95.75 685 LEU A N 1
ATOM 5078 C CA . LEU A 1 685 ? 27.139 0.206 -5.759 1.00 95.75 685 LEU A CA 1
ATOM 5079 C C . LEU A 1 685 ? 27.680 -0.885 -4.830 1.00 95.75 685 LEU A C 1
ATOM 5081 O O . LEU A 1 685 ? 28.895 -1.013 -4.656 1.00 95.75 685 LEU A O 1
ATOM 5085 N N . ARG A 1 686 ? 26.785 -1.680 -4.247 1.00 95.00 686 ARG A N 1
ATOM 5086 C CA . ARG A 1 686 ? 27.115 -2.739 -3.285 1.00 95.00 686 ARG A CA 1
ATOM 5087 C C . ARG A 1 686 ? 26.570 -4.079 -3.759 1.00 95.00 686 ARG A C 1
ATOM 5089 O O . ARG A 1 686 ? 25.467 -4.134 -4.303 1.00 95.00 686 ARG A O 1
ATOM 5096 N N . ALA A 1 687 ? 27.327 -5.148 -3.521 1.00 96.38 687 ALA A N 1
ATOM 5097 C CA . ALA A 1 687 ? 26.904 -6.525 -3.764 1.00 96.38 687 ALA A CA 1
ATOM 5098 C C . ALA A 1 687 ? 26.787 -7.302 -2.449 1.00 96.38 687 ALA A C 1
ATOM 5100 O O . ALA A 1 687 ? 27.732 -7.328 -1.662 1.00 96.38 687 ALA A O 1
ATOM 5101 N N . PHE A 1 688 ? 25.669 -7.998 -2.244 1.00 95.50 688 PHE A N 1
ATOM 5102 C CA . PHE A 1 688 ? 25.423 -8.842 -1.068 1.00 95.50 688 PHE A CA 1
ATOM 5103 C C . PHE A 1 688 ? 25.247 -10.293 -1.490 1.00 95.50 688 PHE A C 1
ATOM 5105 O O . PHE A 1 688 ? 24.493 -10.585 -2.420 1.00 95.50 688 PHE A O 1
ATOM 5112 N N . ARG A 1 689 ? 25.936 -11.217 -0.814 1.00 94.88 689 ARG A N 1
ATOM 5113 C CA . ARG A 1 689 ? 25.876 -12.649 -1.133 1.00 94.88 689 ARG A CA 1
ATOM 5114 C C . ARG A 1 689 ? 24.700 -13.307 -0.426 1.00 94.88 689 ARG A C 1
ATOM 5116 O O . ARG A 1 689 ? 24.516 -13.141 0.773 1.00 94.88 689 ARG A O 1
ATOM 5123 N N . PHE A 1 690 ? 23.951 -14.113 -1.162 1.00 92.50 690 PHE A N 1
ATOM 5124 C CA . PHE A 1 690 ? 22.899 -14.966 -0.633 1.00 92.50 690 PHE A CA 1
ATOM 5125 C C . PHE A 1 690 ? 23.482 -16.306 -0.171 1.00 92.50 690 PHE A C 1
ATOM 5127 O O . PHE A 1 690 ? 24.111 -17.023 -0.950 1.00 92.50 690 PHE A O 1
ATOM 5134 N N . THR A 1 691 ? 23.263 -16.658 1.093 1.00 88.38 691 THR A N 1
ATOM 5135 C CA . THR A 1 691 ? 23.813 -17.853 1.756 1.00 88.38 691 THR A CA 1
ATOM 5136 C C . THR A 1 691 ? 22.795 -18.990 1.902 1.00 88.38 691 THR A C 1
ATOM 5138 O O . THR A 1 691 ? 23.092 -20.003 2.530 1.00 88.38 691 THR A O 1
ATOM 5141 N N . GLY A 1 692 ? 21.608 -18.865 1.294 1.00 82.69 692 GLY A N 1
ATOM 5142 C CA . GLY A 1 692 ? 20.591 -19.922 1.229 1.00 82.69 692 GLY A CA 1
ATOM 5143 C C . GLY A 1 692 ? 19.239 -19.480 1.786 1.00 82.69 692 GLY A C 1
ATOM 5144 O O . GLY A 1 692 ? 18.305 -19.347 1.008 1.00 82.69 692 GLY A O 1
ATOM 5145 N N . PRO A 1 693 ? 19.100 -19.247 3.101 1.00 82.38 693 PRO A N 1
ATOM 5146 C CA . PRO A 1 693 ? 17.902 -18.621 3.660 1.00 82.38 693 PRO A CA 1
ATOM 5147 C C . PRO A 1 693 ? 18.050 -17.101 3.825 1.00 82.38 693 PRO A C 1
ATOM 5149 O O . PRO A 1 693 ? 17.055 -16.405 3.963 1.00 82.38 693 PRO A O 1
ATOM 5152 N N . LYS A 1 694 ? 19.282 -16.579 3.853 1.00 91.69 694 LYS A N 1
ATOM 5153 C CA . LYS A 1 694 ? 19.608 -15.197 4.234 1.00 91.69 694 LYS A CA 1
ATOM 5154 C C . LYS A 1 694 ? 20.660 -14.606 3.301 1.00 91.69 694 LYS A C 1
ATOM 5156 O O . LYS A 1 694 ? 21.306 -15.331 2.547 1.00 91.69 694 LYS A O 1
ATOM 5161 N N . PHE A 1 695 ? 20.858 -13.299 3.376 1.00 93.00 695 PHE A N 1
ATOM 5162 C CA . PHE A 1 695 ? 22.032 -12.621 2.841 1.00 93.00 695 PHE A CA 1
ATOM 5163 C C . PHE A 1 695 ? 23.093 -12.452 3.928 1.00 93.00 695 PHE A C 1
ATOM 5165 O O . PHE A 1 695 ? 22.768 -12.265 5.102 1.00 93.00 695 PHE A O 1
ATOM 5172 N N . ASP A 1 696 ? 24.364 -12.498 3.536 1.00 93.44 696 ASP A N 1
ATOM 5173 C CA . ASP A 1 696 ? 25.422 -11.892 4.339 1.00 93.44 696 ASP A CA 1
ATOM 5174 C C . ASP A 1 696 ? 25.122 -10.390 4.417 1.00 93.44 696 ASP A C 1
ATOM 5176 O O . ASP A 1 696 ? 25.055 -9.744 3.364 1.00 93.44 696 ASP A O 1
ATOM 5180 N N . PRO A 1 697 ? 24.871 -9.834 5.618 1.00 90.56 697 PRO A N 1
ATOM 5181 C CA . PRO A 1 697 ? 24.593 -8.418 5.734 1.00 90.56 697 PRO A CA 1
ATOM 5182 C C . PRO A 1 697 ? 25.807 -7.593 5.318 1.00 90.56 697 PRO A C 1
ATOM 5184 O O . PRO A 1 697 ? 25.597 -6.477 4.885 1.00 90.56 697 PRO A O 1
ATOM 5187 N N . THR A 1 698 ? 27.040 -8.111 5.370 1.00 91.44 698 THR A N 1
ATOM 5188 C CA . THR A 1 698 ? 28.234 -7.389 4.912 1.00 91.44 698 THR A CA 1
ATOM 5189 C C . THR A 1 698 ? 28.338 -7.465 3.385 1.00 91.44 698 THR A C 1
ATOM 5191 O O . THR A 1 698 ? 28.268 -8.561 2.821 1.00 91.44 698 THR A O 1
ATOM 5194 N N . PRO A 1 699 ? 28.544 -6.340 2.672 1.00 92.88 699 PRO A N 1
ATOM 5195 C CA . PRO A 1 699 ? 28.720 -6.387 1.229 1.00 92.88 699 PRO A CA 1
ATOM 5196 C C . PRO A 1 699 ? 29.994 -7.164 0.884 1.00 92.88 699 PRO A C 1
ATOM 5198 O O . PRO A 1 699 ? 31.080 -6.862 1.379 1.00 92.88 699 PRO A O 1
ATOM 5201 N N . VAL A 1 700 ? 29.866 -8.148 -0.004 1.00 94.06 700 VAL A N 1
ATOM 5202 C CA . VAL A 1 700 ? 31.008 -8.917 -0.517 1.00 94.06 700 VAL A CA 1
ATOM 5203 C C . VAL A 1 700 ? 31.835 -8.109 -1.510 1.00 94.06 700 VAL A C 1
ATOM 5205 O O . VAL A 1 700 ? 32.997 -8.433 -1.746 1.00 94.06 700 VAL A O 1
ATOM 5208 N N . ASP A 1 701 ? 31.245 -7.053 -2.075 1.00 95.06 701 ASP A N 1
ATOM 5209 C CA . ASP A 1 701 ? 31.948 -6.101 -2.917 1.00 95.06 701 ASP A CA 1
ATOM 5210 C C . ASP A 1 701 ? 31.294 -4.710 -2.902 1.00 95.06 701 ASP A C 1
ATOM 5212 O O . ASP A 1 701 ? 30.086 -4.580 -2.684 1.00 95.06 701 ASP A O 1
ATOM 5216 N N . ILE A 1 702 ? 32.099 -3.670 -3.133 1.00 95.62 702 ILE A N 1
ATOM 5217 C CA . ILE A 1 702 ? 31.676 -2.264 -3.167 1.00 95.62 702 ILE A CA 1
ATOM 5218 C C . ILE A 1 702 ? 32.455 -1.536 -4.265 1.00 95.62 702 ILE A C 1
ATOM 5220 O O . ILE A 1 702 ? 33.684 -1.650 -4.320 1.00 95.62 702 ILE A O 1
ATOM 5224 N N . SER A 1 703 ? 31.765 -0.749 -5.092 1.00 95.94 703 SER A N 1
ATOM 5225 C CA . SER A 1 703 ? 32.400 0.038 -6.151 1.00 95.94 703 SER A CA 1
ATOM 5226 C C . SER A 1 703 ? 33.341 1.129 -5.633 1.00 95.94 703 SER A C 1
ATOM 5228 O O . SER A 1 703 ? 33.261 1.586 -4.490 1.00 95.94 703 SER A O 1
ATOM 5230 N N . ASP A 1 704 ? 34.243 1.588 -6.504 1.00 93.56 704 ASP A N 1
ATOM 5231 C CA . ASP A 1 704 ? 35.056 2.792 -6.266 1.00 93.56 704 ASP A CA 1
ATOM 5232 C C . ASP A 1 704 ? 34.325 4.078 -6.688 1.00 93.56 704 ASP A C 1
ATOM 5234 O O . ASP A 1 704 ? 34.646 5.166 -6.211 1.00 93.56 704 ASP A O 1
ATOM 5238 N N . VAL A 1 705 ? 33.294 3.943 -7.526 1.00 91.69 705 VAL A N 1
ATOM 5239 C CA . VAL A 1 705 ? 32.433 5.035 -7.994 1.00 91.69 705 VAL A CA 1
ATOM 5240 C C . VAL A 1 705 ? 31.196 5.198 -7.110 1.00 91.69 705 VAL A C 1
ATOM 5242 O O . VAL A 1 705 ? 30.656 4.213 -6.608 1.00 91.69 705 VAL A O 1
ATOM 5245 N N . THR A 1 706 ? 30.742 6.439 -6.946 1.00 90.56 706 THR A N 1
ATOM 5246 C CA . THR A 1 706 ? 29.550 6.822 -6.172 1.00 90.56 706 THR A CA 1
ATOM 5247 C C . THR A 1 706 ? 28.620 7.683 -7.029 1.00 90.56 706 THR A C 1
ATOM 5249 O O . THR A 1 706 ? 29.063 8.290 -8.011 1.00 90.56 706 THR A O 1
ATOM 5252 N N . THR A 1 707 ? 27.337 7.739 -6.672 1.00 89.94 707 THR A N 1
ATOM 5253 C CA . THR A 1 707 ? 26.442 8.769 -7.218 1.00 89.94 707 THR A CA 1
ATOM 5254 C C . THR A 1 707 ? 26.751 10.134 -6.578 1.00 89.94 707 THR A C 1
ATOM 5256 O O . THR A 1 707 ? 27.352 10.189 -5.503 1.00 89.94 707 THR A O 1
ATOM 5259 N N . PRO A 1 708 ? 26.410 11.271 -7.218 1.00 87.50 708 PRO A N 1
ATOM 5260 C CA . PRO A 1 708 ? 26.735 12.585 -6.663 1.00 87.50 708 PRO A CA 1
ATOM 5261 C C . PRO A 1 708 ? 26.169 12.796 -5.248 1.00 87.50 708 PRO A C 1
ATOM 5263 O O . PRO A 1 708 ? 25.058 12.365 -4.934 1.00 87.50 708 PRO A O 1
ATOM 5266 N N . ALA A 1 709 ? 26.914 13.500 -4.394 1.00 83.44 709 ALA A N 1
ATOM 5267 C CA . ALA A 1 709 ? 26.468 13.807 -3.036 1.00 83.44 709 ALA A CA 1
ATOM 5268 C C . ALA A 1 709 ? 25.148 14.601 -3.045 1.00 83.44 709 ALA A C 1
ATOM 5270 O O . ALA A 1 709 ? 24.986 15.532 -3.835 1.00 83.44 709 ALA A O 1
ATOM 5271 N N . GLY A 1 710 ? 24.205 14.230 -2.171 1.00 77.25 710 GLY A N 1
ATOM 5272 C CA . GLY A 1 710 ? 22.885 14.871 -2.081 1.00 77.25 710 GLY A CA 1
ATOM 5273 C C . GLY A 1 710 ? 21.999 14.699 -3.325 1.00 77.25 710 GLY A C 1
ATOM 5274 O O . GLY A 1 710 ? 21.045 15.462 -3.502 1.00 77.25 710 GLY A O 1
ATOM 5275 N N . SER A 1 711 ? 22.318 13.742 -4.206 1.00 86.38 711 SER A N 1
ATOM 5276 C CA . SER A 1 711 ? 21.527 13.454 -5.406 1.00 86.38 711 SER A CA 1
ATOM 5277 C C . SER A 1 711 ? 20.557 12.289 -5.215 1.00 86.38 711 SER A C 1
ATOM 5279 O O . SER A 1 711 ? 20.898 11.272 -4.617 1.00 86.38 711 SER A O 1
ATOM 5281 N N . MET A 1 712 ? 19.373 12.443 -5.806 1.00 89.00 712 MET A N 1
ATOM 5282 C CA . MET A 1 712 ? 18.386 11.388 -6.054 1.00 89.00 712 MET A CA 1
ATOM 5283 C C . MET A 1 712 ? 18.388 11.060 -7.560 1.00 89.00 712 MET A C 1
ATOM 5285 O O . MET A 1 712 ? 18.627 11.982 -8.354 1.00 89.00 712 MET A O 1
ATOM 5289 N N . PRO A 1 713 ? 18.105 9.818 -8.006 1.00 91.56 713 PRO A N 1
ATOM 5290 C CA . PRO A 1 713 ? 17.603 8.677 -7.226 1.00 91.56 713 PRO A CA 1
ATOM 5291 C C . PRO A 1 713 ? 18.659 7.603 -6.880 1.00 91.56 713 PRO A C 1
ATOM 5293 O O . PRO A 1 713 ? 18.310 6.476 -6.555 1.00 91.56 713 PRO A O 1
ATOM 5296 N N . GLY A 1 714 ? 19.955 7.887 -7.011 1.00 92.31 714 GLY A N 1
ATOM 5297 C CA . GLY A 1 714 ? 20.979 6.835 -6.992 1.00 92.31 714 GLY A CA 1
ATOM 5298 C C . GLY A 1 714 ? 21.107 6.147 -8.356 1.00 92.31 714 GLY A C 1
ATOM 5299 O O . GLY A 1 714 ? 20.813 6.758 -9.389 1.00 92.31 714 GLY A O 1
ATOM 5300 N N . GLY A 1 715 ? 21.602 4.908 -8.379 1.00 94.56 715 GLY A N 1
ATOM 5301 C CA . GLY A 1 715 ? 21.860 4.168 -9.618 1.00 94.56 715 GLY A CA 1
ATOM 5302 C C . GLY A 1 715 ? 20.690 3.275 -10.019 1.00 94.56 715 GLY A C 1
ATOM 5303 O O . GLY A 1 715 ? 20.379 2.330 -9.303 1.00 94.56 715 GLY A O 1
ATOM 5304 N N . MET A 1 716 ? 20.073 3.520 -11.180 1.00 96.25 716 MET A N 1
ATOM 5305 C CA . MET A 1 716 ? 19.041 2.626 -11.722 1.00 96.25 716 MET A CA 1
ATOM 5306 C C . MET A 1 716 ? 19.713 1.487 -12.484 1.00 96.25 716 MET A C 1
ATOM 5308 O O . MET A 1 716 ? 20.401 1.728 -13.479 1.00 96.25 716 MET A O 1
ATOM 5312 N N . LEU A 1 717 ? 19.549 0.258 -11.994 1.00 97.38 717 LEU A N 1
ATOM 5313 C CA . LEU A 1 717 ? 20.392 -0.876 -12.371 1.00 97.38 717 LEU A CA 1
ATOM 5314 C C . LEU A 1 717 ? 19.715 -1.837 -13.356 1.00 97.38 717 LEU A C 1
ATOM 5316 O O . LEU A 1 717 ? 18.536 -2.145 -13.235 1.00 97.38 717 LEU A O 1
ATOM 5320 N N . THR A 1 718 ? 20.515 -2.411 -14.250 1.00 97.62 718 THR A N 1
ATOM 5321 C CA . THR A 1 718 ? 20.258 -3.708 -14.895 1.00 97.62 718 THR A CA 1
ATOM 5322 C C . THR A 1 718 ? 21.544 -4.529 -14.879 1.00 97.62 718 THR A C 1
ATOM 5324 O O . THR A 1 718 ? 22.643 -3.976 -14.844 1.00 97.62 718 THR A O 1
ATOM 5327 N N . LEU A 1 719 ? 21.426 -5.850 -14.977 1.00 98.19 719 LEU A N 1
ATOM 5328 C CA . LEU A 1 719 ? 22.551 -6.756 -15.189 1.00 98.19 719 LEU A CA 1
ATOM 5329 C C . LEU A 1 719 ? 22.445 -7.461 -16.540 1.00 98.19 719 LEU A C 1
ATOM 5331 O O . LEU A 1 719 ? 21.351 -7.806 -16.983 1.00 98.19 719 LEU A O 1
ATOM 5335 N N . THR A 1 720 ? 23.586 -7.719 -17.169 1.00 98.31 720 THR A N 1
ATOM 5336 C CA . THR A 1 720 ? 23.704 -8.664 -18.285 1.00 98.31 720 THR A CA 1
ATOM 5337 C C . THR A 1 720 ? 24.762 -9.707 -18.014 1.00 98.31 720 THR A C 1
ATOM 5339 O O . THR A 1 720 ? 25.808 -9.357 -17.480 1.00 98.31 720 THR A O 1
ATOM 5342 N N . ALA A 1 721 ? 24.533 -10.951 -18.423 1.00 98.00 721 ALA A N 1
ATOM 5343 C CA . ALA A 1 721 ? 25.522 -12.022 -18.365 1.00 98.00 721 ALA A CA 1
ATOM 5344 C C . ALA A 1 721 ? 25.213 -13.121 -19.393 1.00 98.00 721 ALA A C 1
ATOM 5346 O O . ALA A 1 721 ? 24.092 -13.210 -19.902 1.00 98.00 721 ALA A O 1
ATOM 5347 N N . ASN A 1 722 ? 26.185 -14.006 -19.623 1.00 97.50 722 ASN A N 1
ATOM 5348 C CA . ASN A 1 722 ? 25.969 -15.260 -20.338 1.00 97.50 722 ASN A CA 1
ATOM 5349 C C . ASN A 1 722 ? 25.615 -16.365 -19.331 1.00 97.50 722 ASN A C 1
ATOM 5351 O O . ASN A 1 722 ? 26.489 -17.068 -18.815 1.00 97.50 722 ASN A O 1
ATOM 5355 N N . GLY A 1 723 ? 24.329 -16.495 -19.008 1.00 96.12 723 GLY A N 1
ATOM 5356 C CA . GLY A 1 723 ? 23.843 -17.455 -18.023 1.00 96.12 723 GLY A CA 1
ATOM 5357 C C . GLY A 1 723 ? 24.445 -17.239 -16.630 1.00 96.12 723 GLY A C 1
ATOM 5358 O O . GLY A 1 723 ? 24.416 -16.140 -16.074 1.00 96.12 723 GLY A O 1
ATOM 5359 N N . ASP A 1 724 ? 24.989 -18.315 -16.063 1.00 96.06 724 ASP A N 1
ATOM 5360 C CA . ASP A 1 724 ? 25.667 -18.350 -14.762 1.00 96.06 724 ASP A CA 1
ATOM 5361 C C . ASP A 1 724 ? 27.195 -18.167 -14.871 1.00 96.06 724 ASP A C 1
ATOM 5363 O O . ASP A 1 724 ? 27.912 -18.346 -13.884 1.00 96.06 724 ASP A O 1
ATOM 5367 N N . GLN A 1 725 ? 27.721 -17.860 -16.062 1.00 97.25 725 GLN A N 1
ATOM 5368 C CA . GLN A 1 725 ? 29.158 -17.866 -16.321 1.00 97.25 725 GLN A CA 1
ATOM 5369 C C . GLN A 1 725 ? 29.870 -16.693 -15.629 1.00 97.25 725 GLN A C 1
ATOM 5371 O O . GLN A 1 725 ? 29.653 -15.525 -15.968 1.00 97.25 725 GLN A O 1
ATOM 5376 N N . ASP A 1 726 ? 30.787 -17.009 -14.711 1.00 95.44 726 ASP A N 1
ATOM 5377 C CA . ASP A 1 726 ? 31.644 -16.016 -14.057 1.00 95.44 726 ASP A CA 1
ATOM 5378 C C . ASP A 1 726 ? 32.450 -15.196 -15.081 1.00 95.44 726 ASP A C 1
ATOM 5380 O O . ASP A 1 726 ? 32.833 -15.687 -16.146 1.00 95.44 726 ASP A O 1
ATOM 5384 N N . GLY A 1 727 ? 32.706 -13.926 -14.759 1.00 96.06 727 GLY A N 1
ATOM 5385 C CA . GLY A 1 727 ? 33.464 -13.009 -15.618 1.00 96.06 727 GLY A CA 1
ATOM 5386 C C . GLY A 1 727 ? 32.721 -12.511 -16.863 1.00 96.06 727 GLY A C 1
ATOM 5387 O O . GLY A 1 727 ? 33.316 -11.803 -17.667 1.00 96.06 727 GLY A O 1
ATOM 5388 N N . THR A 1 728 ? 31.440 -12.858 -17.040 1.00 97.81 728 THR A N 1
ATOM 5389 C CA . THR A 1 728 ? 30.604 -12.333 -18.143 1.00 97.81 728 THR A CA 1
ATOM 5390 C C . THR A 1 728 ? 29.638 -11.234 -17.706 1.00 97.81 728 THR A C 1
ATOM 5392 O O . THR A 1 728 ? 29.096 -10.525 -18.550 1.00 97.81 728 THR A O 1
ATOM 5395 N N . GLY A 1 729 ? 29.440 -11.080 -16.395 1.00 98.25 729 GLY A N 1
ATOM 5396 C CA . GLY A 1 729 ? 28.468 -10.163 -15.819 1.00 98.25 729 GLY A CA 1
ATOM 5397 C C . GLY A 1 729 ? 28.873 -8.693 -15.925 1.00 98.25 729 GLY A C 1
ATOM 5398 O O . GLY A 1 729 ? 29.979 -8.323 -15.532 1.00 98.25 729 GLY A O 1
ATOM 5399 N N . ILE A 1 730 ? 27.953 -7.843 -16.374 1.00 98.81 730 ILE A N 1
ATOM 5400 C CA . ILE A 1 730 ? 28.074 -6.381 -16.333 1.00 98.81 730 ILE A CA 1
ATOM 5401 C C . ILE A 1 730 ? 26.864 -5.810 -15.596 1.00 98.81 730 ILE A C 1
ATOM 5403 O O . ILE A 1 730 ? 25.726 -6.127 -15.942 1.00 98.81 730 ILE A O 1
ATOM 5407 N N . ILE A 1 731 ? 27.110 -4.937 -14.620 1.00 98.62 731 ILE A N 1
ATOM 5408 C CA . ILE A 1 731 ? 26.105 -4.022 -14.081 1.00 98.62 731 ILE A CA 1
ATOM 5409 C C . ILE A 1 731 ? 26.098 -2.760 -14.936 1.00 98.62 731 ILE A C 1
ATOM 5411 O O . ILE A 1 731 ? 27.116 -2.075 -15.059 1.00 98.62 731 ILE A O 1
ATOM 5415 N N . TRP A 1 732 ? 24.935 -2.436 -15.488 1.00 98.56 732 TRP A N 1
ATOM 5416 C CA . TRP A 1 732 ? 24.687 -1.168 -16.155 1.00 98.56 732 TRP A CA 1
ATOM 5417 C C . TRP A 1 732 ? 23.871 -0.271 -15.240 1.00 98.56 732 TRP A C 1
ATOM 5419 O O . TRP A 1 732 ? 22.870 -0.710 -14.674 1.00 98.56 732 TRP A O 1
ATOM 5429 N N . ALA A 1 733 ? 24.288 0.983 -15.106 1.00 97.50 733 ALA A N 1
ATOM 5430 C CA . ALA A 1 733 ? 23.642 1.932 -14.208 1.00 97.50 733 ALA A CA 1
ATOM 5431 C C . ALA A 1 733 ? 23.418 3.276 -14.896 1.00 97.50 733 ALA A C 1
ATOM 5433 O O . ALA A 1 733 ? 24.371 3.842 -15.433 1.00 97.50 733 ALA A O 1
ATOM 5434 N N . SER A 1 734 ? 22.192 3.804 -14.846 1.00 96.81 734 SER A N 1
ATOM 5435 C CA . SER A 1 734 ? 21.903 5.205 -15.175 1.00 96.81 734 SER A CA 1
ATOM 5436 C C . SER A 1 734 ? 21.754 6.029 -13.894 1.00 96.81 734 SER A C 1
ATOM 5438 O O . SER A 1 734 ? 21.111 5.597 -12.935 1.00 96.81 734 SER A O 1
ATOM 5440 N N . HIS A 1 735 ? 22.382 7.206 -13.847 1.00 96.38 735 HIS A N 1
ATOM 5441 C CA . HIS A 1 735 ? 22.295 8.113 -12.696 1.00 96.38 735 HIS A CA 1
ATOM 5442 C C . HIS A 1 735 ? 22.677 9.562 -13.072 1.00 96.38 735 HIS A C 1
ATOM 5444 O O . HIS A 1 735 ? 23.248 9.784 -14.146 1.00 96.38 735 HIS A O 1
ATOM 5450 N N . PRO A 1 736 ? 22.390 10.569 -12.217 1.00 95.62 736 PRO A N 1
ATOM 5451 C CA . PRO A 1 736 ? 22.782 11.959 -12.465 1.00 95.62 736 PRO A CA 1
ATOM 5452 C C . PRO A 1 736 ? 24.303 12.140 -12.544 1.00 95.62 736 PRO A C 1
ATOM 5454 O O . PRO A 1 736 ? 25.037 11.525 -11.769 1.00 95.62 736 PRO A O 1
ATOM 5457 N N . ILE A 1 737 ? 24.784 13.029 -13.420 1.00 93.94 737 ILE A N 1
ATOM 5458 C CA . ILE A 1 737 ? 26.200 13.453 -13.424 1.00 93.94 737 ILE A CA 1
ATOM 5459 C C . ILE A 1 737 ? 26.494 14.377 -12.250 1.00 93.94 737 ILE A C 1
ATOM 5461 O O . ILE A 1 737 ? 27.511 14.252 -11.570 1.00 93.94 737 ILE A O 1
ATOM 5465 N N . SER A 1 738 ? 25.595 15.324 -12.038 1.00 84.62 738 SER A N 1
ATOM 5466 C CA . SER A 1 738 ? 25.646 16.324 -10.990 1.00 84.62 738 SER A CA 1
ATOM 5467 C C . SER A 1 738 ? 24.212 16.722 -10.651 1.00 84.62 738 SER A C 1
ATOM 5469 O O . SER A 1 738 ? 23.314 16.561 -11.479 1.00 84.62 738 SER A O 1
ATOM 5471 N N . LEU A 1 739 ? 24.006 17.273 -9.451 1.00 90.19 739 LEU A N 1
ATOM 5472 C CA . LEU A 1 739 ? 22.707 17.758 -8.961 1.00 90.19 739 LEU A CA 1
ATOM 5473 C C . LEU A 1 739 ? 21.699 16.649 -8.608 1.00 90.19 739 LEU A C 1
ATOM 5475 O O . LEU A 1 739 ? 21.965 15.456 -8.722 1.00 90.19 739 LEU A O 1
ATOM 5479 N N . ASN A 1 740 ? 20.537 17.079 -8.119 1.00 91.75 740 ASN A N 1
ATOM 5480 C CA . ASN A 1 740 ? 19.451 16.237 -7.634 1.00 91.75 740 ASN A CA 1
ATOM 5481 C C . ASN A 1 740 ? 18.302 16.209 -8.661 1.00 91.75 740 ASN A C 1
ATOM 5483 O O . ASN A 1 740 ? 17.791 17.265 -9.034 1.00 91.75 740 ASN A O 1
ATOM 5487 N N . ALA A 1 741 ? 17.894 15.014 -9.110 1.00 93.62 741 ALA A N 1
ATOM 5488 C CA . ALA A 1 741 ? 16.860 14.842 -10.136 1.00 93.62 741 ALA A CA 1
ATOM 5489 C C . ALA A 1 741 ? 15.421 14.745 -9.583 1.00 93.62 741 ALA A C 1
ATOM 5491 O O . ALA A 1 741 ? 14.478 14.560 -10.358 1.00 93.62 741 ALA A O 1
ATOM 5492 N N . ASN A 1 742 ? 15.215 14.844 -8.263 1.00 90.19 742 ASN A N 1
ATOM 5493 C CA . ASN A 1 742 ? 13.908 14.626 -7.635 1.00 90.19 742 ASN A CA 1
ATOM 5494 C C . ASN A 1 742 ? 12.829 15.548 -8.223 1.00 90.19 742 ASN A C 1
ATOM 5496 O O . ASN A 1 742 ? 11.804 15.076 -8.708 1.00 90.19 742 ASN A O 1
ATOM 5500 N N . GLN A 1 743 ? 13.122 16.848 -8.295 1.00 91.69 743 GLN A N 1
ATOM 5501 C CA . GLN A 1 743 ? 12.215 17.887 -8.806 1.00 91.69 743 GLN A CA 1
ATOM 5502 C C . GLN A 1 743 ? 12.867 18.766 -9.887 1.00 91.69 743 GLN A C 1
ATOM 5504 O O . GLN A 1 743 ? 12.530 19.939 -10.053 1.00 91.69 743 GLN A O 1
ATOM 5509 N N . ALA A 1 744 ? 13.848 18.213 -10.605 1.00 93.25 744 ALA A N 1
ATOM 5510 C CA . ALA A 1 744 ? 14.564 18.905 -11.669 1.00 93.25 744 ALA A CA 1
ATOM 5511 C C . ALA A 1 744 ? 14.968 17.948 -12.794 1.00 93.25 744 ALA A C 1
ATOM 5513 O O . ALA A 1 744 ? 15.224 16.764 -12.570 1.00 93.25 744 ALA A O 1
ATOM 5514 N N . VAL A 1 745 ? 15.063 18.491 -14.008 1.00 95.50 745 VAL A N 1
ATOM 5515 C CA . VAL A 1 745 ? 15.686 17.817 -15.149 1.00 95.50 745 VAL A CA 1
ATOM 5516 C C . VAL A 1 745 ? 17.177 18.139 -15.124 1.00 95.50 745 VAL A C 1
ATOM 5518 O O . VAL A 1 745 ? 17.556 19.310 -15.116 1.00 95.50 745 VAL A O 1
ATOM 5521 N N . VAL A 1 746 ? 18.019 17.107 -15.078 1.00 96.69 746 VAL A N 1
ATOM 5522 C CA . VAL A 1 746 ? 19.472 17.242 -14.885 1.00 96.69 746 VAL A CA 1
ATOM 5523 C C . VAL A 1 746 ? 20.246 16.378 -15.888 1.00 96.69 746 VAL A C 1
ATOM 5525 O O . VAL A 1 746 ? 19.692 15.399 -16.397 1.00 96.69 746 VAL A O 1
ATOM 5528 N N . PRO A 1 747 ? 21.521 16.696 -16.178 1.00 97.38 747 PRO A N 1
ATOM 5529 C CA . PRO A 1 747 ? 22.379 15.842 -16.996 1.00 97.38 747 PRO A CA 1
ATOM 5530 C C . PRO A 1 747 ? 22.551 14.439 -16.397 1.00 97.38 747 PRO A C 1
ATOM 5532 O O . PRO A 1 747 ? 22.777 14.285 -15.192 1.00 97.38 747 PRO A O 1
ATOM 5535 N N . GLY A 1 748 ? 22.459 13.415 -17.242 1.00 97.00 748 GLY A N 1
ATOM 5536 C CA . GLY A 1 748 ? 22.581 12.011 -16.857 1.00 97.00 748 GLY A CA 1
ATOM 5537 C C . GLY A 1 748 ? 23.807 11.338 -17.453 1.00 97.00 748 GLY A C 1
ATOM 5538 O O . GLY A 1 748 ? 24.383 11.810 -18.427 1.00 97.00 748 GLY A O 1
ATOM 5539 N N . MET A 1 749 ? 24.185 10.195 -16.892 1.00 97.25 749 MET A N 1
ATOM 5540 C CA . MET A 1 749 ? 25.161 9.293 -17.498 1.00 97.25 749 MET A CA 1
ATOM 5541 C C . MET A 1 749 ? 24.700 7.843 -17.421 1.00 97.25 749 MET A C 1
ATOM 5543 O O . MET A 1 749 ? 23.822 7.502 -16.627 1.00 97.25 749 MET A O 1
ATOM 5547 N N . VAL A 1 750 ? 25.351 6.992 -18.212 1.00 98.19 750 VAL A N 1
ATOM 5548 C CA . VAL A 1 750 ? 25.289 5.535 -18.086 1.00 98.19 750 VAL A CA 1
ATOM 5549 C C . VAL A 1 750 ? 26.693 4.974 -17.839 1.00 98.19 750 VAL A C 1
ATOM 5551 O O . VAL A 1 750 ? 27.670 5.452 -18.422 1.00 98.19 750 VAL A O 1
ATOM 5554 N N . ARG A 1 751 ? 26.795 3.970 -16.963 1.00 97.81 751 ARG A N 1
ATOM 5555 C CA . ARG A 1 751 ? 28.037 3.259 -16.621 1.00 97.81 751 ARG A CA 1
ATOM 5556 C C . ARG A 1 751 ? 27.912 1.765 -16.877 1.00 97.81 751 ARG A C 1
ATOM 5558 O O . ARG A 1 751 ? 26.821 1.217 -16.747 1.00 97.81 751 ARG A O 1
ATOM 5565 N N . ALA A 1 752 ? 29.043 1.133 -17.170 1.00 98.69 752 ALA A N 1
ATOM 5566 C CA . ALA A 1 752 ? 29.242 -0.309 -17.213 1.00 98.69 752 ALA A CA 1
ATOM 5567 C C . ALA A 1 752 ? 30.299 -0.695 -16.170 1.00 98.69 752 ALA A C 1
ATOM 5569 O O . ALA A 1 752 ? 31.427 -0.197 -16.211 1.00 98.69 752 ALA A O 1
ATOM 5570 N N . ILE A 1 753 ? 29.943 -1.574 -15.240 1.00 98.69 753 ILE A N 1
ATOM 5571 C CA . ILE A 1 753 ? 30.807 -2.029 -14.144 1.00 98.69 753 ILE A CA 1
ATOM 5572 C C . ILE A 1 753 ? 30.839 -3.556 -14.163 1.00 98.69 753 ILE A C 1
ATOM 5574 O O . ILE A 1 753 ? 29.807 -4.196 -14.359 1.00 98.69 753 ILE A O 1
ATOM 5578 N N . ASP A 1 754 ? 32.011 -4.150 -13.962 1.00 98.44 754 ASP A N 1
ATOM 5579 C CA . ASP A 1 754 ? 32.158 -5.603 -13.861 1.00 98.44 754 ASP A CA 1
ATOM 5580 C C . ASP A 1 754 ? 31.381 -6.138 -12.642 1.00 98.44 754 ASP A C 1
ATOM 5582 O O . ASP A 1 754 ? 31.657 -5.774 -11.499 1.00 98.44 754 ASP A O 1
ATOM 5586 N N . ALA A 1 755 ? 30.397 -7.014 -12.868 1.00 97.88 755 ALA A N 1
ATOM 5587 C CA . ALA A 1 755 ? 29.547 -7.544 -11.798 1.00 97.88 755 ALA A CA 1
ATOM 5588 C C . ALA A 1 755 ? 30.291 -8.516 -10.859 1.00 97.88 755 ALA A C 1
ATOM 5590 O O . ALA A 1 755 ? 29.832 -8.776 -9.740 1.00 97.88 755 ALA A O 1
ATOM 5591 N N . GLY A 1 756 ? 31.418 -9.078 -11.309 1.00 96.25 756 GLY A N 1
ATOM 5592 C CA . GLY A 1 756 ? 32.309 -9.912 -10.506 1.00 96.25 756 GLY A CA 1
ATOM 5593 C C . GLY A 1 756 ? 33.310 -9.105 -9.674 1.00 96.25 756 GLY A C 1
ATOM 5594 O O . GLY A 1 756 ? 33.774 -9.613 -8.653 1.00 96.25 756 GLY A O 1
ATOM 5595 N N . ASN A 1 757 ? 33.607 -7.865 -10.083 1.00 96.56 757 ASN A N 1
ATOM 5596 C CA . ASN A 1 757 ? 34.533 -6.948 -9.417 1.00 96.56 757 ASN A CA 1
ATOM 5597 C C . ASN A 1 757 ? 34.065 -5.489 -9.564 1.00 96.56 757 ASN A C 1
ATOM 5599 O O . ASN A 1 757 ? 34.468 -4.778 -10.484 1.00 96.56 757 ASN A O 1
ATOM 5603 N N . LEU A 1 758 ? 33.269 -5.006 -8.611 1.00 97.50 758 LEU A N 1
ATOM 5604 C CA . LEU A 1 758 ? 32.632 -3.687 -8.646 1.00 97.50 758 LEU A CA 1
ATOM 5605 C C . LEU A 1 758 ? 33.619 -2.509 -8.645 1.00 97.50 758 LEU A C 1
ATOM 5607 O O . LEU A 1 758 ? 33.238 -1.379 -8.958 1.00 97.50 758 LEU A O 1
ATOM 5611 N N . ARG A 1 759 ? 34.890 -2.741 -8.295 1.00 97.19 759 ARG A N 1
ATOM 5612 C CA . ARG A 1 759 ? 35.955 -1.724 -8.373 1.00 97.19 759 ARG A CA 1
ATOM 5613 C C . ARG A 1 759 ? 36.432 -1.484 -9.806 1.00 97.19 759 ARG A C 1
ATOM 5615 O O . ARG A 1 759 ? 37.110 -0.496 -10.067 1.00 97.19 759 ARG A O 1
ATOM 5622 N N . HIS A 1 760 ? 36.081 -2.367 -10.736 1.00 97.69 760 HIS A N 1
ATOM 5623 C CA . HIS A 1 760 ? 36.455 -2.266 -12.137 1.00 97.69 760 HIS A CA 1
ATOM 5624 C C . HIS A 1 760 ? 35.321 -1.632 -12.954 1.00 97.69 760 HIS A C 1
ATOM 5626 O O . HIS A 1 760 ? 34.404 -2.303 -13.431 1.00 97.69 760 HIS A O 1
ATOM 5632 N N . GLU A 1 761 ? 35.392 -0.310 -13.120 1.00 97.94 761 GLU A N 1
ATOM 5633 C CA . GLU A 1 761 ? 34.573 0.390 -14.108 1.00 97.94 761 GLU A CA 1
ATOM 5634 C C . GLU A 1 761 ? 35.118 0.124 -15.519 1.00 97.94 761 GLU A C 1
ATOM 5636 O O . GLU A 1 761 ? 36.267 0.444 -15.822 1.00 97.94 761 GLU A O 1
ATOM 5641 N N . LEU A 1 762 ? 34.275 -0.442 -16.383 1.00 98.38 762 LEU A N 1
ATOM 5642 C CA . LEU A 1 762 ? 34.626 -0.822 -17.752 1.00 98.38 762 LEU A CA 1
ATOM 5643 C C . LEU A 1 762 ? 34.503 0.363 -18.714 1.00 98.38 762 LEU A C 1
ATOM 5645 O O . LEU A 1 762 ? 35.317 0.539 -19.621 1.00 98.38 762 LEU A O 1
ATOM 5649 N N . TRP A 1 763 ? 33.450 1.165 -18.540 1.00 98.44 763 TRP A N 1
ATOM 5650 C CA . TRP A 1 763 ? 33.113 2.284 -19.415 1.00 98.44 763 TRP A CA 1
ATOM 5651 C C . TRP A 1 763 ? 32.064 3.199 -18.769 1.00 98.44 763 TRP A C 1
ATOM 5653 O O . TRP A 1 763 ? 31.197 2.729 -18.033 1.00 98.44 763 TRP A O 1
ATOM 5663 N N . ASN A 1 764 ? 32.078 4.491 -19.112 1.00 98.00 764 ASN A N 1
ATOM 5664 C CA . ASN A 1 764 ? 30.926 5.370 -18.917 1.00 98.00 764 ASN A CA 1
ATOM 5665 C C . ASN A 1 764 ? 30.782 6.405 -20.036 1.00 98.00 764 ASN A C 1
ATOM 5667 O O . ASN A 1 764 ? 31.753 6.771 -20.703 1.00 98.00 764 ASN A O 1
ATOM 5671 N N . SER A 1 765 ? 29.565 6.927 -20.186 1.00 98.25 765 SER A N 1
ATOM 5672 C CA . SER A 1 765 ? 29.200 7.865 -21.253 1.00 98.25 765 SER A CA 1
ATOM 5673 C C . SER A 1 765 ? 29.899 9.229 -21.191 1.00 98.25 765 SER A C 1
ATOM 5675 O O . SER A 1 765 ? 29.776 10.009 -22.127 1.00 98.25 765 SER A O 1
ATOM 5677 N N . THR A 1 766 ? 30.638 9.537 -20.117 1.00 96.62 766 THR A N 1
ATOM 5678 C CA . THR A 1 766 ? 31.379 10.806 -19.971 1.00 96.62 766 THR A CA 1
ATOM 5679 C C . THR A 1 766 ? 32.858 10.695 -20.336 1.00 96.62 766 THR A C 1
ATOM 5681 O O . THR A 1 766 ? 33.541 11.710 -20.460 1.00 96.62 766 THR A O 1
ATOM 5684 N N . MET A 1 767 ? 33.363 9.480 -20.574 1.00 96.31 767 MET A N 1
ATOM 5685 C CA . MET A 1 767 ? 34.756 9.263 -20.984 1.00 96.31 767 MET A CA 1
ATOM 5686 C C . MET A 1 767 ? 35.063 9.843 -22.373 1.00 96.31 767 MET A C 1
ATOM 5688 O O . MET A 1 767 ? 36.222 10.121 -22.683 1.00 96.31 767 MET A O 1
ATOM 5692 N N . ARG A 1 768 ? 34.043 10.018 -23.226 1.00 95.81 768 ARG A N 1
ATOM 5693 C CA . ARG A 1 768 ? 34.161 10.629 -24.557 1.00 95.81 768 ARG A CA 1
ATOM 5694 C C . ARG A 1 768 ? 32.971 11.553 -24.821 1.00 95.81 768 ARG A C 1
ATOM 5696 O O . ARG A 1 768 ? 31.842 11.102 -24.670 1.00 95.81 768 ARG A O 1
ATOM 5703 N N . PRO A 1 769 ? 33.176 12.781 -25.332 1.00 95.94 769 PRO A N 1
ATOM 5704 C CA . PRO A 1 769 ? 32.065 13.691 -25.635 1.00 95.94 769 PRO A CA 1
ATOM 5705 C C . PRO A 1 769 ? 31.017 13.123 -26.605 1.00 95.94 769 PRO A C 1
ATOM 5707 O O . PRO A 1 769 ? 29.838 13.433 -26.492 1.00 95.94 769 PRO A O 1
ATOM 5710 N N . ALA A 1 770 ? 31.425 12.261 -27.544 1.00 96.06 770 ALA A N 1
ATOM 5711 C CA . ALA A 1 770 ? 30.509 11.622 -28.495 1.00 96.06 770 ALA A CA 1
ATOM 5712 C C . ALA A 1 770 ? 29.503 10.661 -27.828 1.00 96.06 770 ALA A C 1
ATOM 5714 O O . ALA A 1 770 ? 28.458 10.366 -28.410 1.00 96.06 770 ALA A O 1
ATOM 5715 N N . ASP A 1 771 ? 29.808 10.192 -26.616 1.00 97.94 771 ASP A N 1
ATOM 5716 C CA . ASP A 1 771 ? 29.013 9.216 -25.876 1.00 97.94 771 ASP A CA 1
ATOM 5717 C C . ASP A 1 771 ? 27.954 9.859 -24.963 1.00 97.94 771 ASP A C 1
ATOM 5719 O O . ASP A 1 771 ? 27.136 9.140 -24.397 1.00 97.94 771 ASP A O 1
ATOM 5723 N N . ASP A 1 772 ? 27.902 11.193 -24.881 1.00 97.62 772 ASP A N 1
ATOM 5724 C CA . ASP A 1 772 ? 26.988 11.941 -24.007 1.00 97.62 772 ASP A CA 1
ATOM 5725 C C . ASP A 1 772 ? 25.504 11.596 -24.241 1.00 97.62 772 ASP A C 1
ATOM 5727 O O . ASP A 1 772 ? 25.034 11.601 -25.380 1.00 97.62 772 ASP A O 1
ATOM 5731 N N . ILE A 1 773 ? 24.748 11.312 -23.176 1.00 97.75 773 ILE A N 1
ATOM 5732 C CA . ILE A 1 773 ? 23.317 10.968 -23.289 1.00 97.75 773 ILE A CA 1
ATOM 5733 C C . ILE A 1 773 ? 22.387 12.182 -23.174 1.00 97.75 773 ILE A C 1
ATOM 5735 O O . ILE A 1 773 ? 21.196 12.063 -23.449 1.00 97.75 773 ILE A O 1
ATOM 5739 N N . GLY A 1 774 ? 22.896 13.349 -22.777 1.00 97.62 774 GLY A N 1
ATOM 5740 C CA . GLY A 1 774 ?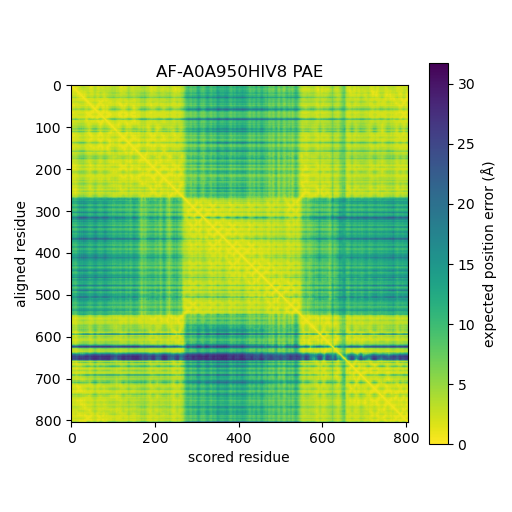 22.089 14.512 -22.433 1.00 97.62 774 GLY A CA 1
ATOM 5741 C C . GLY A 1 774 ? 21.426 14.389 -21.058 1.00 97.62 774 GLY A C 1
ATOM 5742 O O . GLY A 1 774 ? 22.089 14.236 -20.031 1.00 97.62 774 GLY A O 1
ATOM 5743 N N . LEU A 1 775 ? 20.101 14.524 -21.022 1.00 97.75 775 LEU A N 1
ATOM 5744 C CA . LEU A 1 775 ? 19.317 14.675 -19.795 1.00 97.75 775 LEU A CA 1
ATOM 5745 C C . LEU A 1 775 ? 18.810 13.323 -19.277 1.00 97.75 775 LEU A C 1
ATOM 5747 O O . LEU A 1 775 ? 18.256 12.518 -20.029 1.00 97.75 775 LEU A O 1
ATOM 5751 N N . LEU A 1 776 ? 18.976 13.092 -17.973 1.00 97.62 776 LEU A N 1
ATOM 5752 C CA . LEU A 1 776 ? 18.638 11.837 -17.308 1.00 97.62 776 LEU A CA 1
ATOM 5753 C C . LEU A 1 776 ? 17.134 11.552 -17.368 1.00 97.62 776 LEU A C 1
ATOM 5755 O O . LEU A 1 776 ? 16.341 12.314 -16.817 1.00 97.62 776 LEU A O 1
ATOM 5759 N N . ALA A 1 777 ? 16.761 10.387 -17.899 1.00 95.88 777 ALA A N 1
ATOM 5760 C CA . ALA A 1 777 ? 15.462 9.788 -17.618 1.00 95.88 777 ALA A CA 1
ATOM 5761 C C . ALA A 1 777 ? 15.468 9.168 -16.213 1.00 95.88 777 ALA A C 1
ATOM 5763 O O . ALA A 1 777 ? 15.884 8.024 -16.018 1.00 95.88 777 ALA A O 1
ATOM 5764 N N . LYS A 1 778 ? 15.072 9.948 -15.199 1.00 93.12 778 LYS A N 1
ATOM 5765 C CA . LYS A 1 778 ? 15.085 9.467 -13.808 1.00 93.12 778 LYS A CA 1
ATOM 5766 C C . LYS A 1 778 ? 14.195 8.234 -13.638 1.00 93.12 778 LYS A C 1
ATOM 5768 O O . LYS A 1 778 ? 13.206 8.077 -14.349 1.00 93.12 778 LYS A O 1
ATOM 5773 N N . PHE A 1 779 ? 14.558 7.373 -12.687 1.00 93.38 779 PHE A N 1
ATOM 5774 C CA . PHE A 1 779 ? 13.873 6.107 -12.390 1.00 93.38 779 PHE A CA 1
ATOM 5775 C C . PHE A 1 779 ? 13.865 5.062 -13.524 1.00 93.38 779 PHE A C 1
ATOM 5777 O O . PHE A 1 779 ? 13.304 3.983 -13.353 1.00 93.38 779 PHE A O 1
ATOM 5784 N N . THR A 1 780 ? 14.513 5.343 -14.661 1.00 94.81 780 THR A N 1
ATOM 5785 C CA . THR A 1 780 ? 14.519 4.449 -15.824 1.00 94.81 780 THR A CA 1
ATOM 5786 C C . THR A 1 780 ? 15.869 3.734 -15.944 1.00 94.81 780 THR A C 1
ATOM 5788 O O . THR A 1 780 ? 16.875 4.388 -16.248 1.00 94.81 780 THR A O 1
ATOM 5791 N N . PRO A 1 781 ? 15.936 2.409 -15.717 1.00 95.25 781 PRO A N 1
ATOM 5792 C CA . PRO A 1 781 ? 17.163 1.650 -15.929 1.00 95.25 781 PRO A CA 1
ATOM 5793 C C . PRO A 1 781 ? 17.477 1.548 -17.434 1.00 95.25 781 PRO A C 1
ATOM 5795 O O . PRO A 1 781 ? 16.554 1.535 -18.258 1.00 95.25 781 PRO A O 1
ATOM 5798 N N . PRO A 1 782 ? 18.762 1.461 -17.826 1.00 96.88 782 PRO A N 1
ATOM 5799 C CA . PRO A 1 782 ? 19.108 1.131 -19.202 1.00 96.88 782 PRO A CA 1
ATOM 5800 C C . PRO A 1 782 ? 18.650 -0.297 -19.520 1.00 96.88 782 PRO A C 1
ATOM 5802 O O . PRO A 1 782 ? 18.582 -1.146 -18.631 1.00 96.88 782 PRO A O 1
ATOM 5805 N N . ILE A 1 783 ? 18.361 -0.581 -20.789 1.00 96.06 783 ILE A N 1
ATOM 5806 C CA . ILE A 1 783 ? 18.093 -1.952 -21.239 1.00 96.06 783 ILE A CA 1
ATOM 5807 C C . ILE A 1 783 ? 19.234 -2.445 -22.111 1.00 96.06 783 ILE A C 1
ATOM 5809 O O . ILE A 1 783 ? 19.835 -1.673 -22.859 1.00 96.06 783 ILE A O 1
ATOM 5813 N N . VAL A 1 784 ? 19.514 -3.741 -22.044 1.00 97.81 784 VAL A N 1
ATOM 5814 C CA . VAL A 1 784 ? 20.572 -4.354 -22.841 1.00 97.81 784 VAL A CA 1
ATOM 5815 C C . VAL A 1 784 ? 20.035 -5.594 -23.519 1.00 97.81 784 VAL A C 1
ATOM 5817 O O . VAL A 1 784 ? 19.555 -6.526 -22.869 1.00 97.81 784 VAL A O 1
ATOM 5820 N N . ALA A 1 785 ? 20.105 -5.595 -24.842 1.00 96.44 785 ALA A N 1
ATOM 5821 C CA . ALA A 1 785 ? 19.629 -6.693 -25.657 1.00 96.44 785 ALA A CA 1
ATOM 5822 C C . ALA A 1 785 ? 20.442 -6.790 -26.944 1.00 96.44 785 ALA A C 1
ATOM 5824 O O . ALA A 1 785 ? 20.630 -5.797 -27.653 1.00 96.44 785 ALA A O 1
ATOM 5825 N N . ASN A 1 786 ? 20.859 -8.017 -27.260 1.00 94.25 786 ASN A N 1
ATOM 5826 C CA . ASN A 1 786 ? 21.528 -8.366 -28.507 1.00 94.25 786 ASN A CA 1
ATOM 5827 C C . ASN A 1 786 ? 22.766 -7.494 -28.777 1.00 94.25 786 ASN A C 1
ATOM 5829 O O . ASN A 1 786 ? 22.897 -6.884 -29.840 1.00 94.25 786 ASN A O 1
ATOM 5833 N N . GLY A 1 787 ? 23.649 -7.376 -27.782 1.00 96.88 787 GLY A N 1
ATOM 5834 C CA . GLY A 1 787 ? 24.899 -6.642 -27.935 1.00 96.88 787 GLY A CA 1
ATOM 5835 C C . GLY A 1 787 ? 24.781 -5.115 -27.918 1.00 96.88 787 GLY A C 1
ATOM 5836 O O . GLY A 1 787 ? 25.783 -4.433 -28.145 1.00 96.88 787 GLY A O 1
ATOM 5837 N N . LYS A 1 788 ? 23.586 -4.564 -27.661 1.00 98.00 788 LYS A N 1
ATOM 5838 C CA . LYS A 1 788 ? 23.352 -3.117 -27.593 1.00 98.00 788 LYS A CA 1
ATOM 5839 C C . LYS A 1 788 ? 22.720 -2.689 -26.280 1.00 98.00 788 LYS A C 1
ATOM 5841 O O . LYS A 1 788 ? 21.923 -3.422 -25.697 1.00 98.00 788 LYS A O 1
ATOM 5846 N N . VAL A 1 789 ? 23.040 -1.466 -25.871 1.00 98.62 789 VAL A N 1
ATOM 5847 C CA . VAL A 1 789 ? 22.471 -0.789 -24.701 1.00 98.62 789 VAL A CA 1
ATOM 5848 C C . VAL A 1 789 ? 21.602 0.362 -25.183 1.00 98.62 789 VAL A C 1
ATOM 5850 O O . VAL A 1 789 ? 22.080 1.212 -25.934 1.00 98.62 789 VAL A O 1
ATOM 5853 N N . TYR A 1 790 ? 20.347 0.406 -24.747 1.00 98.44 790 TYR A N 1
ATOM 5854 C CA . TYR A 1 790 ? 19.393 1.454 -25.103 1.00 98.44 790 TYR A CA 1
ATOM 5855 C C . TYR A 1 790 ? 19.073 2.277 -23.859 1.00 98.44 790 TYR A C 1
ATOM 5857 O O . TYR A 1 790 ? 18.677 1.736 -22.822 1.00 98.44 790 TYR A O 1
ATOM 5865 N N . VAL A 1 791 ? 19.262 3.589 -23.965 1.00 98.62 791 VAL A N 1
ATOM 5866 C CA . VAL A 1 791 ? 19.144 4.526 -22.846 1.00 98.62 791 VAL A CA 1
ATOM 5867 C C . VAL A 1 791 ? 18.066 5.553 -23.160 1.00 98.62 791 VAL A C 1
ATOM 5869 O O . VAL A 1 791 ? 18.203 6.336 -24.100 1.00 98.62 791 VAL A O 1
ATOM 5872 N N . ALA A 1 792 ? 16.997 5.535 -22.365 1.00 97.88 792 ALA A N 1
ATOM 5873 C CA . ALA A 1 792 ? 15.970 6.569 -22.367 1.00 97.88 792 ALA A CA 1
ATOM 5874 C C . ALA A 1 792 ? 16.524 7.898 -21.841 1.00 97.88 792 ALA A C 1
ATOM 5876 O O . ALA A 1 792 ? 17.383 7.917 -20.957 1.00 97.88 792 ALA A O 1
ATOM 5877 N N . THR A 1 793 ? 16.026 9.013 -22.377 1.00 98.19 793 THR A N 1
ATOM 5878 C CA . THR A 1 793 ? 16.484 10.354 -21.995 1.00 98.19 793 THR A CA 1
ATOM 5879 C C . THR A 1 793 ? 15.314 11.332 -21.901 1.00 98.19 793 THR A C 1
ATOM 5881 O O . THR A 1 793 ? 14.241 11.114 -22.470 1.00 98.19 793 THR A O 1
ATOM 5884 N N . PHE A 1 794 ? 15.540 12.453 -21.219 1.00 97.75 794 PHE A N 1
ATOM 5885 C CA . PHE A 1 794 ? 14.686 13.645 -21.303 1.00 97.75 794 PHE A CA 1
ATOM 5886 C C . PHE A 1 794 ? 15.197 14.623 -22.376 1.00 97.75 794 PHE A C 1
ATOM 5888 O O . PHE A 1 794 ? 15.007 15.827 -22.276 1.00 97.75 794 PHE A O 1
ATOM 5895 N N . SER A 1 795 ? 15.895 14.113 -23.394 1.00 97.50 795 SER A N 1
ATOM 5896 C CA . SER A 1 795 ? 16.457 14.888 -24.509 1.00 97.50 795 SER A CA 1
ATOM 5897 C C . SER A 1 795 ? 15.810 14.529 -25.847 1.00 97.50 795 SER A C 1
ATOM 5899 O O . SER A 1 795 ? 16.475 14.592 -26.878 1.00 97.50 795 SER A O 1
ATOM 5901 N N . ASP A 1 796 ? 14.539 14.110 -25.818 1.00 96.56 796 ASP A N 1
ATOM 5902 C CA . ASP A 1 796 ? 13.752 13.726 -27.000 1.00 96.56 796 ASP A CA 1
ATOM 5903 C C . ASP A 1 796 ? 14.439 12.664 -27.877 1.00 96.56 796 ASP A C 1
ATOM 5905 O O . ASP A 1 796 ? 14.314 12.631 -29.105 1.00 96.56 796 ASP A O 1
ATOM 5909 N N . LYS A 1 797 ? 15.192 11.761 -27.238 1.00 97.38 797 LYS A N 1
ATOM 5910 C CA . LYS A 1 797 ? 15.900 10.678 -27.922 1.00 97.38 797 LYS A CA 1
ATOM 5911 C C . LYS A 1 797 ? 16.102 9.435 -27.065 1.00 97.38 797 LYS A C 1
ATOM 5913 O O . LYS A 1 797 ? 16.139 9.506 -25.836 1.00 97.38 797 LYS A O 1
ATOM 5918 N N . ILE A 1 798 ? 16.326 8.309 -27.733 1.00 98.56 798 ILE A N 1
ATOM 5919 C CA . ILE A 1 798 ? 16.980 7.129 -27.160 1.00 98.56 798 ILE A CA 1
ATOM 5920 C C . ILE A 1 798 ? 18.422 7.092 -27.663 1.00 98.56 798 ILE A C 1
ATOM 5922 O O . ILE A 1 798 ? 18.659 7.159 -28.870 1.00 98.56 798 ILE A O 1
ATOM 5926 N N . CYS A 1 799 ? 19.389 6.958 -26.758 1.00 98.56 799 CYS A N 1
ATOM 5927 C CA . CYS A 1 799 ? 20.785 6.734 -27.129 1.00 98.56 799 CYS A CA 1
ATOM 5928 C C . CYS A 1 799 ? 21.068 5.231 -27.213 1.00 98.56 799 CYS A C 1
ATOM 5930 O O . CYS A 1 799 ? 20.756 4.494 -26.275 1.00 98.56 799 CYS A O 1
ATOM 5932 N N . VAL A 1 800 ? 21.672 4.783 -28.319 1.00 98.62 800 VAL A N 1
ATOM 5933 C CA . VAL A 1 800 ? 21.999 3.371 -28.553 1.00 98.62 800 VAL A CA 1
ATOM 5934 C C . VAL A 1 800 ? 23.512 3.187 -28.571 1.00 98.62 800 VAL A C 1
ATOM 5936 O O . VAL A 1 800 ? 24.215 3.830 -29.352 1.00 98.62 800 VAL A O 1
ATOM 5939 N N . PHE A 1 801 ? 24.017 2.299 -27.718 1.00 98.75 801 PHE A N 1
ATOM 5940 C CA . PHE A 1 801 ? 25.439 1.990 -27.569 1.00 98.75 801 PHE A CA 1
ATOM 5941 C C . PHE A 1 801 ? 25.730 0.538 -27.938 1.00 98.75 801 PHE A C 1
ATOM 5943 O O . PHE A 1 801 ? 24.864 -0.325 -27.808 1.00 98.75 801 PHE A O 1
ATOM 5950 N N . GLY A 1 802 ? 26.958 0.261 -28.362 1.00 98.25 802 GLY A N 1
ATOM 5951 C CA . GLY A 1 802 ? 27.427 -1.077 -28.705 1.00 98.25 802 GLY A CA 1
ATOM 5952 C C . GLY A 1 802 ? 28.924 -1.093 -29.004 1.00 98.25 802 GLY A C 1
ATOM 5953 O O . GLY A 1 802 ? 29.625 -0.096 -28.808 1.00 98.25 802 GLY A O 1
ATOM 5954 N N . LEU A 1 803 ? 29.415 -2.242 -29.467 1.00 97.69 803 LEU A N 1
ATOM 5955 C CA . LEU A 1 803 ? 30.796 -2.382 -29.931 1.00 97.69 803 LEU A CA 1
ATOM 5956 C C . LEU A 1 803 ? 31.000 -1.609 -31.248 1.00 97.69 803 LEU A C 1
ATOM 5958 O O . LEU A 1 803 ? 30.109 -1.606 -32.098 1.00 97.69 803 LEU A O 1
ATOM 5962 N N . ARG A 1 804 ? 32.152 -0.944 -31.382 1.00 90.38 804 ARG A N 1
ATOM 5963 C CA . ARG A 1 804 ? 32.555 -0.129 -32.539 1.00 90.38 804 ARG A CA 1
ATOM 5964 C C . ARG A 1 804 ? 33.436 -0.885 -33.524 1.00 90.38 804 ARG A C 1
ATOM 5966 O O . ARG A 1 804 ? 34.241 -1.727 -33.064 1.00 90.38 804 ARG A O 1
#

Solvent-accessible surface area (backbone atoms only — not comparable to full-atom values): 39103 Å² total; per-residue (Å²): 115,70,30,41,34,55,42,48,42,50,26,27,36,17,45,38,46,80,31,82,63,55,25,57,85,54,42,30,72,92,36,32,42,60,74,48,59,35,79,52,61,48,41,23,45,17,46,66,32,36,42,60,64,46,68,30,87,100,74,43,71,36,38,35,33,38,43,42,9,18,50,20,33,40,32,34,27,47,66,88,51,73,61,78,56,80,34,73,41,73,80,51,51,35,35,62,54,88,42,91,68,46,27,41,95,87,58,36,72,64,64,70,38,46,16,16,41,26,16,42,29,50,38,81,90,75,44,25,37,37,39,57,35,33,31,45,61,92,94,45,57,43,38,30,43,34,34,23,28,70,72,70,56,46,75,36,70,85,44,65,40,79,67,74,58,70,46,81,21,67,14,58,76,36,55,96,54,30,31,63,67,52,48,52,34,39,30,51,35,17,9,36,31,76,55,92,64,27,37,38,48,36,17,10,42,29,77,79,28,78,57,31,41,11,40,35,44,36,22,31,66,84,57,63,48,68,48,90,46,69,34,58,28,13,42,62,28,35,31,5,21,28,39,10,35,39,34,31,51,14,35,50,98,90,42,39,34,33,43,27,10,12,48,38,36,58,24,64,47,37,75,37,74,71,35,79,44,99,47,36,34,69,29,22,35,19,39,32,41,43,92,76,64,31,39,41,41,32,28,12,31,69,52,98,74,14,33,36,32,39,33,32,24,73,77,58,80,59,77,46,74,70,37,77,47,103,43,40,30,77,31,12,28,20,44,28,43,52,98,76,29,42,37,42,33,31,16,28,73,52,100,68,18,29,35,36,30,32,38,21,76,75,72,72,60,67,52,82,68,41,74,49,96,50,43,28,92,37,16,34,18,28,25,38,51,98,75,29,43,38,43,34,32,22,33,82,86,22,30,35,34,35,36,39,17,72,77,67,72,60,68,60,76,77,39,78,49,94,54,52,24,91,40,30,34,23,44,31,50,55,98,73,35,37,38,45,24,28,23,35,76,53,99,73,17,30,33,35,41,34,35,20,72,77,78,73,61,74,52,76,75,37,75,49,93,52,40,22,85,34,16,40,25,54,42,76,55,96,89,21,38,37,39,32,32,25,34,73,53,99,68,17,29,31,33,38,34,39,25,78,43,85,90,48,52,55,47,75,30,72,49,95,55,37,30,74,32,19,37,20,40,29,55,50,85,92,44,40,35,42,30,30,15,30,68,54,97,73,18,32,31,34,33,26,37,54,38,79,59,51,19,40,16,24,20,45,38,35,24,39,78,70,43,47,83,68,50,40,24,32,58,58,58,38,72,57,24,47,66,20,68,29,23,35,7,34,4,16,38,22,38,43,81,99,74,53,40,36,38,35,32,7,27,71,14,36,39,39,34,25,40,79,91,52,42,43,39,67,44,64,85,45,46,92,86,73,39,66,72,64,32,75,39,67,41,48,73,28,25,83,47,92,94,47,54,62,58,78,79,58,56,87,72,40,65,64,78,24,26,27,35,32,49,54,29,49,50,52,35,73,86,84,39,36,33,40,37,46,26,16,10,43,18,43,42,31,28,29,40,48,76,81,90,50,61,47,70,62,62,78,39,56,30,78,59,63,40,37,78,86,17,39,55,16,37,21,60,24,35,36,12,44,57,38,46,75,75,21,30,30,35,35,30,26,34,50,66,51,64,49,43,62,63,42,90,37,48,24,39,45,37,35,24,24,63,81,43,44,63,43,71,41,39,46,28,80,83,41,83,85,34,56,59,52,25,40,23,68,65,30,38,46,45,71,59,89,50,30,38,45,34,59,7,54,58,32,31,35,42,32,28,29,75,111

pLDDT: mean 93.57, std 7.92, range [41.59, 98.88]